Protein AF-0000000086660511 (afdb_homodimer)

Organism: Colletotrichum gloeosporioides (NCBI:txid474922)

Radius of gyration: 33.71 Å; Cα contacts (8 Å, |Δi|>4): 1383; chains: 2; bounding box: 86×140×127 Å

InterPro domains:
  IPR012901 Carnosine N-methyltransferase [PF07942] (179-416)
  IPR012901 Carnosine N-methyltransferase [PTHR12303] (90-417)
  IPR012901 Carnosine N-methyltransferase [SM01296] (161-418)
  IPR029063 S-adenosyl-L-methionine-dependent methyltransferase superfamily [G3DSA:3.40.50.150] (187-402)
  IPR029063 S-adenosyl-L-methionine-dependent methyltransferase superfamily [SSF53335] (183-389)

Nearest PDB structures (foldseek):
  5yf1-assembly1_B  TM=9.269E-01  e=8.554E-30  Homo sapiens
  5yf1-assembly1_A  TM=9.012E-01  e=2.560E-29  Homo sapiens
  5yf2-assembly1_B  TM=9.117E-01  e=3.225E-29  Homo sapiens
  5x62-assembly1_A  TM=8.740E-01  e=2.936E-25  Saccharomyces cerevisiae S288C
  5x62-assembly1_B  TM=9.075E-01  e=2.787E-24  Saccharomyces cerevisiae S288C

Foldseek 3Di:
DDDPDDPPPDDDPDDPDDDPDDPPDDDDDDPPDPPPPVPPPPPPVPPVPPDPPPPPDDPDDPDDDPDDDDDDDDDPPPPPPPPPPDDPPQLLQQLLQLQCLLVVLVVLLVVVVVVVVPDDPVVVVVCVVVVVVVLSVLLNVQSVQSNVVSNVLSVVSCVVVVVPDDRSDDSVSHDNVLLLVLLLCCCQQFWPNNVVQCVQFLVLLLVLLCVQQPPNQAAFEEEEEQCQLPRSVQVSVVVHYQYEYEHANNSRVSNSCCQQPPDDDAQPGKHQSQSSPCPQDPDRCLSRDITGGGNDRGDNSYHYDYDDLLPGDPAFAQGLEYEYEQHLQADLESLSVLLSRLRNHHAFHKYKYKHAQPHDPNHPDRDDPVVSVVSNVVSAKAKDPVSWDWTWGFGSDRPPGNDTDIGRMITTMITGHD/DCPPDPPPPDDPDPPPDDDPPDPPDDDDPPPPPVVVQQQAAAFFDAPQPVPPPPPDPDDPDPPPPVPPPPDDDDDPPVPPPVPPPPPPPQQLQQLLQLQCQLVVQVVLLVVVVVVVVPDDPVVVVVCVVVVVVVLSVLLNVQSVQSNVVSVVLSVVSCVVVVVPDDRSDDSVSHDNNLLLVLLLCCCQQFWPNNVVQCVQFLVLLLVLLCVQQPPNQAAFEEEEEQCQLPRSVQVSVVVHYQYEYEHANNSRVSNSCCQQPVDDDAQPGKHQSRSSGHPQRPHSNLSRNITGGGNDRGDNSHHYDYDDLLPGDPAFAQGLEYEYEQHLQADLESLSVLLSRLRNHHAFHKYKYKHAQPHDPNHPDRDDPVVVVVSNVVSAKAKDPVSWDWTWGFGSHRPPGNDTDIGRMITTMITGHD

Structure (mmCIF, N/CA/C/O backbone):
data_AF-0000000086660511-model_v1
#
loop_
_entity.id
_entity.type
_entity.pdbx_description
1 polymer 'Carnosine N-methyltransferase'
#
loop_
_atom_site.group_PDB
_atom_site.id
_atom_site.type_symbol
_atom_site.label_atom_id
_atom_site.label_alt_id
_atom_site.label_comp_id
_atom_site.label_asym_id
_atom_site.label_entity_id
_atom_site.label_seq_id
_atom_site.pdbx_PDB_ins_code
_atom_site.Cartn_x
_atom_site.Cartn_y
_atom_site.Cartn_z
_atom_site.occupancy
_atom_site.B_iso_or_equiv
_atom_site.auth_seq_id
_atom_site.auth_comp_id
_atom_site.auth_asym_id
_atom_site.auth_atom_id
_atom_site.pdbx_PDB_model_num
ATOM 1 N N . MET A 1 1 ? -31.422 -9.734 -69.812 1 23.94 1 MET A N 1
ATOM 2 C CA . MET A 1 1 ? -31.781 -10.898 -69 1 23.94 1 MET A CA 1
ATOM 3 C C . MET A 1 1 ? -31.484 -10.648 -67.5 1 23.94 1 MET A C 1
ATOM 5 O O . MET A 1 1 ? -30.312 -10.609 -67.125 1 23.94 1 MET A O 1
ATOM 9 N N . HIS A 1 2 ? -32.156 -9.625 -66.812 1 26.02 2 HIS A N 1
ATOM 10 C CA . HIS A 1 2 ? -32.406 -8.555 -65.812 1 26.02 2 HIS A CA 1
ATOM 11 C C . HIS A 1 2 ? -32.656 -9.109 -64.438 1 26.02 2 HIS A C 1
ATOM 13 O O . HIS A 1 2 ? -33.531 -9.977 -64.25 1 26.02 2 HIS A O 1
ATOM 19 N N . THR A 1 3 ? -31.578 -9.031 -63.5 1 24.97 3 THR A N 1
ATOM 20 C CA . THR A 1 3 ? -31 -9.445 -62.25 1 24.97 3 THR A CA 1
ATOM 21 C C . THR A 1 3 ? -31.906 -9.031 -61.094 1 24.97 3 THR A C 1
ATOM 23 O O . THR A 1 3 ? -32.094 -7.836 -60.844 1 24.97 3 THR A O 1
ATOM 26 N N . SER A 1 4 ? -32.969 -9.781 -60.625 1 23.45 4 SER A N 1
ATOM 27 C CA . SER A 1 4 ? -34.219 -9.781 -59.875 1 23.45 4 SER A CA 1
ATOM 28 C C . SER A 1 4 ? -33.938 -9.609 -58.375 1 23.45 4 SER A C 1
ATOM 30 O O . SER A 1 4 ? -33.562 -10.562 -57.688 1 23.45 4 SER A O 1
ATOM 32 N N . ILE A 1 5 ? -33.125 -8.445 -58 1 26.02 5 ILE A N 1
ATOM 33 C CA . ILE A 1 5 ? -32.594 -8.203 -56.688 1 26.02 5 ILE A CA 1
ATOM 34 C C . ILE A 1 5 ? -33.688 -8.258 -55.625 1 26.02 5 ILE A C 1
ATOM 36 O O . ILE A 1 5 ? -34.812 -7.82 -55.906 1 26.02 5 ILE A O 1
ATOM 40 N N . TYR A 1 6 ? -33.375 -8.766 -54.344 1 22.86 6 TYR A N 1
ATOM 41 C CA . TYR A 1 6 ? -33.812 -9.461 -53.125 1 22.86 6 TYR A CA 1
ATOM 42 C C . TYR A 1 6 ? -34.562 -8.523 -52.188 1 22.86 6 TYR A C 1
ATOM 44 O O . TYR A 1 6 ? -34.062 -7.453 -51.844 1 22.86 6 TYR A O 1
ATOM 52 N N . PRO A 1 7 ? -35.906 -8.562 -51.875 1 23 7 PRO A N 1
ATOM 53 C CA . PRO A 1 7 ? -37.031 -7.742 -51.375 1 23 7 PRO A CA 1
ATOM 54 C C . PRO A 1 7 ? -36.906 -7.426 -49.875 1 23 7 PRO A C 1
ATOM 56 O O . PRO A 1 7 ? -37.625 -6.559 -49.375 1 23 7 PRO A O 1
ATOM 59 N N . SER A 1 8 ? -36 -8.156 -49 1 21.72 8 SER A N 1
ATOM 60 C CA . SER A 1 8 ? -36.594 -8.672 -47.781 1 21.72 8 SER A CA 1
ATOM 61 C C . SER A 1 8 ? -36.75 -7.574 -46.719 1 21.72 8 SER A C 1
ATOM 63 O O . SER A 1 8 ? -35.844 -7.324 -45.938 1 21.72 8 SER A O 1
ATOM 65 N N . ARG A 1 9 ? -37.031 -6.289 -47 1 20.39 9 ARG A N 1
ATOM 66 C CA . ARG A 1 9 ? -36.906 -5.086 -46.156 1 20.39 9 ARG A CA 1
ATOM 67 C C . ARG A 1 9 ? -37.781 -5.191 -44.906 1 20.39 9 ARG A C 1
ATOM 69 O O . ARG A 1 9 ? -37.531 -4.496 -43.938 1 20.39 9 ARG A O 1
ATOM 76 N N . PHE A 1 10 ? -39.062 -5.703 -44.906 1 20.64 10 PHE A N 1
ATOM 77 C CA . PHE A 1 10 ? -40.156 -4.895 -44.375 1 20.64 10 PHE A CA 1
ATOM 78 C C . PHE A 1 10 ? -40.219 -4.965 -42.844 1 20.64 10 PHE A C 1
ATOM 80 O O . PHE A 1 10 ? -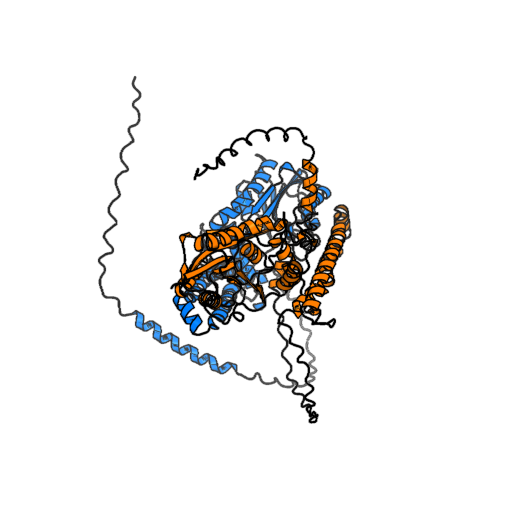40.5 -3.965 -42.188 1 20.64 10 PHE A O 1
ATOM 87 N N . LEU A 1 11 ? -40.281 -6.16 -42.094 1 20.69 11 LEU A N 1
ATOM 88 C CA . LEU A 1 11 ? -41.438 -6.426 -41.219 1 20.69 11 LEU A CA 1
ATOM 89 C C . LEU A 1 11 ? -41.219 -5.789 -39.844 1 20.69 11 LEU A C 1
ATOM 91 O O . LEU A 1 11 ? -42.156 -5.684 -39.062 1 20.69 11 LEU A O 1
ATOM 95 N N . ALA A 1 12 ? -40 -5.531 -39.281 1 20.41 12 ALA A N 1
ATOM 96 C CA . ALA A 1 12 ? -39.844 -5.84 -37.875 1 20.41 12 ALA A CA 1
ATOM 97 C C . ALA A 1 12 ? -40.438 -4.742 -37 1 20.41 12 ALA A C 1
ATOM 99 O O . ALA A 1 12 ? -39.688 -4.008 -36.344 1 20.41 12 ALA A O 1
ATOM 100 N N . LEU A 1 13 ? -41.25 -3.82 -37.344 1 20.89 13 LEU A N 1
ATOM 101 C CA . LEU A 1 13 ? -41.438 -2.564 -36.656 1 20.89 13 LEU A CA 1
ATOM 102 C C . LEU A 1 13 ? -42.156 -2.799 -35.312 1 20.89 13 LEU A C 1
ATOM 104 O O . LEU A 1 13 ? -42.281 -1.893 -34.5 1 20.89 13 LEU A O 1
ATOM 108 N N . SER A 1 14 ? -43.031 -3.836 -35.062 1 19.16 14 SER A N 1
ATOM 109 C CA . SER A 1 14 ? -44.312 -3.605 -34.406 1 19.16 14 SER A CA 1
ATOM 110 C C . SER A 1 14 ? -44.125 -3.35 -32.906 1 19.16 14 SER A C 1
ATOM 112 O O . SER A 1 14 ? -44.906 -2.623 -32.312 1 19.16 14 SER A O 1
ATOM 114 N N . LEU A 1 15 ? -43.562 -4.238 -31.984 1 21.89 15 LEU A N 1
ATOM 115 C CA . LEU A 1 15 ? -44.219 -4.609 -30.75 1 21.89 15 LEU A CA 1
ATOM 116 C C . LEU A 1 15 ? -43.969 -3.59 -29.656 1 21.89 15 LEU A C 1
ATOM 118 O O . LEU A 1 15 ? -42.906 -3.633 -29 1 21.89 15 LEU A O 1
ATOM 122 N N . PHE A 1 16 ? -44 -2.287 -29.797 1 21.55 16 PHE A N 1
ATOM 123 C CA . PHE A 1 16 ? -43.625 -1.198 -28.891 1 21.55 16 PHE A CA 1
ATOM 124 C C . PHE A 1 16 ? -44.469 -1.269 -27.609 1 21.55 16 PHE A C 1
ATOM 126 O O . PHE A 1 16 ? -43.938 -0.971 -26.531 1 21.55 16 PHE A O 1
ATOM 133 N N . ILE A 1 17 ? -45.844 -1.252 -27.531 1 22.42 17 ILE A N 1
ATOM 134 C CA . ILE A 1 17 ? -46.688 -0.296 -26.828 1 22.42 17 ILE A CA 1
ATOM 135 C C . ILE A 1 17 ? -46.906 -0.775 -25.391 1 22.42 17 ILE A C 1
ATOM 137 O O . ILE A 1 17 ? -47.094 0.036 -24.484 1 22.42 17 ILE A O 1
ATOM 141 N N . VAL A 1 18 ? -47.312 -2.012 -25.016 1 22.62 18 VAL A N 1
ATOM 142 C CA . VAL A 1 18 ? -48.469 -2.229 -24.156 1 22.62 18 VAL A CA 1
ATOM 143 C C . VAL A 1 18 ? -48.062 -2.105 -22.688 1 22.62 18 VAL A C 1
ATOM 145 O O . VAL A 1 18 ? -48.906 -2.217 -21.797 1 22.62 18 VAL A O 1
ATOM 148 N N . PHE A 1 19 ? -46.875 -2.064 -22.141 1 21.42 19 PHE A N 1
ATOM 149 C CA . PHE A 1 19 ? -46.75 -2.615 -20.797 1 21.42 19 PHE A CA 1
ATOM 150 C C . PHE A 1 19 ? -47.219 -1.613 -19.75 1 21.42 19 PHE A C 1
ATOM 152 O O . PHE A 1 19 ? -46.531 -1.375 -18.766 1 21.42 19 PHE A O 1
ATOM 159 N N . PRO A 1 20 ? -47.844 -0.458 -20.016 1 20.88 20 PRO A N 1
ATOM 160 C CA . PRO A 1 20 ? -47.969 0.508 -18.922 1 20.88 20 PRO A CA 1
ATOM 161 C C . PRO A 1 20 ? -48.719 -0.046 -17.719 1 20.88 20 PRO A C 1
ATOM 163 O O . PRO A 1 20 ? -48.375 0.289 -16.578 1 20.88 20 PRO A O 1
ATOM 166 N N . LEU A 1 21 ? -49.969 -0.53 -17.859 1 21.62 21 LEU A N 1
ATOM 167 C CA . LEU A 1 21 ? -51.188 -0.23 -17.125 1 21.62 21 LEU A CA 1
ATOM 168 C C . LEU A 1 21 ? -51.219 -0.988 -15.797 1 21.62 21 LEU A C 1
ATOM 170 O O . LEU A 1 21 ? -51.969 -0.605 -14.883 1 21.62 21 LEU A O 1
ATOM 174 N N . TYR A 1 22 ? -50.781 -2.207 -15.57 1 20.31 22 TYR A N 1
ATOM 175 C CA . TYR A 1 22 ? -51.562 -3.094 -14.695 1 20.31 22 TYR A CA 1
ATOM 176 C C . TYR A 1 22 ? -51.312 -2.764 -13.234 1 20.31 22 TYR A C 1
ATOM 178 O O . TYR A 1 22 ? -51.875 -3.381 -12.336 1 20.31 22 TYR A O 1
ATOM 186 N N . LEU A 1 23 ? -50.281 -2.068 -12.742 1 20.98 23 LEU A N 1
ATOM 187 C CA . LEU A 1 23 ? -50 -2.135 -11.312 1 20.98 23 LEU A CA 1
ATOM 188 C C . LEU A 1 23 ? -51 -1.285 -10.523 1 20.98 23 LEU A C 1
ATOM 190 O O . LEU A 1 23 ? -50.781 -1.023 -9.336 1 20.98 23 LEU A O 1
ATOM 194 N N . ALA A 1 24 ? -51.875 -0.557 -11.117 1 21.77 24 ALA A N 1
ATOM 195 C CA . ALA A 1 24 ? -52.688 0.335 -10.297 1 21.77 24 ALA A CA 1
ATOM 196 C C . ALA A 1 24 ? -53.438 -0.444 -9.227 1 21.77 24 ALA A C 1
ATOM 198 O O . ALA A 1 24 ? -53.781 0.104 -8.18 1 21.77 24 ALA A O 1
ATOM 199 N N . ILE A 1 25 ? -54.125 -1.532 -9.492 1 19.97 25 ILE A N 1
ATOM 200 C CA . ILE A 1 25 ? -55.406 -1.817 -8.859 1 19.97 25 ILE A CA 1
ATOM 201 C C . ILE A 1 25 ? -55.188 -2.383 -7.457 1 19.97 25 ILE A C 1
ATOM 203 O O . ILE A 1 25 ? -56.125 -2.512 -6.672 1 19.97 25 ILE A O 1
ATOM 207 N N . ARG A 1 26 ? -54.188 -3.193 -7.07 1 21.91 26 ARG A N 1
ATOM 208 C CA . ARG A 1 26 ? -54.656 -4.137 -6.055 1 21.91 26 ARG A CA 1
ATOM 209 C C . ARG A 1 26 ? -54.812 -3.453 -4.703 1 21.91 26 ARG A C 1
ATOM 211 O O . ARG A 1 26 ? -53.969 -2.625 -4.32 1 21.91 26 ARG A O 1
ATOM 218 N N . GLY A 1 27 ? -56 -3.553 -3.906 1 19.8 27 GLY A N 1
ATOM 219 C CA . GLY A 1 27 ? -56.75 -3.012 -2.795 1 19.8 27 GLY A CA 1
ATOM 220 C C . GLY A 1 27 ? -56 -3.051 -1.478 1 19.8 27 GLY A C 1
ATOM 221 O O . GLY A 1 27 ? -54.938 -3.666 -1.383 1 19.8 27 GLY A O 1
ATOM 222 N N . SER A 1 28 ? -56.625 -2.781 -0.212 1 21.5 28 SER A N 1
ATOM 223 C CA . SER A 1 28 ? -56.625 -2.229 1.14 1 21.5 28 SER A CA 1
ATOM 224 C C . SER A 1 28 ? -56 -3.195 2.131 1 21.5 28 SER A C 1
ATOM 226 O O . SER A 1 28 ? -55.5 -2.779 3.184 1 21.5 28 SER A O 1
ATOM 228 N N . SER A 1 29 ? -56.281 -4.551 2.238 1 20.62 29 SER A N 1
ATOM 229 C CA . SER A 1 29 ? -56.656 -5.203 3.486 1 20.62 29 SER A CA 1
ATOM 230 C C . SER A 1 29 ? -55.438 -5.586 4.309 1 20.62 29 SER A C 1
ATOM 232 O O . SER A 1 29 ? -55.531 -5.809 5.516 1 20.62 29 SER A O 1
ATOM 234 N N . SER A 1 30 ? -54.312 -6.18 3.826 1 22.69 30 SER A N 1
ATOM 235 C CA . SER A 1 30 ? -53.656 -7.199 4.66 1 22.69 30 SER A CA 1
ATOM 236 C C . SER A 1 30 ? -52.781 -6.57 5.727 1 22.69 30 SER A C 1
ATOM 238 O O . SER A 1 30 ? -51.656 -6.188 5.445 1 22.69 30 SER A O 1
ATOM 240 N N . LEU A 1 31 ? -53.219 -5.547 6.598 1 23.27 31 LEU A N 1
ATOM 241 C CA . LEU A 1 31 ? -52.656 -4.836 7.75 1 23.27 31 LEU A CA 1
ATOM 242 C C . LEU A 1 31 ? -52.188 -5.812 8.828 1 23.27 31 LEU A C 1
ATOM 244 O O . LEU A 1 31 ? -51.312 -5.484 9.633 1 23.27 31 LEU A O 1
ATOM 248 N N . SER A 1 32 ? -52.906 -6.93 9.188 1 22.66 32 SER A N 1
ATOM 249 C CA . SER A 1 32 ? -53.094 -7.457 10.531 1 22.66 32 SER A CA 1
ATOM 250 C C . SER A 1 32 ? -51.875 -8.234 11.008 1 22.66 32 SER A C 1
ATOM 252 O O . SER A 1 32 ? -51.531 -8.188 12.188 1 22.66 32 SER A O 1
ATOM 254 N N . ASP A 1 33 ? -51.344 -9.227 10.258 1 22.09 33 ASP A N 1
ATOM 255 C CA . ASP A 1 33 ? -50.75 -10.398 10.898 1 22.09 33 ASP A CA 1
ATOM 256 C C . ASP A 1 33 ? -49.312 -10.109 11.375 1 22.09 33 ASP A C 1
ATOM 258 O O . ASP A 1 33 ? -48.625 -11.008 11.852 1 22.09 33 ASP A O 1
ATOM 262 N N . VAL A 1 34 ? -48.656 -9.023 11.07 1 24.11 34 VAL A N 1
ATOM 263 C CA . VAL A 1 34 ? -47.25 -8.906 11.391 1 24.11 34 VAL A CA 1
ATOM 264 C C . VAL A 1 34 ? -47.062 -8.695 12.891 1 24.11 34 VAL A C 1
ATOM 266 O O . VAL A 1 34 ? -45.938 -8.648 13.391 1 24.11 34 VAL A O 1
ATOM 269 N N . ALA A 1 35 ? -48.094 -8.398 13.719 1 26.02 35 ALA A N 1
ATOM 270 C CA . ALA A 1 35 ? -47.938 -8.078 15.133 1 26.02 35 ALA A CA 1
ATOM 271 C C . ALA A 1 35 ? -47.438 -9.289 15.914 1 26.02 35 ALA A C 1
ATOM 273 O O . ALA A 1 35 ? -46.781 -9.133 16.938 1 26.02 35 ALA A O 1
ATOM 274 N N . VAL A 1 36 ? -47.844 -10.547 15.562 1 25.27 36 VAL A N 1
ATOM 275 C CA . VAL A 1 36 ? -47.75 -11.688 16.469 1 25.27 36 VAL A CA 1
ATOM 276 C C . VAL A 1 36 ? -46.312 -12.109 16.641 1 25.27 36 VAL A C 1
ATOM 278 O O . VAL A 1 36 ? -45.875 -12.5 17.734 1 25.27 36 VAL A O 1
ATOM 281 N N . VAL A 1 37 ? -45.438 -12.078 15.578 1 24.88 37 VAL A N 1
ATOM 282 C CA . VAL A 1 37 ? -44.219 -12.844 15.727 1 24.88 37 VAL A CA 1
ATOM 283 C C . VAL A 1 37 ? -43.25 -12.086 16.641 1 24.88 37 VAL A C 1
ATOM 285 O O . VAL A 1 37 ? -42.25 -12.656 17.125 1 24.88 37 VAL A O 1
ATOM 288 N N . LEU A 1 38 ? -43.375 -10.781 16.953 1 26.81 38 LEU A N 1
ATOM 289 C CA . LEU A 1 38 ? -42.438 -10.055 17.781 1 26.81 38 LEU A CA 1
ATOM 290 C C . LEU A 1 38 ? -42.469 -10.547 19.219 1 26.81 38 LEU A C 1
ATOM 292 O O . LEU A 1 38 ? -41.594 -10.211 20.016 1 26.81 38 LEU A O 1
ATOM 296 N N . SER A 1 39 ? -43.562 -11.125 19.75 1 25.8 39 SER A N 1
ATOM 297 C CA . SER A 1 39 ? -43.688 -11.336 21.188 1 25.8 39 SER A CA 1
ATOM 298 C C . SER A 1 39 ? -42.719 -12.383 21.688 1 25.8 39 SER A C 1
ATOM 300 O O . SER A 1 39 ? -42.219 -12.297 22.812 1 25.8 39 SER A O 1
ATOM 302 N N . SER A 1 40 ? -42.531 -13.578 21.016 1 25.11 40 SER A N 1
ATOM 303 C CA . SER A 1 40 ? -41.969 -14.734 21.719 1 25.11 40 SER A CA 1
ATOM 304 C C . SER A 1 40 ? -40.5 -14.586 21.984 1 25.11 40 SER A C 1
ATOM 306 O O . SER A 1 40 ? -39.906 -15.344 22.75 1 25.11 40 SER A O 1
ATOM 308 N N . LEU A 1 41 ? -39.688 -13.852 21.234 1 24.39 41 LEU A N 1
ATOM 309 C CA . LEU A 1 41 ? -38.25 -14 21.375 1 24.39 41 LEU A CA 1
ATOM 310 C C . LEU A 1 41 ? -37.75 -13.297 22.625 1 24.39 41 LEU A C 1
ATOM 312 O O . LEU A 1 41 ? -36.531 -13.242 22.875 1 24.39 41 LEU A O 1
ATOM 316 N N . SER A 1 42 ? -38.594 -12.625 23.438 1 24.19 42 SER A N 1
ATOM 317 C CA . SER A 1 42 ? -38.094 -11.914 24.609 1 24.19 42 SER A CA 1
ATOM 318 C C . SER A 1 42 ? -37.562 -12.875 25.672 1 24.19 42 SER A C 1
ATOM 320 O O . SER A 1 42 ? -36.719 -12.516 26.469 1 24.19 42 SER A O 1
ATOM 322 N N . SER A 1 43 ? -38.188 -14.039 25.891 1 23.66 43 SER A N 1
ATOM 323 C CA . SER A 1 43 ? -38.062 -14.742 27.172 1 23.66 43 SER A CA 1
ATOM 324 C C . SER A 1 43 ? -36.688 -15.336 27.328 1 23.66 43 SER A C 1
ATOM 326 O O . SER A 1 43 ? -36.219 -15.562 28.453 1 23.66 43 SER A O 1
ATOM 328 N N . ARG A 1 44 ? -36.094 -15.938 26.312 1 24.83 44 ARG A N 1
ATOM 329 C CA . ARG A 1 44 ? -35 -16.891 26.594 1 24.83 44 ARG A CA 1
ATOM 330 C C . ARG A 1 44 ? -33.75 -16.156 27.031 1 24.83 44 ARG A C 1
ATOM 332 O O . ARG A 1 44 ? -32.719 -16.797 27.281 1 24.83 44 ARG A O 1
ATOM 339 N N . ALA A 1 45 ? -33.625 -14.875 26.875 1 21.77 45 ALA A N 1
ATOM 340 C CA . ALA A 1 45 ? -32.344 -14.258 27.203 1 21.77 45 ALA A CA 1
ATOM 341 C C . ALA A 1 45 ? -32.094 -14.258 28.703 1 21.77 45 ALA A C 1
ATOM 343 O O . ALA A 1 45 ? -31.031 -13.852 29.172 1 21.77 45 ALA A O 1
ATOM 344 N N . GLU A 1 46 ? -33.156 -14.453 29.5 1 22.94 46 GLU A N 1
ATOM 345 C CA . GLU A 1 46 ? -32.938 -14.266 30.922 1 22.94 46 GLU A CA 1
ATOM 346 C C . GLU A 1 46 ? -31.969 -15.312 31.484 1 22.94 46 GLU A C 1
ATOM 348 O O . GLU A 1 46 ? -31.172 -15.016 32.375 1 22.94 46 GLU A O 1
ATOM 353 N N . ALA A 1 47 ? -32.219 -16.625 31.094 1 22.66 47 ALA A N 1
ATOM 354 C CA . ALA A 1 47 ? -31.781 -17.703 31.984 1 22.66 47 ALA A CA 1
ATOM 355 C C . ALA A 1 47 ? -30.25 -17.828 31.984 1 22.66 47 ALA A C 1
ATOM 357 O O . ALA A 1 47 ? -29.672 -18.406 32.906 1 22.66 47 ALA A O 1
ATOM 358 N N . LEU A 1 48 ? -29.625 -17.594 30.797 1 21.69 48 LEU A N 1
ATOM 359 C CA . LEU A 1 48 ? -28.266 -18.109 30.734 1 21.69 48 LEU A CA 1
ATOM 360 C C . LEU A 1 48 ? -27.328 -17.312 31.625 1 21.69 48 LEU A C 1
ATOM 362 O O . LEU A 1 48 ? -26.109 -17.484 31.578 1 21.69 48 LEU A O 1
ATOM 366 N N . HIS A 1 49 ? -27.922 -16.281 32.312 1 22.48 49 HIS A N 1
ATOM 367 C CA . HIS A 1 49 ? -27.031 -15.484 33.156 1 22.48 49 HIS A CA 1
ATOM 368 C C . HIS A 1 49 ? -26.359 -16.344 34.219 1 22.48 49 HIS A C 1
ATOM 370 O O . HIS A 1 49 ? -25.359 -15.945 34.812 1 22.48 49 HIS A O 1
ATOM 376 N N . ILE A 1 50 ? -27.219 -17.297 34.812 1 20.2 50 ILE A N 1
ATOM 377 C CA . ILE A 1 50 ? -26.969 -17.594 36.219 1 20.2 50 ILE A CA 1
ATOM 378 C C . ILE A 1 50 ? -25.656 -18.344 36.344 1 20.2 50 ILE A C 1
ATOM 380 O O . ILE A 1 50 ? -24.844 -18.062 37.219 1 20.2 50 ILE A O 1
ATOM 384 N N . SER A 1 51 ? -25.594 -19.484 35.594 1 20.83 51 SER A N 1
ATOM 385 C CA . SER A 1 51 ? -25.047 -20.641 36.281 1 20.83 51 SER A CA 1
ATOM 386 C C . SER A 1 51 ? -23.531 -20.578 36.344 1 20.83 51 SER A C 1
ATOM 388 O O . SER A 1 51 ? -22.875 -21.5 36.844 1 20.83 51 SER A O 1
ATOM 390 N N . LEU A 1 52 ? -22.969 -19.75 35.438 1 20.27 52 LEU A N 1
ATOM 391 C CA . LEU A 1 52 ? -21.625 -20.234 35.156 1 20.27 52 LEU A CA 1
ATOM 392 C C . LEU A 1 52 ? -20.688 -19.953 36.344 1 20.27 52 LEU A C 1
ATOM 394 O O . LEU A 1 52 ? -19.469 -19.953 36.156 1 20.27 52 LEU A O 1
ATOM 398 N N . THR A 1 53 ? -21.328 -19.438 37.406 1 20.44 53 THR A N 1
ATOM 399 C CA . THR A 1 53 ? -20.344 -18.922 38.375 1 20.44 53 THR A CA 1
ATOM 400 C C . THR A 1 53 ? -19.609 -20.078 39.062 1 20.44 53 THR A C 1
ATOM 402 O O . THR A 1 53 ? -18.906 -19.859 40.031 1 20.44 53 THR A O 1
ATOM 405 N N . SER A 1 54 ? -19.922 -21.375 38.625 1 19.14 54 SER A N 1
ATOM 406 C CA . SER A 1 54 ? -19.594 -22.297 39.688 1 19.14 54 SER A CA 1
ATOM 407 C C . SER A 1 54 ? -18.094 -22.312 39.969 1 19.14 54 SER A C 1
ATOM 409 O O . SER A 1 54 ? -17.281 -22.375 39.031 1 19.14 54 SER A O 1
ATOM 411 N N . PRO A 1 55 ? -17.688 -21.891 41.156 1 20.59 55 PRO A N 1
ATOM 412 C CA . PRO A 1 55 ? -16.344 -21.766 41.688 1 20.59 55 PRO A CA 1
ATOM 413 C C . PRO A 1 55 ? -15.562 -23.078 41.656 1 20.59 55 PRO A C 1
ATOM 415 O O . PRO A 1 55 ? -16.031 -24.094 42.188 1 20.59 55 PRO A O 1
ATOM 418 N N . ILE A 1 56 ? -15.047 -23.438 40.469 1 19.09 56 ILE A N 1
ATOM 419 C CA . ILE A 1 56 ? -14.359 -24.719 40.312 1 19.09 56 ILE A CA 1
ATOM 420 C C . ILE A 1 56 ? -13.422 -24.953 41.5 1 19.09 56 ILE A C 1
ATOM 422 O O . ILE A 1 56 ? -12.492 -24.172 41.719 1 19.09 56 ILE A O 1
ATOM 426 N N . ALA A 1 57 ? -14.047 -25.469 42.594 1 17.61 57 ALA A N 1
ATOM 427 C CA . ALA A 1 57 ? -13.422 -25.891 43.844 1 17.61 57 ALA A CA 1
ATOM 428 C C . ALA A 1 57 ? -12.18 -26.734 43.562 1 17.61 57 ALA A C 1
ATOM 430 O O . ALA A 1 57 ? -12.148 -27.5 42.594 1 17.61 57 ALA A O 1
ATOM 431 N N . ALA A 1 58 ? -11.172 -26.531 44.375 1 20.84 58 ALA A N 1
ATOM 432 C CA . ALA A 1 58 ? -9.797 -26.953 44.594 1 20.84 58 ALA A CA 1
ATOM 433 C C . ALA A 1 58 ? -9.695 -28.469 44.719 1 20.84 58 ALA A C 1
ATOM 435 O O . ALA A 1 58 ? -10.328 -29.094 45.562 1 20.84 58 ALA A O 1
ATOM 436 N N . THR A 1 59 ? -9.727 -29.172 43.5 1 18.72 59 THR A N 1
ATOM 437 C CA . THR A 1 59 ? -9.68 -30.641 43.469 1 18.72 59 THR A CA 1
ATOM 438 C C . THR A 1 59 ? -8.602 -31.172 44.406 1 18.72 59 THR A C 1
ATOM 440 O O . THR A 1 59 ? -7.457 -30.734 44.344 1 18.72 59 THR A O 1
ATOM 443 N N . PRO A 1 60 ? -9.102 -31.906 45.375 1 19.16 60 PRO A N 1
ATOM 444 C CA . PRO A 1 60 ? -8.375 -32.438 46.531 1 19.16 60 PRO A CA 1
ATOM 445 C C . PRO A 1 60 ? -7.148 -33.25 46.156 1 19.16 60 PRO A C 1
ATOM 447 O O . PRO A 1 60 ? -7.031 -33.688 45 1 19.16 60 PRO A O 1
ATOM 450 N N . ALA A 1 61 ? -6.309 -33.469 47.219 1 20.5 61 ALA A N 1
ATOM 451 C CA . ALA A 1 61 ? -4.965 -33.969 47.5 1 20.5 61 ALA A CA 1
ATOM 452 C C . ALA A 1 61 ? -4.816 -35.438 47.188 1 20.5 61 ALA A C 1
ATOM 454 O O . ALA A 1 61 ? -5.449 -36.281 47.812 1 20.5 61 ALA A O 1
ATOM 455 N N . PRO A 1 62 ? -4.855 -35.875 45.812 1 18.59 62 PRO A N 1
ATOM 456 C CA . PRO A 1 62 ? -4.996 -37.312 45.625 1 18.59 62 PRO A CA 1
ATOM 457 C C . PRO A 1 62 ? -3.932 -38.125 46.375 1 18.59 62 PRO A C 1
ATOM 459 O O . PRO A 1 62 ? -2.771 -37.719 46.438 1 18.59 62 PRO A O 1
ATOM 462 N N . THR A 1 63 ? -4.395 -38.875 47.406 1 19.59 63 THR A N 1
ATOM 463 C CA . THR A 1 63 ? -3.709 -39.781 48.312 1 19.59 63 THR A CA 1
ATOM 464 C C . THR A 1 63 ? -2.885 -40.812 47.531 1 19.59 63 THR A C 1
ATOM 466 O O . THR A 1 63 ? -3.229 -41.156 46.406 1 19.59 63 THR A O 1
ATOM 469 N N . ASN A 1 64 ? -1.812 -41.344 48.219 1 19.69 64 ASN A N 1
ATOM 470 C CA . ASN A 1 64 ? -0.519 -42 48.062 1 19.69 64 ASN A CA 1
ATOM 471 C C . ASN A 1 64 ? -0.681 -43.438 47.594 1 19.69 64 ASN A C 1
ATOM 473 O O . ASN A 1 64 ? 0.306 -44.156 47.438 1 19.69 64 ASN A O 1
ATOM 477 N N . GLN A 1 65 ? -2.004 -43.969 47.531 1 18.88 65 GLN A N 1
ATOM 478 C CA . GLN A 1 65 ? -1.819 -45.375 47.969 1 18.88 65 GLN A CA 1
ATOM 479 C C . GLN A 1 65 ? -1.034 -46.156 46.938 1 18.88 65 GLN A C 1
ATOM 481 O O . GLN A 1 65 ? -1.169 -45.938 45.719 1 18.88 65 GLN A O 1
ATOM 486 N N . THR A 1 66 ? -0.155 -47.062 47.406 1 20.86 66 THR A N 1
ATOM 487 C CA . THR A 1 66 ? 1 -47.875 47.062 1 20.86 66 THR A CA 1
ATOM 488 C C . THR A 1 66 ? 0.574 -49.094 46.219 1 20.86 66 THR A C 1
ATOM 490 O O . THR A 1 66 ? 1.41 -49.906 45.812 1 20.86 66 THR A O 1
ATOM 493 N N . VAL A 1 67 ? -0.692 -49.125 45.625 1 20.7 67 VAL A N 1
ATOM 494 C CA . VAL A 1 67 ? -1.008 -50.531 45.531 1 20.7 67 VAL A CA 1
ATOM 495 C C . VAL A 1 67 ? -0.058 -51.219 44.562 1 20.7 67 VAL A C 1
ATOM 497 O O . VAL A 1 67 ? 0.341 -50.625 43.531 1 20.7 67 VAL A O 1
ATOM 500 N N . GLU A 1 68 ? 0.279 -52.438 44.844 1 21.28 68 GLU A N 1
ATOM 501 C CA . GLU A 1 68 ? 1.267 -53.469 44.531 1 21.28 68 GLU A CA 1
ATOM 502 C C . GLU A 1 68 ? 0.904 -54.219 43.25 1 21.28 68 GLU A C 1
ATOM 504 O O . GLU A 1 68 ? 1.678 -55.062 42.781 1 21.28 68 GLU A O 1
ATOM 509 N N . SER A 1 69 ? -0.228 -53.781 42.438 1 19.25 69 SER A N 1
ATOM 510 C CA . SER A 1 69 ? -0.78 -55 41.875 1 19.25 69 SER A CA 1
ATOM 511 C C . SER A 1 69 ? 0.178 -55.625 40.875 1 19.25 69 SER A C 1
ATOM 513 O O . SER A 1 69 ? 0.969 -54.906 40.219 1 19.25 69 SER A O 1
ATOM 515 N N . SER A 1 70 ? 0.098 -57 40.719 1 22.17 70 SER A N 1
ATOM 516 C CA . SER A 1 70 ? 0.838 -58.156 40.219 1 22.17 70 SER A CA 1
ATOM 517 C C . SER A 1 70 ? 0.695 -58.312 38.719 1 22.17 70 SER A C 1
ATOM 519 O O . SER A 1 70 ? 1.561 -58.875 38.062 1 22.17 70 SER A O 1
ATOM 521 N N . GLY A 1 71 ? -0.528 -57.906 38.094 1 20.67 71 GLY A N 1
ATOM 522 C CA . GLY A 1 71 ? -1 -58.969 37.188 1 20.67 71 GLY A CA 1
ATOM 523 C C . GLY A 1 71 ? -0.165 -59.125 35.938 1 20.67 71 GLY A C 1
ATOM 524 O O . GLY A 1 71 ? 0.69 -58.281 35.656 1 20.67 71 GLY A O 1
ATOM 525 N N . GLU A 1 72 ? -0.972 -59.812 34.812 1 26.14 72 GLU A N 1
ATOM 526 C CA . GLU A 1 72 ? -0.861 -60.812 33.75 1 26.14 72 GLU A CA 1
ATOM 527 C C . GLU A 1 72 ? -0.362 -60.156 32.469 1 26.14 72 GLU A C 1
ATOM 529 O O . GLU A 1 72 ? -0.591 -58.969 32.219 1 26.14 72 GLU A O 1
ATOM 534 N N . PRO A 1 73 ? 0.276 -60.969 31.547 1 26.56 73 PRO A N 1
ATOM 535 C CA . PRO A 1 73 ? 1.146 -60.688 30.406 1 26.56 73 PRO A CA 1
ATOM 536 C C . PRO A 1 73 ? 0.392 -60.062 29.219 1 26.56 73 PRO A C 1
ATOM 538 O O . PRO A 1 73 ? -0.5 -60.719 28.656 1 26.56 73 PRO A O 1
ATOM 541 N N . ALA A 1 74 ? -0.208 -58.875 29.25 1 25.98 74 ALA A N 1
ATOM 542 C CA . ALA A 1 74 ? -1.102 -58.438 28.172 1 25.98 74 ALA A CA 1
ATOM 543 C C . ALA A 1 74 ? -0.44 -58.625 26.812 1 25.98 74 ALA A C 1
ATOM 545 O O . ALA A 1 74 ? 0.751 -58.344 26.656 1 25.98 74 ALA A O 1
ATOM 546 N N . GLY A 1 75 ? -1.159 -59.375 26 1 27.03 75 GLY A N 1
ATOM 547 C CA . GLY A 1 75 ? -0.951 -59.688 24.594 1 27.03 75 GLY A CA 1
ATOM 548 C C . GLY A 1 75 ? -0.702 -58.469 23.75 1 27.03 75 GLY A C 1
ATOM 549 O O . GLY A 1 75 ? -1.149 -57.375 24.094 1 27.03 75 GLY A O 1
ATOM 550 N N . SER A 1 76 ? 0.364 -58.562 22.969 1 27.11 76 SER A N 1
ATOM 551 C CA . SER A 1 76 ? 0.969 -57.562 22.094 1 27.11 76 SER A CA 1
ATOM 552 C C . SER A 1 76 ? -0.001 -57.125 21.016 1 27.11 76 SER A C 1
ATOM 554 O O . SER A 1 76 ? -0.204 -57.844 20.031 1 27.11 76 SER A O 1
ATOM 556 N N . LYS A 1 77 ? -1.341 -56.812 21.359 1 29.45 77 LYS A N 1
ATOM 557 C CA . LYS A 1 77 ? -2.092 -56.344 20.203 1 29.45 77 LYS A CA 1
ATOM 558 C C . LYS A 1 77 ? -1.307 -55.281 19.438 1 29.45 77 LYS A C 1
ATOM 560 O O . LYS A 1 77 ? -1.048 -54.188 19.969 1 29.45 77 LYS A O 1
ATOM 565 N N . SER A 1 78 ? -0.484 -55.812 18.625 1 30.3 78 SER A N 1
ATOM 566 C CA . SER A 1 78 ? 0.073 -54.938 17.594 1 30.3 78 SER A CA 1
ATOM 567 C C . SER A 1 78 ? -1.023 -54.156 16.891 1 30.3 78 SER A C 1
ATOM 569 O O . SER A 1 78 ? -1.682 -54.688 15.977 1 30.3 78 SER A O 1
ATOM 571 N N . GLY A 1 79 ? -1.95 -53.75 17.594 1 31.05 79 GLY A N 1
ATOM 572 C CA . GLY A 1 79 ? -2.879 -52.938 16.828 1 31.05 79 GLY A CA 1
ATOM 573 C C . GLY A 1 79 ? -2.188 -51.938 15.922 1 31.05 79 GLY A C 1
ATOM 574 O O . GLY A 1 79 ? -1.301 -51.219 16.359 1 31.05 79 GLY A O 1
ATOM 575 N N . LYS A 1 80 ? -2.146 -52.312 14.734 1 33.66 80 LYS A N 1
ATOM 576 C CA . LYS A 1 80 ? -1.847 -51.312 13.688 1 33.66 80 LYS A CA 1
ATOM 577 C C . LYS A 1 80 ? -2.529 -50 13.969 1 33.66 80 LYS A C 1
ATOM 579 O O . LYS A 1 80 ? -3.746 -49.875 13.812 1 33.66 80 LYS A O 1
ATOM 584 N N . GLN A 1 81 ? -2.123 -49.312 15.023 1 34.31 81 GLN A N 1
ATOM 585 C CA . GLN A 1 81 ? -2.572 -47.938 14.984 1 34.31 81 GLN A CA 1
ATOM 586 C C . GLN A 1 81 ? -2.562 -47.375 13.562 1 34.31 81 GLN A C 1
ATOM 588 O O . GLN A 1 81 ? -1.523 -47.375 12.898 1 34.31 81 GLN A O 1
ATOM 593 N N . HIS A 1 82 ? -3.555 -47.531 12.766 1 36.19 82 HIS A N 1
ATOM 594 C CA . HIS A 1 82 ? -3.752 -46.75 11.562 1 36.19 82 HIS A CA 1
ATOM 595 C C . HIS A 1 82 ? -3.049 -45.375 11.68 1 36.19 82 HIS A C 1
ATOM 597 O O . HIS A 1 82 ? -3.336 -44.594 12.594 1 36.19 82 HIS A O 1
ATOM 603 N N . ARG A 1 83 ? -1.838 -45.312 11.312 1 38.66 83 ARG A N 1
ATOM 604 C CA . ARG A 1 83 ? -1.158 -44.031 11.125 1 38.66 83 ARG A CA 1
ATOM 605 C C . ARG A 1 83 ? -2.115 -42.969 10.57 1 38.66 83 ARG A C 1
ATOM 607 O O . ARG A 1 83 ? -2.604 -43.094 9.445 1 38.66 83 ARG A O 1
ATOM 614 N N . GLN A 1 84 ? -3.041 -42.344 11.242 1 41.94 84 GLN A N 1
ATOM 615 C CA . GLN A 1 84 ? -3.721 -41.125 10.844 1 41.94 84 GLN A CA 1
ATOM 616 C C . GLN A 1 84 ? -2.861 -40.312 9.883 1 41.94 84 GLN A C 1
ATOM 618 O O . GLN A 1 84 ? -1.754 -39.875 10.227 1 41.94 84 GLN A O 1
ATOM 623 N N . SER A 1 85 ? -2.783 -40.562 8.625 1 51.78 85 SER A N 1
ATOM 624 C CA . SER A 1 85 ? -2.131 -39.844 7.539 1 51.78 85 SER A CA 1
ATOM 625 C C . SER A 1 85 ? -2.053 -38.344 7.836 1 51.78 85 SER A C 1
ATOM 627 O O . SER A 1 85 ? -3.066 -37.719 8.141 1 51.78 85 SER A O 1
ATOM 629 N N . SER A 1 86 ? -1 -37.781 8.344 1 74.31 86 SER A N 1
ATOM 630 C CA . SER A 1 86 ? -0.704 -36.406 8.727 1 74.31 86 SER A CA 1
ATOM 631 C C . SER A 1 86 ? -1.14 -35.406 7.648 1 74.31 86 SER A C 1
ATOM 633 O O . SER A 1 86 ? -0.87 -35.625 6.465 1 74.31 86 SER A O 1
ATOM 635 N N . LEU A 1 87 ? -2.162 -34.719 7.742 1 84.12 87 LEU A N 1
ATOM 636 C CA . LEU A 1 87 ? -2.66 -33.656 6.863 1 84.12 87 LEU A CA 1
ATOM 637 C C . LEU A 1 87 ? -1.519 -32.781 6.383 1 84.12 87 LEU A C 1
ATOM 639 O O . LEU A 1 87 ? -0.573 -32.5 7.129 1 84.12 87 LEU A O 1
ATOM 643 N N . PRO A 1 88 ? -1.59 -32.5 5.074 1 87.75 88 PRO A N 1
ATOM 644 C CA . PRO A 1 88 ? -0.585 -31.562 4.578 1 87.75 88 PRO A CA 1
ATOM 645 C C . PRO A 1 88 ? -0.503 -30.297 5.422 1 87.75 88 PRO A C 1
ATOM 647 O O . PRO A 1 88 ? -1.511 -29.844 5.98 1 87.75 88 PRO A O 1
ATOM 650 N N . ASN A 1 89 ? 0.703 -29.828 5.477 1 87.44 89 ASN A N 1
ATOM 651 C CA . ASN A 1 89 ? 0.926 -28.594 6.223 1 87.44 89 ASN A CA 1
ATOM 652 C C . ASN A 1 89 ? 0.089 -27.438 5.672 1 87.44 89 ASN A C 1
ATOM 654 O O . ASN A 1 89 ? 0.087 -27.188 4.465 1 87.44 89 ASN A O 1
ATOM 658 N N . GLY A 1 90 ? -0.667 -26.766 6.457 1 94 90 GLY A N 1
ATOM 659 C CA . GLY A 1 90 ? -1.452 -25.594 6.082 1 94 90 GLY A CA 1
ATOM 660 C C . GLY A 1 90 ? -2.904 -25.922 5.793 1 94 90 GLY A C 1
ATOM 661 O O . GLY A 1 90 ? -3.752 -25.031 5.754 1 94 90 GLY A O 1
ATOM 662 N N . LEU A 1 91 ? -3.182 -27.203 5.516 1 96 91 LEU A N 1
ATOM 663 C CA . LEU A 1 91 ? -4.539 -27.609 5.16 1 96 91 LEU A CA 1
ATOM 664 C C . LEU A 1 91 ? -5.5 -27.359 6.316 1 96 91 LEU A C 1
ATOM 666 O O . LEU A 1 91 ? -6.551 -26.75 6.137 1 96 91 LEU A O 1
ATOM 670 N N . ALA A 1 92 ? -5.117 -27.859 7.484 1 95.56 92 ALA A N 1
ATOM 671 C CA . ALA A 1 92 ? -5.957 -27.688 8.664 1 95.56 92 ALA A CA 1
ATOM 672 C C . ALA A 1 92 ? -6.219 -26.219 8.953 1 95.56 92 ALA A C 1
ATOM 674 O O . ALA A 1 92 ? -7.348 -25.828 9.266 1 95.56 92 ALA A O 1
ATOM 675 N N . HIS A 1 93 ? -5.16 -25.469 8.852 1 96.25 93 HIS A N 1
ATOM 676 C CA . HIS A 1 93 ? -5.254 -24.031 9.078 1 96.25 93 HIS A CA 1
ATOM 677 C C . HIS A 1 93 ? -6.246 -23.391 8.109 1 96.25 93 HIS A C 1
ATOM 679 O O . HIS A 1 93 ? -7.082 -22.594 8.523 1 96.25 93 HIS A O 1
ATOM 685 N N . ALA A 1 94 ? -6.207 -23.781 6.875 1 97.44 94 ALA A N 1
ATOM 686 C CA . ALA A 1 94 ? -7.078 -23.203 5.852 1 97.44 94 ALA A CA 1
ATOM 687 C C . ALA A 1 94 ? -8.531 -23.594 6.09 1 97.44 94 ALA A C 1
ATOM 689 O O . ALA A 1 94 ? -9.422 -22.734 6.098 1 97.44 94 ALA A O 1
ATOM 690 N N . ILE A 1 95 ? -8.789 -24.859 6.297 1 97.56 95 ILE A N 1
ATOM 691 C CA . ILE A 1 95 ? -10.156 -25.328 6.516 1 97.56 95 ILE A CA 1
ATOM 692 C C . ILE A 1 95 ? -10.758 -24.625 7.73 1 97.56 95 ILE A C 1
ATOM 694 O O . ILE A 1 95 ? -11.875 -24.125 7.672 1 97.56 95 ILE A O 1
ATOM 698 N N . THR A 1 96 ? -9.938 -24.578 8.789 1 97.06 96 THR A N 1
ATOM 699 C CA . THR A 1 96 ? -10.406 -23.953 10.016 1 97.06 96 THR A CA 1
ATOM 700 C C . THR A 1 96 ? -10.703 -22.469 9.789 1 97.06 96 THR A C 1
ATOM 702 O O . THR A 1 96 ? -11.688 -21.938 10.312 1 97.06 96 THR A O 1
ATOM 705 N N . SER A 1 97 ? -9.898 -21.797 9.031 1 98.25 97 SER A N 1
ATOM 706 C CA . SER A 1 97 ? -10.109 -20.391 8.75 1 98.25 97 SER A CA 1
ATOM 707 C C . SER A 1 97 ? -11.391 -20.156 7.965 1 98.25 97 SER A C 1
ATOM 709 O O . SER A 1 97 ? -12.141 -19.219 8.25 1 98.25 97 SER A O 1
ATOM 711 N N . PHE A 1 98 ? -11.672 -21 7.016 1 98.19 98 PHE A N 1
ATOM 712 C CA . PHE A 1 98 ? -12.914 -20.891 6.266 1 98.19 98 PHE A CA 1
ATOM 713 C C . PHE A 1 98 ? -14.117 -21.172 7.164 1 98.19 98 PHE A C 1
ATOM 715 O O . PHE A 1 98 ? -15.141 -20.484 7.066 1 98.19 98 PHE A O 1
ATOM 722 N N . GLU A 1 99 ? -14.016 -22.094 8.031 1 97.44 99 GLU A N 1
ATOM 723 C CA . GLU A 1 99 ? -15.102 -22.453 8.93 1 97.44 99 GLU A CA 1
ATOM 724 C C . GLU A 1 99 ? -15.383 -21.344 9.938 1 97.44 99 GLU A C 1
ATOM 726 O O . GLU A 1 99 ? -16.531 -21.094 10.297 1 97.44 99 GLU A O 1
ATOM 731 N N . GLN A 1 100 ? -14.352 -20.688 10.352 1 97.56 100 GLN A N 1
ATOM 732 C CA . GLN A 1 100 ? -14.477 -19.703 11.414 1 97.56 100 GLN A CA 1
ATOM 733 C C . GLN A 1 100 ? -14.703 -18.297 10.844 1 97.56 100 GLN A C 1
ATOM 735 O O . GLN A 1 100 ? -14.789 -17.328 11.594 1 97.56 100 GLN A O 1
ATOM 740 N N . TYR A 1 101 ? -14.867 -18.141 9.578 1 98 101 TYR A N 1
ATOM 741 C CA . TYR A 1 101 ? -15.016 -16.844 8.922 1 98 101 TYR A CA 1
ATOM 742 C C . TYR A 1 101 ? -16.141 -16.031 9.562 1 98 101 TYR A C 1
ATOM 744 O O . TYR A 1 101 ? -15.969 -14.836 9.836 1 98 101 TYR A O 1
ATOM 752 N N . PRO A 1 102 ? -17.359 -16.641 9.828 1 97.56 102 PRO A N 1
ATOM 753 C CA . PRO A 1 102 ? -18.422 -15.812 10.383 1 97.56 102 PRO A CA 1
ATOM 754 C C . PRO A 1 102 ? -18.031 -15.125 11.688 1 97.56 102 PRO A C 1
ATOM 756 O O . PRO A 1 102 ? -18.312 -13.938 11.883 1 97.56 102 PRO A O 1
ATOM 759 N N . LEU A 1 103 ? -17.359 -15.859 12.508 1 97.19 103 LEU A N 1
ATOM 760 C CA . LEU A 1 103 ? -16.938 -15.305 13.797 1 97.19 103 LEU A CA 1
ATOM 761 C C . LEU A 1 103 ? -15.852 -14.242 13.602 1 97.19 103 LEU A C 1
ATOM 763 O O . LEU A 1 103 ? -15.914 -13.172 14.211 1 97.19 103 LEU A O 1
ATOM 767 N N . LEU A 1 104 ? -14.914 -14.539 12.789 1 97.75 104 LEU A N 1
ATOM 768 C CA . LEU A 1 104 ? -13.805 -13.625 12.547 1 97.75 104 LEU A CA 1
ATOM 769 C C . LEU A 1 104 ? -14.297 -12.336 11.898 1 97.75 104 LEU A C 1
ATOM 771 O O . LEU A 1 104 ? -13.867 -11.242 12.281 1 97.75 104 LEU A O 1
ATOM 775 N N . ALA A 1 105 ? -15.188 -12.461 10.922 1 98.06 105 ALA A N 1
ATOM 776 C CA . ALA A 1 105 ? -15.742 -11.289 10.242 1 98.06 105 ALA A CA 1
ATOM 777 C C . ALA A 1 105 ? -16.578 -10.445 11.203 1 98.06 105 ALA A C 1
ATOM 779 O O . ALA A 1 105 ? -16.516 -9.211 11.172 1 98.06 105 ALA A O 1
ATOM 780 N N . GLU A 1 106 ? -17.312 -11.062 12.008 1 97.38 106 GLU A N 1
ATOM 781 C CA . GLU A 1 106 ? -18.109 -10.344 12.992 1 97.38 106 GLU A CA 1
ATOM 782 C C . GLU A 1 106 ? -17.234 -9.602 13.984 1 97.38 106 GLU A C 1
ATOM 784 O O . GLU A 1 106 ? -17.594 -8.516 14.453 1 97.38 106 GLU A O 1
ATOM 789 N N . ARG A 1 107 ? -16.172 -10.203 14.383 1 96.75 107 ARG A N 1
ATOM 790 C CA . ARG A 1 107 ? -15.234 -9.523 15.266 1 96.75 107 ARG A CA 1
ATOM 791 C C . ARG A 1 107 ? -14.695 -8.25 14.625 1 96.75 107 ARG A C 1
ATOM 793 O O . ARG A 1 107 ? -14.555 -7.227 15.289 1 96.75 107 ARG A O 1
ATOM 800 N N . ALA A 1 108 ? -14.367 -8.352 13.367 1 95.5 108 ALA A N 1
ATOM 801 C CA . ALA A 1 108 ? -13.922 -7.164 12.641 1 95.5 108 ALA A CA 1
ATOM 802 C C . ALA A 1 108 ? -14.992 -6.078 12.648 1 95.5 108 ALA A C 1
ATOM 804 O O . ALA A 1 108 ? -14.688 -4.902 12.859 1 95.5 108 ALA A O 1
ATOM 805 N N . LEU A 1 109 ? -16.219 -6.441 12.422 1 96.56 109 LEU A N 1
ATOM 806 C CA . LEU A 1 109 ? -17.328 -5.5 12.438 1 96.56 109 LEU A CA 1
ATOM 807 C C . LEU A 1 109 ? -17.547 -4.941 13.844 1 96.56 109 LEU A C 1
ATOM 809 O O . LEU A 1 109 ? -17.828 -3.752 14.008 1 96.56 109 LEU A O 1
ATOM 813 N N . HIS A 1 110 ? -17.391 -5.77 14.836 1 96.69 110 HIS A N 1
ATOM 814 C CA . HIS A 1 110 ? -17.594 -5.379 16.234 1 96.69 110 HIS A CA 1
ATOM 815 C C . HIS A 1 110 ? -16.578 -4.32 16.656 1 96.69 110 HIS A C 1
ATOM 817 O O . HIS A 1 110 ? -16.906 -3.42 17.438 1 96.69 110 HIS A O 1
ATOM 823 N N . ARG A 1 111 ? -15.383 -4.434 16.219 1 95.81 111 ARG A N 1
ATOM 824 C CA . ARG A 1 111 ? -14.375 -3.42 16.516 1 95.81 111 ARG A CA 1
ATOM 825 C C . ARG A 1 111 ? -14.82 -2.047 16.016 1 95.81 111 ARG A C 1
ATOM 827 O O . ARG A 1 111 ? -14.664 -1.049 16.719 1 95.81 111 ARG A O 1
ATOM 834 N N . LYS A 1 112 ? -15.367 -1.978 14.836 1 95.69 112 LYS A N 1
ATOM 835 C CA . LYS A 1 112 ? -15.875 -0.723 14.289 1 95.69 112 LYS A CA 1
ATOM 836 C C . LYS A 1 112 ? -17.062 -0.209 15.102 1 95.69 112 LYS A C 1
ATOM 838 O O . LYS A 1 112 ? -17.156 0.988 15.391 1 95.69 112 LYS A O 1
ATOM 843 N N . HIS A 1 113 ? -17.891 -1.114 15.461 1 96.69 113 HIS A N 1
ATOM 844 C CA . HIS A 1 113 ? -19.062 -0.749 16.25 1 96.69 113 HIS A CA 1
ATOM 845 C C . HIS A 1 113 ? -18.656 -0.205 17.625 1 96.69 113 HIS A C 1
ATOM 847 O O . HIS A 1 113 ? -19.281 0.731 18.125 1 96.69 113 HIS A O 1
ATOM 853 N N . THR A 1 114 ? -17.641 -0.781 18.188 1 96.88 114 THR A N 1
ATOM 854 C CA . THR A 1 114 ? -17.156 -0.329 19.484 1 96.88 114 THR A CA 1
ATOM 855 C C . THR A 1 114 ? -16.656 1.113 19.406 1 96.88 114 THR A C 1
ATOM 857 O O . THR A 1 114 ? -16.953 1.926 20.281 1 96.88 114 THR A O 1
ATOM 860 N N . ARG A 1 115 ? -15.953 1.427 18.391 1 95.25 115 ARG A N 1
ATOM 861 C CA . ARG A 1 115 ? -15.469 2.789 18.188 1 95.25 115 ARG A CA 1
ATOM 862 C C . ARG A 1 115 ? -16.625 3.752 17.969 1 95.25 115 ARG A C 1
ATOM 864 O O . ARG A 1 115 ? -16.656 4.852 18.531 1 95.25 115 ARG A O 1
ATOM 871 N N . TYR A 1 116 ? -17.562 3.34 17.172 1 96.69 116 TYR A N 1
ATOM 872 C CA . TYR A 1 116 ? -18.766 4.125 16.938 1 96.69 116 TYR A CA 1
ATOM 873 C C . TYR A 1 116 ? -19.516 4.387 18.234 1 96.69 116 TYR A C 1
ATOM 875 O O . TYR A 1 116 ? -19.984 5.504 18.484 1 96.69 116 TYR A O 1
ATOM 883 N N . SER A 1 117 ? -19.578 3.41 19.094 1 96.5 117 SER A N 1
ATOM 884 C CA . SER A 1 117 ? -20.375 3.469 20.312 1 96.5 117 SER A CA 1
ATOM 885 C C . SER A 1 117 ? -19.75 4.402 21.344 1 96.5 117 SER A C 1
ATOM 887 O O . SER A 1 117 ? -20.422 4.848 22.281 1 96.5 117 SER A O 1
ATOM 889 N N . LYS A 1 118 ? -18.531 4.715 21.203 1 95.75 118 LYS A N 1
ATOM 890 C CA . LYS A 1 118 ? -17.812 5.551 22.172 1 95.75 118 LYS A CA 1
ATOM 891 C C . LYS A 1 118 ? -18.047 7.035 21.891 1 95.75 118 LYS A C 1
ATOM 893 O O . LYS A 1 118 ? -17.594 7.895 22.641 1 95.75 118 LYS A O 1
ATOM 898 N N . GLN A 1 119 ? -18.828 7.293 20.891 1 97.25 119 GLN A N 1
ATOM 899 C CA . GLN A 1 119 ? -19.125 8.68 20.547 1 97.25 119 GLN A CA 1
ATOM 900 C C . GLN A 1 119 ? -19.938 9.352 21.656 1 97.25 119 GLN A C 1
ATOM 902 O O . GLN A 1 119 ? -20.703 8.695 22.359 1 97.25 119 GLN A O 1
ATOM 907 N N . THR A 1 120 ? -19.734 10.688 21.781 1 97.25 120 THR A N 1
ATOM 908 C CA . THR A 1 120 ? -20.594 11.477 22.656 1 97.25 120 THR A CA 1
ATOM 909 C C . THR A 1 120 ? -22.016 11.539 22.094 1 97.25 120 THR A C 1
ATOM 911 O O . THR A 1 120 ? -22.25 11.203 20.922 1 97.25 120 THR A O 1
ATOM 914 N N . SER A 1 121 ? -22.969 11.977 22.906 1 97.56 121 SER A N 1
ATOM 915 C CA . SER A 1 121 ? -24.359 12.094 22.484 1 97.56 121 SER A CA 1
ATOM 916 C C . SER A 1 121 ? -24.5 13.062 21.312 1 97.56 121 SER A C 1
ATOM 918 O O . SER A 1 121 ? -25.266 12.812 20.375 1 97.56 121 SER A O 1
ATOM 920 N N . ALA A 1 122 ? -23.781 14.078 21.375 1 97.25 122 ALA A N 1
ATOM 921 C CA . ALA A 1 122 ? -23.844 15.078 20.312 1 97.25 122 ALA A CA 1
ATOM 922 C C . ALA A 1 122 ? -23.312 14.516 19 1 97.25 122 ALA A C 1
ATOM 924 O O . ALA A 1 122 ? -23.922 14.703 17.938 1 97.25 122 ALA A O 1
ATOM 925 N N . GLN A 1 123 ? -22.219 13.82 19.062 1 97.44 123 GLN A N 1
ATOM 926 C CA . GLN A 1 123 ? -21.641 13.188 17.891 1 97.44 123 GLN A CA 1
ATOM 927 C C . GLN A 1 123 ? -22.578 12.141 17.297 1 97.44 123 GLN A C 1
ATOM 929 O O . GLN A 1 123 ? -22.766 12.086 16.078 1 97.44 123 GLN A O 1
ATOM 934 N N . LYS A 1 124 ? -23.172 11.414 18.141 1 97 124 LYS A N 1
ATOM 935 C CA . LYS A 1 124 ? -24.094 10.359 17.719 1 97 124 LYS A CA 1
ATOM 936 C C . LYS A 1 124 ? -25.312 10.938 17 1 97 124 LYS A C 1
ATOM 938 O O . LYS A 1 124 ? -25.797 10.359 16.047 1 97 124 LYS A O 1
ATOM 943 N N . ALA A 1 125 ? -25.766 12.008 17.547 1 97.75 125 ALA A N 1
ATOM 944 C CA . ALA A 1 125 ? -26.891 12.664 16.906 1 97.75 125 ALA A CA 1
ATOM 945 C C . ALA A 1 125 ? -26.578 13.023 15.453 1 97.75 125 ALA A C 1
ATOM 947 O O . ALA A 1 125 ? -27.406 12.82 14.562 1 97.75 125 ALA A O 1
ATOM 948 N N . ILE A 1 126 ? -25.391 13.453 15.227 1 97.88 126 ILE A N 1
ATOM 949 C CA . ILE A 1 126 ? -24.953 13.852 13.891 1 97.88 126 ILE A CA 1
ATOM 950 C C . ILE A 1 126 ? -24.766 12.609 13.023 1 97.88 126 ILE A C 1
ATOM 952 O O . ILE A 1 126 ? -25.25 12.555 11.891 1 97.88 126 ILE A O 1
ATOM 956 N N . SER A 1 127 ? -24.047 11.602 13.539 1 97.12 127 SER A N 1
ATOM 957 C CA . SER A 1 127 ? -23.797 10.398 12.758 1 97.12 127 SER A CA 1
ATOM 958 C C . SER A 1 127 ? -25.094 9.664 12.445 1 97.12 127 SER A C 1
ATOM 960 O O . SER A 1 127 ? -25.234 9.047 11.383 1 97.12 127 SER A O 1
ATOM 962 N N . ASN A 1 128 ? -26.078 9.758 13.359 1 97.06 128 ASN A N 1
ATOM 963 C CA . ASN A 1 128 ? -27.391 9.18 13.094 1 97.06 128 ASN A CA 1
ATOM 964 C C . ASN A 1 128 ? -28.094 9.898 11.945 1 97.06 128 ASN A C 1
ATOM 966 O O . ASN A 1 128 ? -28.75 9.258 11.117 1 97.06 128 ASN A O 1
ATOM 970 N N . LYS A 1 129 ? -28 11.148 11.898 1 97.5 129 LYS A N 1
ATOM 971 C CA . LYS A 1 129 ? -28.594 11.922 10.812 1 97.5 129 LYS A CA 1
ATOM 972 C C . LYS A 1 129 ? -27.984 11.547 9.461 1 97.5 129 LYS A C 1
ATOM 974 O O . LYS A 1 129 ? -28.656 11.602 8.43 1 97.5 129 LYS A O 1
ATOM 979 N N . LEU A 1 130 ? -26.75 11.117 9.469 1 96.81 130 LEU A N 1
ATOM 980 C CA . LEU A 1 130 ? -26.047 10.688 8.266 1 96.81 130 LEU A CA 1
ATOM 981 C C . LEU A 1 130 ? -26.5 9.281 7.855 1 96.81 130 LEU A C 1
ATOM 983 O O . LEU A 1 130 ? -26.203 8.836 6.742 1 96.81 130 LEU A O 1
ATOM 987 N N . GLY A 1 131 ? -27.125 8.531 8.719 1 96.56 131 GLY A N 1
ATOM 988 C CA . GLY A 1 131 ? -27.516 7.156 8.453 1 96.56 131 GLY A CA 1
ATOM 989 C C . GLY A 1 131 ? -26.391 6.164 8.641 1 96.56 131 GLY A C 1
ATOM 990 O O . GLY A 1 131 ? -26.406 5.066 8.078 1 96.56 131 GLY A O 1
ATOM 991 N N . TYR A 1 132 ? -25.375 6.539 9.484 1 97.38 132 TYR A N 1
ATOM 992 C CA . TYR A 1 132 ? -24.141 5.754 9.594 1 97.38 132 TYR A CA 1
ATOM 993 C C . TYR A 1 132 ? -24.438 4.367 10.156 1 97.38 132 TYR A C 1
ATOM 995 O O . TYR A 1 132 ? -23.844 3.375 9.727 1 97.38 132 TYR A O 1
ATOM 1003 N N . PRO A 1 133 ? -25.453 4.176 11.07 1 97 133 PRO A N 1
ATOM 1004 C CA . PRO A 1 133 ? -25.703 2.857 11.656 1 97 133 PRO A CA 1
ATOM 1005 C C . PRO A 1 133 ? -26.141 1.822 10.625 1 97 133 PRO A C 1
ATOM 1007 O O . PRO A 1 133 ? -25.984 0.619 10.844 1 97 133 PRO A O 1
ATOM 1010 N N . THR A 1 134 ? -26.688 2.252 9.5 1 97.25 134 THR A N 1
ATOM 1011 C CA . THR A 1 134 ? -27.141 1.332 8.461 1 97.25 134 THR A CA 1
ATOM 1012 C C . THR A 1 134 ? -25.969 0.533 7.898 1 97.25 134 THR A C 1
ATOM 1014 O O . THR A 1 134 ? -26.156 -0.561 7.359 1 97.25 134 THR A O 1
ATOM 1017 N N . HIS A 1 135 ? -24.75 1.072 7.996 1 97.5 135 HIS A N 1
ATOM 1018 C CA . HIS A 1 135 ? -23.562 0.368 7.516 1 97.5 135 HIS A CA 1
ATOM 1019 C C . HIS A 1 135 ? -23.391 -0.967 8.227 1 97.5 135 HIS A C 1
ATOM 1021 O O . HIS A 1 135 ? -23 -1.96 7.609 1 97.5 135 HIS A O 1
ATOM 1027 N N . PHE A 1 136 ? -23.672 -1.013 9.531 1 97.62 136 PHE A N 1
ATOM 1028 C CA . PHE A 1 136 ? -23.484 -2.232 10.312 1 97.62 136 PHE A CA 1
ATOM 1029 C C . PHE A 1 136 ? -24.453 -3.316 9.867 1 97.62 136 PHE A C 1
ATOM 1031 O O . PHE A 1 136 ? -24.094 -4.488 9.766 1 97.62 136 PHE A O 1
ATOM 1038 N N . GLU A 1 137 ? -25.625 -2.912 9.523 1 97.12 137 GLU A N 1
ATOM 1039 C CA . GLU A 1 137 ? -26.641 -3.863 9.055 1 97.12 137 GLU A CA 1
ATOM 1040 C C . GLU A 1 137 ? -26.281 -4.41 7.68 1 97.12 137 GLU A C 1
ATOM 1042 O O . GLU A 1 137 ? -26.328 -5.621 7.457 1 97.12 137 GLU A O 1
ATOM 1047 N N . LYS A 1 138 ? -25.969 -3.537 6.82 1 97.31 138 LYS A N 1
ATOM 1048 C CA . LYS A 1 138 ? -25.609 -3.943 5.461 1 97.31 138 LYS A CA 1
ATOM 1049 C C . LYS A 1 138 ? -24.375 -4.832 5.457 1 97.31 138 LYS A C 1
ATOM 1051 O O . LYS A 1 138 ? -24.312 -5.82 4.723 1 97.31 138 LYS A O 1
ATOM 1056 N N . ALA A 1 139 ? -23.375 -4.477 6.258 1 97.56 139 ALA A N 1
ATOM 1057 C CA . ALA A 1 139 ? -22.156 -5.285 6.367 1 97.56 139 ALA A CA 1
ATOM 1058 C C . ALA A 1 139 ? -22.484 -6.688 6.871 1 97.56 139 ALA A C 1
ATOM 1060 O O . ALA A 1 139 ? -21.938 -7.676 6.371 1 97.56 139 ALA A O 1
ATOM 1061 N N . ARG A 1 140 ? -23.375 -6.77 7.848 1 97.62 140 ARG A N 1
ATOM 1062 C CA . ARG A 1 140 ? -23.734 -8.07 8.406 1 97.62 140 ARG A CA 1
ATOM 1063 C C . ARG A 1 140 ? -24.406 -8.945 7.352 1 97.62 140 ARG A C 1
ATOM 1065 O O . ARG A 1 140 ? -24.188 -10.148 7.301 1 97.62 140 ARG A O 1
ATOM 1072 N N . GLN A 1 141 ? -25.219 -8.359 6.504 1 97.5 141 GLN A N 1
ATOM 1073 C CA . GLN A 1 141 ? -25.844 -9.102 5.414 1 97.5 141 GLN A CA 1
ATOM 1074 C C . GLN A 1 141 ? -24.797 -9.68 4.469 1 97.5 141 GLN A C 1
ATOM 1076 O O . GLN A 1 141 ? -24.906 -10.836 4.047 1 97.5 141 GLN A O 1
ATOM 1081 N N . GLY A 1 142 ? -23.766 -8.852 4.145 1 97.44 142 GLY A N 1
ATOM 1082 C CA . GLY A 1 142 ? -22.688 -9.336 3.307 1 97.44 142 GLY A CA 1
ATOM 1083 C C . GLY A 1 142 ? -21.875 -10.438 3.959 1 97.44 142 GLY A C 1
ATOM 1084 O O . GLY A 1 142 ? -21.484 -11.406 3.303 1 97.44 142 GLY A O 1
ATOM 1085 N N . ILE A 1 143 ? -21.641 -10.281 5.254 1 98.25 143 ILE A N 1
ATOM 1086 C CA . ILE A 1 143 ? -20.906 -11.273 6.016 1 98.25 143 ILE A CA 1
ATOM 1087 C C . ILE A 1 143 ? -21.656 -12.602 6.012 1 98.25 143 ILE A C 1
ATOM 1089 O O . ILE A 1 143 ? -21.062 -13.664 5.848 1 98.25 143 ILE A O 1
ATOM 1093 N N . ASP A 1 144 ? -22.969 -12.539 6.133 1 97.81 144 ASP A N 1
ATOM 1094 C CA . ASP A 1 144 ? -23.797 -13.742 6.129 1 97.81 144 ASP A CA 1
ATOM 1095 C C . ASP A 1 144 ? -23.719 -14.461 4.785 1 97.81 144 ASP A C 1
ATOM 1097 O O . ASP A 1 144 ? -23.609 -15.688 4.738 1 97.81 144 ASP A O 1
ATOM 1101 N N . ALA A 1 145 ? -23.797 -13.719 3.771 1 96.94 145 ALA A N 1
ATOM 1102 C CA . ALA A 1 145 ? -23.656 -14.305 2.439 1 96.94 145 ALA A CA 1
ATOM 1103 C C . ALA A 1 145 ? -22.281 -14.953 2.262 1 96.94 145 ALA A C 1
ATOM 1105 O O . ALA A 1 145 ? -22.188 -16.078 1.768 1 96.94 145 ALA A O 1
ATOM 1106 N N . ASN A 1 146 ? -21.25 -14.258 2.643 1 98.5 146 ASN A N 1
ATOM 1107 C CA . ASN A 1 146 ? -19.891 -14.797 2.564 1 98.5 146 ASN A CA 1
ATOM 1108 C C . ASN A 1 146 ? -19.734 -16.062 3.395 1 98.5 146 ASN A C 1
ATOM 1110 O O . ASN A 1 146 ? -19.031 -17 2.994 1 98.5 146 ASN A O 1
ATOM 1114 N N . ALA A 1 147 ? -20.406 -16.047 4.539 1 98.25 147 ALA A N 1
ATOM 1115 C CA . ALA A 1 147 ? -20.312 -17.172 5.449 1 98.25 147 ALA A CA 1
ATOM 1116 C C . ALA A 1 147 ? -20.859 -18.453 4.801 1 98.25 147 ALA A C 1
ATOM 1118 O O . ALA A 1 147 ? -20.297 -19.531 4.969 1 98.25 147 ALA A O 1
ATOM 1119 N N . ARG A 1 148 ? -21.875 -18.344 4.023 1 96.88 148 ARG A N 1
ATOM 1120 C CA . ARG A 1 148 ? -22.438 -19.5 3.311 1 96.88 148 ARG A CA 1
ATOM 1121 C C . ARG A 1 148 ? -21.438 -20.031 2.283 1 96.88 148 ARG A C 1
ATOM 1123 O O . ARG A 1 148 ? -21.281 -21.25 2.152 1 96.88 148 ARG A O 1
ATOM 1130 N N . PHE A 1 149 ? -20.844 -19.188 1.661 1 97.56 149 PHE A N 1
ATOM 1131 C CA . PHE A 1 149 ? -19.875 -19.562 0.639 1 97.56 149 PHE A CA 1
ATOM 1132 C C . PHE A 1 149 ? -18.672 -20.25 1.267 1 97.56 149 PHE A C 1
ATOM 1134 O O . PHE A 1 149 ? -18.219 -21.281 0.786 1 97.56 149 PHE A O 1
ATOM 1141 N N . THR A 1 150 ? -18.109 -19.609 2.367 1 98.31 150 THR A N 1
ATOM 1142 C CA . THR A 1 150 ? -16.922 -20.172 3.01 1 98.31 150 THR A CA 1
ATOM 1143 C C . THR A 1 150 ? -17.234 -21.531 3.619 1 98.31 150 THR A C 1
ATOM 1145 O O . THR A 1 150 ? -16.375 -22.422 3.648 1 98.31 150 THR A O 1
ATOM 1148 N N . GLU A 1 151 ? -18.438 -21.688 4.094 1 97.19 151 GLU A N 1
ATOM 1149 C CA . GLU A 1 151 ? -18.859 -22.984 4.609 1 97.19 151 GLU A CA 1
ATOM 1150 C C . GLU A 1 151 ? -18.844 -24.047 3.514 1 97.19 151 GLU A C 1
ATOM 1152 O O . GLU A 1 151 ? -18.438 -25.188 3.754 1 97.19 151 GLU A O 1
ATOM 1157 N N . GLN A 1 152 ? -19.25 -23.734 2.375 1 97 152 GLN A N 1
ATOM 1158 C CA . GLN A 1 152 ? -19.219 -24.656 1.251 1 97 152 GLN A CA 1
ATOM 1159 C C . GLN A 1 152 ? -17.797 -25.078 0.926 1 97 152 GLN A C 1
ATOM 1161 O O . GLN A 1 152 ? -17.516 -26.266 0.716 1 97 152 GLN A O 1
ATOM 1166 N N . ILE A 1 153 ? -16.922 -24.141 0.907 1 98 153 ILE A N 1
ATOM 1167 C CA . ILE A 1 153 ? -15.523 -24.438 0.628 1 98 153 ILE A CA 1
ATOM 1168 C C . ILE A 1 153 ? -14.992 -25.438 1.667 1 98 153 ILE A C 1
ATOM 1170 O O . ILE A 1 153 ? -14.352 -26.422 1.317 1 98 153 ILE A O 1
ATOM 1174 N N . ALA A 1 154 ? -15.289 -25.125 2.918 1 97.25 154 ALA A N 1
ATOM 1175 C CA . ALA A 1 154 ? -14.812 -25.969 4.012 1 97.25 154 ALA A CA 1
ATOM 1176 C C . ALA A 1 154 ? -15.383 -27.375 3.906 1 97.25 154 ALA A C 1
ATOM 1178 O O . ALA A 1 154 ? -14.664 -28.359 4.078 1 97.25 154 ALA A O 1
ATOM 1179 N N . GLN A 1 155 ? -16.656 -27.484 3.596 1 96.44 155 GLN A N 1
ATOM 1180 C CA . GLN A 1 155 ? -17.312 -28.781 3.49 1 96.44 155 GLN A CA 1
ATOM 1181 C C . GLN A 1 155 ? -16.719 -29.594 2.346 1 96.44 155 GLN A C 1
ATOM 1183 O O . GLN A 1 155 ? -16.438 -30.797 2.508 1 96.44 155 GLN A O 1
ATOM 1188 N N . ILE A 1 156 ? -16.547 -28.984 1.298 1 95.69 156 ILE A N 1
ATOM 1189 C CA . ILE A 1 156 ? -15.984 -29.656 0.133 1 95.69 156 ILE A CA 1
ATOM 1190 C C . ILE A 1 156 ? -14.562 -30.109 0.442 1 95.69 156 ILE A C 1
ATOM 1192 O O . ILE A 1 156 ? -14.156 -31.219 0.068 1 95.69 156 ILE A O 1
ATOM 1196 N N . ALA A 1 157 ? -13.836 -29.25 1.081 1 96.44 157 ALA A N 1
ATOM 1197 C CA . ALA A 1 157 ? -12.461 -29.578 1.45 1 96.44 157 ALA A CA 1
ATOM 1198 C C . ALA A 1 157 ? -12.422 -30.797 2.379 1 96.44 157 ALA A C 1
ATOM 1200 O O . ALA A 1 157 ? -11.617 -31.703 2.184 1 96.44 157 ALA A O 1
ATOM 1201 N N . ARG A 1 158 ? -13.258 -30.797 3.357 1 96 158 ARG A N 1
ATOM 1202 C CA . ARG A 1 158 ? -13.297 -31.922 4.293 1 96 158 ARG A CA 1
ATOM 1203 C C . ARG A 1 158 ? -13.602 -33.219 3.572 1 96 158 ARG A C 1
ATOM 1205 O O . ARG A 1 158 ? -13 -34.25 3.871 1 96 158 ARG A O 1
ATOM 1212 N N . ALA A 1 159 ? -14.516 -33.188 2.678 1 95.62 159 ALA A N 1
ATOM 1213 C CA . ALA A 1 159 ? -14.867 -34.375 1.898 1 95.62 159 ALA A CA 1
ATOM 1214 C C . ALA A 1 159 ? -13.703 -34.812 1.008 1 95.62 159 ALA A C 1
ATOM 1216 O O . ALA A 1 159 ? -13.375 -36 0.942 1 95.62 159 ALA A O 1
ATOM 1217 N N . HIS A 1 160 ? -13.109 -33.844 0.379 1 94.44 160 HIS A N 1
ATOM 1218 C CA . HIS A 1 160 ? -12.047 -34.125 -0.578 1 94.44 160 HIS A CA 1
ATOM 1219 C C . HIS A 1 160 ? -10.836 -34.75 0.111 1 94.44 160 HIS A C 1
ATOM 1221 O O . HIS A 1 160 ? -10.234 -35.688 -0.405 1 94.44 160 HIS A O 1
ATOM 1227 N N . TYR A 1 161 ? -10.562 -34.219 1.245 1 95.69 161 TYR A N 1
ATOM 1228 C CA . TYR A 1 161 ? -9.352 -34.656 1.93 1 95.69 161 TYR A CA 1
ATOM 1229 C C . TYR A 1 161 ? -9.68 -35.688 3.018 1 95.69 161 TYR A C 1
ATOM 1231 O O . TYR A 1 161 ? -8.805 -36.094 3.791 1 95.69 161 TYR A O 1
ATOM 1239 N N . HIS A 1 162 ? -10.875 -36.031 3.182 1 94.69 162 HIS A N 1
ATOM 1240 C CA . HIS A 1 162 ? -11.352 -37.062 4.109 1 94.69 162 HIS A CA 1
ATOM 1241 C C . HIS A 1 162 ? -10.875 -36.781 5.531 1 94.69 162 HIS A C 1
ATOM 1243 O O . HIS A 1 162 ? -10.336 -37.656 6.199 1 94.69 162 HIS A O 1
ATOM 1249 N N . THR A 1 163 ? -11.102 -35.531 5.965 1 94.38 163 THR A N 1
ATOM 1250 C CA . THR A 1 163 ? -10.586 -35.125 7.27 1 94.38 163 THR A CA 1
ATOM 1251 C C . THR A 1 163 ? -11.531 -35.562 8.383 1 94.38 163 THR A C 1
ATOM 1253 O O . THR A 1 163 ? -11.156 -35.562 9.562 1 94.38 163 THR A O 1
ATOM 1256 N N . GLY A 1 164 ? -12.758 -35.969 8.07 1 91.5 164 GLY A N 1
ATOM 1257 C CA . GLY A 1 164 ? -13.766 -36.281 9.086 1 91.5 164 GLY A CA 1
ATOM 1258 C C . GLY A 1 164 ? -14.336 -35.031 9.727 1 91.5 164 GLY A C 1
ATOM 1259 O O . GLY A 1 164 ? -13.977 -33.906 9.352 1 91.5 164 GLY A O 1
ATOM 1260 N N . PRO A 1 165 ? -15.25 -35.125 10.625 1 89.56 165 PRO A N 1
ATOM 1261 C CA . PRO A 1 165 ? -15.961 -33.969 11.188 1 89.56 165 PRO A CA 1
ATOM 1262 C C . PRO A 1 165 ? -15.25 -33.375 12.398 1 89.56 165 PRO A C 1
ATOM 1264 O O . PRO A 1 165 ? -15.609 -32.281 12.852 1 89.56 165 PRO A O 1
ATOM 1267 N N . GLN A 1 166 ? -14.195 -33.969 12.875 1 89.62 166 GLN A N 1
ATOM 1268 C CA . GLN A 1 166 ? -13.516 -33.5 14.078 1 89.62 166 GLN A CA 1
ATOM 1269 C C . GLN A 1 166 ? -12.766 -32.188 13.828 1 89.62 166 GLN A C 1
ATOM 1271 O O . GLN A 1 166 ? -12.406 -31.891 12.688 1 89.62 166 GLN A O 1
ATOM 1276 N N . ALA A 1 167 ? -12.539 -31.516 14.969 1 88 167 ALA A N 1
ATOM 1277 C CA . ALA A 1 167 ? -11.781 -30.266 14.875 1 88 167 ALA A CA 1
ATOM 1278 C C . ALA A 1 167 ? -10.367 -30.531 14.359 1 88 167 ALA A C 1
ATOM 1280 O O . ALA A 1 167 ? -9.703 -31.469 14.805 1 88 167 ALA A O 1
ATOM 1281 N N . LEU A 1 168 ? -9.945 -29.781 13.43 1 88.44 168 LEU A N 1
ATOM 1282 C CA . LEU A 1 168 ? -8.641 -29.969 12.812 1 88.44 168 LEU A CA 1
ATOM 1283 C C . LEU A 1 168 ? -7.574 -29.141 13.523 1 88.44 168 LEU A C 1
ATOM 1285 O O . LEU A 1 168 ? -6.383 -29.453 13.445 1 88.44 168 LEU A O 1
ATOM 1289 N N . GLY A 1 169 ? -7.891 -28.125 14.234 1 80 169 GLY A N 1
ATOM 1290 C CA . GLY A 1 169 ? -6.977 -27.25 14.953 1 80 169 GLY A CA 1
ATOM 1291 C C . GLY A 1 169 ? -7.676 -26.344 15.953 1 80 169 GLY A C 1
ATOM 1292 O O . GLY A 1 169 ? -8.867 -26.516 16.234 1 80 169 GLY A O 1
ATOM 1293 N N . ASP A 1 170 ? -6.77 -25.578 16.5 1 84.88 170 ASP A N 1
ATOM 1294 C CA . ASP A 1 170 ? -7.297 -24.578 17.438 1 84.88 170 ASP A CA 1
ATOM 1295 C C . ASP A 1 170 ? -7.977 -23.438 16.703 1 84.88 170 ASP A C 1
ATOM 1297 O O . ASP A 1 170 ? -7.406 -22.859 15.766 1 84.88 170 ASP A O 1
ATOM 1301 N N . ASP A 1 171 ? -9.125 -23.156 17.125 1 84.88 171 ASP A N 1
ATOM 1302 C CA . ASP A 1 171 ? -9.883 -22.062 16.531 1 84.88 171 ASP A CA 1
ATOM 1303 C C . ASP A 1 171 ? -9.102 -20.75 16.609 1 84.88 171 ASP A C 1
ATOM 1305 O O . ASP A 1 171 ? -9.273 -19.875 15.758 1 84.88 171 ASP A O 1
ATOM 1309 N N . GLU A 1 172 ? -8.258 -20.672 17.562 1 85.44 172 GLU A N 1
ATOM 1310 C CA . GLU A 1 172 ? -7.473 -19.453 17.766 1 85.44 172 GLU A CA 1
ATOM 1311 C C . GLU A 1 172 ? -6.453 -19.266 16.641 1 85.44 172 GLU A C 1
ATOM 1313 O O . GLU A 1 172 ? -5.961 -18.156 16.422 1 85.44 172 GLU A O 1
ATOM 1318 N N . ASP A 1 173 ? -6.234 -20.328 15.938 1 89.62 173 ASP A N 1
ATOM 1319 C CA . ASP A 1 173 ? -5.25 -20.266 14.859 1 89.62 173 ASP A CA 1
ATOM 1320 C C . ASP A 1 173 ? -5.891 -19.797 13.555 1 89.62 173 ASP A C 1
ATOM 1322 O O . ASP A 1 173 ? -5.191 -19.516 12.586 1 89.62 173 ASP A O 1
ATOM 1326 N N . ALA A 1 174 ? -7.238 -19.797 13.547 1 94.25 174 ALA A N 1
ATOM 1327 C CA . ALA A 1 174 ? -7.949 -19.344 12.352 1 94.25 174 ALA A CA 1
ATOM 1328 C C . ALA A 1 174 ? -7.586 -17.906 12.016 1 94.25 174 ALA A C 1
ATOM 1330 O O . ALA A 1 174 ? -7.348 -17.094 12.914 1 94.25 174 ALA A O 1
ATOM 1331 N N . GLU A 1 175 ? -7.496 -17.625 10.75 1 96.56 175 GLU A N 1
ATOM 1332 C CA . GLU A 1 175 ? -7.055 -16.297 10.305 1 96.56 175 GLU A CA 1
ATOM 1333 C C . GLU A 1 175 ? -8.055 -15.68 9.336 1 96.56 175 GLU A C 1
ATOM 1335 O O . GLU A 1 175 ? -8.297 -16.219 8.25 1 96.56 175 GLU A O 1
ATOM 1340 N N . PHE A 1 176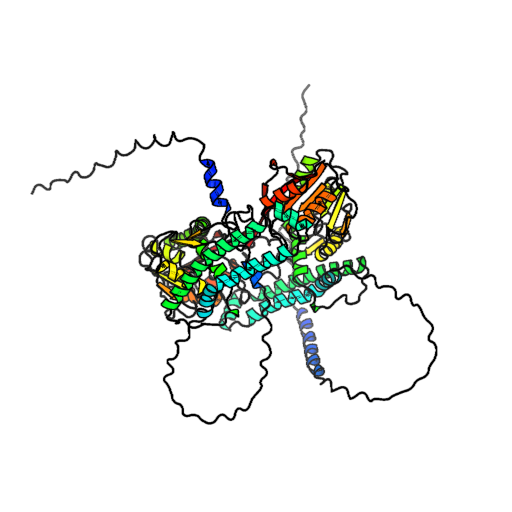 ? -8.578 -14.5 9.742 1 97.25 176 PHE A N 1
ATOM 1341 C CA . PHE A 1 176 ? -9.453 -13.734 8.859 1 97.25 176 PHE A CA 1
ATOM 1342 C C . PHE A 1 176 ? -8.742 -13.398 7.555 1 97.25 176 PHE A C 1
ATOM 1344 O O . PHE A 1 176 ? -9.352 -13.43 6.48 1 97.25 176 PHE A O 1
ATOM 1351 N N . GLY A 1 177 ? -7.453 -13.125 7.672 1 96.69 177 GLY A N 1
ATOM 1352 C CA . GLY A 1 177 ? -6.645 -12.695 6.547 1 96.69 177 GLY A CA 1
ATOM 1353 C C . GLY A 1 177 ? -6.562 -13.727 5.438 1 96.69 177 GLY A C 1
ATOM 1354 O O . GLY A 1 177 ? -6.539 -13.375 4.254 1 96.69 177 GLY A O 1
ATOM 1355 N N . LEU A 1 178 ? -6.535 -14.938 5.797 1 97.31 178 LEU A N 1
ATOM 1356 C CA . LEU A 1 178 ? -6.484 -16 4.801 1 97.31 178 LEU A CA 1
ATOM 1357 C C . LEU A 1 178 ? -7.738 -16 3.936 1 97.31 178 LEU A C 1
ATOM 1359 O O . LEU A 1 178 ? -7.652 -16.094 2.709 1 97.31 178 LEU A O 1
ATOM 1363 N N . VAL A 1 179 ? -8.891 -15.883 4.523 1 97.88 179 VAL A N 1
ATOM 1364 C CA . VAL A 1 179 ? -10.164 -15.891 3.812 1 97.88 179 VAL A CA 1
ATOM 1365 C C . VAL A 1 179 ? -10.305 -14.617 2.982 1 97.88 179 VAL A C 1
ATOM 1367 O O . VAL A 1 179 ? -10.734 -14.664 1.831 1 97.88 179 VAL A O 1
ATOM 1370 N N . ASP A 1 180 ? -9.867 -13.547 3.625 1 96.56 180 ASP A N 1
ATOM 1371 C CA . ASP A 1 180 ? -9.906 -12.258 2.932 1 96.56 180 ASP A CA 1
ATOM 1372 C C . ASP A 1 180 ? -9.07 -12.305 1.653 1 96.56 180 ASP A C 1
ATOM 1374 O O . ASP A 1 180 ? -9.508 -11.82 0.606 1 96.56 180 ASP A O 1
ATOM 1378 N N . LEU A 1 181 ? -7.918 -12.859 1.744 1 96.25 181 LEU A N 1
ATOM 1379 C CA . LEU A 1 181 ? -7.047 -12.992 0.581 1 96.25 181 LEU A CA 1
ATOM 1380 C C . LEU A 1 181 ? -7.684 -13.898 -0.47 1 96.25 181 LEU A C 1
ATOM 1382 O O . LEU A 1 181 ? -7.613 -13.609 -1.667 1 96.25 181 LEU A O 1
ATOM 1386 N N . ALA A 1 182 ? -8.305 -14.961 -0.087 1 97.44 182 ALA A N 1
ATOM 1387 C CA . ALA A 1 182 ? -8.984 -15.859 -1.014 1 97.44 182 ALA A CA 1
ATOM 1388 C C . ALA A 1 182 ? -10.094 -15.125 -1.769 1 97.44 182 ALA A C 1
ATOM 1390 O O . ALA A 1 182 ? -10.242 -15.289 -2.982 1 97.44 182 ALA A O 1
ATOM 1391 N N . PHE A 1 183 ? -10.844 -14.312 -1.078 1 97.19 183 PHE A N 1
ATOM 1392 C CA . PHE A 1 183 ? -11.898 -13.531 -1.717 1 97.19 183 PHE A CA 1
ATOM 1393 C C . PHE A 1 183 ? -11.312 -12.562 -2.74 1 97.19 183 PHE A C 1
ATOM 1395 O O . PHE A 1 183 ? -11.867 -12.398 -3.83 1 97.19 183 PHE A O 1
ATOM 1402 N N . GLY A 1 184 ? -10.203 -11.961 -2.322 1 95.81 184 GLY A N 1
ATOM 1403 C CA . GLY A 1 184 ? -9.523 -11.078 -3.262 1 95.81 184 GLY A CA 1
ATOM 1404 C C . GLY A 1 184 ? -9.094 -11.781 -4.535 1 95.81 184 GLY A C 1
ATOM 1405 O O . GLY A 1 184 ? -9.281 -11.266 -5.637 1 95.81 184 GLY A O 1
ATOM 1406 N N . HIS A 1 185 ? -8.578 -12.953 -4.406 1 97.12 185 HIS A N 1
ATOM 1407 C CA . HIS A 1 185 ? -8.102 -13.719 -5.555 1 97.12 185 HIS A CA 1
ATOM 1408 C C . HIS A 1 185 ? -9.258 -14.211 -6.41 1 97.12 185 HIS A C 1
ATOM 1410 O O . HIS A 1 185 ? -9.156 -14.258 -7.637 1 97.12 185 HIS A O 1
ATOM 1416 N N . LEU A 1 186 ? -10.352 -14.602 -5.801 1 97.69 186 LEU A N 1
ATOM 1417 C CA . LEU A 1 186 ? -11.539 -14.984 -6.555 1 97.69 186 LEU A CA 1
ATOM 1418 C C . LEU A 1 186 ? -12.062 -13.805 -7.371 1 97.69 186 LEU A C 1
ATOM 1420 O O . LEU A 1 186 ? -12.414 -13.961 -8.539 1 97.69 186 LEU A O 1
ATOM 1424 N N . SER A 1 187 ? -12.07 -12.656 -6.695 1 96.06 187 SER A N 1
ATOM 1425 C CA . SER A 1 187 ? -12.523 -11.445 -7.379 1 96.06 187 SER A CA 1
ATOM 1426 C C . SER A 1 187 ? -11.625 -11.109 -8.562 1 96.06 187 SER A C 1
ATOM 1428 O O . SER A 1 187 ? -12.109 -10.82 -9.656 1 96.06 187 SER A O 1
ATOM 1430 N N . ARG A 1 188 ? -10.344 -11.227 -8.414 1 96.25 188 ARG A N 1
ATOM 1431 C CA . ARG A 1 188 ? -9.359 -10.867 -9.43 1 96.25 188 ARG A CA 1
ATOM 1432 C C . ARG A 1 188 ? -9.367 -11.867 -10.578 1 96.25 188 ARG A C 1
ATOM 1434 O O . ARG A 1 188 ? -9.367 -11.477 -11.75 1 96.25 188 ARG A O 1
ATOM 1441 N N . ASP A 1 189 ? -9.477 -13.109 -10.289 1 97.75 189 ASP A N 1
ATOM 1442 C CA . ASP A 1 189 ? -9.148 -14.133 -11.281 1 97.75 189 ASP A CA 1
ATOM 1443 C C . ASP A 1 189 ? -10.406 -14.75 -11.867 1 97.75 189 ASP A C 1
ATOM 1445 O O . ASP A 1 189 ? -10.398 -15.234 -13.008 1 97.75 189 ASP A O 1
ATOM 1449 N N . TRP A 1 190 ? -11.508 -14.727 -11.141 1 98.38 190 TRP A N 1
ATOM 1450 C CA . TRP A 1 190 ? -12.617 -15.562 -11.586 1 98.38 190 TRP A CA 1
ATOM 1451 C C . TRP A 1 190 ? -13.922 -14.773 -11.602 1 98.38 190 TRP A C 1
ATOM 1453 O O . TRP A 1 190 ? -15.008 -15.352 -11.547 1 98.38 190 TRP A O 1
ATOM 1463 N N . SER A 1 191 ? -13.82 -13.453 -11.586 1 97.5 191 SER A N 1
ATOM 1464 C CA . SER A 1 191 ? -15.016 -12.617 -11.664 1 97.5 191 SER A CA 1
ATOM 1465 C C . SER A 1 191 ? -14.891 -11.578 -12.773 1 97.5 191 SER A C 1
ATOM 1467 O O . SER A 1 191 ? -13.789 -11.234 -13.188 1 97.5 191 SER A O 1
ATOM 1469 N N . PRO A 1 192 ? -16.047 -11.047 -13.242 1 96.5 192 PRO A N 1
ATOM 1470 C CA . PRO A 1 192 ? -16 -9.961 -14.219 1 96.5 192 PRO A CA 1
ATOM 1471 C C . PRO A 1 192 ? -15.289 -8.719 -13.695 1 96.5 192 PRO A C 1
ATOM 1473 O O . PRO A 1 192 ? -14.68 -7.98 -14.469 1 96.5 192 PRO A O 1
ATOM 1476 N N . GLN A 1 193 ? -15.297 -8.57 -12.438 1 93.5 193 GLN A N 1
ATOM 1477 C CA . GLN A 1 193 ? -14.672 -7.398 -11.828 1 93.5 193 GLN A CA 1
ATOM 1478 C C . GLN A 1 193 ? -13.164 -7.418 -12.008 1 93.5 193 GLN A C 1
ATOM 1480 O O . GLN A 1 193 ? -12.523 -6.367 -12.047 1 93.5 193 GLN A O 1
ATOM 1485 N N . GLY A 1 194 ? -12.625 -8.57 -12.141 1 95.12 194 GLY A N 1
ATOM 1486 C CA . GLY A 1 194 ? -11.18 -8.711 -12.219 1 95.12 194 GLY A CA 1
ATOM 1487 C C . GLY A 1 194 ? -10.648 -8.68 -13.641 1 95.12 194 GLY A C 1
ATOM 1488 O O . GLY A 1 194 ? -9.445 -8.805 -13.859 1 95.12 194 GLY A O 1
ATOM 1489 N N . VAL A 1 195 ? -11.5 -8.422 -14.617 1 96.06 195 VAL A N 1
ATOM 1490 C CA . VAL A 1 195 ? -11.133 -8.539 -16.031 1 96.06 195 VAL A CA 1
ATOM 1491 C C . VAL A 1 195 ? -10.031 -7.531 -16.359 1 96.06 195 VAL A C 1
ATOM 1493 O O . VAL A 1 195 ? -9.078 -7.855 -17.062 1 96.06 195 VAL A O 1
ATOM 1496 N N . LYS A 1 196 ? -10.164 -6.328 -15.844 1 93.75 196 LYS A N 1
ATOM 1497 C CA . LYS A 1 196 ? -9.18 -5.297 -16.141 1 93.75 196 LYS A CA 1
ATOM 1498 C C . LYS A 1 196 ? -7.793 -5.703 -15.641 1 93.75 196 LYS A C 1
ATOM 1500 O O . LYS A 1 196 ? -6.797 -5.508 -16.328 1 93.75 196 LYS A O 1
ATOM 1505 N N . GLU A 1 197 ? -7.707 -6.266 -14.492 1 94.88 197 GLU A N 1
ATOM 1506 C CA . GLU A 1 197 ? -6.434 -6.711 -13.93 1 94.88 197 GLU A CA 1
ATOM 1507 C C . GLU A 1 197 ? -5.863 -7.887 -14.727 1 94.88 197 GLU A C 1
ATOM 1509 O O . GLU A 1 197 ? -4.66 -7.938 -14.984 1 94.88 197 GLU A O 1
ATOM 1514 N N . ARG A 1 198 ? -6.68 -8.797 -15.133 1 97.44 198 ARG A N 1
ATOM 1515 C CA . ARG A 1 198 ? -6.227 -9.945 -15.914 1 97.44 198 ARG A CA 1
ATOM 1516 C C . ARG A 1 198 ? -5.723 -9.516 -17.281 1 97.44 198 ARG A C 1
ATOM 1518 O O . ARG A 1 198 ? -4.703 -10.016 -17.766 1 97.44 198 ARG A O 1
ATOM 1525 N N . LEU A 1 199 ? -6.391 -8.57 -17.859 1 97.31 199 LEU A N 1
ATOM 1526 C CA . LEU A 1 199 ? -6.023 -8.102 -19.188 1 97.31 199 LEU A CA 1
ATOM 1527 C C . LEU A 1 199 ? -4.684 -7.375 -19.172 1 97.31 199 LEU A C 1
ATOM 1529 O O . LEU A 1 199 ? -4.023 -7.25 -20.203 1 97.31 199 LEU A O 1
ATOM 1533 N N . ALA A 1 200 ? -4.336 -6.949 -18.016 1 97 200 ALA A N 1
ATOM 1534 C CA . ALA A 1 200 ? -3.043 -6.281 -17.891 1 97 200 ALA A CA 1
ATOM 1535 C C . ALA A 1 200 ? -1.899 -7.289 -17.922 1 97 200 ALA A C 1
ATOM 1537 O O . ALA A 1 200 ? -0.827 -7.012 -18.469 1 97 200 ALA A O 1
ATOM 1538 N N . VAL A 1 201 ? -2.133 -8.469 -17.406 1 97.94 201 VAL A N 1
ATOM 1539 C CA . VAL A 1 201 ? -0.96 -9.289 -17.125 1 97.94 201 VAL A CA 1
ATOM 1540 C C . VAL A 1 201 ? -1.047 -10.602 -17.891 1 97.94 201 VAL A C 1
ATOM 1542 O O . VAL A 1 201 ? -0.023 -11.211 -18.219 1 97.94 201 VAL A O 1
ATOM 1545 N N . PHE A 1 202 ? -2.188 -11.117 -18.297 1 98.5 202 PHE A N 1
ATOM 1546 C CA . PHE A 1 202 ? -2.301 -12.406 -18.969 1 98.5 202 PHE A CA 1
ATOM 1547 C C . PHE A 1 202 ? -1.817 -12.305 -20.406 1 98.5 202 PHE A C 1
ATOM 1549 O O . PHE A 1 202 ? -1.021 -13.133 -20.859 1 98.5 202 PHE A O 1
ATOM 1556 N N . PRO A 1 203 ? -2.205 -11.266 -21.141 1 98.31 203 PRO A N 1
ATOM 1557 C CA . PRO A 1 203 ? -1.856 -11.227 -22.562 1 98.31 203 PRO A CA 1
ATOM 1558 C C . PRO A 1 203 ? -0.348 -11.25 -22.797 1 98.31 203 PRO A C 1
ATOM 1560 O O . PRO A 1 203 ? 0.136 -11.992 -23.656 1 98.31 203 PRO A O 1
ATOM 1563 N N . PRO A 1 204 ? 0.435 -10.492 -22.016 1 98.31 204 PRO A N 1
ATOM 1564 C CA . PRO A 1 204 ? 1.878 -10.594 -22.25 1 98.31 204 PRO A CA 1
ATOM 1565 C C . PRO A 1 204 ? 2.412 -12.008 -22.047 1 98.31 204 PRO A C 1
ATOM 1567 O O . PRO A 1 204 ? 3.281 -12.461 -22.797 1 98.31 204 PRO A O 1
ATOM 1570 N N . VAL A 1 205 ? 1.935 -12.664 -21.094 1 98.69 205 VAL A N 1
ATOM 1571 C CA . VAL A 1 205 ? 2.381 -14.016 -20.781 1 98.69 205 VAL A CA 1
ATOM 1572 C C . VAL A 1 205 ? 2.012 -14.961 -21.922 1 98.69 205 VAL A C 1
ATOM 1574 O O . VAL A 1 205 ? 2.857 -15.711 -22.422 1 98.69 205 VAL A O 1
ATOM 1577 N N . LEU A 1 206 ? 0.776 -14.891 -22.359 1 98.25 206 LEU A N 1
ATOM 1578 C CA . LEU A 1 206 ? 0.3 -15.742 -23.438 1 98.25 206 LEU A CA 1
ATOM 1579 C C . LEU A 1 206 ? 1.044 -15.438 -24.734 1 98.25 206 LEU A C 1
ATOM 1581 O O . LEU A 1 206 ? 1.379 -16.359 -25.484 1 98.25 206 LEU A O 1
ATOM 1585 N N . ALA A 1 207 ? 1.308 -14.172 -24.953 1 97.88 207 ALA A N 1
ATOM 1586 C CA . ALA A 1 207 ? 2.068 -13.773 -26.141 1 97.88 207 ALA A CA 1
ATOM 1587 C C . ALA A 1 207 ? 3.488 -14.328 -26.094 1 97.88 207 ALA A C 1
ATOM 1589 O O . ALA A 1 207 ? 4.043 -14.719 -27.125 1 97.88 207 ALA A O 1
ATOM 1590 N N . GLY A 1 208 ? 4.062 -14.336 -24.875 1 98.06 208 GLY A N 1
ATOM 1591 C CA . GLY A 1 208 ? 5.387 -14.914 -24.734 1 98.06 208 GLY A CA 1
ATOM 1592 C C . GLY A 1 208 ? 5.441 -16.375 -25.125 1 98.06 208 GLY A C 1
ATOM 1593 O O . GLY A 1 208 ? 6.375 -16.812 -25.812 1 98.06 208 GLY A O 1
ATOM 1594 N N . LEU A 1 209 ? 4.43 -17.172 -24.75 1 98.38 209 LEU A N 1
ATOM 1595 C CA . LEU A 1 209 ? 4.344 -18.578 -25.141 1 98.38 209 LEU A CA 1
ATOM 1596 C C . LEU A 1 209 ? 4.156 -18.703 -26.641 1 98.38 209 LEU A C 1
ATOM 1598 O O . LEU A 1 209 ? 4.832 -19.516 -27.281 1 98.38 209 LEU A O 1
ATOM 1602 N N . GLN A 1 210 ? 3.32 -17.891 -27.156 1 97.31 210 GLN A N 1
ATOM 1603 C CA . GLN A 1 210 ? 3.023 -17.938 -28.578 1 97.31 210 GLN A CA 1
ATOM 1604 C C . GLN A 1 210 ? 4.254 -17.594 -29.422 1 97.31 210 GLN A C 1
ATOM 1606 O O . GLN A 1 210 ? 4.492 -18.188 -30.469 1 97.31 210 GLN A O 1
ATOM 1611 N N . GLU A 1 211 ? 4.926 -16.609 -28.984 1 96.81 211 GLU A N 1
ATOM 1612 C CA . GLU A 1 211 ? 6.125 -16.188 -29.703 1 96.81 211 GLU A CA 1
ATOM 1613 C C . GLU A 1 211 ? 7.172 -17.297 -29.75 1 96.81 211 GLU A C 1
ATOM 1615 O O . GLU A 1 211 ? 7.871 -17.469 -30.75 1 96.81 211 GLU A O 1
ATOM 1620 N N . HIS A 1 212 ? 7.23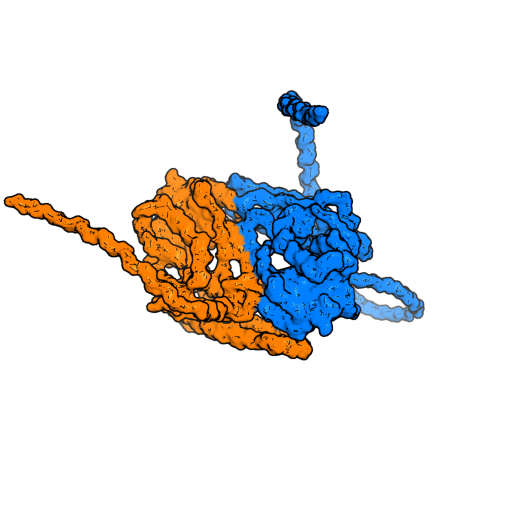4 -18.016 -28.703 1 96.94 212 HIS A N 1
ATOM 1621 C CA . HIS A 1 212 ? 8.25 -19.062 -28.609 1 96.94 212 HIS A CA 1
ATOM 1622 C C . HIS A 1 212 ? 7.836 -20.312 -29.391 1 96.94 212 HIS A C 1
ATOM 1624 O O . HIS A 1 212 ? 8.648 -20.891 -30.125 1 96.94 212 HIS A O 1
ATOM 1630 N N . PHE A 1 213 ? 6.52 -20.672 -29.312 1 97.25 213 PHE A N 1
ATOM 1631 C CA . PHE A 1 213 ? 6.102 -21.969 -29.875 1 97.25 213 PHE A CA 1
ATOM 1632 C C . PHE A 1 213 ? 5.457 -21.781 -31.234 1 97.25 213 PHE A C 1
ATOM 1634 O O . PHE A 1 213 ? 5.352 -22.734 -32 1 97.25 213 PHE A O 1
ATOM 1641 N N . GLY A 1 214 ? 4.961 -20.594 -31.484 1 92.94 214 GLY A N 1
ATOM 1642 C CA . GLY A 1 214 ? 4.211 -20.391 -32.719 1 92.94 214 GLY A CA 1
ATOM 1643 C C . GLY A 1 214 ? 3.01 -21.297 -32.844 1 92.94 214 GLY A C 1
ATOM 1644 O O . GLY A 1 214 ? 2.191 -21.391 -31.922 1 92.94 214 GLY A O 1
ATOM 1645 N N . GLU A 1 215 ? 2.949 -22 -34 1 89.12 215 GLU A N 1
ATOM 1646 C CA . GLU A 1 215 ? 1.838 -22.906 -34.25 1 89.12 215 GLU A CA 1
ATOM 1647 C C . GLU A 1 215 ? 2.051 -24.266 -33.594 1 89.12 215 GLU A C 1
ATOM 1649 O O . GLU A 1 215 ? 1.185 -25.141 -33.656 1 89.12 215 GLU A O 1
ATOM 1654 N N . HIS A 1 216 ? 3.088 -24.422 -32.875 1 88.25 216 HIS A N 1
ATOM 1655 C CA . HIS A 1 216 ? 3.455 -25.719 -32.312 1 88.25 216 HIS A CA 1
ATOM 1656 C C . HIS A 1 216 ? 3.197 -25.75 -30.797 1 88.25 216 HIS A C 1
ATOM 1658 O O . HIS A 1 216 ? 3.814 -26.547 -30.078 1 88.25 216 HIS A O 1
ATOM 1664 N N . GLY A 1 217 ? 2.383 -24.953 -30.391 1 91.12 217 GLY A N 1
ATOM 1665 C CA . GLY A 1 217 ? 2.141 -24.875 -28.969 1 91.12 217 GLY A CA 1
ATOM 1666 C C . GLY A 1 217 ? 1.279 -26 -28.438 1 91.12 217 GLY A C 1
ATOM 1667 O O . GLY A 1 217 ? 1.379 -26.375 -27.266 1 91.12 217 GLY A O 1
ATOM 1668 N N . ASN A 1 218 ? 0.56 -26.625 -29.328 1 94 218 ASN A N 1
ATOM 1669 C CA . ASN A 1 218 ? -0.368 -27.672 -28.922 1 94 218 ASN A CA 1
ATOM 1670 C C . ASN A 1 218 ? 0.368 -28.875 -28.344 1 94 218 ASN A C 1
ATOM 1672 O O . ASN A 1 218 ? 1.318 -29.375 -28.953 1 94 218 ASN A O 1
ATOM 1676 N N . GLY A 1 219 ? -0.016 -29.234 -27.172 1 96.5 219 GLY A N 1
ATOM 1677 C CA . GLY A 1 219 ? 0.534 -30.438 -26.562 1 96.5 219 GLY A CA 1
ATOM 1678 C C . GLY A 1 219 ? 1.827 -30.172 -25.812 1 96.5 219 GLY A C 1
ATOM 1679 O O . GLY A 1 219 ? 2.35 -31.078 -25.141 1 96.5 219 GLY A O 1
ATOM 1680 N N . LYS A 1 220 ? 2.359 -29.016 -25.922 1 98.38 220 LYS A N 1
ATOM 1681 C CA . LYS A 1 220 ? 3.562 -28.688 -25.172 1 98.38 220 LYS A CA 1
ATOM 1682 C C . LYS A 1 220 ? 3.27 -28.672 -23.672 1 98.38 220 LYS A C 1
ATOM 1684 O O . LYS A 1 220 ? 2.193 -28.234 -23.25 1 98.38 220 LYS A O 1
ATOM 1689 N N . ASN A 1 221 ? 4.234 -29.141 -22.891 1 98.81 221 ASN A N 1
ATOM 1690 C CA . ASN A 1 221 ? 4.094 -29.203 -21.438 1 98.81 221 ASN A CA 1
ATOM 1691 C C . ASN A 1 221 ? 4.492 -27.875 -20.781 1 98.81 221 ASN A C 1
ATOM 1693 O O . ASN A 1 221 ? 5.648 -27.453 -20.875 1 98.81 221 ASN A O 1
ATOM 1697 N N . VAL A 1 222 ? 3.537 -27.25 -20.094 1 98.94 222 VAL A N 1
ATOM 1698 C CA . VAL A 1 222 ? 3.764 -25.953 -19.453 1 98.94 222 VAL A CA 1
ATOM 1699 C C . VAL A 1 222 ? 3.543 -26.078 -17.953 1 98.94 222 VAL A C 1
ATOM 1701 O O . VAL A 1 222 ? 2.531 -26.625 -17.5 1 98.94 222 VAL A O 1
ATOM 1704 N N . LEU A 1 223 ? 4.504 -25.625 -17.188 1 98.94 223 LEU A N 1
ATOM 1705 C CA . LEU A 1 223 ? 4.379 -25.562 -15.734 1 98.94 223 LEU A CA 1
ATOM 1706 C C . LEU A 1 223 ? 4.062 -24.141 -15.281 1 98.94 223 LEU A C 1
ATOM 1708 O O . LEU A 1 223 ? 4.691 -23.188 -15.727 1 98.94 223 LEU A O 1
ATOM 1712 N N . VAL A 1 224 ? 3.07 -24 -14.406 1 98.94 224 VAL A N 1
ATOM 1713 C CA . VAL A 1 224 ? 2.719 -22.734 -13.789 1 98.94 224 VAL A CA 1
ATOM 1714 C C . VAL A 1 224 ? 2.84 -22.844 -12.266 1 98.94 224 VAL A C 1
ATOM 1716 O O . VAL A 1 224 ? 1.854 -23.125 -11.578 1 98.94 224 VAL A O 1
ATOM 1719 N N . PRO A 1 225 ? 4.012 -22.609 -11.719 1 98.88 225 PRO A N 1
ATOM 1720 C CA . PRO A 1 225 ? 4.152 -22.594 -10.258 1 98.88 225 PRO A CA 1
ATOM 1721 C C . PRO A 1 225 ? 3.529 -21.359 -9.617 1 98.88 225 PRO A C 1
ATOM 1723 O O . PRO A 1 225 ? 3.504 -20.297 -10.219 1 98.88 225 PRO A O 1
ATOM 1726 N N . GLY A 1 226 ? 3.082 -21.5 -8.359 1 98.38 226 GLY A N 1
ATOM 1727 C CA . GLY A 1 226 ? 2.336 -20.406 -7.746 1 98.38 226 GLY A CA 1
ATOM 1728 C C . GLY A 1 226 ? 1.078 -20.047 -8.508 1 98.38 226 GLY A C 1
ATOM 1729 O O . GLY A 1 226 ? 0.837 -18.875 -8.789 1 98.38 226 GLY A O 1
ATOM 1730 N N . SER A 1 227 ? 0.299 -21.047 -8.82 1 98.56 227 SER A N 1
ATOM 1731 C CA . SER A 1 227 ? -0.783 -20.875 -9.789 1 98.56 227 SER A CA 1
ATOM 1732 C C . SER A 1 227 ? -2.004 -20.234 -9.148 1 98.56 227 SER A C 1
ATOM 1734 O O . SER A 1 227 ? -2.943 -19.844 -9.844 1 98.56 227 SER A O 1
ATOM 1736 N N . GLY A 1 228 ? -2 -20.062 -7.816 1 97.44 228 GLY A N 1
ATOM 1737 C CA . GLY A 1 228 ? -3.168 -19.516 -7.152 1 97.44 228 GLY A CA 1
ATOM 1738 C C . GLY A 1 228 ? -4.43 -20.328 -7.387 1 97.44 228 GLY A C 1
ATOM 1739 O O . GLY A 1 228 ? -4.438 -21.531 -7.188 1 97.44 228 GLY A O 1
ATOM 1740 N N . MET A 1 229 ? -5.434 -19.688 -7.887 1 96.94 229 MET A N 1
ATOM 1741 C CA . MET A 1 229 ? -6.715 -20.359 -8.086 1 96.94 229 MET A CA 1
ATOM 1742 C C . MET A 1 229 ? -6.848 -20.859 -9.516 1 96.94 229 MET A C 1
ATOM 1744 O O . MET A 1 229 ? -7.957 -21.062 -10.008 1 96.94 229 MET A O 1
ATOM 1748 N N . GLY A 1 230 ? -5.777 -20.875 -10.211 1 98.31 230 GLY A N 1
ATOM 1749 C CA . GLY A 1 230 ? -5.664 -21.672 -11.43 1 98.31 230 GLY A CA 1
ATOM 1750 C C . GLY A 1 230 ? -6.184 -20.953 -12.656 1 98.31 230 GLY A C 1
ATOM 1751 O O . GLY A 1 230 ? -6.34 -21.562 -13.719 1 98.31 230 GLY A O 1
ATOM 1752 N N . ARG A 1 231 ? -6.469 -19.656 -12.57 1 98.69 231 ARG A N 1
ATOM 1753 C CA . ARG A 1 231 ? -7.094 -18.984 -13.703 1 98.69 231 ARG A CA 1
ATOM 1754 C C . ARG A 1 231 ? -6.152 -18.938 -14.906 1 98.69 231 ARG A C 1
ATOM 1756 O O . ARG A 1 231 ? -6.527 -19.344 -16 1 98.69 231 ARG A O 1
ATOM 1763 N N . LEU A 1 232 ? -4.926 -18.5 -14.719 1 98.81 232 LEU A N 1
ATOM 1764 C CA . LEU A 1 232 ? -3.979 -18.438 -15.828 1 98.81 232 LEU A CA 1
ATOM 1765 C C . LEU A 1 232 ? -3.693 -19.828 -16.375 1 98.81 232 LEU A C 1
ATOM 1767 O O . LEU A 1 232 ? -3.621 -20.016 -17.594 1 98.81 232 LEU A O 1
ATOM 1771 N N . ALA A 1 233 ? -3.512 -20.766 -15.508 1 98.88 233 ALA A N 1
ATOM 1772 C CA . ALA A 1 233 ? -3.301 -22.141 -15.938 1 98.88 233 ALA A CA 1
ATOM 1773 C C . ALA A 1 233 ? -4.434 -22.625 -16.844 1 98.88 233 ALA A C 1
ATOM 1775 O O . ALA A 1 233 ? -4.191 -23.25 -17.875 1 98.88 233 ALA A O 1
ATOM 1776 N N . SER A 1 234 ? -5.648 -22.312 -16.453 1 98.69 234 SER A N 1
ATOM 1777 C CA . SER A 1 234 ? -6.816 -22.656 -17.266 1 98.69 234 SER A CA 1
ATOM 1778 C C . SER A 1 234 ? -6.773 -21.984 -18.625 1 98.69 234 SER A C 1
ATOM 1780 O O . SER A 1 234 ? -7.012 -22.641 -19.656 1 98.69 234 SER A O 1
ATOM 1782 N N . ASP A 1 235 ? -6.441 -20.688 -18.625 1 98.56 235 ASP A N 1
ATOM 1783 C CA . ASP A 1 235 ? -6.387 -19.938 -19.875 1 98.56 235 ASP A CA 1
ATOM 1784 C C . ASP A 1 235 ? -5.309 -20.484 -20.812 1 98.56 235 ASP A C 1
ATOM 1786 O O . ASP A 1 235 ? -5.496 -20.547 -22.016 1 98.56 235 ASP A O 1
ATOM 1790 N N . ILE A 1 236 ? -4.176 -20.906 -20.266 1 98.75 236 ILE A N 1
ATOM 1791 C CA . ILE A 1 236 ? -3.105 -21.516 -21.047 1 98.75 236 ILE A CA 1
ATOM 1792 C C . ILE A 1 236 ? -3.564 -22.859 -21.594 1 98.75 236 ILE A C 1
ATOM 1794 O O . ILE A 1 236 ? -3.334 -23.172 -22.766 1 98.75 236 ILE A O 1
ATOM 1798 N N . ALA A 1 237 ? -4.234 -23.641 -20.781 1 98.56 237 ALA A N 1
ATOM 1799 C CA . ALA A 1 237 ? -4.746 -24.938 -21.219 1 98.56 237 ALA A CA 1
ATOM 1800 C C . ALA A 1 237 ? -5.773 -24.781 -22.328 1 98.56 237 ALA A C 1
ATOM 1802 O O . ALA A 1 237 ? -5.832 -25.594 -23.25 1 98.56 237 ALA A O 1
ATOM 1803 N N . ASP A 1 238 ? -6.559 -23.75 -22.25 1 97.94 238 ASP A N 1
ATOM 1804 C CA . ASP A 1 238 ? -7.566 -23.469 -23.266 1 97.94 238 ASP A CA 1
ATOM 1805 C C . ASP A 1 238 ? -6.918 -23.266 -24.641 1 97.94 238 ASP A C 1
ATOM 1807 O O . ASP A 1 238 ? -7.574 -23.422 -25.672 1 97.94 238 ASP A O 1
ATOM 1811 N N . LEU A 1 239 ? -5.66 -22.969 -24.641 1 97.44 239 LEU A N 1
ATOM 1812 C CA . LEU A 1 239 ? -4.945 -22.719 -25.891 1 97.44 239 LEU A CA 1
ATOM 1813 C C . LEU A 1 239 ? -4.34 -24.016 -26.422 1 97.44 239 LEU A C 1
ATOM 1815 O O . LEU A 1 239 ? -3.672 -24.016 -27.469 1 97.44 239 LEU A O 1
ATOM 1819 N N . GLY A 1 240 ? -4.461 -25.094 -25.703 1 97.62 240 GLY A N 1
ATOM 1820 C CA . GLY A 1 240 ? -4.059 -26.391 -26.234 1 97.62 240 GLY A CA 1
ATOM 1821 C C . GLY A 1 240 ? -2.82 -26.953 -25.562 1 97.62 240 GLY A C 1
ATOM 1822 O O . GLY A 1 240 ? -2.373 -28.047 -25.875 1 97.62 240 GLY A O 1
ATOM 1823 N N . TYR A 1 241 ? -2.291 -26.25 -24.609 1 98.5 241 TYR A N 1
ATOM 1824 C CA . TYR A 1 241 ? -1.112 -26.719 -23.891 1 98.5 241 TYR A CA 1
ATOM 1825 C C . TYR A 1 241 ? -1.492 -27.781 -22.859 1 98.5 241 TYR A C 1
ATOM 1827 O O . TYR A 1 241 ? -2.627 -27.797 -22.375 1 98.5 241 TYR A O 1
ATOM 1835 N N . ASN A 1 242 ? -0.561 -28.672 -22.562 1 98.69 242 ASN A N 1
ATOM 1836 C CA . ASN A 1 242 ? -0.639 -29.531 -21.391 1 98.69 242 ASN A CA 1
ATOM 1837 C C . ASN A 1 242 ? -0.103 -28.812 -20.141 1 98.69 242 ASN A C 1
ATOM 1839 O O . ASN A 1 242 ? 1.106 -28.625 -20.016 1 98.69 242 ASN A O 1
ATOM 1843 N N . VAL A 1 243 ? -1.017 -28.469 -19.234 1 98.88 243 VAL A N 1
ATOM 1844 C CA . VAL A 1 243 ? -0.618 -27.547 -18.188 1 98.88 243 VAL A CA 1
ATOM 1845 C C . VAL A 1 243 ? -0.582 -28.266 -16.844 1 98.88 243 VAL A C 1
ATOM 1847 O O . VAL A 1 243 ? -1.526 -28.969 -16.484 1 98.88 243 VAL A O 1
ATOM 1850 N N . THR A 1 244 ? 0.521 -28.172 -16.156 1 98.94 244 THR A N 1
ATOM 1851 C CA . THR A 1 244 ? 0.645 -28.5 -14.742 1 98.94 244 THR A CA 1
ATOM 1852 C C . THR A 1 244 ? 0.675 -27.25 -13.883 1 98.94 244 THR A C 1
ATOM 1854 O O . THR A 1 244 ? 1.532 -26.375 -14.07 1 98.94 244 THR A O 1
ATOM 1857 N N . ALA A 1 245 ? -0.277 -27.125 -13 1 98.88 245 ALA A N 1
ATOM 1858 C CA . ALA A 1 245 ? -0.317 -26.047 -12.016 1 98.88 245 ALA A CA 1
ATOM 1859 C C . ALA A 1 245 ? 0.23 -26.5 -10.672 1 98.88 245 ALA A C 1
ATOM 1861 O O . ALA A 1 245 ? -0.05 -27.625 -10.227 1 98.88 245 ALA A O 1
ATOM 1862 N N . ASN A 1 246 ? 1.064 -25.672 -10.047 1 98.88 246 ASN A N 1
ATOM 1863 C CA . ASN A 1 246 ? 1.618 -25.953 -8.727 1 98.88 246 ASN A CA 1
ATOM 1864 C C . ASN A 1 246 ? 1.257 -24.875 -7.719 1 98.88 246 ASN A C 1
ATOM 1866 O O . ASN A 1 246 ? 1.367 -23.688 -8.016 1 98.88 246 ASN A O 1
ATOM 1870 N N . GLU A 1 247 ? 0.757 -25.266 -6.602 1 98.44 247 GLU A N 1
ATOM 1871 C CA . GLU A 1 247 ? 0.336 -24.312 -5.582 1 98.44 247 GLU A CA 1
ATOM 1872 C C . GLU A 1 247 ? 0.562 -24.859 -4.18 1 98.44 247 GLU A C 1
ATOM 1874 O O . GLU A 1 247 ? 0.322 -26.047 -3.926 1 98.44 247 GLU A O 1
ATOM 1879 N N . LEU A 1 248 ? 1.059 -23.953 -3.299 1 97.5 248 LEU A N 1
ATOM 1880 C CA . LEU A 1 248 ? 1.354 -24.328 -1.921 1 97.5 248 LEU A CA 1
ATOM 1881 C C . LEU A 1 248 ? 0.274 -23.812 -0.973 1 97.5 248 LEU A C 1
ATOM 1883 O O . LEU A 1 248 ? 0.014 -24.422 0.066 1 97.5 248 LEU A O 1
ATOM 1887 N N . ASP A 1 249 ? -0.402 -22.734 -1.232 1 96.94 249 ASP A N 1
ATOM 1888 C CA . ASP A 1 249 ? -1.359 -22.078 -0.355 1 96.94 249 ASP A CA 1
ATOM 1889 C C . ASP A 1 249 ? -2.713 -22.781 -0.383 1 96.94 249 ASP A C 1
ATOM 1891 O O . ASP A 1 249 ? -3.428 -22.719 -1.386 1 96.94 249 ASP A O 1
ATOM 1895 N N . TYR A 1 250 ? -3.115 -23.344 0.69 1 97.5 250 TYR A N 1
ATOM 1896 C CA . TYR A 1 250 ? -4.336 -24.141 0.723 1 97.5 250 TYR A CA 1
ATOM 1897 C C . TYR A 1 250 ? -5.57 -23.25 0.726 1 97.5 250 TYR A C 1
ATOM 1899 O O . TYR A 1 250 ? -6.676 -23.703 0.436 1 97.5 250 TYR A O 1
ATOM 1907 N N . GLY A 1 251 ? -5.457 -21.984 1.092 1 97.44 251 GLY A N 1
ATOM 1908 C CA . GLY A 1 251 ? -6.578 -21.094 0.835 1 97.44 251 GLY A CA 1
ATOM 1909 C C . GLY A 1 251 ? -6.973 -21.031 -0.628 1 97.44 251 GLY A C 1
ATOM 1910 O O . GLY A 1 251 ? -8.156 -21.141 -0.959 1 97.44 251 GLY A O 1
ATOM 1911 N N . SER A 1 252 ? -6.012 -20.953 -1.487 1 98.06 252 SER A N 1
ATOM 1912 C CA . SER A 1 252 ? -6.227 -20.922 -2.93 1 98.06 252 SER A CA 1
ATOM 1913 C C . SER A 1 252 ? -6.621 -22.297 -3.455 1 98.06 252 SER A C 1
ATOM 1915 O O . SER A 1 252 ? -7.527 -22.422 -4.277 1 98.06 252 SER A O 1
ATOM 1917 N N . ILE A 1 253 ? -5.969 -23.312 -2.965 1 98.44 253 ILE A N 1
ATOM 1918 C CA . ILE A 1 253 ? -6.188 -24.672 -3.434 1 98.44 253 ILE A CA 1
ATOM 1919 C C . ILE A 1 253 ? -7.641 -25.078 -3.184 1 98.44 253 ILE A C 1
ATOM 1921 O O . ILE A 1 253 ? -8.305 -25.609 -4.074 1 98.44 253 ILE A O 1
ATOM 1925 N N . LEU A 1 254 ? -8.141 -24.812 -2.018 1 98.25 254 LEU A N 1
ATOM 1926 C CA . LEU A 1 254 ? -9.5 -25.203 -1.644 1 98.25 254 LEU A CA 1
ATOM 1927 C C . LEU A 1 254 ? -10.531 -24.469 -2.488 1 98.25 254 LEU A C 1
ATOM 1929 O O . LEU A 1 254 ? -11.516 -25.078 -2.934 1 98.25 254 LEU A O 1
ATOM 1933 N N . ALA A 1 255 ? -10.32 -23.188 -2.672 1 97.75 255 ALA A N 1
ATOM 1934 C CA . ALA A 1 255 ? -11.219 -22.438 -3.535 1 97.75 255 ALA A CA 1
ATOM 1935 C C . ALA A 1 255 ? -11.18 -22.953 -4.969 1 97.75 255 ALA A C 1
ATOM 1937 O O . ALA A 1 255 ? -12.219 -23.062 -5.629 1 97.75 255 ALA A O 1
ATOM 1938 N N . TYR A 1 256 ? -10.031 -23.297 -5.43 1 97.5 256 TYR A N 1
ATOM 1939 C CA . TYR A 1 256 ? -9.875 -23.828 -6.777 1 97.5 256 TYR A CA 1
ATOM 1940 C C . TYR A 1 256 ? -10.602 -25.156 -6.918 1 97.5 256 TYR A C 1
ATOM 1942 O O . TYR A 1 256 ? -11.227 -25.438 -7.941 1 97.5 256 TYR A O 1
ATOM 1950 N N . HIS A 1 257 ? -10.523 -25.984 -5.934 1 96.56 257 HIS A N 1
ATOM 1951 C CA . HIS A 1 257 ? -11.242 -27.25 -5.934 1 96.56 257 HIS A CA 1
ATOM 1952 C C . HIS A 1 257 ? -12.742 -27.031 -6.07 1 96.56 257 HIS A C 1
ATOM 1954 O O . HIS A 1 257 ? -13.414 -27.75 -6.82 1 96.56 257 HIS A O 1
ATOM 1960 N N . LEU A 1 258 ? -13.203 -26.094 -5.332 1 96.38 258 LEU A N 1
ATOM 1961 C CA . LEU A 1 258 ? -14.625 -25.766 -5.457 1 96.38 258 LEU A CA 1
ATOM 1962 C C . LEU A 1 258 ? -14.969 -25.375 -6.887 1 96.38 258 LEU A C 1
ATOM 1964 O O . LEU A 1 258 ? -15.93 -25.891 -7.461 1 96.38 258 LEU A O 1
ATOM 1968 N N . LEU A 1 259 ? -14.219 -24.484 -7.512 1 96.44 259 LEU A N 1
ATOM 1969 C CA . LEU A 1 259 ? -14.492 -23.984 -8.852 1 96.44 259 LEU A CA 1
ATOM 1970 C C . LEU A 1 259 ? -14.414 -25.094 -9.883 1 96.44 259 LEU A C 1
ATOM 1972 O O . LEU A 1 259 ? -15.258 -25.188 -10.781 1 96.44 259 LEU A O 1
ATOM 1976 N N . THR A 1 260 ? -13.484 -25.969 -9.734 1 96.06 260 THR A N 1
ATOM 1977 C CA . THR A 1 260 ? -13.211 -26.984 -10.742 1 96.06 260 THR A CA 1
ATOM 1978 C C . THR A 1 260 ? -14.203 -28.141 -10.625 1 96.06 260 THR A C 1
ATOM 1980 O O . THR A 1 260 ? -14.648 -28.688 -11.633 1 96.06 260 THR A O 1
ATOM 1983 N N . ASN A 1 261 ? -14.57 -28.438 -9.43 1 94.44 261 ASN A N 1
ATOM 1984 C CA . ASN A 1 261 ? -15.266 -29.703 -9.242 1 94.44 261 ASN A CA 1
ATOM 1985 C C . ASN A 1 261 ? -16.719 -29.5 -8.836 1 94.44 261 ASN A C 1
ATOM 1987 O O . ASN A 1 261 ? -17.531 -30.422 -8.891 1 94.44 261 ASN A O 1
ATOM 1991 N N . HIS A 1 262 ? -17.094 -28.312 -8.445 1 94.5 262 HIS A N 1
ATOM 1992 C CA . HIS A 1 262 ? -18.438 -28.141 -7.887 1 94.5 262 HIS A CA 1
ATOM 1993 C C . HIS A 1 262 ? -19.141 -26.938 -8.508 1 94.5 262 HIS A C 1
ATOM 1995 O O . HIS A 1 262 ? -20.016 -26.328 -7.883 1 94.5 262 HIS A O 1
ATOM 2001 N N . THR A 1 263 ? -18.625 -26.484 -9.555 1 93.81 263 THR A N 1
ATOM 2002 C CA . THR A 1 263 ? -19.297 -25.438 -10.328 1 93.81 263 THR A CA 1
ATOM 2003 C C . THR A 1 263 ? -20.125 -26.047 -11.461 1 93.81 263 THR A C 1
ATOM 2005 O O . THR A 1 263 ? -19.625 -26.875 -12.227 1 93.81 263 THR A O 1
ATOM 2008 N N . THR A 1 264 ? -21.406 -25.688 -11.531 1 96.5 264 THR A N 1
ATOM 2009 C CA . THR A 1 264 ? -22.297 -26.25 -12.539 1 96.5 264 THR A CA 1
ATOM 2010 C C . THR A 1 264 ? -22.812 -25.156 -13.469 1 96.5 264 THR A C 1
ATOM 2012 O O . THR A 1 264 ? -23.406 -25.453 -14.508 1 96.5 264 THR A O 1
ATOM 2015 N N . SER A 1 265 ? -22.609 -23.969 -13.125 1 97.75 265 SER A N 1
ATOM 2016 C CA . SER A 1 265 ? -22.984 -22.828 -13.969 1 97.75 265 SER A CA 1
ATOM 2017 C C . SER A 1 265 ? -22.047 -21.641 -13.75 1 97.75 265 SER A C 1
ATOM 2019 O O . SER A 1 265 ? -21.453 -21.5 -12.672 1 97.75 265 SER A O 1
ATOM 2021 N N . LEU A 1 266 ? -21.859 -20.875 -14.773 1 97.81 266 LEU A N 1
ATOM 2022 C CA . LEU A 1 266 ? -21.156 -19.625 -14.594 1 97.81 266 LEU A CA 1
ATOM 2023 C C . LEU A 1 266 ? -21.922 -18.688 -13.648 1 97.81 266 LEU A C 1
ATOM 2025 O O . LEU A 1 266 ? -23.141 -18.719 -13.609 1 97.81 266 LEU A O 1
ATOM 2029 N N . HIS A 1 267 ? -21.172 -17.875 -12.828 1 97.81 267 HIS A N 1
ATOM 2030 C CA . HIS A 1 267 ? -21.734 -16.922 -11.883 1 97.81 267 HIS A CA 1
ATOM 2031 C C . HIS A 1 267 ? -22.578 -17.641 -10.828 1 97.81 267 HIS A C 1
ATOM 2033 O O . HIS A 1 267 ? -23.562 -17.078 -10.344 1 97.81 267 HIS A O 1
ATOM 2039 N N . GLN A 1 268 ? -22.219 -18.812 -10.477 1 97.31 268 GLN A N 1
ATOM 2040 C CA . GLN A 1 268 ? -22.953 -19.672 -9.547 1 97.31 268 GLN A CA 1
ATOM 2041 C C . GLN A 1 268 ? -22.906 -19.109 -8.125 1 97.31 268 GLN A C 1
ATOM 2043 O O . GLN A 1 268 ? -23.875 -19.188 -7.379 1 97.31 268 GLN A O 1
ATOM 2048 N N . TYR A 1 269 ? -21.781 -18.516 -7.758 1 97.12 269 TYR A N 1
ATOM 2049 C CA . TYR A 1 269 ? -21.562 -18.062 -6.387 1 97.12 269 TYR A CA 1
ATOM 2050 C C . TYR A 1 269 ? -21.484 -16.547 -6.316 1 97.12 269 TYR A C 1
ATOM 2052 O O . TYR A 1 269 ? -20.906 -15.898 -7.195 1 97.12 269 TYR A O 1
ATOM 2060 N N . THR A 1 270 ? -22.062 -15.977 -5.277 1 96.62 270 THR A N 1
ATOM 2061 C CA . THR A 1 270 ? -22.031 -14.547 -5.016 1 96.62 270 THR A CA 1
ATOM 2062 C C . THR A 1 270 ? -21.25 -14.25 -3.74 1 96.62 270 THR A C 1
ATOM 2064 O O . THR A 1 270 ? -21.484 -14.875 -2.703 1 96.62 270 THR A O 1
ATOM 2067 N N . LEU A 1 271 ? -20.312 -13.312 -3.84 1 96.31 271 LEU A N 1
ATOM 2068 C CA . LEU A 1 271 ? -19.484 -12.914 -2.713 1 96.31 271 LEU A CA 1
ATOM 2069 C C . LEU A 1 271 ? -19.516 -11.398 -2.527 1 96.31 271 LEU A C 1
ATOM 2071 O O . LEU A 1 271 ? -19.812 -10.656 -3.471 1 96.31 271 LEU A O 1
ATOM 2075 N N . HIS A 1 272 ? -19.219 -11.023 -1.31 1 96.62 272 HIS A N 1
ATOM 2076 C CA . HIS A 1 272 ? -19.031 -9.625 -0.938 1 96.62 272 HIS A CA 1
ATOM 2077 C C . HIS A 1 272 ? -17.656 -9.391 -0.335 1 96.62 272 HIS A C 1
ATOM 2079 O O . HIS A 1 272 ? -17.531 -9.18 0.875 1 96.62 272 HIS A O 1
ATOM 2085 N N . PRO A 1 273 ? -16.656 -9.297 -1.181 1 95.94 273 PRO A N 1
ATOM 2086 C CA . PRO A 1 273 ? -15.281 -9.344 -0.701 1 95.94 273 PRO A CA 1
ATOM 2087 C C . PRO A 1 273 ? -14.898 -8.109 0.113 1 95.94 273 PRO A C 1
ATOM 2089 O O . PRO A 1 273 ? -13.953 -8.148 0.902 1 95.94 273 PRO A O 1
ATOM 2092 N N . PHE A 1 274 ? -15.656 -7.023 0.06 1 94.31 274 PHE A N 1
ATOM 2093 C CA . PHE A 1 274 ? -15.18 -5.758 0.61 1 94.31 274 PHE A CA 1
ATOM 2094 C C . PHE A 1 274 ? -16.062 -5.305 1.767 1 94.31 274 PHE A C 1
ATOM 2096 O O . PHE A 1 274 ? -15.938 -4.172 2.238 1 94.31 274 PHE A O 1
ATOM 2103 N N . VAL A 1 275 ? -16.844 -6.148 2.268 1 95.69 275 VAL A N 1
ATOM 2104 C CA . VAL A 1 275 ? -17.906 -5.781 3.191 1 95.69 275 VAL A CA 1
ATOM 2105 C C . VAL A 1 275 ? -17.312 -5.293 4.508 1 95.69 275 VAL A C 1
ATOM 2107 O O . VAL A 1 275 ? -17.938 -4.523 5.238 1 95.69 275 VAL A O 1
ATOM 2110 N N . THR A 1 276 ? -16.109 -5.734 4.828 1 94.44 276 THR A N 1
ATOM 2111 C CA . THR A 1 276 ? -15.477 -5.305 6.074 1 94.44 276 THR A CA 1
ATOM 2112 C C . THR A 1 276 ? -14.461 -4.199 5.812 1 94.44 276 THR A C 1
ATOM 2114 O O . THR A 1 276 ? -13.805 -3.719 6.742 1 94.44 276 THR A O 1
ATOM 2117 N N . LYS A 1 277 ? -14.25 -3.789 4.629 1 93.56 277 LYS A N 1
ATOM 2118 C CA . LYS A 1 277 ? -13.289 -2.754 4.242 1 93.56 277 LYS A CA 1
ATOM 2119 C C . LYS A 1 277 ? -13.977 -1.402 4.078 1 93.56 277 LYS A C 1
ATOM 2121 O O . LYS A 1 277 ? -14.531 -1.108 3.016 1 93.56 277 LYS A O 1
ATOM 2126 N N . TRP A 1 278 ? -13.82 -0.541 5.039 1 94.75 278 TRP A N 1
ATOM 2127 C CA . TRP A 1 278 ? -14.648 0.665 5.062 1 94.75 278 TRP A CA 1
ATOM 2128 C C . TRP A 1 278 ? -13.812 1.898 4.734 1 94.75 278 TRP A C 1
ATOM 2130 O O . TRP A 1 278 ? -14.352 3 4.594 1 94.75 278 TRP A O 1
ATOM 2140 N N . THR A 1 279 ? -12.508 1.78 4.559 1 94.31 279 THR A N 1
ATOM 2141 C CA . THR A 1 279 ? -11.625 2.895 4.234 1 94.31 279 THR A CA 1
ATOM 2142 C C . THR A 1 279 ? -11.578 3.123 2.725 1 94.31 279 THR A C 1
ATOM 2144 O O . THR A 1 279 ? -11.922 2.234 1.945 1 94.31 279 THR A O 1
ATOM 2147 N N . HIS A 1 280 ? -11.242 4.395 2.344 1 95.44 280 HIS A N 1
ATOM 2148 C CA . HIS A 1 280 ? -10.992 4.738 0.949 1 95.44 280 HIS A CA 1
ATOM 2149 C C . HIS A 1 280 ? -12.227 4.488 0.088 1 95.44 280 HIS A C 1
ATOM 2151 O O . HIS A 1 280 ? -12.125 3.9 -0.992 1 95.44 280 HIS A O 1
ATOM 2157 N N . GLN A 1 281 ? -13.398 4.895 0.575 1 95.31 281 GLN A N 1
ATOM 2158 C CA . GLN A 1 281 ? -14.648 4.719 -0.159 1 95.31 281 GLN A CA 1
ATOM 2159 C C . GLN A 1 281 ? -15.078 6.02 -0.838 1 95.31 281 GLN A C 1
ATOM 2161 O O . GLN A 1 281 ? -15.117 7.074 -0.203 1 95.31 281 GLN A O 1
ATOM 2166 N N . ALA A 1 282 ? -15.43 5.914 -2.111 1 93.56 282 ALA A N 1
ATOM 2167 C CA . ALA A 1 282 ? -15.977 7.07 -2.824 1 93.56 282 ALA A CA 1
ATOM 2168 C C . ALA A 1 282 ? -17.453 7.254 -2.521 1 93.56 282 ALA A C 1
ATOM 2170 O O . ALA A 1 282 ? -17.922 8.375 -2.297 1 93.56 282 ALA A O 1
ATOM 2171 N N . ASN A 1 283 ? -18.078 6.09 -2.561 1 94.62 283 ASN A N 1
ATOM 2172 C CA . ASN A 1 283 ? -19.516 6.062 -2.309 1 94.62 283 ASN A CA 1
ATOM 2173 C C . ASN A 1 283 ? -19.875 5.117 -1.164 1 94.62 283 ASN A C 1
ATOM 2175 O O . ASN A 1 283 ? -19.219 4.094 -0.972 1 94.62 283 ASN A O 1
ATOM 2179 N N . PRO A 1 284 ? -20.953 5.426 -0.469 1 93.88 284 PRO A N 1
ATOM 2180 C CA . PRO A 1 284 ? -21.312 4.605 0.69 1 93.88 284 PRO A CA 1
ATOM 2181 C C . PRO A 1 284 ? -21.641 3.16 0.312 1 93.88 284 PRO A C 1
ATOM 2183 O O . PRO A 1 284 ? -21.438 2.248 1.115 1 93.88 284 PRO A O 1
ATOM 2186 N N . SER A 1 285 ? -22.062 2.93 -0.855 1 93.69 285 SER A N 1
ATOM 2187 C CA . SER A 1 285 ? -22.547 1.605 -1.229 1 93.69 285 SER A CA 1
ATOM 2188 C C . SER A 1 285 ? -21.422 0.75 -1.814 1 93.69 285 SER A C 1
ATOM 2190 O O . SER A 1 285 ? -21.578 -0.462 -1.977 1 93.69 285 SER A O 1
ATOM 2192 N N . SER A 1 286 ? -20.281 1.359 -2.096 1 90.5 286 SER A N 1
ATOM 2193 C CA . SER A 1 286 ? -19.203 0.639 -2.764 1 90.5 286 SER A CA 1
ATOM 2194 C C . SER A 1 286 ? -18.734 -0.548 -1.931 1 90.5 286 SER A C 1
ATOM 2196 O O . SER A 1 286 ? -18.359 -1.59 -2.477 1 90.5 286 SER A O 1
ATOM 2198 N N . ARG A 1 287 ? -18.797 -0.43 -0.695 1 90.94 287 ARG A N 1
ATOM 2199 C CA . ARG A 1 287 ? -18.266 -1.443 0.209 1 90.94 287 ARG A CA 1
ATOM 2200 C C . ARG A 1 287 ? -19.156 -2.676 0.24 1 90.94 287 ARG A C 1
ATOM 2202 O O . ARG A 1 287 ? -18.766 -3.727 0.75 1 90.94 287 ARG A O 1
ATOM 2209 N N . TYR A 1 288 ? -20.344 -2.576 -0.399 1 93.5 288 TYR A N 1
ATOM 2210 C CA . TYR A 1 288 ? -21.281 -3.697 -0.36 1 93.5 288 TYR A CA 1
ATOM 2211 C C . TYR A 1 288 ? -21.391 -4.359 -1.728 1 93.5 288 TYR A C 1
ATOM 2213 O O . TYR A 1 288 ? -22.266 -5.211 -1.943 1 93.5 288 TYR A O 1
ATOM 2221 N N . SER A 1 289 ? -20.531 -3.959 -2.592 1 91 289 SER A N 1
ATOM 2222 C CA . SER A 1 289 ? -20.594 -4.512 -3.941 1 91 289 SER A CA 1
ATOM 2223 C C . SER A 1 289 ? -20.422 -6.027 -3.928 1 91 289 SER A C 1
ATOM 2225 O O . SER A 1 289 ? -19.562 -6.551 -3.223 1 91 289 SER A O 1
ATOM 2227 N N . ALA A 1 290 ? -21.266 -6.645 -4.711 1 94.5 290 ALA A N 1
ATOM 2228 C CA . ALA A 1 290 ? -21.203 -8.102 -4.852 1 94.5 290 ALA A CA 1
ATOM 2229 C C . ALA A 1 290 ? -20.406 -8.5 -6.09 1 94.5 290 ALA A C 1
ATOM 2231 O O . ALA A 1 290 ? -20.375 -7.77 -7.082 1 94.5 290 ALA A O 1
ATOM 2232 N N . VAL A 1 291 ? -19.812 -9.648 -5.984 1 95.38 291 VAL A N 1
ATOM 2233 C CA . VAL A 1 291 ? -19.109 -10.266 -7.109 1 95.38 291 VAL A CA 1
ATOM 2234 C C . VAL A 1 291 ? -19.594 -11.695 -7.297 1 95.38 291 VAL A C 1
ATOM 2236 O O . VAL A 1 291 ? -19.953 -12.367 -6.328 1 95.38 291 VAL A O 1
ATOM 2239 N N . THR A 1 292 ? -19.656 -12.094 -8.594 1 97.5 292 THR A N 1
ATOM 2240 C CA . THR A 1 292 ? -20.047 -13.469 -8.867 1 97.5 292 THR A CA 1
ATOM 2241 C C . THR A 1 292 ? -18.891 -14.25 -9.484 1 97.5 292 THR A C 1
ATOM 2243 O O . THR A 1 292 ? -18.094 -13.688 -10.242 1 97.5 292 THR A O 1
ATOM 2246 N N . VAL A 1 293 ? -18.828 -15.477 -9.117 1 98.12 293 VAL A N 1
ATOM 2247 C CA . VAL A 1 293 ? -17.797 -16.359 -9.641 1 98.12 293 VAL A CA 1
ATOM 2248 C C . VAL A 1 293 ? -18.406 -17.719 -9.961 1 98.12 293 VAL A C 1
ATOM 2250 O O . VAL A 1 293 ? -19.422 -18.109 -9.383 1 98.12 293 VAL A O 1
ATOM 2253 N N . PRO A 1 294 ? -17.859 -18.484 -10.883 1 98.44 294 PRO A N 1
ATOM 2254 C CA . PRO A 1 294 ? -16.797 -18.031 -11.797 1 98.44 294 PRO A CA 1
ATOM 2255 C C . PRO A 1 294 ? -17.344 -17.375 -13.055 1 98.44 294 PRO A C 1
ATOM 2257 O O . PRO A 1 294 ? -18.516 -17.578 -13.414 1 98.44 294 PRO A O 1
ATOM 2260 N N . ASP A 1 295 ? -16.531 -16.531 -13.719 1 98.5 295 ASP A N 1
ATOM 2261 C CA . ASP A 1 295 ? -16.922 -15.891 -14.969 1 98.5 295 ASP A CA 1
ATOM 2262 C C . ASP A 1 295 ? -16.375 -16.656 -16.172 1 98.5 295 ASP A C 1
ATOM 2264 O O . ASP A 1 295 ? -16.516 -16.203 -17.312 1 98.5 295 ASP A O 1
ATOM 2268 N N . HIS A 1 296 ? -15.695 -17.75 -15.891 1 98.12 296 HIS A N 1
ATOM 2269 C CA . HIS A 1 296 ? -15.078 -18.625 -16.875 1 98.12 296 HIS A CA 1
ATOM 2270 C C . HIS A 1 296 ? -15.008 -20.062 -16.359 1 98.12 296 HIS A C 1
ATOM 2272 O O . HIS A 1 296 ? -14.812 -20.281 -15.156 1 98.12 296 HIS A O 1
ATOM 2278 N N . TRP A 1 297 ? -15.164 -21.047 -17.25 1 97.81 297 TRP A N 1
ATOM 2279 C CA . TRP A 1 297 ? -15.07 -22.438 -16.844 1 97.81 297 TRP A CA 1
ATOM 2280 C C . TRP A 1 297 ? -13.625 -22.828 -16.578 1 97.81 297 TRP A C 1
ATOM 2282 O O . TRP A 1 297 ? -12.75 -22.609 -17.422 1 97.81 297 TRP A O 1
ATOM 2292 N N . PRO A 1 298 ? -13.375 -23.375 -15.414 1 97.69 298 PRO A N 1
ATOM 2293 C CA . PRO A 1 298 ? -12.031 -23.938 -15.227 1 97.69 298 PRO A CA 1
ATOM 2294 C C . PRO A 1 298 ? -11.727 -25.078 -16.188 1 97.69 298 PRO A C 1
ATOM 2296 O O . PRO A 1 298 ? -12.594 -25.922 -16.453 1 97.69 298 PRO A O 1
ATOM 2299 N N . ASN A 1 299 ? -10.531 -25.078 -16.781 1 98.12 299 ASN A N 1
ATOM 2300 C CA . ASN A 1 299 ? -10.133 -26.188 -17.641 1 98.12 299 ASN A CA 1
ATOM 2301 C C . ASN A 1 299 ? -9.719 -27.422 -16.828 1 98.12 299 ASN A C 1
ATOM 2303 O O . ASN A 1 299 ? -8.695 -27.391 -16.156 1 98.12 299 ASN A O 1
ATOM 2307 N N . LYS A 1 300 ? -10.406 -28.469 -16.953 1 96.31 300 LYS A N 1
ATOM 2308 C CA . LYS A 1 300 ? -10.258 -29.641 -16.094 1 96.31 300 LYS A CA 1
ATOM 2309 C C . LYS A 1 300 ? -9.031 -30.453 -16.484 1 96.31 300 LYS A C 1
ATOM 2311 O O . LYS A 1 300 ? -8.617 -31.344 -15.75 1 96.31 300 LYS A O 1
ATOM 2316 N N . THR A 1 301 ? -8.484 -30.109 -17.625 1 97.81 301 THR A N 1
ATOM 2317 C CA . THR A 1 301 ? -7.301 -30.859 -18.047 1 97.81 301 THR A CA 1
ATOM 2318 C C . THR A 1 301 ? -6.062 -30.391 -17.281 1 97.81 301 THR A C 1
ATOM 2320 O O . THR A 1 301 ? -5.023 -31.047 -17.312 1 97.81 301 THR A O 1
ATOM 2323 N N . VAL A 1 302 ? -6.188 -29.219 -16.578 1 98.62 302 VAL A N 1
ATOM 2324 C CA . VAL A 1 302 ? -5.062 -28.734 -15.797 1 98.62 302 VAL A CA 1
ATOM 2325 C C . VAL A 1 302 ? -4.758 -29.703 -14.664 1 98.62 302 VAL A C 1
ATOM 2327 O O . VAL A 1 302 ? -5.656 -30.094 -13.906 1 98.62 302 VAL A O 1
ATOM 2330 N N . LYS A 1 303 ? -3.549 -30.141 -14.578 1 98.5 303 LYS A N 1
ATOM 2331 C CA . LYS A 1 303 ? -3.107 -30.984 -13.477 1 98.5 303 LYS A CA 1
ATOM 2332 C C . LYS A 1 303 ? -2.613 -30.141 -12.305 1 98.5 303 LYS A C 1
ATOM 2334 O O . LYS A 1 303 ? -1.587 -29.469 -12.406 1 98.5 303 LYS A O 1
ATOM 2339 N N . LEU A 1 304 ? -3.307 -30.234 -11.219 1 98.25 304 LEU A N 1
ATOM 2340 C CA . LEU A 1 304 ? -2.898 -29.484 -10.031 1 98.25 304 LEU A CA 1
ATOM 2341 C C . LEU A 1 304 ? -1.963 -30.328 -9.164 1 98.25 304 LEU A C 1
ATOM 2343 O O . LEU A 1 304 ? -2.307 -31.438 -8.766 1 98.25 304 LEU A O 1
ATOM 2347 N N . VAL A 1 305 ? -0.792 -29.828 -8.914 1 98.5 305 VAL A N 1
ATOM 2348 C CA . VAL A 1 305 ? 0.158 -30.406 -7.977 1 98.5 305 VAL A CA 1
ATOM 2349 C C . VAL A 1 305 ? 0.243 -29.547 -6.719 1 98.5 305 VAL A C 1
ATOM 2351 O O . VAL A 1 305 ? 0.669 -28.391 -6.781 1 98.5 305 VAL A O 1
ATOM 2354 N N . GLU A 1 306 ? -0.162 -30.094 -5.609 1 97.94 306 GLU A N 1
ATOM 2355 C CA . GLU A 1 306 ? -0.139 -29.391 -4.328 1 97.94 306 GLU A CA 1
ATOM 2356 C C . GLU A 1 306 ? 1.203 -29.578 -3.625 1 97.94 306 GLU A C 1
ATOM 2358 O O . GLU A 1 306 ? 1.721 -30.688 -3.541 1 97.94 306 GLU A O 1
ATOM 2363 N N . GLY A 1 307 ? 1.802 -28.453 -3.182 1 97.5 307 GLY A N 1
ATOM 2364 C CA . GLY A 1 307 ? 3.029 -28.562 -2.41 1 97.5 307 GLY A CA 1
ATOM 2365 C C . GLY A 1 307 ? 4.074 -27.531 -2.809 1 97.5 307 GLY A C 1
ATOM 2366 O O . GLY A 1 307 ? 3.822 -26.672 -3.666 1 97.5 307 GLY A O 1
ATOM 2367 N N . ASP A 1 308 ? 5.16 -27.609 -2.178 1 97.5 308 ASP A N 1
ATOM 2368 C CA . ASP A 1 308 ? 6.246 -26.656 -2.369 1 97.5 308 ASP A CA 1
ATOM 2369 C C . ASP A 1 308 ? 6.902 -26.844 -3.734 1 97.5 308 ASP A C 1
ATOM 2371 O O . ASP A 1 308 ? 7.281 -27.953 -4.105 1 97.5 308 ASP A O 1
ATOM 2375 N N . PHE A 1 309 ? 7.047 -25.797 -4.488 1 98.44 309 PHE A N 1
ATOM 2376 C CA . PHE A 1 309 ? 7.621 -25.797 -5.828 1 98.44 309 PHE A CA 1
ATOM 2377 C C . PHE A 1 309 ? 8.984 -26.484 -5.84 1 98.44 309 PHE A C 1
ATOM 2379 O O . PHE A 1 309 ? 9.32 -27.172 -6.797 1 98.44 309 PHE A O 1
ATOM 2386 N N . LEU A 1 310 ? 9.742 -26.328 -4.809 1 98.06 310 LEU A N 1
ATOM 2387 C CA . LEU A 1 310 ? 11.109 -26.844 -4.781 1 98.06 310 LEU A CA 1
ATOM 2388 C C . LEU A 1 310 ? 11.125 -28.344 -4.496 1 98.06 310 LEU A C 1
ATOM 2390 O O . LEU A 1 310 ? 12.133 -29.016 -4.73 1 98.06 310 LEU A O 1
ATOM 2394 N N . ASP A 1 311 ? 9.984 -28.906 -4.066 1 97.56 311 ASP A N 1
ATOM 2395 C CA . ASP A 1 311 ? 10.016 -30.281 -3.576 1 97.56 311 ASP A CA 1
ATOM 2396 C C . ASP A 1 311 ? 9.219 -31.203 -4.484 1 97.56 311 ASP A C 1
ATOM 2398 O O . ASP A 1 311 ? 9.414 -32.406 -4.469 1 97.56 311 ASP A O 1
ATOM 2402 N N . MET A 1 312 ? 8.398 -30.719 -5.383 1 97.75 312 MET A N 1
ATOM 2403 C CA . MET A 1 312 ? 7.328 -31.547 -5.938 1 97.75 312 MET A CA 1
ATOM 2404 C C . MET A 1 312 ? 7.727 -32.125 -7.297 1 97.75 312 MET A C 1
ATOM 2406 O O . MET A 1 312 ? 7.059 -33 -7.824 1 97.75 312 MET A O 1
ATOM 2410 N N . PHE A 1 313 ? 8.797 -31.656 -7.848 1 98.25 313 PHE A N 1
ATOM 2411 C CA . PHE A 1 313 ? 9.164 -32.094 -9.188 1 98.25 313 PHE A CA 1
ATOM 2412 C C . PHE A 1 313 ? 10.562 -32.688 -9.195 1 98.25 313 PHE A C 1
ATOM 2414 O O . PHE A 1 313 ? 11.547 -32.031 -9.5 1 98.25 313 PHE A O 1
ATOM 2421 N N . PRO A 1 314 ? 10.727 -34 -9.094 1 95.94 314 PRO A N 1
ATOM 2422 C CA . PRO A 1 314 ? 12.039 -34.625 -8.953 1 95.94 314 PRO A CA 1
ATOM 2423 C C . PRO A 1 314 ? 12.742 -34.844 -10.289 1 95.94 314 PRO A C 1
ATOM 2425 O O . PRO A 1 314 ? 13.969 -34.969 -10.336 1 95.94 314 PRO A O 1
ATOM 2428 N N . GLU A 1 315 ? 12.016 -34.906 -11.445 1 97.62 315 GLU A N 1
ATOM 2429 C CA . GLU A 1 315 ? 12.617 -35.188 -12.734 1 97.62 315 GLU A CA 1
ATOM 2430 C C . GLU A 1 315 ? 13.062 -33.906 -13.453 1 97.62 315 GLU A C 1
ATOM 2432 O O . GLU A 1 315 ? 12.359 -32.906 -13.414 1 97.62 315 GLU A O 1
ATOM 2437 N N . ASP A 1 316 ? 14.172 -33.969 -14.086 1 98.06 316 ASP A N 1
ATOM 2438 C CA . ASP A 1 316 ? 14.711 -32.844 -14.836 1 98.06 316 ASP A CA 1
ATOM 2439 C C . ASP A 1 316 ? 14.125 -32.781 -16.25 1 98.06 316 ASP A C 1
ATOM 2441 O O . ASP A 1 316 ? 13.719 -33.812 -16.797 1 98.06 316 ASP A O 1
ATOM 2445 N N . GLY A 1 317 ? 14.086 -31.625 -16.766 1 98.25 317 GLY A N 1
ATOM 2446 C CA . GLY A 1 317 ? 13.797 -31.438 -18.188 1 98.25 317 GLY A CA 1
ATOM 2447 C C . GLY A 1 317 ? 12.422 -31.953 -18.578 1 98.25 317 GLY A C 1
ATOM 2448 O O . GLY A 1 317 ? 12.281 -32.594 -19.609 1 98.25 317 GLY A O 1
ATOM 2449 N N . GLN A 1 318 ? 11.469 -31.672 -17.781 1 97.94 318 GLN A N 1
ATOM 2450 C CA . GLN A 1 318 ? 10.133 -32.219 -18 1 97.94 318 GLN A CA 1
ATOM 2451 C C . GLN A 1 318 ? 9.266 -31.266 -18.797 1 97.94 318 GLN A C 1
ATOM 2453 O O . GLN A 1 318 ? 8.305 -31.688 -19.453 1 97.94 318 GLN A O 1
ATOM 2458 N N . PHE A 1 319 ? 9.625 -30 -18.797 1 98.88 319 PHE A N 1
ATOM 2459 C CA . PHE A 1 319 ? 8.688 -29 -19.297 1 98.88 319 PHE A CA 1
ATOM 2460 C C . PHE A 1 319 ? 9.281 -28.234 -20.469 1 98.88 319 PHE A C 1
ATOM 2462 O O . PHE A 1 319 ? 10.484 -27.984 -20.516 1 98.88 319 PHE A O 1
ATOM 2469 N N . ASP A 1 320 ? 8.406 -27.906 -21.438 1 98.81 320 ASP A N 1
ATOM 2470 C CA . ASP A 1 320 ? 8.781 -27.078 -22.562 1 98.81 320 ASP A CA 1
ATOM 2471 C C . ASP A 1 320 ? 8.805 -25.594 -22.172 1 98.81 320 ASP A C 1
ATOM 2473 O O . ASP A 1 320 ? 9.539 -24.797 -22.766 1 98.81 320 ASP A O 1
ATOM 2477 N N . ALA A 1 321 ? 8 -25.266 -21.203 1 98.94 321 ALA A N 1
ATOM 2478 C CA . ALA A 1 321 ? 7.93 -23.891 -20.703 1 98.94 321 ALA A CA 1
ATOM 2479 C C . ALA A 1 321 ? 7.57 -23.844 -19.234 1 98.94 321 ALA A C 1
ATOM 2481 O O . ALA A 1 321 ? 6.859 -24.719 -18.734 1 98.94 321 ALA A O 1
ATOM 2482 N N . VAL A 1 322 ? 8.078 -22.875 -18.531 1 98.94 322 VAL A N 1
ATOM 2483 C CA . VAL A 1 322 ? 7.668 -22.484 -17.188 1 98.94 322 VAL A CA 1
ATOM 2484 C C . VAL A 1 322 ? 7.184 -21.047 -17.172 1 98.94 322 VAL A C 1
ATOM 2486 O O . VAL A 1 322 ? 7.883 -20.141 -17.656 1 98.94 322 VAL A O 1
ATOM 2489 N N . VAL A 1 323 ? 5.98 -20.844 -16.688 1 98.94 323 VAL A N 1
ATOM 2490 C CA . VAL A 1 323 ? 5.383 -19.516 -16.609 1 98.94 323 VAL A CA 1
ATOM 2491 C C . VAL A 1 323 ? 5.273 -19.078 -15.156 1 98.94 323 VAL A C 1
ATOM 2493 O O . VAL A 1 323 ? 4.621 -19.75 -14.352 1 98.94 323 VAL A O 1
ATOM 2496 N N . THR A 1 324 ? 5.961 -18.031 -14.828 1 98.88 324 THR A N 1
ATOM 2497 C CA . THR A 1 324 ? 5.855 -17.469 -13.484 1 98.88 324 THR A CA 1
ATOM 2498 C C . THR A 1 324 ? 5.117 -16.125 -13.516 1 98.88 324 THR A C 1
ATOM 2500 O O . THR A 1 324 ? 5.57 -15.18 -14.156 1 98.88 324 THR A O 1
ATOM 2503 N N . LEU A 1 325 ? 4.008 -16.078 -12.938 1 98.69 325 LEU A N 1
ATOM 2504 C CA . LEU A 1 325 ? 3.211 -14.859 -12.758 1 98.69 325 LEU A CA 1
ATOM 2505 C C . LEU A 1 325 ? 3.031 -14.547 -11.273 1 98.69 325 LEU A C 1
ATOM 2507 O O . LEU A 1 325 ? 2.404 -15.32 -10.547 1 98.69 325 LEU A O 1
ATOM 2511 N N . PHE A 1 326 ? 3.596 -13.391 -10.789 1 97.38 326 PHE A N 1
ATOM 2512 C CA . PHE A 1 326 ? 3.547 -13.039 -9.375 1 97.38 326 PHE A CA 1
ATOM 2513 C C . PHE A 1 326 ? 4.066 -14.188 -8.523 1 97.38 326 PHE A C 1
ATOM 2515 O O . PHE A 1 326 ? 3.404 -14.617 -7.574 1 97.38 326 PHE A O 1
ATOM 2522 N N . PHE A 1 327 ? 5.359 -14.609 -8.789 1 98.31 327 PHE A N 1
ATOM 2523 C CA . PHE A 1 327 ? 5.762 -15.859 -8.156 1 98.31 327 PHE A CA 1
ATOM 2524 C C . PHE A 1 327 ? 7.184 -15.758 -7.625 1 98.31 327 PHE A C 1
ATOM 2526 O O . PHE A 1 327 ? 7.434 -16.031 -6.449 1 98.31 327 PHE A O 1
ATOM 2533 N N . ILE A 1 328 ? 8.141 -15.328 -8.344 1 98.19 328 ILE A N 1
ATOM 2534 C CA . ILE A 1 328 ? 9.539 -15.516 -7.984 1 98.19 328 ILE A CA 1
ATOM 2535 C C . ILE A 1 328 ? 9.867 -14.688 -6.742 1 98.19 328 ILE A C 1
ATOM 2537 O O . ILE A 1 328 ? 10.781 -15.023 -5.984 1 98.19 328 ILE A O 1
ATOM 2541 N N . ASP A 1 329 ? 9.086 -13.672 -6.465 1 96.69 329 ASP A N 1
ATOM 2542 C CA . ASP A 1 329 ? 9.422 -12.773 -5.363 1 96.69 329 ASP A CA 1
ATOM 2543 C C . ASP A 1 329 ? 9.031 -13.383 -4.02 1 96.69 329 ASP A C 1
ATOM 2545 O O . ASP A 1 329 ? 9.406 -12.875 -2.963 1 96.69 329 ASP A O 1
ATOM 2549 N N . ILE A 1 330 ? 8.336 -14.469 -4 1 95.19 330 ILE A N 1
ATOM 2550 C CA . ILE A 1 330 ? 7.949 -15.078 -2.732 1 95.19 330 ILE A CA 1
ATOM 2551 C C . ILE A 1 330 ? 9.016 -16.078 -2.297 1 95.19 330 ILE A C 1
ATOM 2553 O O . ILE A 1 330 ? 8.891 -16.719 -1.243 1 95.19 330 ILE A O 1
ATOM 2557 N N . SER A 1 331 ? 10.078 -16.234 -3.004 1 94.94 331 SER A N 1
ATOM 2558 C CA . SER A 1 331 ? 11.148 -17.172 -2.699 1 94.94 331 SER A CA 1
ATOM 2559 C C . SER A 1 331 ? 11.906 -16.766 -1.438 1 94.94 331 SER A C 1
ATOM 2561 O O . SER A 1 331 ? 12.109 -15.57 -1.191 1 94.94 331 SER A O 1
ATOM 2563 N N . ASN A 1 332 ? 12.328 -17.781 -0.715 1 95.25 332 ASN A N 1
ATOM 2564 C CA . ASN A 1 332 ? 13.258 -17.5 0.373 1 95.25 332 ASN A CA 1
ATOM 2565 C C . ASN A 1 332 ? 14.648 -17.156 -0.155 1 95.25 332 ASN A C 1
ATOM 2567 O O . ASN A 1 332 ? 15.391 -16.406 0.49 1 95.25 332 ASN A O 1
ATOM 2571 N N . ASN A 1 333 ? 14.969 -17.781 -1.161 1 97.38 333 ASN A N 1
ATOM 2572 C CA . ASN A 1 333 ? 16.172 -17.484 -1.941 1 97.38 333 ASN A CA 1
ATOM 2573 C C . ASN A 1 333 ? 15.906 -17.625 -3.439 1 97.38 333 ASN A C 1
ATOM 2575 O O . ASN A 1 333 ? 15.695 -18.734 -3.934 1 97.38 333 ASN A O 1
ATOM 2579 N N . VAL A 1 334 ? 15.945 -16.547 -4.152 1 98.06 334 VAL A N 1
ATOM 2580 C CA . VAL A 1 334 ? 15.57 -16.5 -5.559 1 98.06 334 VAL A CA 1
ATOM 2581 C C . VAL A 1 334 ? 16.516 -17.391 -6.371 1 98.06 334 VAL A C 1
ATOM 2583 O O . VAL A 1 334 ? 16.141 -17.922 -7.418 1 98.06 334 VAL A O 1
ATOM 2586 N N . ILE A 1 335 ? 17.688 -17.656 -5.941 1 98.5 335 ILE A N 1
ATOM 2587 C CA . ILE A 1 335 ? 18.641 -18.547 -6.609 1 98.5 335 ILE A CA 1
ATOM 2588 C C . ILE A 1 335 ? 18.031 -19.953 -6.727 1 98.5 335 ILE A C 1
ATOM 2590 O O . ILE A 1 335 ? 18.125 -20.578 -7.777 1 98.5 335 ILE A O 1
ATOM 2594 N N . ASP A 1 336 ? 17.359 -20.375 -5.688 1 98.19 336 ASP A N 1
ATOM 2595 C CA . ASP A 1 336 ? 16.766 -21.719 -5.684 1 98.19 336 ASP A CA 1
ATOM 2596 C C . ASP A 1 336 ? 15.602 -21.797 -6.68 1 98.19 336 ASP A C 1
ATOM 2598 O O . ASP A 1 336 ? 15.469 -22.797 -7.395 1 98.19 336 ASP A O 1
ATOM 2602 N N . PHE A 1 337 ? 14.781 -20.797 -6.742 1 98.38 337 PHE A N 1
ATOM 2603 C CA . PHE A 1 337 ? 13.648 -20.797 -7.66 1 98.38 337 PHE A CA 1
ATOM 2604 C C . PHE A 1 337 ? 14.125 -20.812 -9.109 1 98.38 337 PHE A C 1
ATOM 2606 O O . PHE A 1 337 ? 13.68 -21.641 -9.906 1 98.38 337 PHE A O 1
ATOM 2613 N N . LEU A 1 338 ? 15.062 -19.953 -9.406 1 98.81 338 LEU A N 1
ATOM 2614 C CA . LEU A 1 338 ? 15.523 -19.859 -10.789 1 98.81 338 LEU A CA 1
ATOM 2615 C C . LEU A 1 338 ? 16.297 -21.125 -11.18 1 98.81 338 LEU A C 1
ATOM 2617 O O . LEU A 1 338 ? 16.188 -21.594 -12.312 1 98.81 338 LEU A O 1
ATOM 2621 N N . SER A 1 339 ? 17.078 -21.656 -10.25 1 98.56 339 SER A N 1
ATOM 2622 C CA . SER A 1 339 ? 17.781 -22.906 -10.516 1 98.56 339 SER A CA 1
ATOM 2623 C C . SER A 1 339 ? 16.812 -24.047 -10.781 1 98.56 339 SER A C 1
ATOM 2625 O O . SER A 1 339 ? 17.031 -24.859 -11.68 1 98.56 339 SER A O 1
ATOM 2627 N N . ASN A 1 340 ? 15.75 -24.062 -9.984 1 98.81 340 ASN A N 1
ATOM 2628 C CA . ASN A 1 340 ? 14.742 -25.109 -10.164 1 98.81 340 ASN A CA 1
ATOM 2629 C C . ASN A 1 340 ? 14.008 -24.953 -11.492 1 98.81 340 ASN A C 1
ATOM 2631 O O . ASN A 1 340 ? 13.727 -25.938 -12.172 1 98.81 340 ASN A O 1
ATOM 2635 N N . ILE A 1 341 ? 13.703 -23.719 -11.891 1 98.94 341 ILE A N 1
ATOM 2636 C CA . ILE A 1 341 ? 13.094 -23.453 -13.188 1 98.94 341 ILE A CA 1
ATOM 2637 C C . ILE A 1 341 ? 14.008 -23.953 -14.297 1 98.94 341 ILE A C 1
ATOM 2639 O O . ILE A 1 341 ? 13.555 -24.656 -15.211 1 98.94 341 ILE A O 1
ATOM 2643 N N . HIS A 1 342 ? 15.289 -23.625 -14.188 1 98.81 342 HIS A N 1
ATOM 2644 C CA . HIS A 1 342 ? 16.266 -24.062 -15.164 1 98.81 342 HIS A CA 1
ATOM 2645 C C . HIS A 1 342 ? 16.312 -25.594 -15.25 1 98.81 342 HIS A C 1
ATOM 2647 O O . HIS A 1 342 ? 16.297 -26.156 -16.344 1 98.81 342 HIS A O 1
ATOM 2653 N N . ARG A 1 343 ? 16.344 -26.219 -14.102 1 98.69 343 ARG A N 1
ATOM 2654 C CA . ARG A 1 343 ? 16.422 -27.672 -14.016 1 98.69 343 ARG A CA 1
ATOM 2655 C C . ARG A 1 343 ? 15.211 -28.328 -14.672 1 98.69 343 ARG A C 1
ATOM 2657 O O . ARG A 1 343 ? 15.352 -29.312 -15.383 1 98.69 343 ARG A O 1
ATOM 2664 N N . LEU A 1 344 ? 14.07 -27.812 -14.484 1 98.88 344 LEU A N 1
ATOM 2665 C CA . LEU A 1 344 ? 12.812 -28.406 -14.898 1 98.88 344 LEU A CA 1
ATOM 2666 C C . LEU A 1 344 ? 12.586 -28.219 -16.391 1 98.88 344 LEU A C 1
ATOM 2668 O O . LEU A 1 344 ? 11.844 -28.984 -17.016 1 98.88 344 LEU A O 1
ATOM 2672 N N . LEU A 1 345 ? 13.203 -27.234 -16.969 1 98.88 345 LEU A N 1
ATOM 2673 C CA . LEU A 1 345 ? 13.023 -26.938 -18.391 1 98.88 345 LEU A CA 1
ATOM 2674 C C . LEU A 1 345 ? 13.836 -27.891 -19.25 1 98.88 345 LEU A C 1
ATOM 2676 O O . LEU A 1 345 ? 14.969 -28.234 -18.906 1 98.88 345 LEU A O 1
ATOM 2680 N N . LYS A 1 346 ? 13.281 -28.328 -20.391 1 98.44 346 LYS A N 1
ATOM 2681 C CA . LYS A 1 346 ? 14.047 -28.969 -21.453 1 98.44 346 LYS A CA 1
ATOM 2682 C C . LYS A 1 346 ? 15.07 -28.016 -22.047 1 98.44 346 LYS A C 1
ATOM 2684 O O . LYS A 1 346 ? 14.898 -26.797 -22 1 98.44 346 LYS A O 1
ATOM 2689 N N . PRO A 1 347 ? 16.141 -28.641 -22.594 1 97.81 347 PRO A N 1
ATOM 2690 C CA . PRO A 1 347 ? 17.016 -27.75 -23.375 1 97.81 347 PRO A CA 1
ATOM 2691 C C . PRO A 1 347 ? 16.25 -26.969 -24.438 1 97.81 347 PRO A C 1
ATOM 2693 O O . PRO A 1 347 ? 15.438 -27.531 -25.172 1 97.81 347 PRO A O 1
ATOM 2696 N N . GLY A 1 348 ? 16.422 -25.734 -24.453 1 97.75 348 GLY A N 1
ATOM 2697 C CA . GLY A 1 348 ? 15.711 -24.891 -25.406 1 97.75 348 GLY A CA 1
ATOM 2698 C C . GLY A 1 348 ? 14.344 -24.453 -24.906 1 97.75 348 GLY A C 1
ATOM 2699 O O . GLY A 1 348 ? 13.656 -23.688 -25.578 1 97.75 348 GLY A O 1
ATOM 2700 N N . GLY A 1 349 ? 13.992 -24.953 -23.688 1 98.62 349 GLY A N 1
ATOM 2701 C CA . GLY A 1 349 ? 12.719 -24.547 -23.109 1 98.62 349 GLY A CA 1
ATOM 2702 C C . GLY A 1 349 ? 12.688 -23.094 -22.703 1 98.62 349 GLY A C 1
ATOM 2703 O O . GLY A 1 349 ? 13.734 -22.469 -22.531 1 98.62 349 GLY A O 1
ATOM 2704 N N . VAL A 1 350 ? 11.461 -22.531 -22.5 1 98.81 350 VAL A N 1
ATOM 2705 C CA . VAL A 1 350 ? 11.344 -21.094 -22.281 1 98.81 350 VAL A CA 1
ATOM 2706 C C . VAL A 1 350 ? 10.789 -20.844 -20.875 1 98.81 350 VAL A C 1
ATOM 2708 O O . VAL A 1 350 ? 9.898 -21.562 -20.422 1 98.81 350 VAL A O 1
ATOM 2711 N N . TRP A 1 351 ? 11.359 -19.859 -20.219 1 98.94 351 TRP A N 1
ATOM 2712 C CA . TRP A 1 351 ? 10.844 -19.266 -18.984 1 98.94 351 TRP A CA 1
ATOM 2713 C C . TRP A 1 351 ? 10.188 -17.922 -19.266 1 98.94 351 TRP A C 1
ATOM 2715 O O . TRP A 1 351 ? 10.852 -16.969 -19.688 1 98.94 351 TRP A O 1
ATOM 2725 N N . VAL A 1 352 ? 8.883 -17.844 -19.094 1 98.94 352 VAL A N 1
ATOM 2726 C CA . VAL A 1 352 ? 8.125 -16.609 -19.234 1 98.94 352 VAL A CA 1
ATOM 2727 C C . VAL A 1 352 ? 7.789 -16.047 -17.844 1 98.94 352 VAL A C 1
ATOM 2729 O O . VAL A 1 352 ? 7.09 -16.703 -17.062 1 98.94 352 VAL A O 1
ATOM 2732 N N . ASN A 1 353 ? 8.266 -14.844 -17.594 1 98.88 353 ASN A N 1
ATOM 2733 C CA . ASN A 1 353 ? 8.07 -14.258 -16.266 1 98.88 353 ASN A CA 1
ATOM 2734 C C . ASN A 1 353 ? 7.285 -12.953 -16.344 1 98.88 353 ASN A C 1
ATOM 2736 O O . ASN A 1 353 ? 7.508 -12.133 -17.234 1 98.88 353 ASN A O 1
ATOM 2740 N N . LEU A 1 354 ? 6.395 -12.789 -15.414 1 98.75 354 LEU A N 1
ATOM 2741 C CA . LEU A 1 354 ? 5.773 -11.492 -15.164 1 98.75 354 LEU A CA 1
ATOM 2742 C C . LEU A 1 354 ? 5.402 -11.352 -13.688 1 98.75 354 LEU A C 1
ATOM 2744 O O . LEU A 1 354 ? 4.676 -12.18 -13.141 1 98.75 354 LEU A O 1
ATOM 2748 N N . GLY A 1 355 ? 5.918 -10.305 -13.062 1 97.81 355 GLY A N 1
ATOM 2749 C CA . GLY A 1 355 ? 5.535 -10.117 -11.672 1 97.81 355 GLY A CA 1
ATOM 2750 C C . GLY A 1 355 ? 6.348 -9.047 -10.969 1 97.81 355 GLY A C 1
ATOM 2751 O O . GLY A 1 355 ? 7.262 -8.469 -11.555 1 97.81 355 GLY A O 1
ATOM 2752 N N . PRO A 1 356 ? 5.961 -8.805 -9.781 1 96 356 PRO A N 1
ATOM 2753 C CA . PRO A 1 356 ? 6.688 -7.832 -8.969 1 96 356 PRO A CA 1
ATOM 2754 C C . PRO A 1 356 ? 8 -8.391 -8.414 1 96 356 PRO A C 1
ATOM 2756 O O . PRO A 1 356 ? 8.266 -9.586 -8.539 1 96 356 PRO A O 1
ATOM 2759 N N . LEU A 1 357 ? 8.781 -7.496 -7.914 1 95.5 357 LEU A N 1
ATOM 2760 C CA . LEU A 1 357 ? 9.992 -7.828 -7.164 1 95.5 357 LEU A CA 1
ATOM 2761 C C . LEU A 1 357 ? 9.906 -7.297 -5.738 1 95.5 357 LEU A C 1
ATOM 2763 O O . LEU A 1 357 ? 10.75 -6.504 -5.316 1 95.5 357 LEU A O 1
ATOM 2767 N N . LYS A 1 358 ? 8.898 -7.777 -5.051 1 93.25 358 LYS A N 1
ATOM 2768 C CA . LYS A 1 358 ? 8.562 -7.367 -3.688 1 93.25 358 LYS A CA 1
ATOM 2769 C C . LYS A 1 358 ? 9.523 -8 -2.678 1 93.25 358 LYS A C 1
ATOM 2771 O O . LYS A 1 358 ? 9.961 -7.34 -1.733 1 93.25 358 LYS A O 1
ATOM 2776 N N . TRP A 1 359 ? 9.93 -9.133 -2.855 1 92.44 359 TRP A N 1
ATOM 2777 C CA . TRP A 1 359 ? 10.742 -9.984 -1.991 1 92.44 359 TRP A CA 1
ATOM 2778 C C . TRP A 1 359 ? 10.125 -10.094 -0.602 1 92.44 359 TRP A C 1
ATOM 2780 O O . TRP A 1 359 ? 9.75 -9.086 0.001 1 92.44 359 TRP A O 1
ATOM 2790 N N . GLY A 1 360 ? 10.008 -11.164 -0.089 1 83.94 360 GLY A N 1
ATOM 2791 C CA . GLY A 1 360 ? 9.453 -11.391 1.237 1 83.94 360 GLY A CA 1
ATOM 2792 C C . GLY A 1 360 ? 10.367 -10.922 2.354 1 83.94 360 GLY A C 1
ATOM 2793 O O . GLY A 1 360 ? 11.539 -10.625 2.117 1 83.94 360 GLY A O 1
ATOM 2794 N N . THR A 1 361 ? 9.812 -10.914 3.549 1 78.56 361 THR A N 1
ATOM 2795 C CA . THR A 1 361 ? 10.492 -10.398 4.73 1 78.56 361 THR A CA 1
ATOM 2796 C C . THR A 1 361 ? 11.711 -11.258 5.074 1 78.56 361 THR A C 1
ATOM 2798 O O . THR A 1 361 ? 12.695 -10.758 5.625 1 78.56 361 THR A O 1
ATOM 2801 N N . HIS A 1 362 ? 11.734 -12.477 4.648 1 84.62 362 HIS A N 1
ATOM 2802 C CA . HIS A 1 362 ? 12.789 -13.375 5.117 1 84.62 362 HIS A CA 1
ATOM 2803 C C . HIS A 1 362 ? 13.688 -13.82 3.967 1 84.62 362 HIS A C 1
ATOM 2805 O O . HIS A 1 362 ? 14.523 -14.703 4.133 1 84.62 362 HIS A O 1
ATOM 2811 N N . THR A 1 363 ? 13.57 -13.164 2.928 1 93.38 363 THR A N 1
ATOM 2812 C CA . THR A 1 363 ? 14.344 -13.578 1.764 1 93.38 363 THR A CA 1
ATOM 2813 C C . THR A 1 363 ? 15.828 -13.289 1.97 1 93.38 363 THR A C 1
ATOM 2815 O O . THR A 1 363 ? 16.188 -12.305 2.615 1 93.38 363 THR A O 1
ATOM 2818 N N . ALA A 1 364 ? 16.609 -14.102 1.377 1 95.75 364 ALA A N 1
ATOM 2819 C CA . ALA A 1 364 ? 18.062 -13.961 1.491 1 95.75 364 ALA A CA 1
ATOM 2820 C C . ALA A 1 364 ? 18.578 -12.828 0.613 1 95.75 364 ALA A C 1
ATOM 2822 O O . ALA A 1 364 ? 19.562 -12.172 0.952 1 95.75 364 ALA A O 1
ATOM 2823 N N . LEU A 1 365 ? 17.922 -12.656 -0.485 1 97.06 365 LEU A N 1
ATOM 2824 C CA . LEU A 1 365 ? 18.375 -11.68 -1.473 1 97.06 365 LEU A CA 1
ATOM 2825 C C . LEU A 1 365 ? 17.203 -10.805 -1.935 1 97.06 365 LEU A C 1
ATOM 2827 O O . LEU A 1 365 ? 16.125 -11.312 -2.217 1 97.06 365 LEU A O 1
ATOM 2831 N N . GLN A 1 366 ? 17.406 -9.523 -1.952 1 97 366 GLN A N 1
ATOM 2832 C CA . GLN A 1 366 ? 16.484 -8.562 -2.541 1 97 366 GLN A CA 1
ATOM 2833 C C . GLN A 1 366 ? 17.078 -7.914 -3.787 1 97 366 GLN A C 1
ATOM 2835 O O . GLN A 1 366 ? 17.625 -6.816 -3.719 1 97 366 GLN A O 1
ATOM 2840 N N . LEU A 1 367 ? 16.891 -8.586 -4.906 1 97.81 367 LEU A N 1
ATOM 2841 C CA . LEU A 1 367 ? 17.516 -8.203 -6.164 1 97.81 367 LEU A CA 1
ATOM 2842 C C . LEU A 1 367 ? 16.656 -7.191 -6.918 1 97.81 367 LEU A C 1
ATOM 2844 O O . LEU A 1 367 ? 15.422 -7.27 -6.879 1 97.81 367 LEU A O 1
ATOM 2848 N N . SER A 1 368 ? 17.328 -6.254 -7.578 1 96.75 368 SER A N 1
ATOM 2849 C CA . SER A 1 368 ? 16.641 -5.422 -8.562 1 96.75 368 SER A CA 1
ATOM 2850 C C . SER A 1 368 ? 16.281 -6.227 -9.812 1 96.75 368 SER A C 1
ATOM 2852 O O . SER A 1 368 ? 16.734 -7.363 -9.977 1 96.75 368 SER A O 1
ATOM 2854 N N . ALA A 1 369 ? 15.5 -5.637 -10.688 1 97.5 369 ALA A N 1
ATOM 2855 C CA . ALA A 1 369 ? 15.156 -6.293 -11.945 1 97.5 369 ALA A CA 1
ATOM 2856 C C . ALA A 1 369 ? 16.406 -6.637 -12.75 1 97.5 369 ALA A C 1
ATOM 2858 O O . ALA A 1 369 ? 16.531 -7.754 -13.266 1 97.5 369 ALA A O 1
ATOM 2859 N N . GLU A 1 370 ? 17.312 -5.711 -12.828 1 97.25 370 GLU A N 1
ATOM 2860 C CA . GLU A 1 370 ? 18.547 -5.938 -13.57 1 97.25 370 GLU A CA 1
ATOM 2861 C C . GLU A 1 370 ? 19.359 -7.086 -12.969 1 97.25 370 GLU A C 1
ATOM 2863 O O . GLU A 1 370 ? 19.906 -7.91 -13.695 1 97.25 370 GLU A O 1
ATOM 2868 N N . GLU A 1 371 ? 19.375 -7.129 -11.703 1 98 371 GLU A N 1
ATOM 2869 C CA . GLU A 1 371 ? 20.141 -8.172 -11.031 1 98 371 GLU A CA 1
ATOM 2870 C C . GLU A 1 371 ? 19.484 -9.539 -11.203 1 98 371 GLU A C 1
ATOM 2872 O O . GLU A 1 371 ? 20.172 -10.562 -11.273 1 98 371 GLU A O 1
ATOM 2877 N N . VAL A 1 372 ? 18.172 -9.609 -11.234 1 98.56 372 VAL A N 1
ATOM 2878 C CA . VAL A 1 372 ? 17.484 -10.875 -11.508 1 98.56 372 VAL A CA 1
ATOM 2879 C C . VAL A 1 372 ? 17.875 -11.391 -12.891 1 98.56 372 VAL A C 1
ATOM 2881 O O . VAL A 1 372 ? 18.125 -12.586 -13.062 1 98.56 372 VAL A O 1
ATOM 2884 N N . LEU A 1 373 ? 17.953 -10.508 -13.852 1 98.31 373 LEU A N 1
ATOM 2885 C CA . LEU A 1 373 ? 18.312 -10.898 -15.211 1 98.31 373 LEU A CA 1
ATOM 2886 C C . LEU A 1 373 ? 19.766 -11.359 -15.266 1 98.31 373 LEU A C 1
ATOM 2888 O O . LEU A 1 373 ? 20.094 -12.305 -15.992 1 98.31 373 LEU A O 1
ATOM 2892 N N . GLN A 1 374 ? 20.625 -10.688 -14.539 1 98.12 374 GLN A N 1
ATOM 2893 C CA . GLN A 1 374 ? 22.016 -11.141 -14.438 1 98.12 374 GLN A CA 1
ATOM 2894 C C . GLN A 1 374 ? 22.094 -12.531 -13.812 1 98.12 374 GLN A C 1
ATOM 2896 O O . GLN A 1 374 ? 22.859 -13.383 -14.266 1 98.12 374 GLN A O 1
ATOM 2901 N N . LEU A 1 375 ? 21.312 -12.695 -12.781 1 98.62 375 LEU A N 1
ATOM 2902 C CA . LEU A 1 375 ? 21.25 -14.008 -12.148 1 98.62 375 LEU A CA 1
ATOM 2903 C C . LEU A 1 375 ? 20.797 -15.07 -13.141 1 98.62 375 LEU A C 1
ATOM 2905 O O . LEU A 1 375 ? 21.391 -16.156 -13.203 1 98.62 375 LEU A O 1
ATOM 2909 N N . ALA A 1 376 ? 19.75 -14.781 -13.883 1 98.75 376 ALA A N 1
ATOM 2910 C CA . ALA A 1 376 ? 19.266 -15.711 -14.906 1 98.75 376 ALA A CA 1
ATOM 2911 C C . ALA A 1 376 ? 20.391 -16.078 -15.875 1 98.75 376 ALA A C 1
ATOM 2913 O O . ALA A 1 376 ? 20.562 -17.266 -16.203 1 98.75 376 ALA A O 1
ATOM 2914 N N . ASP A 1 377 ? 21.109 -15.094 -16.297 1 98.06 377 ASP A N 1
ATOM 2915 C CA . ASP A 1 377 ? 22.234 -15.328 -17.203 1 98.06 377 ASP A CA 1
ATOM 2916 C C . ASP A 1 377 ? 23.266 -16.25 -16.578 1 98.06 377 ASP A C 1
ATOM 2918 O O . ASP A 1 377 ? 23.719 -17.219 -17.203 1 98.06 377 ASP A O 1
ATOM 2922 N N . LEU A 1 378 ? 23.609 -16 -15.344 1 97.62 378 LEU A N 1
ATOM 2923 C CA . LEU A 1 378 ? 24.578 -16.797 -14.609 1 97.62 378 LEU A CA 1
ATOM 2924 C C . LEU A 1 378 ? 24.125 -18.25 -14.492 1 97.62 378 LEU A C 1
ATOM 2926 O O . LEU A 1 378 ? 24.938 -19.172 -14.461 1 97.62 378 LEU A O 1
ATOM 2930 N N . LEU A 1 379 ? 22.812 -18.469 -14.477 1 98.12 379 LEU A N 1
ATOM 2931 C CA . LEU A 1 379 ? 22.266 -19.797 -14.219 1 98.12 379 LEU A CA 1
ATOM 2932 C C . LEU A 1 379 ? 22 -20.547 -15.531 1 98.12 379 LEU A C 1
ATOM 2934 O O . LEU A 1 379 ? 21.469 -21.656 -15.516 1 98.12 379 LEU A O 1
ATOM 2938 N N . GLY A 1 380 ? 22.266 -19.906 -16.625 1 98.31 380 GLY A N 1
ATOM 2939 C CA . GLY A 1 380 ? 22.234 -20.641 -17.891 1 98.31 380 GLY A CA 1
ATOM 2940 C C . GLY A 1 380 ? 21.047 -20.266 -18.75 1 98.31 380 GLY A C 1
ATOM 2941 O O . GLY A 1 380 ? 20.656 -21.047 -19.625 1 98.31 380 GLY A O 1
ATOM 2942 N N . PHE A 1 381 ? 20.516 -19.078 -18.562 1 98.75 381 PHE A N 1
ATOM 2943 C CA . PHE A 1 381 ? 19.438 -18.609 -19.422 1 98.75 381 PHE A CA 1
ATOM 2944 C C . PHE A 1 381 ? 19.953 -17.594 -20.453 1 98.75 381 PHE A C 1
ATOM 2946 O O . PHE A 1 381 ? 20.891 -16.844 -20.156 1 98.75 381 PHE A O 1
ATOM 2953 N N . ASP A 1 382 ? 19.406 -17.641 -21.578 1 98.38 382 ASP A N 1
ATOM 2954 C CA . ASP A 1 382 ? 19.5 -16.547 -22.531 1 98.38 382 ASP A CA 1
ATOM 2955 C C . ASP A 1 382 ? 18.266 -15.648 -22.469 1 98.38 382 ASP A C 1
ATOM 2957 O O . ASP A 1 382 ? 17.188 -16.016 -22.969 1 98.38 382 ASP A O 1
ATOM 2961 N N . VAL A 1 383 ? 18.438 -14.492 -21.922 1 97.38 383 VAL A N 1
ATOM 2962 C CA . VAL A 1 383 ? 17.328 -13.555 -21.734 1 97.38 383 VAL A CA 1
ATOM 2963 C C . VAL A 1 383 ? 17.047 -12.828 -23.047 1 97.38 383 VAL A C 1
ATOM 2965 O O . VAL A 1 383 ? 17.969 -12.352 -23.703 1 97.38 383 VAL A O 1
ATOM 2968 N N . ASP A 1 384 ? 15.828 -12.789 -23.422 1 97.31 384 ASP A N 1
ATOM 2969 C CA . ASP A 1 384 ? 15.43 -11.961 -24.562 1 97.31 384 ASP A CA 1
ATOM 2970 C C . ASP A 1 384 ? 15.203 -10.508 -24.141 1 97.31 384 ASP A C 1
ATOM 2972 O O . ASP A 1 384 ? 14.094 -10.133 -23.75 1 97.31 384 ASP A O 1
ATOM 2976 N N . HIS A 1 385 ? 16.125 -9.695 -24.312 1 95.38 385 HIS A N 1
ATOM 2977 C CA . HIS A 1 385 ? 16.078 -8.312 -23.844 1 95.38 385 HIS A CA 1
ATOM 2978 C C . HIS A 1 385 ? 15.094 -7.484 -24.656 1 95.38 385 HIS A C 1
ATOM 2980 O O . HIS A 1 385 ? 14.641 -6.434 -24.203 1 95.38 385 HIS A O 1
ATOM 2986 N N . THR A 1 386 ? 14.719 -7.988 -25.781 1 95.31 386 THR A N 1
ATOM 2987 C CA . THR A 1 386 ? 13.758 -7.266 -26.609 1 95.31 386 THR A CA 1
ATOM 2988 C C . THR A 1 386 ? 12.336 -7.465 -26.094 1 95.31 386 THR A C 1
ATOM 2990 O O . THR A 1 386 ? 11.438 -6.688 -26.422 1 95.31 386 THR A O 1
ATOM 2993 N N . SER A 1 387 ? 12.227 -8.484 -25.312 1 94.38 387 SER A N 1
ATOM 2994 C CA . SER A 1 387 ? 10.898 -8.781 -24.797 1 94.38 387 SER A CA 1
ATOM 2995 C C . SER A 1 387 ? 10.609 -7.977 -23.531 1 94.38 387 SER A C 1
ATOM 2997 O O . SER A 1 387 ? 9.453 -7.875 -23.109 1 94.38 387 SER A O 1
ATOM 2999 N N . ARG A 1 388 ? 11.578 -7.41 -22.953 1 96.69 388 ARG A N 1
ATOM 3000 C CA . ARG A 1 388 ? 11.453 -6.805 -21.641 1 96.69 388 ARG A CA 1
ATOM 3001 C C . ARG A 1 388 ? 10.469 -5.637 -21.656 1 96.69 388 ARG A C 1
ATOM 3003 O O . ARG A 1 388 ? 10.523 -4.797 -22.562 1 96.69 388 ARG A O 1
ATOM 3010 N N . LYS A 1 389 ? 9.633 -5.609 -20.719 1 96.75 389 LYS A N 1
ATOM 3011 C CA . LYS A 1 389 ? 8.734 -4.473 -20.547 1 96.75 389 LYS A CA 1
ATOM 3012 C C . LYS A 1 389 ? 8.188 -4.406 -19.125 1 96.75 389 LYS A C 1
ATOM 3014 O O . LYS A 1 389 ? 8.203 -5.406 -18.406 1 96.75 389 LYS A O 1
ATOM 3019 N N . SER A 1 390 ? 7.836 -3.281 -18.719 1 96.69 390 SER A N 1
ATOM 3020 C CA . SER A 1 390 ? 7.129 -3.049 -17.469 1 96.69 390 SER A CA 1
ATOM 3021 C C . SER A 1 390 ? 5.621 -2.971 -17.688 1 96.69 390 SER A C 1
ATOM 3023 O O . SER A 1 390 ? 5.164 -2.342 -18.641 1 96.69 390 SER A O 1
ATOM 3025 N N . VAL A 1 391 ? 4.926 -3.678 -16.828 1 97.5 391 VAL A N 1
ATOM 3026 C CA . VAL A 1 391 ? 3.471 -3.705 -16.938 1 97.5 391 VAL A CA 1
ATOM 3027 C C . VAL A 1 391 ? 2.848 -3.268 -15.609 1 97.5 391 VAL A C 1
ATOM 3029 O O . VAL A 1 391 ? 3.049 -3.914 -14.578 1 97.5 391 VAL A O 1
ATOM 3032 N N . ASP A 1 392 ? 2.084 -2.178 -15.641 1 95.81 392 ASP A N 1
ATOM 3033 C CA . ASP A 1 392 ? 1.356 -1.761 -14.445 1 95.81 392 ASP A CA 1
ATOM 3034 C C . ASP A 1 392 ? 0.196 -2.709 -14.148 1 95.81 392 ASP A C 1
ATOM 3036 O O . ASP A 1 392 ? -0.599 -3.021 -15.039 1 95.81 392 ASP A O 1
ATOM 3040 N N . SER A 1 393 ? 0.187 -3.133 -12.914 1 95.06 393 SER A N 1
ATOM 3041 C CA . SER A 1 393 ? -0.878 -4.051 -12.531 1 95.06 393 SER A CA 1
ATOM 3042 C C . SER A 1 393 ? -1.406 -3.727 -11.133 1 95.06 393 SER A C 1
ATOM 3044 O O . SER A 1 393 ? -0.631 -3.598 -10.188 1 95.06 393 SER A O 1
ATOM 3046 N N . LEU A 1 394 ? -2.711 -3.562 -11.102 1 91.44 394 LEU A N 1
ATOM 3047 C CA . LEU A 1 394 ? -3.344 -3.584 -9.789 1 91.44 394 LEU A CA 1
ATOM 3048 C C . LEU A 1 394 ? -3.412 -5.008 -9.242 1 91.44 394 LEU A C 1
ATOM 3050 O O . LEU A 1 394 ? -2.924 -5.945 -9.875 1 91.44 394 LEU A O 1
ATOM 3054 N N . TYR A 1 395 ? -3.859 -5.09 -7.992 1 87.69 395 TYR A N 1
ATOM 3055 C CA . TYR A 1 395 ? -3.898 -6.43 -7.41 1 87.69 395 TYR A CA 1
ATOM 3056 C C . TYR A 1 395 ? -5.102 -6.59 -6.492 1 87.69 395 TYR A C 1
ATOM 3058 O O . TYR A 1 395 ? -5.031 -6.273 -5.301 1 87.69 395 TYR A O 1
ATOM 3066 N N . ALA A 1 396 ? -6.215 -7.078 -6.957 1 86.5 396 ALA A N 1
ATOM 3067 C CA . ALA A 1 396 ? -7.453 -7.395 -6.254 1 86.5 396 ALA A CA 1
ATOM 3068 C C . ALA A 1 396 ? -8.055 -6.148 -5.605 1 86.5 396 ALA A C 1
ATOM 3070 O O . ALA A 1 396 ? -8.469 -6.184 -4.445 1 86.5 396 ALA A O 1
ATOM 3071 N N . ASP A 1 397 ? -8.031 -5.148 -6.301 1 85 397 ASP A N 1
ATOM 3072 C CA . ASP A 1 397 ? -8.523 -3.881 -5.77 1 85 397 ASP A CA 1
ATOM 3073 C C . ASP A 1 397 ? -10.047 -3.812 -5.852 1 85 397 ASP A C 1
ATOM 3075 O O . ASP A 1 397 ? -10.656 -4.395 -6.754 1 85 397 ASP A O 1
ATOM 3079 N N . GLN A 1 398 ? -10.633 -3.15 -4.879 1 87.62 398 GLN A N 1
ATOM 3080 C CA . GLN A 1 398 ? -12.047 -2.803 -4.949 1 87.62 398 GLN A CA 1
ATOM 3081 C C . GLN A 1 398 ? -12.312 -1.796 -6.062 1 87.62 398 GLN A C 1
ATOM 3083 O O . GLN A 1 398 ? -11.57 -0.823 -6.219 1 87.62 398 GLN A O 1
ATOM 3088 N N . PRO A 1 399 ? -13.375 -2.092 -6.773 1 82.62 399 PRO A N 1
ATOM 3089 C CA . PRO A 1 399 ? -13.727 -1.09 -7.781 1 82.62 399 PRO A CA 1
ATOM 3090 C C . PRO A 1 399 ? -14.008 0.283 -7.176 1 82.62 399 PRO A C 1
ATOM 3092 O O . PRO A 1 399 ? -14.586 0.375 -6.09 1 82.62 399 PRO A O 1
ATOM 3095 N N . ASP A 1 400 ? -13.523 1.353 -7.66 1 85.81 400 ASP A N 1
ATOM 3096 C CA . ASP A 1 400 ? -13.766 2.752 -7.312 1 85.81 400 ASP A CA 1
ATOM 3097 C C . ASP A 1 400 ? -13.07 3.121 -6.004 1 85.81 400 ASP A C 1
ATOM 3099 O O . ASP A 1 400 ? -13.445 4.102 -5.355 1 85.81 400 ASP A O 1
ATOM 3103 N N . THR A 1 401 ? -12.25 2.225 -5.551 1 90.38 401 THR A N 1
ATOM 3104 C CA . THR A 1 401 ? -11.508 2.545 -4.34 1 90.38 401 THR A CA 1
ATOM 3105 C C . THR A 1 401 ? -10.711 3.836 -4.516 1 90.38 401 THR A C 1
ATOM 3107 O O . THR A 1 401 ? -10.297 4.168 -5.629 1 90.38 401 THR A O 1
ATOM 3110 N N . LEU A 1 402 ? -10.516 4.477 -3.432 1 95.19 402 LEU A N 1
ATOM 3111 C CA . LEU A 1 402 ? -9.75 5.719 -3.455 1 95.19 402 LEU A CA 1
ATOM 3112 C C . LEU A 1 402 ? -8.289 5.465 -3.109 1 95.19 402 LEU A C 1
ATOM 3114 O O . LEU A 1 402 ? -7.543 6.402 -2.805 1 95.19 402 LEU A O 1
ATOM 3118 N N . LEU A 1 403 ? -7.875 4.273 -3.062 1 93.81 403 LEU A N 1
ATOM 3119 C CA . LEU A 1 403 ? -6.48 3.863 -2.934 1 93.81 403 LEU A CA 1
ATOM 3120 C C . LEU A 1 403 ? -6.121 2.811 -3.977 1 93.81 403 LEU A C 1
ATOM 3122 O O . LEU A 1 403 ? -6.789 1.778 -4.078 1 93.81 403 LEU A O 1
ATOM 3126 N N . LYS A 1 404 ? -5.078 3.076 -4.691 1 91.5 404 LYS A N 1
ATOM 3127 C CA . LYS A 1 404 ? -4.617 2.141 -5.711 1 91.5 404 LYS A CA 1
ATOM 3128 C C . LYS A 1 404 ? -3.189 1.677 -5.426 1 91.5 404 LYS A C 1
ATOM 3130 O O . LYS A 1 404 ? -2.271 2.494 -5.34 1 91.5 404 LYS A O 1
ATOM 3135 N N . PHE A 1 405 ? -3.082 0.437 -5.199 1 91.19 405 PHE A N 1
ATOM 3136 C CA . PHE A 1 405 ? -1.781 -0.215 -5.105 1 91.19 405 PHE A CA 1
ATOM 3137 C C . PHE A 1 405 ? -1.361 -0.786 -6.453 1 91.19 405 PHE A C 1
ATOM 3139 O O . PHE A 1 405 ? -1.937 -1.77 -6.922 1 91.19 405 PHE A O 1
ATOM 3146 N N . THR A 1 406 ? -0.333 -0.234 -7.078 1 93.94 406 THR A N 1
ATOM 3147 C CA . THR A 1 406 ? 0.062 -0.644 -8.422 1 93.94 406 THR A CA 1
ATOM 3148 C C . THR A 1 406 ? 1.456 -1.264 -8.406 1 93.94 406 THR A C 1
ATOM 3150 O O . THR A 1 406 ? 2.43 -0.609 -8.031 1 93.94 406 THR A O 1
ATOM 3153 N N . TYR A 1 407 ? 1.509 -2.461 -8.836 1 95.69 407 TYR A N 1
ATOM 3154 C CA . TYR A 1 407 ? 2.799 -3.082 -9.117 1 95.69 407 TYR A CA 1
ATOM 3155 C C . TYR A 1 407 ? 3.277 -2.719 -10.523 1 95.69 407 TYR A C 1
ATOM 3157 O O . TYR A 1 407 ? 2.523 -2.832 -11.492 1 95.69 407 TYR A O 1
ATOM 3165 N N . VAL A 1 408 ? 4.473 -2.234 -10.578 1 96.62 408 VAL A N 1
ATOM 3166 C CA . VAL A 1 408 ? 5.145 -2.17 -11.875 1 96.62 408 VAL A CA 1
ATOM 3167 C C . VAL A 1 408 ? 5.84 -3.498 -12.164 1 96.62 408 VAL A C 1
ATOM 3169 O O . VAL A 1 408 ? 7.047 -3.633 -11.953 1 96.62 408 VAL A O 1
ATOM 3172 N N . THR A 1 409 ? 5.039 -4.359 -12.648 1 97.81 409 THR A N 1
ATOM 3173 C CA . THR A 1 409 ? 5.512 -5.727 -12.836 1 97.81 409 THR A CA 1
ATOM 3174 C C . THR A 1 409 ? 6.523 -5.797 -13.984 1 97.81 409 THR A C 1
ATOM 3176 O O . THR A 1 409 ? 6.449 -5.012 -14.93 1 97.81 409 THR A O 1
ATOM 3179 N N . GLN A 1 410 ? 7.465 -6.703 -13.883 1 98.25 410 GLN A N 1
ATOM 3180 C CA . GLN A 1 410 ? 8.539 -6.867 -14.859 1 98.25 410 GLN A CA 1
ATOM 3181 C C . GLN A 1 410 ? 8.32 -8.117 -15.711 1 98.25 410 GLN A C 1
ATOM 3183 O O . GLN A 1 410 ? 8.172 -9.219 -15.18 1 98.25 410 GLN A O 1
ATOM 3188 N N . PHE A 1 411 ? 8.312 -7.902 -17.031 1 98.69 411 PHE A N 1
ATOM 3189 C CA . PHE A 1 411 ? 8.125 -9 -17.969 1 98.69 411 PHE A CA 1
ATOM 3190 C C . PHE A 1 411 ? 9.414 -9.297 -18.719 1 98.69 411 PHE A C 1
ATOM 3192 O O . PHE A 1 411 ? 10.125 -8.375 -19.141 1 98.69 411 PHE A O 1
ATOM 3199 N N . TRP A 1 412 ? 9.711 -10.578 -18.859 1 98.62 412 TRP A N 1
ATOM 3200 C CA . TRP A 1 412 ? 10.758 -11.039 -19.781 1 98.62 412 TRP A CA 1
ATOM 3201 C C . TRP A 1 412 ? 10.555 -12.5 -20.156 1 98.62 412 TRP A C 1
ATOM 3203 O O . TRP A 1 412 ? 9.773 -13.211 -19.516 1 98.62 412 TRP A O 1
ATOM 3213 N N . THR A 1 413 ? 11.133 -12.891 -21.219 1 98.75 413 THR A N 1
ATOM 3214 C CA . THR A 1 413 ? 11.297 -14.297 -21.562 1 98.75 413 THR A CA 1
ATOM 3215 C C . THR A 1 413 ? 12.773 -14.68 -21.578 1 98.75 413 THR A C 1
ATOM 3217 O O . THR A 1 413 ? 13.633 -13.844 -21.859 1 98.75 413 THR A O 1
ATOM 3220 N N . ALA A 1 414 ? 13.031 -15.844 -21.203 1 98.81 414 ALA A N 1
ATOM 3221 C CA . ALA A 1 414 ? 14.383 -16.391 -21.203 1 98.81 414 ALA A CA 1
ATOM 3222 C C . ALA A 1 414 ? 14.391 -17.859 -21.609 1 98.81 414 ALA A C 1
ATOM 3224 O O . ALA A 1 414 ? 13.5 -18.609 -21.219 1 98.81 414 ALA A O 1
ATOM 3225 N N . THR A 1 415 ? 15.367 -18.266 -22.375 1 98.69 415 THR A N 1
ATOM 3226 C CA . THR A 1 415 ? 15.469 -19.641 -22.844 1 98.69 415 THR A CA 1
ATOM 3227 C C . THR A 1 415 ? 16.641 -20.359 -22.172 1 98.69 415 THR A C 1
ATOM 3229 O O . THR A 1 415 ? 17.703 -19.766 -21.984 1 98.69 415 THR A O 1
ATOM 3232 N N . LYS A 1 416 ? 16.359 -21.578 -21.797 1 98.62 416 LYS A N 1
ATOM 3233 C CA . LYS A 1 416 ? 17.453 -22.406 -21.281 1 98.62 416 LYS A CA 1
ATOM 3234 C C . LYS A 1 416 ? 18.484 -22.688 -22.375 1 98.62 416 LYS A C 1
ATOM 3236 O O . LYS A 1 416 ? 18.141 -23.188 -23.453 1 98.62 416 LYS A O 1
ATOM 3241 N N . ARG A 1 417 ? 19.719 -22.406 -22 1 96.31 417 ARG A N 1
ATOM 3242 C CA . ARG A 1 417 ? 20.797 -22.672 -22.938 1 96.31 417 ARG A CA 1
ATOM 3243 C C . ARG A 1 417 ? 20.938 -24.156 -23.203 1 96.31 417 ARG A C 1
ATOM 3245 O O . ARG A 1 417 ? 20.797 -24.984 -22.281 1 96.31 417 ARG A O 1
ATOM 3252 N N . VAL A 1 418 ? 21.25 -24.516 -24.531 1 88.94 418 VAL A N 1
ATOM 3253 C CA . VAL A 1 418 ? 21.391 -25.891 -24.969 1 88.94 418 VAL A CA 1
ATOM 3254 C C . VAL A 1 418 ? 22.766 -26.422 -24.562 1 88.94 418 VAL A C 1
ATOM 3256 O O . VAL A 1 418 ? 23.75 -25.688 -24.578 1 88.94 418 VAL A O 1
ATOM 3259 N N . MET B 1 1 ? 1.515 79.938 -20.453 1 24.5 1 MET B N 1
ATOM 3260 C CA . MET B 1 1 ? 1.171 78.875 -19.516 1 24.5 1 MET B CA 1
ATOM 3261 C C . MET B 1 1 ? 1.021 77.562 -20.219 1 24.5 1 MET B C 1
ATOM 3263 O O . MET B 1 1 ? -0.095 77.125 -20.531 1 24.5 1 MET B O 1
ATOM 3267 N N . HIS B 1 2 ? 1.868 77.188 -21.219 1 25.75 2 HIS B N 1
ATOM 3268 C CA . HIS B 1 2 ? 2.205 76.438 -22.422 1 25.75 2 HIS B CA 1
ATOM 3269 C C . HIS B 1 2 ? 2.508 75 -22.094 1 25.75 2 HIS B C 1
ATOM 3271 O O . HIS B 1 2 ? 3.539 74.688 -21.5 1 25.75 2 HIS B O 1
ATOM 3277 N N . THR B 1 3 ? 1.384 74.188 -21.672 1 27.56 3 THR B N 1
ATOM 3278 C CA . THR B 1 3 ? 1.159 72.875 -21.047 1 27.56 3 THR B CA 1
ATOM 3279 C C . THR B 1 3 ? 1.693 71.75 -21.922 1 27.56 3 THR B C 1
ATOM 3281 O O . THR B 1 3 ? 1.121 71.5 -22.984 1 27.56 3 THR B O 1
ATOM 3284 N N . SER B 1 4 ? 3.059 71.625 -22.047 1 25.19 4 SER B N 1
ATOM 3285 C CA . SER B 1 4 ? 3.93 70.875 -22.969 1 25.19 4 SER B CA 1
ATOM 3286 C C . SER B 1 4 ? 3.709 69.375 -22.828 1 25.19 4 SER B C 1
ATOM 3288 O O . SER B 1 4 ? 3.779 68.812 -21.734 1 25.19 4 SER B O 1
ATOM 3290 N N . ILE B 1 5 ? 2.902 68.625 -23.75 1 28.92 5 ILE B N 1
ATOM 3291 C CA . ILE B 1 5 ? 2.248 67.375 -24.078 1 28.92 5 ILE B CA 1
ATOM 3292 C C . ILE B 1 5 ? 3.299 66.312 -24.234 1 28.92 5 ILE B C 1
ATOM 3294 O O . ILE B 1 5 ? 4.156 66.375 -25.125 1 28.92 5 ILE B O 1
ATOM 3298 N N . TYR B 1 6 ? 3.799 65.625 -23.078 1 25.19 6 TYR B N 1
ATOM 3299 C CA . TYR B 1 6 ? 4.941 64.75 -22.875 1 25.19 6 TYR B CA 1
ATOM 3300 C C . TYR B 1 6 ? 4.805 63.469 -23.719 1 25.19 6 TYR B C 1
ATOM 3302 O O . TYR B 1 6 ? 3.785 62.781 -23.656 1 25.19 6 TYR B O 1
ATOM 3310 N N . PRO B 1 7 ? 5.523 63.219 -24.891 1 26.78 7 PRO B N 1
ATOM 3311 C CA . PRO B 1 7 ? 5.512 62.312 -26.047 1 26.78 7 PRO B CA 1
ATOM 3312 C C . PRO B 1 7 ? 5.879 60.875 -25.656 1 26.78 7 PRO B C 1
ATOM 3314 O O . PRO B 1 7 ? 6.156 60.031 -26.531 1 26.78 7 PRO B O 1
ATOM 3317 N N . SER B 1 8 ? 5.637 60.312 -24.391 1 24.62 8 SER B N 1
ATOM 3318 C CA . SER B 1 8 ? 6.473 59.25 -23.875 1 24.62 8 SER B CA 1
ATOM 3319 C C . SER B 1 8 ? 6.238 57.938 -24.641 1 24.62 8 SER B C 1
ATOM 3321 O O . SER B 1 8 ? 6.555 56.844 -24.141 1 24.62 8 SER B O 1
ATOM 3323 N N . ARG B 1 9 ? 5.402 57.812 -25.688 1 22.11 9 ARG B N 1
ATOM 3324 C CA . ARG B 1 9 ? 4.656 56.594 -25.969 1 22.11 9 ARG B CA 1
ATOM 3325 C C . ARG B 1 9 ? 5.574 55.5 -26.5 1 22.11 9 ARG B C 1
ATOM 3327 O O . ARG B 1 9 ? 5.227 54.312 -26.469 1 22.11 9 ARG B O 1
ATOM 3334 N N . PHE B 1 10 ? 6.621 55.75 -27.375 1 24.3 10 PHE B N 1
ATOM 3335 C CA . PHE B 1 10 ? 6.742 55 -28.609 1 24.3 10 PHE B CA 1
ATOM 3336 C C . PHE B 1 10 ? 7.516 53.688 -28.359 1 24.3 10 PHE B C 1
ATOM 3338 O O . PHE B 1 10 ? 7.879 53 -29.297 1 24.3 10 PHE B O 1
ATOM 3345 N N . LEU B 1 11 ? 8.234 53.438 -27.234 1 24.36 11 LEU B N 1
ATOM 3346 C CA . LEU B 1 11 ? 9.461 52.625 -27.344 1 24.36 11 LEU B CA 1
ATOM 3347 C C . LEU B 1 11 ? 9.141 51.156 -27.578 1 24.36 11 LEU B C 1
ATOM 3349 O O . LEU B 1 11 ? 9.852 50.281 -27.094 1 24.36 11 LEU B O 1
ATOM 3353 N N . ALA B 1 12 ? 7.863 50.719 -27.75 1 22.52 12 ALA B N 1
ATOM 3354 C CA . ALA B 1 12 ? 7.496 49.344 -27.391 1 22.52 12 ALA B CA 1
ATOM 3355 C C . ALA B 1 12 ? 8.109 48.344 -28.375 1 22.52 12 ALA B C 1
ATOM 3357 O O . ALA B 1 12 ? 8.211 47.156 -28.062 1 22.52 12 ALA B O 1
ATOM 3358 N N . LEU B 1 13 ? 8.258 48.594 -29.656 1 23.67 13 LEU B N 1
ATOM 3359 C CA . LEU B 1 13 ? 7.906 47.594 -30.641 1 23.67 13 LEU B CA 1
ATOM 3360 C C . LEU B 1 13 ? 9.047 46.594 -30.844 1 23.67 13 LEU B C 1
ATOM 3362 O O . LEU B 1 13 ? 8.844 45.5 -31.391 1 23.67 13 LEU B O 1
ATOM 3366 N N . SER B 1 14 ? 10.32 46.938 -30.766 1 22.25 14 SER B N 1
ATOM 3367 C CA . SER B 1 14 ? 11.281 46.406 -31.719 1 22.25 14 SER B CA 1
ATOM 3368 C C . SER B 1 14 ? 11.695 45 -31.344 1 22.25 14 SER B C 1
ATOM 3370 O O . SER B 1 14 ? 12.477 44.344 -32.062 1 22.25 14 SER B O 1
ATOM 3372 N N . LEU B 1 15 ? 11.672 44.5 -30.109 1 24.11 15 LEU B N 1
ATOM 3373 C CA . LEU B 1 15 ? 12.719 43.562 -29.719 1 24.11 15 LEU B CA 1
ATOM 3374 C C . LEU B 1 15 ? 12.422 42.156 -30.281 1 24.11 15 LEU B C 1
ATOM 3376 O O . LEU B 1 15 ? 11.906 41.312 -29.578 1 24.11 15 LEU B O 1
ATOM 3380 N N . PHE B 1 16 ? 11.641 41.969 -31.375 1 24.38 16 PHE B N 1
ATOM 3381 C CA . PHE B 1 16 ? 11.086 40.688 -31.766 1 24.38 16 PHE B CA 1
ATOM 3382 C C . PHE B 1 16 ? 12.195 39.719 -32.156 1 24.38 16 PHE B C 1
ATOM 3384 O O . PHE B 1 16 ? 12.031 38.5 -32.062 1 24.38 16 PHE B O 1
ATOM 3391 N N . ILE B 1 17 ? 13.219 40.062 -32.969 1 24.97 17 ILE B N 1
ATOM 3392 C CA . ILE B 1 17 ? 13.68 39.281 -34.125 1 24.97 17 ILE B CA 1
ATOM 3393 C C . ILE B 1 17 ? 14.633 38.188 -33.625 1 24.97 17 ILE B C 1
ATOM 3395 O O . ILE B 1 17 ? 14.789 37.156 -34.281 1 24.97 17 ILE B O 1
ATOM 3399 N N . VAL B 1 18 ? 15.617 38.469 -32.781 1 24.95 18 VAL B N 1
ATOM 3400 C CA . VAL B 1 18 ? 16.953 37.906 -33.031 1 24.95 18 VAL B CA 1
ATOM 3401 C C . VAL B 1 18 ? 17 36.469 -32.562 1 24.95 18 VAL B C 1
ATOM 3403 O O . VAL B 1 18 ? 17.984 35.75 -32.812 1 24.95 18 VAL B O 1
ATOM 3406 N N . PHE B 1 19 ? 16.188 35.906 -31.688 1 23.2 19 PHE B N 1
ATOM 3407 C CA . PHE B 1 19 ? 16.766 34.875 -30.844 1 23.2 19 PHE B CA 1
ATOM 3408 C C . PHE B 1 19 ? 16.844 33.562 -31.594 1 23.2 19 PHE B C 1
ATOM 3410 O O . PHE B 1 19 ? 16.609 32.5 -31.016 1 23.2 19 PHE B O 1
ATOM 3417 N N . PRO B 1 20 ? 16.562 33.531 -32.938 1 23.62 20 PRO B N 1
ATOM 3418 C CA . PRO B 1 20 ? 16.375 32.156 -33.5 1 23.62 20 PRO B CA 1
ATOM 3419 C C . PRO B 1 20 ? 17.656 31.328 -33.406 1 23.62 20 PRO B C 1
ATOM 3421 O O . PRO B 1 20 ? 17.594 30.094 -33.5 1 23.62 20 PRO B O 1
ATOM 3424 N N . LEU B 1 21 ? 18.781 31.922 -33.688 1 24.33 21 LEU B N 1
ATOM 3425 C CA . LEU B 1 21 ? 19.859 31.25 -34.406 1 24.33 21 LEU B CA 1
ATOM 3426 C C . LEU B 1 21 ? 20.5 30.188 -33.531 1 24.33 21 LEU B C 1
ATOM 3428 O O . LEU B 1 21 ? 21.062 29.203 -34.031 1 24.33 21 LEU B O 1
ATOM 3432 N N . TYR B 1 22 ? 20.812 30.469 -32.25 1 22.27 22 TYR B N 1
ATOM 3433 C CA . TYR B 1 22 ? 22 29.844 -31.703 1 22.27 22 TYR B CA 1
ATOM 3434 C C . TYR B 1 22 ? 21.781 28.344 -31.469 1 22.27 22 TYR B C 1
ATOM 3436 O O . TYR B 1 22 ? 22.703 27.641 -31.047 1 22.27 22 TYR B O 1
ATOM 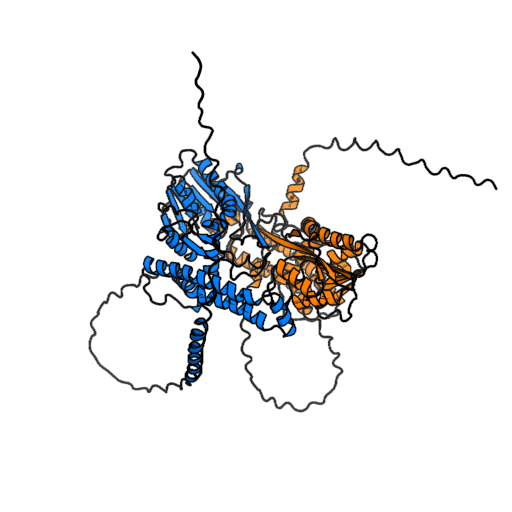3444 N N . LEU B 1 23 ? 20.562 27.844 -31.281 1 22.94 23 LEU B N 1
ATOM 3445 C CA . LEU B 1 23 ? 20.516 26.531 -30.656 1 22.94 23 LEU B CA 1
ATOM 3446 C C . LEU B 1 23 ? 20.938 25.453 -31.641 1 22.94 23 LEU B C 1
ATOM 3448 O O . LEU B 1 23 ? 20.766 24.266 -31.375 1 22.94 23 LEU B O 1
ATOM 3452 N N . ALA B 1 24 ? 21.25 25.844 -32.844 1 23.22 24 ALA B N 1
ATOM 3453 C CA . ALA B 1 24 ? 21.359 24.766 -33.812 1 23.22 24 ALA B CA 1
ATOM 3454 C C . ALA B 1 24 ? 22.484 23.797 -33.438 1 23.22 24 ALA B C 1
ATOM 3456 O O . ALA B 1 24 ? 22.391 22.594 -33.719 1 23.22 24 ALA B O 1
ATOM 3457 N N . ILE B 1 25 ? 23.672 24.234 -33.219 1 22.34 25 ILE B N 1
ATOM 3458 C CA . ILE B 1 25 ? 24.812 23.438 -33.625 1 22.34 25 ILE B CA 1
ATOM 3459 C C . ILE B 1 25 ? 25 22.266 -32.656 1 22.34 25 ILE B C 1
ATOM 3461 O O . ILE B 1 25 ? 25.625 21.25 -33 1 22.34 25 ILE B O 1
ATOM 3465 N N . ARG B 1 26 ? 24.969 22.359 -31.297 1 23.98 26 ARG B N 1
ATOM 3466 C CA . ARG B 1 26 ? 25.859 21.453 -30.578 1 23.98 26 ARG B CA 1
ATOM 3467 C C . ARG B 1 26 ? 25.312 20.031 -30.578 1 23.98 26 ARG B C 1
ATOM 3469 O O . ARG B 1 26 ? 24.109 19.828 -30.453 1 23.98 26 ARG B O 1
ATOM 3476 N N . GLY B 1 27 ? 26.141 18.922 -30.922 1 22.12 27 GLY B N 1
ATOM 3477 C CA . GLY B 1 27 ? 26.109 17.516 -31.328 1 22.12 27 GLY B CA 1
ATOM 3478 C C . GLY B 1 27 ? 25.453 16.625 -30.297 1 22.12 27 GLY B C 1
ATOM 3479 O O . GLY B 1 27 ? 25.234 17.047 -29.156 1 22.12 27 GLY B O 1
ATOM 3480 N N . SER B 1 28 ? 25.172 15.242 -30.609 1 25.77 28 SER B N 1
ATOM 3481 C CA . SER B 1 28 ? 24.391 14.062 -30.266 1 25.77 28 SER B CA 1
ATOM 3482 C C . SER B 1 28 ? 24.797 13.492 -28.906 1 25.77 28 SER B C 1
ATOM 3484 O O . SER B 1 28 ? 24.203 12.523 -28.438 1 25.77 28 SER B O 1
ATOM 3486 N N . SER B 1 29 ? 26.031 13.672 -28.438 1 25.73 29 SER B N 1
ATOM 3487 C CA . SER B 1 29 ? 26.672 12.68 -27.578 1 25.73 29 SER B CA 1
ATOM 3488 C C . SER B 1 29 ? 26.062 12.688 -26.188 1 25.73 29 SER B C 1
ATOM 3490 O O . SER B 1 29 ? 26.406 11.844 -25.344 1 25.73 29 SER B O 1
ATOM 3492 N N . SER B 1 30 ? 25.578 13.828 -25.719 1 25.72 30 SER B N 1
ATOM 3493 C CA . SER B 1 30 ? 25.5 14.023 -24.281 1 25.72 30 SER B CA 1
ATOM 3494 C C . SER B 1 30 ? 24.328 13.266 -23.672 1 25.72 30 SER B C 1
ATOM 3496 O O . SER B 1 30 ? 23.938 13.523 -22.531 1 25.72 30 SER B O 1
ATOM 3498 N N . LEU B 1 31 ? 23.656 12.477 -24.438 1 26.64 31 LEU B N 1
ATOM 3499 C CA . LEU B 1 31 ? 22.469 11.828 -23.875 1 26.64 31 LEU B CA 1
ATOM 3500 C C . LEU B 1 31 ? 22.859 10.836 -22.781 1 26.64 31 LEU B C 1
ATOM 3502 O O . LEU B 1 31 ? 22 10.227 -22.156 1 26.64 31 LEU B O 1
ATOM 3506 N N . SER B 1 32 ? 24.141 10.391 -22.797 1 27.2 32 SER B N 1
ATOM 3507 C CA . SER B 1 32 ? 24.562 9.242 -22 1 27.2 32 SER B CA 1
ATOM 3508 C C . SER B 1 32 ? 24.578 9.578 -20.516 1 27.2 32 SER B C 1
ATOM 3510 O O . SER B 1 32 ? 24.578 8.68 -19.672 1 27.2 32 SER B O 1
ATOM 3512 N N . ASP B 1 33 ? 24.984 10.797 -20.203 1 25.14 33 ASP B N 1
ATOM 3513 C CA . ASP B 1 33 ? 25.359 11.086 -18.828 1 25.14 33 ASP B CA 1
ATOM 3514 C C . ASP B 1 33 ? 24.125 11.117 -17.922 1 25.14 33 ASP B C 1
ATOM 3516 O O . ASP B 1 33 ? 24.25 11.094 -16.703 1 25.14 33 ASP B O 1
ATOM 3520 N N . VAL B 1 34 ? 23.016 11.57 -18.422 1 26.44 34 VAL B N 1
ATOM 3521 C CA . VAL B 1 34 ? 21.906 11.797 -17.5 1 26.44 34 VAL B CA 1
ATOM 3522 C C . VAL B 1 34 ? 21.375 10.453 -17.016 1 26.44 34 VAL B C 1
ATOM 3524 O O . VAL B 1 34 ? 20.625 10.398 -16.047 1 26.44 34 VAL B O 1
ATOM 3527 N N . ALA B 1 35 ? 21.625 9.336 -17.734 1 27.36 35 ALA B N 1
ATOM 3528 C CA . ALA B 1 35 ? 21.141 8.023 -17.312 1 27.36 35 ALA B CA 1
ATOM 3529 C C . ALA B 1 35 ? 21.812 7.594 -16.016 1 27.36 35 ALA B C 1
ATOM 3531 O O . ALA B 1 35 ? 21.266 6.789 -15.258 1 27.36 35 ALA B O 1
ATOM 3532 N N . VAL B 1 36 ? 23.047 7.953 -15.719 1 27.95 36 VAL B N 1
ATOM 3533 C CA . VAL B 1 36 ? 23.828 7.504 -14.57 1 27.95 36 VAL B CA 1
ATOM 3534 C C . VAL B 1 36 ? 23.25 8.102 -13.289 1 27.95 36 VAL B C 1
ATOM 3536 O O . VAL B 1 36 ? 23.219 7.445 -12.242 1 27.95 36 VAL B O 1
ATOM 3539 N N . VAL B 1 37 ? 22.812 9.359 -13.32 1 25.08 37 VAL B N 1
ATOM 3540 C CA . VAL B 1 37 ? 22.422 10.016 -12.078 1 25.08 37 VAL B CA 1
ATOM 3541 C C . VAL B 1 37 ? 21.109 9.445 -11.562 1 25.08 37 VAL B C 1
ATOM 3543 O O . VAL B 1 37 ? 20.938 9.25 -10.359 1 25.08 37 VAL B O 1
ATOM 3546 N N . LEU B 1 38 ? 20.172 9.109 -12.359 1 26.77 38 LEU B N 1
ATOM 3547 C CA . LEU B 1 38 ? 18.828 8.766 -11.906 1 26.77 38 LEU B CA 1
ATOM 3548 C C . LEU B 1 38 ? 18.797 7.371 -11.297 1 26.77 38 LEU B C 1
ATOM 3550 O O . LEU B 1 38 ? 17.797 6.961 -10.719 1 26.77 38 LEU B O 1
ATOM 3554 N N . SER B 1 39 ? 19.75 6.492 -11.477 1 26.39 39 SER B N 1
ATOM 3555 C CA . SER B 1 39 ? 19.734 5.113 -11 1 26.39 39 SER B CA 1
ATOM 3556 C C . SER B 1 39 ? 19.891 5.055 -9.477 1 26.39 39 SER B C 1
ATOM 3558 O O . SER B 1 39 ? 19.562 4.039 -8.859 1 26.39 39 SER B O 1
ATOM 3560 N N . SER B 1 40 ? 20.344 6.012 -8.703 1 22.64 40 SER B N 1
ATOM 3561 C CA . SER B 1 40 ? 20.719 5.879 -7.301 1 22.64 40 SER B CA 1
ATOM 3562 C C . SER B 1 40 ? 19.516 6 -6.387 1 22.64 40 SER B C 1
ATOM 3564 O O . SER B 1 40 ? 19.531 5.516 -5.25 1 22.64 40 SER B O 1
ATOM 3566 N N . LEU B 1 41 ? 18.422 6.691 -6.582 1 22.64 41 LEU B N 1
ATOM 3567 C CA . LEU B 1 41 ? 17.484 7.184 -5.586 1 22.64 41 LEU B CA 1
ATOM 3568 C C . LEU B 1 41 ? 16.406 6.141 -5.297 1 22.64 41 LEU B C 1
ATOM 3570 O O . LEU B 1 41 ? 15.555 6.348 -4.426 1 22.64 41 LEU B O 1
ATOM 3574 N N . SER B 1 42 ? 16.203 4.973 -5.871 1 22.33 42 SER B N 1
ATOM 3575 C CA . SER B 1 42 ? 15.016 4.133 -5.828 1 22.33 42 SER B CA 1
ATOM 3576 C C . SER B 1 42 ? 14.992 3.268 -4.57 1 22.33 42 SER B C 1
ATOM 3578 O O . SER B 1 42 ? 14 2.588 -4.297 1 22.33 42 SER B O 1
ATOM 3580 N N . SER B 1 43 ? 15.914 3.088 -3.611 1 20.81 43 SER B N 1
ATOM 3581 C CA . SER B 1 43 ? 16 2 -2.643 1 20.81 43 SER B CA 1
ATOM 3582 C C . SER B 1 43 ? 15.188 2.311 -1.388 1 20.81 43 SER B C 1
ATOM 3584 O O . SER B 1 43 ? 14.875 1.41 -0.606 1 20.81 43 SER B O 1
ATOM 3586 N N . ARG B 1 44 ? 14.719 3.48 -0.809 1 21.59 44 ARG B N 1
ATOM 3587 C CA . ARG B 1 44 ? 14.422 3.803 0.583 1 21.59 44 ARG B CA 1
ATOM 3588 C C . ARG B 1 44 ? 12.945 3.576 0.891 1 21.59 44 ARG B C 1
ATOM 3590 O O . ARG B 1 44 ? 12.539 3.59 2.055 1 21.59 44 ARG B O 1
ATOM 3597 N N . ALA B 1 45 ? 11.922 3.467 0.062 1 21.34 45 ALA B N 1
ATOM 3598 C CA . ALA B 1 45 ? 10.523 3.656 0.444 1 21.34 45 ALA B CA 1
ATOM 3599 C C . ALA B 1 45 ? 9.906 2.348 0.935 1 21.34 45 ALA B C 1
ATOM 3601 O O . ALA B 1 45 ? 8.758 2.328 1.39 1 21.34 45 ALA B O 1
ATOM 3602 N N . GLU B 1 46 ? 10.461 1.187 0.934 1 22.67 46 GLU B N 1
ATOM 3603 C CA . GLU B 1 46 ? 9.773 -0.081 1.147 1 22.67 46 GLU B CA 1
ATOM 3604 C C . GLU B 1 46 ? 9.477 -0.306 2.629 1 22.67 46 GLU B C 1
ATOM 3606 O O . GLU B 1 46 ? 8.625 -1.124 2.979 1 22.67 46 GLU B O 1
ATOM 3611 N N . ALA B 1 47 ? 10.016 0.322 3.686 1 24.02 47 ALA B N 1
ATOM 3612 C CA . ALA B 1 47 ? 10.031 -0.201 5.047 1 24.02 47 ALA B CA 1
ATOM 3613 C C . ALA B 1 47 ? 8.773 0.206 5.809 1 24.02 47 ALA B C 1
ATOM 3615 O O . ALA B 1 47 ? 8.508 -0.303 6.898 1 24.02 47 ALA B O 1
ATOM 3616 N N . LEU B 1 48 ? 7.961 1.15 5.324 1 22.36 48 LEU B N 1
ATOM 3617 C CA . LEU B 1 48 ? 7.039 1.731 6.297 1 22.36 48 LEU B CA 1
ATOM 3618 C C . LEU B 1 48 ? 5.816 0.841 6.488 1 22.36 48 LEU B C 1
ATOM 3620 O O . LEU B 1 48 ? 5.059 1.014 7.445 1 22.36 48 LEU B O 1
ATOM 3624 N N . HIS B 1 49 ? 5.445 0 5.5 1 25.25 49 HIS B N 1
ATOM 3625 C CA . HIS B 1 49 ? 4.121 -0.577 5.691 1 25.25 49 HIS B CA 1
ATOM 3626 C C . HIS B 1 49 ? 4.133 -1.637 6.789 1 25.25 49 HIS B C 1
ATOM 3628 O O . HIS B 1 49 ? 3.08 -2.158 7.164 1 25.25 49 HIS B O 1
ATOM 3634 N N . ILE B 1 50 ? 5.293 -2.221 6.969 1 25.98 50 ILE B N 1
ATOM 3635 C CA . ILE B 1 50 ? 5.215 -3.42 7.797 1 25.98 50 ILE B CA 1
ATOM 3636 C C . ILE B 1 50 ? 4.93 -3.029 9.242 1 25.98 50 ILE B C 1
ATOM 3638 O O . ILE B 1 50 ? 4.551 -3.875 10.055 1 25.98 50 ILE B O 1
ATOM 3642 N N . SER B 1 51 ? 5.234 -1.773 9.523 1 27.02 51 SER B N 1
ATOM 3643 C CA . SER B 1 51 ? 5.34 -1.555 10.961 1 27.02 51 SER B CA 1
ATOM 3644 C C . SER B 1 51 ? 3.965 -1.533 11.617 1 27.02 51 SER B C 1
ATOM 3646 O O . SER B 1 51 ? 3.854 -1.321 12.828 1 27.02 51 SER B O 1
ATOM 3648 N N . LEU B 1 52 ? 2.994 -1.355 10.734 1 23.7 52 LEU B N 1
ATOM 3649 C CA . LEU B 1 52 ? 1.846 -0.912 11.523 1 23.7 52 LEU B CA 1
ATOM 3650 C C . LEU B 1 52 ? 1.266 -2.064 12.336 1 23.7 52 LEU B C 1
ATOM 3652 O O . LEU B 1 52 ? 0.402 -1.854 13.188 1 23.7 52 LEU B O 1
ATOM 3656 N N . THR B 1 53 ? 1.36 -3.244 11.727 1 24.5 53 THR B N 1
ATOM 3657 C CA . THR B 1 53 ? 0.445 -4.16 12.398 1 24.5 53 THR B CA 1
ATOM 3658 C C . THR B 1 53 ? 1.078 -4.719 13.664 1 24.5 53 THR B C 1
ATOM 3660 O O . THR B 1 53 ? 0.788 -5.848 14.062 1 24.5 53 THR B O 1
ATOM 3663 N N . SER B 1 54 ? 2.139 -4.07 14.117 1 23.98 54 SER B N 1
ATOM 3664 C CA . SER B 1 54 ? 2.697 -4.781 15.266 1 23.98 54 SER B CA 1
ATOM 3665 C C . SER B 1 54 ? 1.692 -4.859 16.406 1 23.98 54 SER B C 1
ATOM 3667 O O . SER B 1 54 ? 1.084 -3.854 16.781 1 23.98 54 SER B O 1
ATOM 3669 N N . PRO B 1 55 ? 1.192 -6.004 16.688 1 23.19 55 PRO B N 1
ATOM 3670 C CA . PRO B 1 55 ? 0.249 -6.203 17.781 1 23.19 55 PRO B CA 1
ATOM 3671 C C . PRO B 1 55 ? 0.752 -5.625 19.109 1 23.19 55 PRO B C 1
ATOM 3673 O O . PRO B 1 55 ? 1.946 -5.707 19.406 1 23.19 55 PRO B O 1
ATOM 3676 N N . ILE B 1 56 ? 0.242 -4.531 19.469 1 22.02 56 ILE B N 1
ATOM 3677 C CA . ILE B 1 56 ? 0.487 -3.898 20.766 1 22.02 56 ILE B CA 1
ATOM 3678 C C . ILE B 1 56 ? 0.548 -4.961 21.859 1 22.02 56 ILE B C 1
ATOM 3680 O O . ILE B 1 56 ? -0.385 -5.754 22.016 1 22.02 56 ILE B O 1
ATOM 3684 N N . ALA B 1 57 ? 1.758 -5.387 22.281 1 23.03 57 ALA B N 1
ATOM 3685 C CA . ALA B 1 57 ? 2.102 -6.258 23.391 1 23.03 57 ALA B CA 1
ATOM 3686 C C . ALA B 1 57 ? 1.24 -5.945 24.625 1 23.03 57 ALA B C 1
ATOM 3688 O O . ALA B 1 57 ? 1.078 -4.781 24.984 1 23.03 57 ALA B O 1
ATOM 3689 N N . ALA B 1 58 ? 0.421 -6.895 25.109 1 21.94 58 ALA B N 1
ATOM 3690 C CA . ALA B 1 58 ? -0.442 -6.953 26.281 1 21.94 58 ALA B CA 1
ATOM 3691 C C . ALA B 1 58 ? 0.285 -6.438 27.516 1 21.94 58 ALA B C 1
ATOM 3693 O O . ALA B 1 58 ? 1.406 -6.863 27.812 1 21.94 58 ALA B O 1
ATOM 3694 N N . THR B 1 59 ? 0.079 -5.145 27.922 1 21.39 59 THR B N 1
ATOM 3695 C CA . THR B 1 59 ? 0.612 -4.465 29.094 1 21.39 59 THR B CA 1
ATOM 3696 C C . THR B 1 59 ? 0.441 -5.328 30.344 1 21.39 59 THR B C 1
ATOM 3698 O O . THR B 1 59 ? -0.663 -5.793 30.625 1 21.39 59 THR B O 1
ATOM 3701 N N . PRO B 1 60 ? 1.516 -5.941 30.781 1 22.39 60 PRO B N 1
ATOM 3702 C CA . PRO B 1 60 ? 1.481 -6.832 31.953 1 22.39 60 PRO B CA 1
ATOM 3703 C C . PRO B 1 60 ? 0.775 -6.203 33.156 1 22.39 60 PRO B C 1
ATOM 3705 O O . PRO B 1 60 ? 0.716 -4.977 33.25 1 22.39 60 PRO B O 1
ATOM 3708 N N . ALA B 1 61 ? -0.128 -7.012 33.781 1 22.03 61 ALA B N 1
ATOM 3709 C CA . ALA B 1 61 ? -0.99 -6.758 34.938 1 22.03 61 ALA B CA 1
ATOM 3710 C C . ALA B 1 61 ? -0.185 -6.219 36.094 1 22.03 61 ALA B C 1
ATOM 3712 O O . ALA B 1 61 ? 0.87 -6.762 36.438 1 22.03 61 ALA B O 1
ATOM 3713 N N . PRO B 1 62 ? -0.254 -4.863 36.344 1 22.31 62 PRO B N 1
ATOM 3714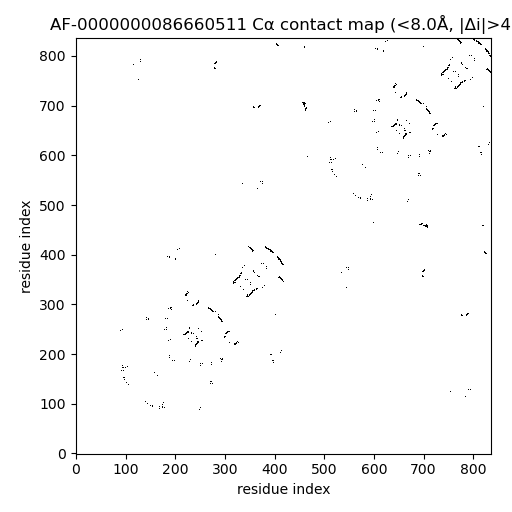 C CA . PRO B 1 62 ? 0.467 -4.203 37.438 1 22.31 62 PRO B CA 1
ATOM 3715 C C . PRO B 1 62 ? 0.24 -4.879 38.812 1 22.31 62 PRO B C 1
ATOM 3717 O O . PRO B 1 62 ? -0.889 -5.254 39.125 1 22.31 62 PRO B O 1
ATOM 3720 N N . THR B 1 63 ? 1.123 -5.855 39.156 1 23.58 63 THR B N 1
ATOM 3721 C CA . THR B 1 63 ? 1.075 -6.484 40.469 1 23.58 63 THR B CA 1
ATOM 3722 C C . THR B 1 63 ? 1.01 -5.434 41.562 1 23.58 63 THR B C 1
ATOM 3724 O O . THR B 1 63 ? 1.807 -4.492 41.594 1 23.58 63 THR B O 1
ATOM 3727 N N . ASN B 1 64 ? -0.159 -5.273 42.156 1 21.61 64 ASN B N 1
ATOM 3728 C CA . ASN B 1 64 ? -0.588 -4.352 43.188 1 21.61 64 ASN B CA 1
ATOM 3729 C C . ASN B 1 64 ? 0.254 -4.5 44.469 1 21.61 64 ASN B C 1
ATOM 3731 O O . ASN B 1 64 ? -0.057 -5.324 45.344 1 21.61 64 ASN B O 1
ATOM 3735 N N . GLN B 1 65 ? 1.617 -4.828 44.312 1 22.59 65 GLN B N 1
ATOM 3736 C CA . GLN B 1 65 ? 2.16 -5.062 45.625 1 22.59 65 GLN B CA 1
ATOM 3737 C C . GLN B 1 65 ? 2.018 -3.82 46.5 1 22.59 65 GLN B C 1
ATOM 3739 O O . GLN B 1 65 ? 2.467 -2.734 46.156 1 22.59 65 GLN B O 1
ATOM 3744 N N . THR B 1 66 ? 1.001 -3.775 47.25 1 22.11 66 THR B N 1
ATOM 3745 C CA . THR B 1 66 ? 0.639 -2.748 48.25 1 22.11 66 THR B CA 1
ATOM 3746 C C . THR B 1 66 ? 1.744 -2.572 49.281 1 22.11 66 THR B C 1
ATOM 3748 O O . THR B 1 66 ? 1.91 -3.412 50.156 1 22.11 66 THR B O 1
ATOM 3751 N N . VAL B 1 67 ? 3.033 -2.588 48.844 1 21.33 67 VAL B N 1
ATOM 3752 C CA . VAL B 1 67 ? 3.922 -2.537 50 1 21.33 67 VAL B CA 1
ATOM 3753 C C . VAL B 1 67 ? 3.625 -1.287 50.812 1 21.33 67 VAL B C 1
ATOM 3755 O O . VAL B 1 67 ? 3.414 -0.205 50.281 1 21.33 67 VAL B O 1
ATOM 3758 N N . GLU B 1 68 ? 3.273 -1.453 52.031 1 23.77 68 GLU B N 1
ATOM 3759 C CA . GLU B 1 68 ? 2.848 -0.618 53.156 1 23.77 68 GLU B CA 1
ATOM 3760 C C . GLU B 1 68 ? 3.967 0.32 53.594 1 23.77 68 GLU B C 1
ATOM 3762 O O . GLU B 1 68 ? 3.812 1.063 54.562 1 23.77 68 GLU B O 1
ATOM 3767 N N . SER B 1 69 ? 4.762 0.897 52.594 1 21.94 69 SER B N 1
ATOM 3768 C CA . SER B 1 69 ? 5.918 1.539 53.219 1 21.94 69 SER B CA 1
ATOM 3769 C C . SER B 1 69 ? 5.484 2.656 54.156 1 21.94 69 SER B C 1
ATOM 3771 O O . SER B 1 69 ? 4.543 3.396 53.875 1 21.94 69 SER B O 1
ATOM 3773 N N . SER B 1 70 ? 5.77 2.551 55.406 1 25.55 70 SER B N 1
ATOM 3774 C CA . SER B 1 70 ? 5.582 3.33 56.625 1 25.55 70 SER B CA 1
ATOM 3775 C C . SER B 1 70 ? 6.312 4.668 56.562 1 25.55 70 SER B C 1
ATOM 3777 O O . SER B 1 70 ? 6.379 5.406 57.531 1 25.55 70 SER B O 1
ATOM 3779 N N . GLY B 1 71 ? 6.633 5.184 55.344 1 22.55 71 GLY B N 1
ATOM 3780 C CA . GLY B 1 71 ? 7.629 6.242 55.406 1 22.55 71 GLY B CA 1
ATOM 3781 C C . GLY B 1 71 ? 7.172 7.438 56.25 1 22.55 71 GLY B C 1
ATOM 3782 O O . GLY B 1 71 ? 5.973 7.656 56.406 1 22.55 71 GLY B O 1
ATOM 3783 N N . GLU B 1 72 ? 8.102 7.824 57.219 1 28.56 72 GLU B N 1
ATOM 3784 C CA . GLU B 1 72 ? 8.188 8.969 58.125 1 28.56 72 GLU B CA 1
ATOM 3785 C C . GLU B 1 72 ? 7.961 10.281 57.375 1 28.56 72 GLU B C 1
ATOM 3787 O O . GLU B 1 72 ? 8.32 10.406 56.219 1 28.56 72 GLU B O 1
ATOM 3792 N N . PRO B 1 73 ? 7.188 11.188 58.031 1 26.55 73 PRO B N 1
ATOM 3793 C CA . PRO B 1 73 ? 6.633 12.43 57.5 1 26.55 73 PRO B CA 1
ATOM 3794 C C . PRO B 1 73 ? 7.711 13.445 57.094 1 26.55 73 PRO B C 1
ATOM 3796 O O . PRO B 1 73 ? 8.453 13.922 57.969 1 26.55 73 PRO B O 1
ATOM 3799 N N . ALA B 1 74 ? 8.734 13.164 56.281 1 29.16 74 ALA B N 1
ATOM 3800 C CA . ALA B 1 74 ? 9.734 14.203 56.062 1 29.16 74 ALA B CA 1
ATOM 3801 C C . ALA B 1 74 ? 9.078 15.547 55.75 1 29.16 74 ALA B C 1
ATOM 3803 O O . ALA B 1 74 ? 7.945 15.594 55.281 1 29.16 74 ALA B O 1
ATOM 3804 N N . GLY B 1 75 ? 9.703 16.594 56.25 1 28.61 75 GLY B N 1
ATOM 3805 C CA . GLY B 1 75 ? 9.594 18.047 56.125 1 28.61 75 GLY B CA 1
ATOM 3806 C C . GLY B 1 75 ? 9.5 18.5 54.656 1 28.61 75 GLY B C 1
ATOM 3807 O O . GLY B 1 75 ? 10.102 17.906 53.781 1 28.61 75 GLY B O 1
ATOM 3808 N N . SER B 1 76 ? 8.375 19.125 54.438 1 25.81 76 SER B N 1
ATOM 3809 C CA . SER B 1 76 ? 7.953 19.594 53.094 1 25.81 76 SER B CA 1
ATOM 3810 C C . SER B 1 76 ? 8.93 20.609 52.531 1 25.81 76 SER B C 1
ATOM 3812 O O . SER B 1 76 ? 8.961 21.766 53 1 25.81 76 SER B O 1
ATOM 3814 N N . LYS B 1 77 ? 10.352 20.359 52.656 1 30.92 77 LYS B N 1
ATOM 3815 C CA . LYS B 1 77 ? 11.031 21.375 51.875 1 30.92 77 LYS B CA 1
ATOM 3816 C C . LYS B 1 77 ? 10.344 21.578 50.531 1 30.92 77 LYS B C 1
ATOM 3818 O O . LYS B 1 77 ? 10.25 20.625 49.719 1 30.92 77 LYS B O 1
ATOM 3823 N N . SER B 1 78 ? 9.336 22.469 50.594 1 28.58 78 SER B N 1
ATOM 3824 C CA . SER B 1 78 ? 8.766 22.922 49.344 1 28.58 78 SER B CA 1
ATOM 3825 C C . SER B 1 78 ? 9.852 23.406 48.375 1 28.58 78 SER B C 1
ATOM 3827 O O . SER B 1 78 ? 10.344 24.531 48.5 1 28.58 78 SER B O 1
ATOM 3829 N N . GLY B 1 79 ? 11.008 22.797 48.375 1 32.53 79 GLY B N 1
ATOM 3830 C CA . GLY B 1 79 ? 11.836 23.312 47.281 1 32.53 79 GLY B CA 1
ATOM 3831 C C . GLY B 1 79 ? 11.062 23.562 46 1 32.53 79 GLY B C 1
ATOM 3832 O O . GLY B 1 79 ? 10.18 22.781 45.656 1 32.53 79 GLY B O 1
ATOM 3833 N N . LYS B 1 80 ? 10.961 24.828 45.688 1 32.91 80 LYS B N 1
ATOM 3834 C CA . LYS B 1 80 ? 10.531 25.172 44.344 1 32.91 80 LYS B CA 1
ATOM 3835 C C . LYS B 1 80 ? 11.133 24.203 43.312 1 32.91 80 LYS B C 1
ATOM 3837 O O . LYS B 1 80 ? 12.305 24.328 42.969 1 32.91 80 LYS B O 1
ATOM 3842 N N . GLN B 1 81 ? 10.906 22.984 43.5 1 34.41 81 GLN B N 1
ATOM 3843 C CA . GLN B 1 81 ? 11.227 22.188 42.312 1 34.41 81 GLN B CA 1
ATOM 3844 C C . GLN B 1 81 ? 10.914 22.953 41.031 1 34.41 81 GLN B C 1
ATOM 3846 O O . GLN B 1 81 ? 9.773 23.375 40.812 1 34.41 81 GLN B O 1
ATOM 3851 N N . HIS B 1 82 ? 11.805 23.844 40.562 1 33.72 82 HIS B N 1
ATOM 3852 C CA . HIS B 1 82 ? 11.68 24.219 39.156 1 33.72 82 HIS B CA 1
ATOM 3853 C C . HIS B 1 82 ? 10.875 23.172 38.375 1 33.72 82 HIS B C 1
ATOM 3855 O O . HIS B 1 82 ? 11.258 22 38.312 1 33.72 82 HIS B O 1
ATOM 3861 N N . ARG B 1 83 ? 9.617 23.266 38.469 1 37.75 83 ARG B N 1
ATOM 3862 C CA . ARG B 1 83 ? 8.805 22.484 37.531 1 37.75 83 ARG B CA 1
ATOM 3863 C C . ARG B 1 83 ? 9.516 22.281 36.219 1 37.75 83 ARG B C 1
ATOM 3865 O O . ARG B 1 83 ? 9.734 23.234 35.469 1 37.75 83 ARG B O 1
ATOM 3872 N N . GLN B 1 84 ? 10.578 21.547 36.094 1 41.47 84 GLN B N 1
ATOM 3873 C CA . GLN B 1 84 ? 11.008 21.078 34.781 1 41.47 84 GLN B CA 1
ATOM 3874 C C . GLN B 1 84 ? 9.844 21.094 33.781 1 41.47 84 GLN B C 1
ATOM 3876 O O . GLN B 1 84 ? 8.828 20.438 34 1 41.47 84 GLN B O 1
ATOM 3881 N N . SER B 1 85 ? 9.5 22.219 33.281 1 51.44 85 SER B N 1
ATOM 3882 C CA . SER B 1 85 ? 8.508 22.391 32.219 1 51.44 85 SER B CA 1
ATOM 3883 C C . SER B 1 85 ? 8.352 21.125 31.375 1 51.44 85 SER B C 1
ATOM 3885 O O . SER B 1 85 ? 9.328 20.578 30.875 1 51.44 85 SER B O 1
ATOM 3887 N N . SER B 1 86 ? 7.461 20.234 31.688 1 74 86 SER B N 1
ATOM 3888 C CA . SER B 1 86 ? 7.129 18.969 31.047 1 74 86 SER B CA 1
ATOM 3889 C C . SER B 1 86 ? 7.168 19.094 29.516 1 74 86 SER B C 1
ATOM 3891 O O . SER B 1 86 ? 6.629 20.047 28.953 1 74 86 SER B O 1
ATOM 3893 N N . LEU B 1 87 ? 8.141 18.672 28.906 1 84.06 87 LEU B N 1
ATOM 3894 C CA . LEU B 1 87 ? 8.281 18.609 27.453 1 84.06 87 LEU B CA 1
ATOM 3895 C C . LEU B 1 87 ? 6.969 18.219 26.797 1 84.06 87 LEU B C 1
ATOM 3897 O O . LEU B 1 87 ? 6.219 17.406 27.344 1 84.06 87 LEU B O 1
ATOM 3901 N N . PRO B 1 88 ? 6.691 18.969 25.766 1 87.62 88 PRO B N 1
ATOM 3902 C CA . PRO B 1 88 ? 5.5 18.547 25.031 1 87.62 88 PRO B CA 1
ATOM 3903 C C . PRO B 1 88 ? 5.5 17.062 24.703 1 87.62 88 PRO B C 1
ATOM 3905 O O . PRO B 1 88 ? 6.562 16.469 24.5 1 87.62 88 PRO B O 1
ATOM 3908 N N . ASN B 1 89 ? 4.312 16.547 24.719 1 87.31 89 ASN B N 1
ATOM 3909 C CA . ASN B 1 89 ? 4.156 15.141 24.391 1 87.31 89 ASN B CA 1
ATOM 3910 C C . ASN B 1 89 ? 4.699 14.82 23 1 87.31 89 ASN B C 1
ATOM 3912 O O . ASN B 1 89 ? 4.371 15.5 22.031 1 87.31 89 ASN B O 1
ATOM 3916 N N . GLY B 1 90 ? 5.539 13.867 22.875 1 94 90 GLY B N 1
ATOM 3917 C CA . GLY B 1 90 ? 6.078 13.406 21.609 1 94 90 GLY B CA 1
ATOM 3918 C C . GLY B 1 90 ? 7.438 13.992 21.281 1 94 90 GLY B C 1
ATOM 3919 O O . GLY B 1 90 ? 8.148 13.484 20.422 1 94 90 GLY B O 1
ATOM 3920 N N . LEU B 1 91 ? 7.777 15.117 21.938 1 96 91 LEU B N 1
ATOM 3921 C CA . LEU B 1 91 ? 9.039 15.797 21.641 1 96 91 LEU B CA 1
ATOM 3922 C C . LEU B 1 91 ? 10.227 14.914 22 1 96 91 LEU B C 1
ATOM 3924 O O . LEU B 1 91 ? 11.125 14.719 21.172 1 96 91 LEU B O 1
ATOM 3928 N N . ALA B 1 92 ? 10.195 14.391 23.219 1 95.5 92 ALA B N 1
ATOM 3929 C CA . ALA B 1 92 ? 11.281 13.531 23.672 1 95.5 92 ALA B CA 1
ATOM 3930 C C . ALA B 1 92 ? 11.453 12.32 22.75 1 95.5 92 ALA B C 1
ATOM 3932 O O . ALA B 1 92 ? 12.57 11.953 22.406 1 95.5 92 ALA B O 1
ATOM 3933 N N . HIS B 1 93 ? 10.328 11.766 22.422 1 96.25 93 HIS B N 1
ATOM 3934 C CA . HIS B 1 93 ? 10.32 10.617 21.516 1 96.25 93 HIS B CA 1
ATOM 3935 C C . HIS B 1 93 ? 10.961 10.953 20.188 1 96.25 93 HIS B C 1
ATOM 3937 O O . HIS B 1 93 ? 11.781 10.188 19.672 1 96.25 93 HIS B O 1
ATOM 3943 N N . ALA B 1 94 ? 10.664 12.094 19.641 1 97.44 94 ALA B N 1
ATOM 3944 C CA . ALA B 1 94 ? 11.18 12.508 18.344 1 97.44 94 ALA B CA 1
ATOM 3945 C C . ALA B 1 94 ? 12.688 12.766 18.422 1 97.44 94 ALA B C 1
ATOM 3947 O O . ALA B 1 94 ? 13.453 12.258 17.594 1 97.44 94 ALA B O 1
ATOM 3948 N N . ILE B 1 95 ? 13.117 13.531 19.391 1 97.5 95 ILE B N 1
ATOM 3949 C CA . ILE B 1 95 ? 14.539 13.852 19.531 1 97.5 95 ILE B CA 1
ATOM 3950 C C . ILE B 1 95 ? 15.344 12.562 19.688 1 97.5 95 ILE B C 1
ATOM 3952 O O . ILE B 1 95 ? 16.359 12.367 19 1 97.5 95 ILE B O 1
ATOM 3956 N N . THR B 1 96 ? 14.812 11.703 20.547 1 97.12 96 THR B N 1
ATOM 3957 C CA . THR B 1 96 ? 15.508 10.445 20.797 1 97.12 96 THR B CA 1
ATOM 3958 C C . THR B 1 96 ? 15.578 9.609 19.531 1 97.12 96 THR B C 1
ATOM 3960 O O . THR B 1 96 ? 16.594 8.969 19.25 1 97.12 96 THR B O 1
ATOM 3963 N N . SER B 1 97 ? 14.547 9.578 18.75 1 98.25 97 SER B N 1
ATOM 3964 C CA . SER B 1 97 ? 14.523 8.812 17.516 1 98.25 97 SER B CA 1
ATOM 3965 C C . SER B 1 97 ? 15.547 9.352 16.516 1 98.25 97 SER B C 1
ATOM 3967 O O . SER B 1 97 ? 16.234 8.57 15.859 1 98.25 97 SER B O 1
ATOM 3969 N N . PHE B 1 98 ? 15.664 10.641 16.422 1 98.19 98 PHE B N 1
ATOM 3970 C CA . PHE B 1 98 ? 16.672 11.227 15.531 1 98.19 98 PHE B CA 1
ATOM 3971 C C . PHE B 1 98 ? 18.078 10.906 16.031 1 98.19 98 PHE B C 1
ATOM 3973 O O . PHE B 1 98 ? 18.969 10.609 15.227 1 98.19 98 PHE B O 1
ATOM 3980 N N . GLU B 1 99 ? 18.281 10.93 17.281 1 97.44 99 GLU B N 1
ATOM 3981 C CA . GLU B 1 99 ? 19.594 10.656 17.859 1 97.44 99 GLU B CA 1
ATOM 3982 C C . GLU B 1 99 ? 20 9.195 17.672 1 97.44 99 GLU B C 1
ATOM 3984 O O . GLU B 1 99 ? 21.172 8.898 17.453 1 97.44 99 GLU B O 1
ATOM 3989 N N . GLN B 1 100 ? 19.047 8.352 17.75 1 97.5 100 GLN B N 1
ATOM 3990 C CA . GLN B 1 100 ? 19.312 6.914 17.719 1 97.5 100 GLN B CA 1
ATOM 3991 C C . GLN B 1 100 ? 19.25 6.371 16.297 1 97.5 100 GLN B C 1
ATOM 3993 O O . GLN B 1 100 ? 19.422 5.168 16.078 1 97.5 100 GLN B O 1
ATOM 3998 N N . TYR B 1 101 ? 19.078 7.156 15.305 1 98 101 TYR B N 1
ATOM 3999 C CA . TYR B 1 101 ? 18.922 6.734 13.914 1 98 101 TYR B CA 1
ATOM 4000 C C . TYR B 1 101 ? 20.078 5.828 13.484 1 98 101 TYR B C 1
ATOM 4002 O O . TYR B 1 101 ? 19.844 4.789 12.859 1 98 101 TYR B O 1
ATOM 4010 N N . PRO B 1 102 ? 21.375 6.215 13.773 1 97.56 102 PRO B N 1
ATOM 4011 C CA . PRO B 1 102 ? 22.469 5.352 13.289 1 97.56 102 PRO B CA 1
ATOM 4012 C C . PRO B 1 102 ? 22.328 3.91 13.773 1 97.56 102 PRO B C 1
ATOM 4014 O O . PRO B 1 102 ? 22.516 2.975 12.992 1 97.56 102 PRO B O 1
ATOM 4017 N N . LEU B 1 103 ? 21.969 3.766 15.016 1 97.19 103 LEU B N 1
ATOM 4018 C CA . LEU B 1 103 ? 21.812 2.43 15.578 1 97.19 103 LEU B CA 1
ATOM 4019 C C . LEU B 1 103 ? 20.625 1.712 14.969 1 97.19 103 LEU B C 1
ATOM 4021 O O . LEU B 1 103 ? 20.703 0.537 14.602 1 97.19 103 LEU B O 1
ATOM 4025 N N . LEU B 1 104 ? 19.531 2.393 14.867 1 97.75 104 LEU B N 1
ATOM 4026 C CA . LEU B 1 104 ? 18.312 1.809 14.336 1 97.75 104 LEU B CA 1
ATOM 4027 C C . LEU B 1 104 ? 18.484 1.411 12.875 1 97.75 104 LEU B C 1
ATOM 4029 O O . LEU B 1 104 ? 18.062 0.334 12.461 1 97.75 104 LEU B O 1
ATOM 4033 N N . ALA B 1 105 ? 19.109 2.281 12.094 1 98.06 105 ALA B N 1
ATOM 4034 C CA . ALA B 1 105 ? 19.359 2 10.68 1 98.06 105 ALA B CA 1
ATOM 4035 C C . ALA B 1 105 ? 20.297 0.816 10.508 1 98.06 105 ALA B C 1
ATOM 4037 O O . ALA B 1 105 ? 20.094 -0.029 9.633 1 98.06 105 ALA B O 1
ATOM 4038 N N . GLU B 1 106 ? 21.297 0.774 11.305 1 97.38 106 GLU B N 1
ATOM 4039 C CA . GLU B 1 106 ? 22.234 -0.341 11.242 1 97.38 106 GLU B CA 1
ATOM 4040 C C . GLU B 1 106 ? 21.547 -1.659 11.594 1 97.38 106 GLU B C 1
ATOM 4042 O O . GLU B 1 106 ? 21.906 -2.709 11.055 1 97.38 106 GLU B O 1
ATOM 4047 N N . ARG B 1 107 ? 20.688 -1.626 12.547 1 96.69 107 ARG B N 1
ATOM 4048 C CA . ARG B 1 107 ? 19.938 -2.824 12.891 1 96.69 107 ARG B CA 1
ATOM 4049 C C . ARG B 1 107 ? 19.125 -3.318 11.695 1 96.69 107 ARG B C 1
ATOM 4051 O O . ARG B 1 107 ? 19.047 -4.523 11.445 1 96.69 107 ARG B O 1
ATOM 4058 N N . ALA B 1 108 ? 18.484 -2.41 11.008 1 95.38 108 ALA B N 1
ATOM 4059 C CA . ALA B 1 108 ? 17.75 -2.77 9.797 1 95.38 108 ALA B CA 1
ATOM 4060 C C . ALA B 1 108 ? 18.672 -3.424 8.773 1 95.38 108 ALA B C 1
ATOM 4062 O O . ALA B 1 108 ? 18.312 -4.426 8.156 1 95.38 108 ALA B O 1
ATOM 4063 N N . LEU B 1 109 ? 19.844 -2.875 8.586 1 96.5 109 LEU B N 1
ATOM 4064 C CA . LEU B 1 109 ? 20.828 -3.428 7.648 1 96.5 109 LEU B CA 1
ATOM 4065 C C . LEU B 1 109 ? 21.328 -4.785 8.125 1 96.5 109 LEU B C 1
ATOM 4067 O O . LEU B 1 109 ? 21.5 -5.703 7.324 1 96.5 109 LEU B O 1
ATOM 4071 N N . HIS B 1 110 ? 21.5 -4.926 9.414 1 96.62 110 HIS B N 1
ATOM 4072 C CA . HIS B 1 110 ? 22 -6.164 10.008 1 96.62 110 HIS B CA 1
ATOM 4073 C C . HIS B 1 110 ? 21.031 -7.312 9.789 1 96.62 110 HIS B C 1
ATOM 4075 O O . HIS B 1 110 ? 21.438 -8.461 9.586 1 96.62 110 HIS B O 1
ATOM 4081 N N . ARG B 1 111 ? 19.781 -7.047 9.875 1 95.62 111 ARG B N 1
ATOM 4082 C CA . ARG B 1 111 ? 18.766 -8.07 9.602 1 95.62 111 ARG B CA 1
ATOM 4083 C C . ARG B 1 111 ? 18.922 -8.633 8.188 1 95.62 111 ARG B C 1
ATOM 4085 O O . ARG B 1 111 ? 18.859 -9.844 7.988 1 95.62 111 ARG B O 1
ATOM 4092 N N . LYS B 1 112 ? 19.156 -7.793 7.223 1 95.62 112 LYS B N 1
ATOM 4093 C CA . LYS B 1 112 ? 19.375 -8.227 5.848 1 95.62 112 LYS B CA 1
ATOM 4094 C C . LYS B 1 112 ? 20.656 -9.039 5.73 1 95.62 112 LYS B C 1
ATOM 4096 O O . LYS B 1 112 ? 20.688 -10.07 5.047 1 95.62 112 LYS B O 1
ATOM 4101 N N . HIS B 1 113 ? 21.656 -8.562 6.391 1 96.62 113 HIS B N 1
ATOM 4102 C CA . HIS B 1 113 ? 22.938 -9.258 6.363 1 96.62 113 HIS B CA 1
ATOM 4103 C C . HIS B 1 113 ? 22.828 -10.648 6.984 1 96.62 113 HIS B C 1
ATOM 4105 O O . HIS B 1 113 ? 23.453 -11.594 6.504 1 96.62 113 HIS B O 1
ATOM 4111 N N . THR B 1 114 ? 22.062 -10.75 8.031 1 96.75 114 THR B N 1
ATOM 4112 C CA . THR B 1 114 ? 21.859 -12.039 8.688 1 96.75 114 THR B CA 1
ATOM 4113 C C . THR B 1 114 ? 21.219 -13.039 7.738 1 96.75 114 THR B C 1
ATOM 4115 O O . THR B 1 114 ? 21.641 -14.195 7.668 1 96.75 114 THR B O 1
ATOM 4118 N N . ARG B 1 115 ? 20.25 -12.641 7.027 1 95.19 115 ARG B N 1
ATOM 4119 C CA . ARG B 1 115 ? 19.594 -13.5 6.047 1 95.19 115 ARG B CA 1
ATOM 4120 C C . ARG B 1 115 ? 20.547 -13.891 4.93 1 95.19 115 ARG B C 1
ATOM 4122 O O . ARG B 1 115 ? 20.594 -15.047 4.52 1 95.19 115 ARG B O 1
ATOM 4129 N N . TYR B 1 116 ? 21.297 -12.938 4.469 1 96.69 116 TYR B N 1
ATOM 4130 C CA . TYR B 1 116 ? 22.312 -13.18 3.453 1 96.69 116 TYR B CA 1
ATOM 4131 C C . TYR B 1 116 ? 23.328 -14.203 3.941 1 96.69 116 TYR B C 1
ATOM 4133 O O . TYR B 1 116 ? 23.719 -15.102 3.193 1 96.69 116 TYR B O 1
ATOM 4141 N N . SER B 1 117 ? 23.719 -14.117 5.191 1 96.44 117 SER B N 1
ATOM 4142 C CA . SER B 1 117 ? 24.781 -14.938 5.75 1 96.44 117 SER B CA 1
ATOM 4143 C C . SER B 1 117 ? 24.344 -16.375 5.926 1 96.44 117 SER B C 1
ATOM 4145 O O . SER B 1 117 ? 25.172 -17.281 6.059 1 96.44 117 SER B O 1
ATOM 4147 N N . LYS B 1 118 ? 23.094 -16.641 5.906 1 95.75 118 LYS B N 1
ATOM 4148 C CA . LYS B 1 118 ? 22.562 -17.984 6.129 1 95.75 118 LYS B CA 1
ATOM 4149 C C . LYS B 1 118 ? 22.562 -18.797 4.836 1 95.75 118 LYS B C 1
ATOM 4151 O O . LYS B 1 118 ? 22.219 -19.969 4.836 1 95.75 118 LYS B O 1
ATOM 4156 N N . GLN B 1 119 ? 23.031 -18.188 3.801 1 97.25 119 GLN B N 1
ATOM 4157 C CA . GLN B 1 119 ? 23.094 -18.891 2.521 1 97.25 119 GLN B CA 1
ATOM 4158 C C . GLN B 1 119 ? 24.078 -20.047 2.574 1 97.25 119 GLN B C 1
ATOM 4160 O O . GLN B 1 119 ? 25.062 -20 3.311 1 97.25 119 GLN B O 1
ATOM 4165 N N . THR B 1 120 ? 23.781 -21.078 1.758 1 97.25 120 THR B N 1
ATOM 4166 C CA . THR B 1 120 ? 24.75 -22.156 1.559 1 97.25 120 THR B CA 1
ATOM 4167 C C . THR B 1 120 ? 25.969 -21.656 0.79 1 97.25 120 THR B C 1
ATOM 4169 O O . THR B 1 120 ? 25.922 -20.562 0.202 1 97.25 120 THR B O 1
ATOM 4172 N N . SER B 1 121 ? 27.031 -22.438 0.786 1 97.56 121 SER B N 1
ATOM 4173 C CA . SER B 1 121 ? 28.25 -22.062 0.077 1 97.56 121 SER B CA 1
ATOM 4174 C C . SER B 1 121 ? 28 -21.906 -1.417 1 97.56 121 SER B C 1
ATOM 4176 O O . SER B 1 121 ? 28.531 -20.984 -2.047 1 97.56 121 SER B O 1
ATOM 4178 N N . ALA B 1 122 ? 27.203 -22.734 -1.922 1 97.31 122 ALA B N 1
ATOM 4179 C CA . ALA B 1 122 ? 26.891 -22.672 -3.348 1 97.31 122 ALA B CA 1
ATOM 4180 C C . ALA B 1 122 ? 26.109 -21.406 -3.682 1 97.31 122 ALA B C 1
ATOM 4182 O O . ALA B 1 122 ? 26.422 -20.719 -4.664 1 97.31 122 ALA B O 1
ATOM 4183 N N . GLN B 1 123 ? 25.156 -21.078 -2.867 1 97.5 123 GLN B N 1
ATOM 4184 C CA . GLN B 1 123 ? 24.359 -19.875 -3.047 1 97.5 123 GLN B CA 1
ATOM 4185 C C . GLN B 1 123 ? 25.234 -18.625 -2.934 1 97.5 123 GLN B C 1
ATOM 4187 O O . GLN B 1 123 ? 25.125 -17.703 -3.75 1 97.5 123 GLN B O 1
ATOM 4192 N N . LYS B 1 124 ? 26.094 -18.641 -2.008 1 97 124 LYS B N 1
ATOM 4193 C CA . LYS B 1 124 ? 26.984 -17.516 -1.771 1 97 124 LYS B CA 1
ATOM 4194 C C . LYS B 1 124 ? 27.922 -17.281 -2.959 1 97 124 LYS B C 1
ATOM 4196 O O . LYS B 1 124 ? 28.219 -16.141 -3.309 1 97 124 LYS B O 1
ATOM 4201 N N . ALA B 1 125 ? 28.375 -18.359 -3.475 1 97.81 125 ALA B N 1
ATOM 4202 C CA . ALA B 1 125 ? 29.234 -18.234 -4.648 1 97.81 125 ALA B CA 1
ATOM 4203 C C . ALA B 1 125 ? 28.516 -17.5 -5.777 1 97.81 125 ALA B C 1
ATOM 4205 O O . ALA B 1 125 ? 29.109 -16.641 -6.434 1 97.81 125 ALA B O 1
ATOM 4206 N N . ILE B 1 126 ? 27.266 -17.781 -5.941 1 97.94 126 ILE B N 1
ATOM 4207 C CA . ILE B 1 126 ? 26.484 -17.156 -6.996 1 97.94 126 ILE B CA 1
ATOM 4208 C C . ILE B 1 126 ? 26.219 -15.695 -6.645 1 97.94 126 ILE B C 1
ATOM 4210 O O . ILE B 1 126 ? 26.391 -14.805 -7.477 1 97.94 126 ILE B O 1
ATOM 4214 N N . SER B 1 127 ? 25.766 -15.422 -5.414 1 97.19 127 SER B N 1
ATOM 4215 C CA . SER B 1 127 ? 25.469 -14.055 -5.016 1 97.19 127 SER B CA 1
ATOM 4216 C C . SER B 1 127 ? 26.719 -13.18 -5.023 1 97.19 127 SER B C 1
ATOM 4218 O O . SER B 1 127 ? 26.641 -11.984 -5.324 1 97.19 127 SER B O 1
ATOM 4220 N N . ASN B 1 128 ? 27.875 -13.789 -4.73 1 97.06 128 ASN B N 1
ATOM 4221 C CA . ASN B 1 128 ? 29.141 -13.055 -4.824 1 97.06 128 ASN B CA 1
ATOM 4222 C C . ASN B 1 128 ? 29.453 -12.672 -6.266 1 97.06 128 ASN B C 1
ATOM 4224 O O . ASN B 1 128 ? 29.938 -11.57 -6.527 1 97.06 128 ASN B O 1
ATOM 4228 N N . LYS B 1 129 ? 29.219 -13.523 -7.164 1 97.56 129 LYS B N 1
ATOM 4229 C CA . LYS B 1 129 ? 29.438 -13.234 -8.578 1 97.56 129 LYS B CA 1
ATOM 4230 C C . LYS B 1 129 ? 28.547 -12.086 -9.047 1 97.56 129 LYS B C 1
ATOM 4232 O O . LYS B 1 129 ? 28.922 -11.328 -9.938 1 97.56 129 LYS B O 1
ATOM 4237 N N . LEU B 1 130 ? 27.391 -11.93 -8.43 1 96.88 130 LEU B N 1
ATOM 4238 C CA . LEU B 1 130 ? 26.469 -10.852 -8.75 1 96.88 130 LEU B CA 1
ATOM 4239 C C . LEU B 1 130 ? 26.938 -9.531 -8.141 1 96.88 130 LEU B C 1
ATOM 4241 O O . LEU B 1 130 ? 26.438 -8.461 -8.492 1 96.88 130 LEU B O 1
ATOM 4245 N N . GLY B 1 131 ? 27.844 -9.547 -7.191 1 96.56 131 GLY B N 1
ATOM 4246 C CA . GLY B 1 131 ? 28.297 -8.352 -6.496 1 96.56 131 GLY B CA 1
ATOM 4247 C C . GLY B 1 131 ? 27.359 -7.914 -5.387 1 96.56 131 GLY B C 1
ATOM 4248 O O . GLY B 1 131 ? 27.359 -6.742 -4.996 1 96.56 131 GLY B O 1
ATOM 4249 N N . TYR B 1 132 ? 26.547 -8.883 -4.844 1 97.38 132 TYR B N 1
ATOM 4250 C CA . TYR B 1 132 ? 25.484 -8.547 -3.906 1 97.38 132 TYR B CA 1
ATOM 4251 C C . TYR B 1 132 ? 26.047 -7.938 -2.629 1 97.38 132 TYR B C 1
ATOM 4253 O O . TYR B 1 132 ? 25.469 -7.004 -2.066 1 97.38 132 TYR B O 1
ATOM 4261 N N . PRO B 1 133 ? 27.266 -8.344 -2.127 1 96.94 133 PRO B N 1
ATOM 4262 C CA . PRO B 1 133 ? 27.797 -7.812 -0.867 1 96.94 133 PRO B CA 1
ATOM 4263 C C . PRO B 1 133 ? 28.078 -6.312 -0.929 1 96.94 133 PRO B C 1
ATOM 4265 O O . PRO B 1 133 ? 28.109 -5.641 0.107 1 96.94 133 PRO B O 1
ATOM 4268 N N . THR B 1 134 ? 28.281 -5.754 -2.125 1 97.19 134 THR B N 1
ATOM 4269 C CA . THR B 1 134 ? 28.547 -4.328 -2.273 1 97.19 134 THR B CA 1
ATOM 4270 C C . THR B 1 134 ? 27.359 -3.498 -1.786 1 97.19 134 THR B C 1
ATOM 4272 O O . THR B 1 134 ? 27.531 -2.336 -1.411 1 97.19 134 THR B O 1
ATOM 4275 N N . HIS B 1 135 ? 26.156 -4.078 -1.804 1 97.44 135 HIS B N 1
ATOM 4276 C CA . HIS B 1 135 ? 24.969 -3.371 -1.327 1 97.44 135 HIS B CA 1
ATOM 4277 C C . HIS B 1 135 ? 25.125 -2.965 0.134 1 97.44 135 HIS B C 1
ATOM 4279 O O . HIS B 1 135 ? 24.703 -1.875 0.527 1 97.44 135 HIS B O 1
ATOM 4285 N N . PHE B 1 136 ? 25.734 -3.824 0.968 1 97.56 136 PHE B N 1
ATOM 4286 C CA . PHE B 1 136 ? 25.875 -3.543 2.391 1 97.56 136 PHE B CA 1
ATOM 4287 C C . PHE B 1 136 ? 26.812 -2.365 2.619 1 97.56 136 PHE B C 1
ATOM 4289 O O . PHE B 1 136 ? 26.562 -1.518 3.477 1 97.56 136 PHE B O 1
ATOM 4296 N N . GLU B 1 137 ? 27.812 -2.283 1.818 1 97.06 137 GLU B N 1
ATOM 4297 C CA . GLU B 1 137 ? 28.766 -1.184 1.934 1 97.06 137 GLU B CA 1
ATOM 4298 C C . GLU B 1 137 ? 28.125 0.139 1.501 1 97.06 137 GLU B C 1
ATOM 4300 O O . GLU B 1 137 ? 28.25 1.147 2.199 1 97.06 137 GLU B O 1
ATOM 4305 N N . LYS B 1 138 ? 27.516 0.105 0.394 1 97.25 138 LYS B N 1
ATOM 4306 C CA . LYS B 1 138 ? 26.891 1.313 -0.127 1 97.25 138 LYS B CA 1
ATOM 4307 C C . LYS B 1 138 ? 25.781 1.804 0.808 1 97.25 138 LYS B C 1
ATOM 4309 O O . LYS B 1 138 ? 25.656 3.008 1.04 1 97.25 138 LYS B O 1
ATOM 4314 N N . ALA B 1 139 ? 24.984 0.878 1.329 1 97.5 139 ALA B N 1
ATOM 4315 C CA . ALA B 1 139 ? 23.922 1.236 2.277 1 97.5 139 ALA B CA 1
ATOM 4316 C C . ALA B 1 139 ? 24.516 1.889 3.525 1 97.5 139 ALA B C 1
ATOM 4318 O O . ALA B 1 139 ? 23.969 2.871 4.035 1 97.5 139 ALA B O 1
ATOM 4319 N N . ARG B 1 140 ? 25.625 1.343 4.012 1 97.56 140 ARG B N 1
ATOM 4320 C CA . ARG B 1 140 ? 26.266 1.894 5.207 1 97.56 140 ARG B CA 1
ATOM 4321 C C . ARG B 1 140 ? 26.734 3.32 4.965 1 97.56 140 ARG B C 1
ATOM 4323 O O . ARG B 1 140 ? 26.641 4.176 5.848 1 97.56 140 ARG B O 1
ATOM 4330 N N . GLN B 1 141 ? 27.25 3.604 3.783 1 97.44 141 GLN B N 1
ATOM 4331 C CA . GLN B 1 141 ? 27.656 4.957 3.434 1 97.44 141 GLN B CA 1
ATOM 4332 C C . GLN B 1 141 ? 26.469 5.922 3.482 1 97.44 141 GLN B C 1
ATOM 4334 O O . GLN B 1 141 ? 26.594 7.035 3.996 1 97.44 141 GLN B O 1
ATOM 4339 N N . GLY B 1 142 ? 25.328 5.473 2.938 1 97.44 142 GLY B N 1
ATOM 4340 C CA . GLY B 1 142 ? 24.125 6.285 2.998 1 97.44 142 GLY B CA 1
ATOM 4341 C C . GLY B 1 142 ? 23.609 6.504 4.41 1 97.44 142 GLY B C 1
ATOM 4342 O O . GLY B 1 142 ? 23.188 7.609 4.762 1 97.44 142 GLY B O 1
ATOM 4343 N N . ILE B 1 143 ? 23.703 5.453 5.203 1 98.19 143 ILE B N 1
ATOM 4344 C CA . ILE B 1 143 ? 23.281 5.527 6.602 1 98.19 143 ILE B CA 1
ATOM 4345 C C . ILE B 1 143 ? 24.156 6.535 7.348 1 98.19 143 ILE B C 1
ATOM 4347 O O . ILE B 1 143 ? 23.656 7.332 8.141 1 98.19 143 ILE B O 1
ATOM 4351 N N . ASP B 1 144 ? 25.438 6.551 7.07 1 97.75 144 ASP B N 1
ATOM 4352 C CA . ASP B 1 144 ? 26.359 7.48 7.711 1 97.75 144 ASP B CA 1
ATOM 4353 C C . ASP B 1 144 ? 26.016 8.93 7.352 1 97.75 144 ASP B C 1
ATOM 4355 O O . ASP B 1 144 ? 26.031 9.805 8.211 1 97.75 144 ASP B O 1
ATOM 4359 N N . ALA B 1 145 ? 25.766 9.125 6.125 1 97 145 ALA B N 1
ATOM 4360 C CA . ALA B 1 145 ? 25.375 10.461 5.688 1 97 145 ALA B CA 1
ATOM 4361 C C . ALA B 1 145 ? 24.078 10.906 6.371 1 97 145 ALA B C 1
ATOM 4363 O O . ALA B 1 145 ? 23.984 12.031 6.859 1 97 145 ALA B O 1
ATOM 4364 N N . ASN B 1 146 ? 23.094 10.031 6.395 1 98.5 146 ASN B N 1
ATOM 4365 C CA . ASN B 1 146 ? 21.828 10.328 7.055 1 98.5 146 ASN B CA 1
ATOM 4366 C C . ASN B 1 146 ? 22.031 10.602 8.539 1 98.5 146 ASN B C 1
ATOM 4368 O O . ASN B 1 146 ? 21.344 11.461 9.117 1 98.5 146 ASN B O 1
ATOM 4372 N N . ALA B 1 147 ? 22.953 9.852 9.117 1 98.25 147 ALA B N 1
ATOM 4373 C CA . ALA B 1 147 ? 23.219 9.992 10.547 1 98.25 147 ALA B CA 1
ATOM 4374 C C . ALA B 1 147 ? 23.719 11.398 10.875 1 98.25 147 ALA B C 1
ATOM 4376 O O . ALA B 1 147 ? 23.328 11.977 11.891 1 98.25 147 ALA B O 1
ATOM 4377 N N . ARG B 1 148 ? 24.484 11.984 10.031 1 96.88 148 ARG B N 1
ATOM 4378 C CA . ARG B 1 148 ? 24.969 13.344 10.234 1 96.88 148 ARG B CA 1
ATOM 4379 C C . ARG B 1 148 ? 23.812 14.344 10.18 1 96.88 148 ARG B C 1
ATOM 4381 O O . ARG B 1 148 ? 23.75 15.266 10.992 1 96.88 148 ARG B O 1
ATOM 4388 N N . PHE B 1 149 ? 23 14.125 9.32 1 97.56 149 PHE B N 1
ATOM 4389 C CA . PHE B 1 149 ? 21.844 15.016 9.148 1 97.56 149 PHE B CA 1
ATOM 4390 C C . PHE B 1 149 ? 20.906 14.922 10.344 1 97.56 149 PHE B C 1
ATOM 4392 O O . PHE B 1 149 ? 20.469 15.938 10.875 1 97.56 149 PHE B O 1
ATOM 4399 N N . THR B 1 150 ? 20.578 13.641 10.766 1 98.31 150 THR B N 1
ATOM 4400 C CA . THR B 1 150 ? 19.656 13.453 11.875 1 98.31 150 THR B CA 1
ATOM 4401 C C . THR B 1 150 ? 20.25 14.008 13.172 1 98.31 150 THR B C 1
ATOM 4403 O O . THR B 1 150 ? 19.516 14.508 14.023 1 98.31 150 THR B O 1
ATOM 4406 N N . GLU B 1 151 ? 21.531 13.891 13.297 1 97.19 151 GLU B N 1
ATOM 4407 C CA . GLU B 1 151 ? 22.203 14.484 14.453 1 97.19 151 GLU B CA 1
ATOM 4408 C C . GLU B 1 151 ? 22.031 15.992 14.484 1 97.19 151 GLU B C 1
ATOM 4410 O O . GLU B 1 151 ? 21.812 16.578 15.547 1 97.19 151 GLU B O 1
ATOM 4415 N N . GLN B 1 152 ? 22.109 16.625 13.391 1 96.88 152 GLN B N 1
ATOM 4416 C CA . GLN B 1 152 ? 21.906 18.062 13.305 1 96.88 152 GLN B CA 1
ATOM 4417 C C . GLN B 1 152 ? 20.484 18.438 13.742 1 96.88 152 GLN B C 1
ATOM 4419 O O . GLN B 1 152 ? 20.297 19.391 14.508 1 96.88 152 GLN B O 1
ATOM 4424 N N . ILE B 1 153 ? 19.531 17.703 13.289 1 97.94 153 ILE B N 1
ATOM 4425 C CA . ILE B 1 153 ? 18.156 17.969 13.672 1 97.94 153 ILE B CA 1
ATOM 4426 C C . ILE B 1 153 ? 18 17.875 15.188 1 97.94 153 ILE B C 1
ATOM 4428 O O . ILE B 1 153 ? 17.406 18.75 15.82 1 97.94 153 ILE B O 1
ATOM 4432 N N . ALA B 1 154 ? 18.562 16.797 15.719 1 97.19 154 ALA B N 1
ATOM 4433 C CA . ALA B 1 154 ? 18.469 16.562 17.156 1 97.19 154 ALA B CA 1
ATOM 4434 C C . ALA B 1 154 ? 19.141 17.688 17.953 1 97.19 154 ALA B C 1
ATOM 4436 O O . ALA B 1 154 ? 18.594 18.172 18.938 1 97.19 154 ALA B O 1
ATOM 4437 N N . GLN B 1 155 ? 20.297 18.109 17.5 1 96.38 155 GLN B N 1
ATOM 4438 C CA . GLN B 1 155 ? 21.047 19.156 18.188 1 96.38 155 GLN B CA 1
ATOM 4439 C C . GLN B 1 155 ? 20.281 20.484 18.156 1 96.38 155 GLN B C 1
ATOM 4441 O O . GLN B 1 155 ? 20.188 21.172 19.172 1 96.38 155 GLN B O 1
ATOM 4446 N N . ILE B 1 156 ? 19.797 20.766 17.062 1 95.56 156 ILE B N 1
ATOM 4447 C CA . ILE B 1 156 ?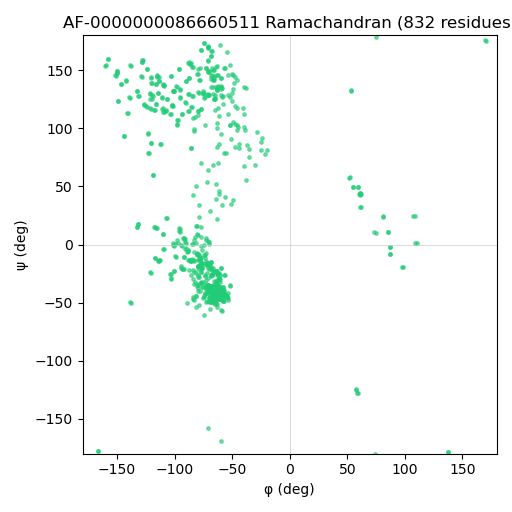 19.031 22 16.922 1 95.56 156 ILE B CA 1
ATOM 4448 C C . ILE B 1 156 ? 17.781 21.953 17.797 1 95.56 156 ILE B C 1
ATOM 4450 O O . ILE B 1 156 ? 17.422 22.938 18.438 1 95.56 156 ILE B O 1
ATOM 4454 N N . ALA B 1 157 ? 17.141 20.812 17.781 1 96.31 157 ALA B N 1
ATOM 4455 C CA . ALA B 1 157 ? 15.953 20.641 18.609 1 96.31 157 ALA B CA 1
ATOM 4456 C C . ALA B 1 157 ? 16.266 20.828 20.078 1 96.31 157 ALA B C 1
ATOM 4458 O O . ALA B 1 157 ? 15.539 21.516 20.797 1 96.31 157 ALA B O 1
ATOM 4459 N N . ARG B 1 158 ? 17.312 20.219 20.547 1 95.88 158 ARG B N 1
ATOM 4460 C CA . ARG B 1 158 ? 17.703 20.344 21.938 1 95.88 158 ARG B CA 1
ATOM 4461 C C . ARG B 1 158 ? 17.953 21.812 22.312 1 95.88 158 ARG B C 1
ATOM 4463 O O . ARG B 1 158 ? 17.562 22.25 23.391 1 95.88 158 ARG B O 1
ATOM 4470 N N . ALA B 1 159 ? 18.609 22.5 21.453 1 95.5 159 ALA B N 1
ATOM 4471 C CA . ALA B 1 159 ? 18.875 23.922 21.688 1 95.5 159 ALA B CA 1
ATOM 4472 C C . ALA B 1 159 ? 17.594 24.734 21.688 1 95.5 159 ALA B C 1
ATOM 4474 O O . ALA B 1 159 ? 17.375 25.578 22.562 1 95.5 159 ALA B O 1
ATOM 4475 N N . HIS B 1 160 ? 16.766 24.453 20.75 1 94.25 160 HIS B N 1
ATOM 4476 C CA . HIS B 1 160 ? 15.531 25.203 20.578 1 94.25 160 HIS B CA 1
ATOM 4477 C C . HIS B 1 160 ? 14.594 25.016 21.766 1 94.25 160 HIS B C 1
ATOM 4479 O O . HIS B 1 160 ? 13.984 25.984 22.234 1 94.25 160 HIS B O 1
ATOM 4485 N N . TYR B 1 161 ? 14.555 23.828 22.234 1 95.56 161 TYR B N 1
ATOM 4486 C CA . TYR B 1 161 ? 13.609 23.516 23.297 1 95.56 161 TYR B CA 1
ATOM 4487 C C . TYR B 1 161 ? 14.305 23.484 24.656 1 95.56 161 TYR B C 1
ATOM 4489 O O . TYR B 1 161 ? 13.695 23.125 25.656 1 95.56 161 TYR B O 1
ATOM 4497 N N . HIS B 1 162 ? 15.539 23.75 24.703 1 94.62 162 HIS B N 1
ATOM 4498 C CA . HIS B 1 162 ? 16.328 23.859 25.938 1 94.62 162 HIS B CA 1
ATOM 4499 C C . HIS B 1 162 ? 16.203 22.609 26.781 1 94.62 162 HIS B C 1
ATOM 4501 O O . HIS B 1 162 ? 15.938 22.688 27.984 1 94.62 162 HIS B O 1
ATOM 4507 N N . THR B 1 163 ? 16.391 21.453 26.156 1 94.25 163 THR B N 1
ATOM 4508 C CA . THR B 1 163 ? 16.172 20.188 26.859 1 94.25 163 THR B CA 1
ATOM 4509 C C . THR B 1 163 ? 17.422 19.812 27.672 1 94.25 163 THR B C 1
ATOM 4511 O O . THR B 1 163 ? 17.359 18.922 28.531 1 94.25 163 THR B O 1
ATOM 4514 N N . GLY B 1 164 ? 18.578 20.453 27.438 1 91.38 164 GLY B N 1
ATOM 4515 C CA . GLY B 1 164 ? 19.828 20.047 28.047 1 91.38 164 GLY B CA 1
ATOM 4516 C C . GLY B 1 164 ? 20.406 18.781 27.453 1 91.38 164 GLY B C 1
ATOM 4517 O O . GLY B 1 164 ? 19.844 18.219 26.5 1 91.38 164 GLY B O 1
ATOM 4518 N N . PRO B 1 165 ? 21.516 18.312 27.906 1 89.5 165 PRO B N 1
ATOM 4519 C CA . PRO B 1 165 ? 22.219 17.188 27.281 1 89.5 165 PRO B CA 1
ATOM 4520 C C . PRO B 1 165 ? 21.766 15.836 27.828 1 89.5 165 PRO B C 1
ATOM 4522 O O . PRO B 1 165 ? 22.109 14.797 27.266 1 89.5 165 PRO B O 1
ATOM 4525 N N . GLN B 1 166 ? 20.953 15.797 28.828 1 89.38 166 GLN B N 1
ATOM 4526 C CA . GLN B 1 166 ? 20.547 14.555 29.469 1 89.38 166 GLN B CA 1
ATOM 4527 C C . GLN B 1 166 ? 19.609 13.742 28.562 1 89.38 166 GLN B C 1
ATOM 4529 O O . GLN B 1 166 ? 18.969 14.297 27.672 1 89.38 166 GLN B O 1
ATOM 4534 N N . ALA B 1 167 ? 19.594 12.438 28.891 1 87.88 167 ALA B N 1
ATOM 4535 C CA . ALA B 1 167 ? 18.703 11.555 28.141 1 87.88 167 ALA B CA 1
ATOM 4536 C C . ALA B 1 167 ? 17.234 11.953 28.344 1 87.88 167 ALA B C 1
ATOM 4538 O O . ALA B 1 167 ? 16.812 12.242 29.469 1 87.88 167 ALA B O 1
ATOM 4539 N N . LEU B 1 168 ? 16.516 12.039 27.312 1 88.25 168 LEU B N 1
ATOM 4540 C CA . LEU B 1 168 ? 15.133 12.477 27.359 1 88.25 168 LEU B CA 1
ATOM 4541 C C . LEU B 1 168 ? 14.195 11.281 27.5 1 88.25 168 LEU B C 1
ATOM 4543 O O . LEU B 1 168 ? 13.055 11.43 27.969 1 88.25 168 LEU B O 1
ATOM 4547 N N . GLY B 1 169 ? 14.562 10.102 27.172 1 80 169 GLY B N 1
ATOM 4548 C CA . GLY B 1 169 ? 13.766 8.891 27.25 1 80 169 GLY B CA 1
ATOM 4549 C C . GLY B 1 169 ? 14.586 7.621 27.094 1 80 169 GLY B C 1
ATOM 4550 O O . GLY B 1 169 ? 15.82 7.672 27.109 1 80 169 GLY B O 1
ATOM 4551 N N . ASP B 1 170 ? 13.773 6.609 27.125 1 85.12 170 ASP B N 1
ATOM 4552 C CA . ASP B 1 170 ? 14.406 5.309 26.922 1 85.12 170 ASP B CA 1
ATOM 4553 C C . ASP B 1 170 ? 14.758 5.102 25.453 1 85.12 170 ASP B C 1
ATOM 4555 O O . ASP B 1 170 ? 13.914 5.301 24.578 1 85.12 170 ASP B O 1
ATOM 4559 N N . ASP B 1 171 ? 15.938 4.73 25.25 1 84.94 171 ASP B N 1
ATOM 4560 C CA . ASP B 1 171 ? 16.406 4.465 23.906 1 84.94 171 ASP B CA 1
ATOM 4561 C C . ASP B 1 171 ? 15.539 3.418 23.219 1 84.94 171 ASP B C 1
ATOM 4563 O O . ASP B 1 171 ? 15.398 3.424 21.984 1 84.94 171 ASP B O 1
ATOM 4567 N N . GLU B 1 172 ? 14.93 2.596 24 1 85.31 172 GLU B N 1
ATOM 4568 C CA . GLU B 1 172 ? 14.094 1.527 23.453 1 85.31 172 GLU B CA 1
ATOM 4569 C C . GLU B 1 172 ? 12.82 2.084 22.844 1 85.31 172 GLU B C 1
ATOM 4571 O O . GLU B 1 172 ? 12.172 1.416 22.031 1 85.31 172 GLU B O 1
ATOM 4576 N N . ASP B 1 173 ? 12.555 3.295 23.203 1 89.38 173 ASP B N 1
ATOM 4577 C CA . ASP B 1 173 ? 11.336 3.916 22.688 1 89.38 173 ASP B CA 1
ATOM 4578 C C . ASP B 1 173 ? 11.586 4.574 21.328 1 89.38 173 ASP B C 1
ATOM 4580 O O . ASP B 1 173 ? 10.641 4.988 20.656 1 89.38 173 ASP B O 1
ATOM 4584 N N . ALA B 1 174 ? 12.875 4.723 20.984 1 94.19 174 ALA B N 1
ATOM 4585 C CA . ALA B 1 174 ? 13.219 5.324 19.703 1 94.19 174 ALA B CA 1
ATOM 4586 C C . ALA B 1 174 ? 12.633 4.512 18.547 1 94.19 174 ALA B C 1
ATOM 4588 O O . ALA B 1 174 ? 12.547 3.285 18.625 1 94.19 174 ALA B O 1
ATOM 4589 N N . GLU B 1 175 ? 12.211 5.203 17.531 1 96.56 175 GLU B N 1
ATOM 4590 C CA . GLU B 1 175 ? 11.531 4.555 16.406 1 96.56 175 GLU B CA 1
ATOM 4591 C C . GLU B 1 175 ? 12.188 4.91 15.078 1 96.56 175 GLU B C 1
ATOM 4593 O O . GLU B 1 175 ? 12.203 6.074 14.688 1 96.56 175 GLU B O 1
ATOM 4598 N N . PHE B 1 176 ? 12.672 3.855 14.383 1 97.19 176 PHE B N 1
ATOM 4599 C CA . PHE B 1 176 ? 13.211 4.039 13.039 1 97.19 176 PHE B CA 1
ATOM 4600 C C . PHE B 1 176 ? 12.164 4.652 12.117 1 97.19 176 PHE B C 1
ATOM 4602 O O . PHE B 1 176 ? 12.492 5.496 11.273 1 97.19 176 PHE B O 1
ATOM 4609 N N . GLY B 1 177 ? 10.93 4.242 12.336 1 96.62 177 GLY B N 1
ATOM 4610 C CA . GLY B 1 177 ? 9.828 4.652 11.484 1 96.62 177 GLY B CA 1
ATOM 4611 C C . GLY B 1 177 ? 9.586 6.152 11.5 1 96.62 177 GLY B C 1
ATOM 4612 O O . GLY B 1 177 ? 9.234 6.738 10.477 1 96.62 177 GLY B O 1
ATOM 4613 N N . LEU B 1 178 ? 9.773 6.746 12.602 1 97.38 178 LEU B N 1
ATOM 4614 C CA . LEU B 1 178 ? 9.594 8.188 12.711 1 97.38 178 LEU B CA 1
ATOM 4615 C C . LEU B 1 178 ? 10.586 8.93 11.82 1 97.38 178 LEU B C 1
ATOM 4617 O O . LEU B 1 178 ? 10.211 9.852 11.094 1 97.38 178 LEU B O 1
ATOM 4621 N N . VAL B 1 179 ? 11.828 8.555 11.836 1 97.88 179 VAL B N 1
ATOM 4622 C CA . VAL B 1 179 ? 12.883 9.203 11.055 1 97.88 179 VAL B CA 1
ATOM 4623 C C . VAL B 1 179 ? 12.672 8.914 9.57 1 97.88 179 VAL B C 1
ATOM 4625 O O . VAL B 1 179 ? 12.812 9.805 8.734 1 97.88 179 VAL B O 1
ATOM 4628 N N . ASP B 1 180 ? 12.297 7.66 9.352 1 96.62 180 ASP B N 1
ATOM 4629 C CA . ASP B 1 180 ? 12.023 7.258 7.973 1 96.62 180 ASP B CA 1
ATOM 4630 C C . ASP B 1 180 ? 10.914 8.109 7.363 1 96.62 180 ASP B C 1
ATOM 4632 O O . ASP B 1 180 ? 11.023 8.555 6.223 1 96.62 180 ASP B O 1
ATOM 4636 N N . LEU B 1 181 ? 9.875 8.312 8.109 1 96.25 181 LEU B N 1
ATOM 4637 C CA . LEU B 1 181 ? 8.766 9.141 7.652 1 96.25 181 LEU B CA 1
ATOM 4638 C C . LEU B 1 181 ? 9.219 10.578 7.438 1 96.25 181 LEU B C 1
ATOM 4640 O O . LEU B 1 181 ? 8.82 11.219 6.465 1 96.25 181 LEU B O 1
ATOM 4644 N N . ALA B 1 182 ? 10.016 11.109 8.281 1 97.5 182 ALA B N 1
ATOM 4645 C CA . ALA B 1 182 ? 10.539 12.461 8.133 1 97.5 182 ALA B CA 1
ATOM 4646 C C . ALA B 1 182 ? 11.344 12.602 6.84 1 97.5 182 ALA B C 1
ATOM 4648 O O . ALA B 1 182 ? 11.203 13.594 6.117 1 97.5 182 ALA B O 1
ATOM 4649 N N . PHE B 1 183 ? 12.156 11.617 6.535 1 97.25 183 PHE B N 1
ATOM 4650 C CA . PHE B 1 183 ? 12.93 11.641 5.297 1 97.25 183 PHE B CA 1
ATOM 4651 C C . PHE B 1 183 ? 12.008 11.625 4.082 1 97.25 183 PHE B C 1
ATOM 4653 O O . PHE B 1 183 ? 12.25 12.344 3.107 1 97.25 183 PHE B O 1
ATOM 4660 N N . GLY B 1 184 ? 10.969 10.789 4.203 1 95.88 184 GLY B N 1
ATOM 4661 C CA . GLY B 1 184 ? 9.992 10.773 3.125 1 95.88 184 GLY B CA 1
ATOM 4662 C C . GLY B 1 184 ? 9.336 12.117 2.889 1 95.88 184 GLY B C 1
ATOM 4663 O O . GLY B 1 184 ? 9.195 12.555 1.744 1 95.88 184 GLY B O 1
ATOM 4664 N N . HIS B 1 185 ? 9 12.797 3.939 1 97.12 185 HIS B N 1
ATOM 4665 C CA . HIS B 1 185 ? 8.336 14.086 3.84 1 97.12 185 HIS B CA 1
ATOM 4666 C C . HIS B 1 185 ? 9.297 15.164 3.336 1 97.12 185 HIS B C 1
ATOM 4668 O O . HIS B 1 185 ? 8.891 16.047 2.584 1 97.12 185 HIS B O 1
ATOM 4674 N N . LEU B 1 186 ? 10.539 15.117 3.744 1 97.69 186 LEU B N 1
ATOM 4675 C CA . LEU B 1 186 ? 11.539 16.047 3.217 1 97.69 186 LEU B CA 1
ATOM 4676 C C . LEU B 1 186 ? 11.711 15.852 1.714 1 97.69 186 LEU B C 1
ATOM 4678 O O . LEU B 1 186 ? 11.773 16.828 0.963 1 97.69 186 LEU B O 1
ATOM 4682 N N . SER B 1 187 ? 11.75 14.57 1.353 1 96.12 187 SER B N 1
ATOM 4683 C CA . SER B 1 187 ? 11.891 14.258 -0.065 1 96.12 187 SER B CA 1
ATOM 4684 C C . SER B 1 187 ? 10.695 14.758 -0.865 1 96.12 187 SER B C 1
ATOM 4686 O O . SER B 1 187 ? 10.867 15.391 -1.912 1 96.12 187 SER B O 1
ATOM 4688 N N . ARG B 1 188 ? 9.523 14.602 -0.364 1 96.38 188 ARG B N 1
ATOM 4689 C CA . ARG B 1 188 ? 8.281 14.969 -1.049 1 96.38 188 ARG B CA 1
ATOM 4690 C C . ARG B 1 188 ? 8.117 16.484 -1.107 1 96.38 188 ARG B C 1
ATOM 4692 O O . ARG B 1 188 ? 7.785 17.031 -2.158 1 96.38 188 ARG B O 1
ATOM 4699 N N . ASP B 1 189 ? 8.414 17.156 -0.07 1 97.81 189 ASP B N 1
ATOM 4700 C CA . ASP B 1 189 ? 7.965 18.531 0.077 1 97.81 189 ASP B CA 1
ATOM 4701 C C . ASP B 1 189 ? 9.102 19.516 -0.193 1 97.81 189 ASP B C 1
ATOM 4703 O O . ASP B 1 189 ? 8.859 20.656 -0.602 1 97.81 189 ASP B O 1
ATOM 4707 N N . TRP B 1 190 ? 10.344 19.094 -0.001 1 98.31 190 TRP B N 1
ATOM 4708 C CA . TRP B 1 190 ? 11.391 20.109 0.017 1 98.31 190 TRP B CA 1
ATOM 4709 C C . TRP B 1 190 ? 12.562 19.703 -0.873 1 98.31 190 TRP B C 1
ATOM 4711 O O . TRP B 1 190 ? 13.68 20.188 -0.695 1 98.31 190 TRP B O 1
ATOM 4721 N N . SER B 1 191 ? 12.32 18.766 -1.761 1 97.56 191 SER B N 1
ATOM 4722 C CA . SER B 1 191 ? 13.367 18.359 -2.697 1 97.56 191 SER B CA 1
ATOM 4723 C C . SER B 1 191 ? 12.867 18.406 -4.137 1 97.56 191 SER B C 1
ATOM 4725 O O . SER B 1 191 ? 11.656 18.344 -4.379 1 97.56 191 SER B O 1
ATOM 4727 N N . PRO B 1 192 ? 13.812 18.484 -5.113 1 96.56 192 PRO B N 1
ATOM 4728 C CA . PRO B 1 192 ? 13.406 18.422 -6.52 1 96.56 192 PRO B CA 1
ATOM 4729 C C . PRO B 1 192 ? 12.719 17.109 -6.875 1 96.56 192 PRO B C 1
ATOM 4731 O O . PRO B 1 192 ? 11.859 17.078 -7.758 1 96.56 192 PRO B O 1
ATOM 4734 N N . GLN B 1 193 ? 13.008 16.109 -6.141 1 93.62 193 GLN B N 1
ATOM 4735 C CA . GLN B 1 193 ? 12.438 14.797 -6.414 1 93.62 193 GLN B CA 1
ATOM 4736 C C . GLN B 1 193 ? 10.938 14.781 -6.141 1 93.62 193 GLN B C 1
ATOM 4738 O O . GLN B 1 193 ? 10.195 14.008 -6.75 1 93.62 193 GLN B O 1
ATOM 4743 N N . GLY B 1 194 ? 10.508 15.617 -5.285 1 95.19 194 GLY B N 1
ATOM 4744 C CA . GLY B 1 194 ? 9.117 15.625 -4.875 1 95.19 194 GLY B CA 1
ATOM 4745 C C . GLY B 1 194 ? 8.25 16.547 -5.707 1 95.19 194 GLY B C 1
ATOM 4746 O O . GLY B 1 194 ? 7.051 16.672 -5.465 1 95.19 194 GLY B O 1
ATOM 4747 N N . VAL B 1 195 ? 8.805 17.156 -6.754 1 96.12 195 VAL B N 1
ATOM 4748 C CA . VAL B 1 195 ? 8.117 18.203 -7.512 1 96.12 195 VAL B CA 1
ATOM 4749 C C . VAL B 1 195 ? 6.867 17.609 -8.172 1 96.12 195 VAL B C 1
ATOM 4751 O O . VAL B 1 195 ? 5.805 18.234 -8.164 1 96.12 195 VAL B O 1
ATOM 4754 N N . LYS B 1 196 ? 6.992 16.422 -8.711 1 93.94 196 LYS B N 1
ATOM 4755 C CA . LYS B 1 196 ? 5.855 15.797 -9.391 1 93.94 196 LYS B CA 1
ATOM 4756 C C . LYS B 1 196 ? 4.688 15.586 -8.43 1 93.94 196 LYS B C 1
ATOM 4758 O O . LYS B 1 196 ? 3.535 15.836 -8.781 1 93.94 196 LYS B O 1
ATOM 4763 N N . GLU B 1 197 ? 4.953 15.156 -7.254 1 95.06 197 GLU B N 1
ATOM 4764 C CA . GLU B 1 197 ? 3.914 14.945 -6.254 1 95.06 197 GLU B CA 1
ATOM 4765 C C . GLU B 1 197 ? 3.295 16.266 -5.809 1 95.06 197 GLU B C 1
ATOM 4767 O O . GLU B 1 197 ? 2.076 16.359 -5.641 1 95.06 197 GLU B O 1
ATOM 4772 N N . ARG B 1 198 ? 4.07 17.281 -5.629 1 97.5 198 ARG B N 1
ATOM 4773 C CA . ARG B 1 198 ? 3.564 18.578 -5.223 1 97.5 198 ARG B CA 1
ATOM 4774 C C . ARG B 1 198 ? 2.689 19.203 -6.309 1 97.5 198 ARG B C 1
ATOM 4776 O O . ARG B 1 198 ? 1.638 19.766 -6.016 1 97.5 198 ARG B O 1
ATOM 4783 N N . LEU B 1 199 ? 3.098 19.016 -7.539 1 97.44 199 LEU B N 1
ATOM 4784 C CA . LEU B 1 199 ? 2.363 19.594 -8.656 1 97.44 199 LEU B CA 1
ATOM 4785 C C . LEU B 1 199 ? 1.005 18.922 -8.828 1 97.44 199 LEU B C 1
ATOM 4787 O O . LEU B 1 199 ? 0.096 19.484 -9.438 1 97.44 199 LEU B O 1
ATOM 4791 N N . ALA B 1 200 ? 0.912 17.766 -8.258 1 97.25 200 ALA B N 1
ATOM 4792 C CA . ALA B 1 200 ? -0.374 17.078 -8.336 1 97.25 200 ALA B CA 1
ATOM 4793 C C . ALA B 1 200 ? -1.377 17.688 -7.355 1 97.25 200 ALA B C 1
ATOM 4795 O O . ALA B 1 200 ? -2.572 17.766 -7.648 1 97.25 200 ALA B O 1
ATOM 4796 N N . VAL B 1 201 ? -0.901 18.172 -6.238 1 98 201 VAL B N 1
ATOM 4797 C CA . VAL B 1 201 ? -1.876 18.422 -5.18 1 98 201 VAL B CA 1
ATOM 4798 C C . VAL B 1 201 ? -1.846 19.906 -4.793 1 98 201 VAL B C 1
ATOM 4800 O O . VAL B 1 201 ? -2.848 20.453 -4.328 1 98 201 VAL B O 1
ATOM 4803 N N . PHE B 1 202 ? -0.793 20.656 -4.98 1 98.5 202 PHE B N 1
ATOM 4804 C CA . PHE B 1 202 ? -0.712 22.047 -4.543 1 98.5 202 PHE B CA 1
ATOM 4805 C C . PHE B 1 202 ? -1.544 22.953 -5.445 1 98.5 202 PHE B C 1
ATOM 4807 O O . PHE B 1 202 ? -2.332 23.766 -4.961 1 98.5 202 PHE B O 1
ATOM 4814 N N . PRO B 1 203 ? -1.459 22.781 -6.773 1 98.38 203 PRO B N 1
ATOM 4815 C CA . PRO B 1 203 ? -2.15 23.734 -7.652 1 98.38 203 PRO B CA 1
ATOM 4816 C C . PRO B 1 203 ? -3.66 23.75 -7.426 1 98.38 203 PRO B C 1
ATOM 4818 O O . PRO B 1 203 ? -4.262 24.828 -7.344 1 98.38 203 PRO B O 1
ATOM 4821 N N . PRO B 1 204 ? -4.305 22.594 -7.238 1 98.38 204 PRO B N 1
ATOM 4822 C CA . PRO B 1 204 ? -5.742 22.672 -6.965 1 98.38 204 PRO B CA 1
ATOM 4823 C C . PRO B 1 204 ? -6.059 23.453 -5.695 1 98.38 204 PRO B C 1
ATOM 4825 O O . PRO B 1 204 ? -7.031 24.219 -5.656 1 98.38 204 PRO B O 1
ATOM 4828 N N . VAL B 1 205 ? -5.297 23.297 -4.723 1 98.69 205 VAL B N 1
ATOM 4829 C CA . VAL B 1 205 ? -5.508 23.969 -3.447 1 98.69 205 VAL B CA 1
ATOM 4830 C C . VAL B 1 205 ? -5.336 25.469 -3.627 1 98.69 205 VAL B C 1
ATOM 4832 O O . VAL B 1 205 ? -6.195 26.266 -3.211 1 98.69 205 VAL B O 1
ATOM 4835 N N . LEU B 1 206 ? -4.254 25.859 -4.27 1 98.31 206 LEU B N 1
ATOM 4836 C CA . LEU B 1 206 ? -3.975 27.281 -4.5 1 98.31 206 LEU B CA 1
ATOM 4837 C C . LEU B 1 206 ? -5.043 27.906 -5.387 1 98.31 206 LEU B C 1
ATOM 4839 O O . LEU B 1 206 ? -5.457 29.047 -5.156 1 98.31 206 LEU B O 1
ATOM 4843 N N . ALA B 1 207 ? -5.484 27.141 -6.363 1 97.88 207 ALA B N 1
ATOM 4844 C CA . ALA B 1 207 ? -6.547 27.625 -7.242 1 97.88 207 ALA B CA 1
ATOM 4845 C C . ALA B 1 207 ? -7.848 27.828 -6.469 1 97.88 207 ALA B C 1
ATOM 4847 O O . ALA B 1 207 ? -8.602 28.766 -6.742 1 97.88 207 ALA B O 1
ATOM 4848 N N . GLY B 1 208 ? -8.109 26.906 -5.523 1 98.06 208 GLY B N 1
ATOM 4849 C CA . GLY B 1 208 ? -9.281 27.078 -4.688 1 98.06 208 GLY B CA 1
ATOM 4850 C C . GLY B 1 208 ? -9.281 28.375 -3.895 1 98.06 208 GLY B C 1
ATOM 4851 O O . GLY B 1 208 ? -10.297 29.062 -3.814 1 98.06 208 GLY B O 1
ATOM 4852 N N . LEU B 1 209 ? -8.133 28.75 -3.33 1 98.38 209 LEU B N 1
ATOM 4853 C CA . LEU B 1 209 ? -7.992 30.016 -2.613 1 98.38 209 LEU B CA 1
ATOM 4854 C C . LEU B 1 209 ? -8.172 31.203 -3.559 1 98.38 209 LEU B C 1
ATOM 4856 O O . LEU B 1 209 ? -8.898 32.156 -3.24 1 98.38 209 LEU B O 1
ATOM 4860 N N . GLN B 1 210 ? -7.574 31.078 -4.691 1 97.31 210 GLN B N 1
ATOM 4861 C CA . GLN B 1 210 ? -7.637 32.156 -5.672 1 97.31 210 GLN B CA 1
ATOM 4862 C C . GLN B 1 210 ? -9.062 32.375 -6.164 1 97.31 210 GLN B C 1
ATOM 4864 O O . GLN B 1 210 ? -9.492 33.5 -6.375 1 97.31 210 GLN B O 1
ATOM 4869 N N . GLU B 1 211 ? -9.711 31.312 -6.418 1 96.81 211 GLU B N 1
ATOM 4870 C CA . GLU B 1 211 ? -11.086 31.391 -6.895 1 96.81 211 GLU B CA 1
ATOM 4871 C C . GLU B 1 211 ? -11.984 32.094 -5.871 1 96.81 211 GLU B C 1
ATOM 4873 O O . GLU B 1 211 ? -12.891 32.844 -6.242 1 96.81 211 GLU B O 1
ATOM 4878 N N . HIS B 1 212 ? -11.719 31.844 -4.637 1 97 212 HIS B N 1
ATOM 4879 C CA . HIS B 1 212 ? -12.562 32.406 -3.586 1 97 212 HIS B CA 1
ATOM 4880 C C . HIS B 1 212 ? -12.227 33.875 -3.334 1 97 212 HIS B C 1
ATOM 4882 O O . HIS B 1 212 ? -13.133 34.719 -3.199 1 97 212 HIS B O 1
ATOM 4888 N N . PHE B 1 213 ? -10.906 34.219 -3.35 1 97.19 213 PHE B N 1
ATOM 4889 C CA . PHE B 1 213 ? -10.508 35.562 -2.908 1 97.19 213 PHE B CA 1
ATOM 4890 C C . PHE B 1 213 ? -10.242 36.469 -4.102 1 97.19 213 PHE B C 1
ATOM 4892 O O . PHE B 1 213 ? -10.242 37.688 -3.967 1 97.19 213 PHE B O 1
ATOM 4899 N N . GLY B 1 214 ? -9.938 35.844 -5.227 1 92.81 214 GLY B N 1
ATOM 4900 C CA . GLY B 1 214 ? -9.547 36.656 -6.367 1 92.81 214 GLY B CA 1
ATOM 4901 C C . GLY B 1 214 ? -8.328 37.5 -6.102 1 92.81 214 GLY B C 1
ATOM 4902 O O . GLY B 1 214 ? -7.305 37.031 -5.629 1 92.81 214 GLY B O 1
ATOM 4903 N N . GLU B 1 215 ? -8.477 38.812 -6.383 1 89.06 215 GLU B N 1
ATOM 4904 C CA . GLU B 1 215 ? -7.387 39.781 -6.199 1 89.06 215 GLU B CA 1
ATOM 4905 C C . GLU B 1 215 ? -7.285 40.219 -4.746 1 89.06 215 GLU B C 1
ATOM 4907 O O . GLU B 1 215 ? -6.375 40.969 -4.387 1 89.06 215 GLU B O 1
ATOM 4912 N N . HIS B 1 216 ? -8.094 39.719 -3.881 1 88.12 216 HIS B N 1
ATOM 4913 C CA . HIS B 1 216 ? -8.172 40.188 -2.5 1 88.12 216 HIS B CA 1
ATOM 4914 C C . HIS B 1 216 ? -7.539 39.156 -1.546 1 88.12 216 HIS B C 1
ATOM 4916 O O . HIS B 1 216 ? -7.871 39.156 -0.358 1 88.12 216 HIS B O 1
ATOM 4922 N N . GLY B 1 217 ? -6.734 38.406 -2.049 1 91.06 217 GLY B N 1
ATOM 4923 C CA . GLY B 1 217 ? -6.152 37.375 -1.229 1 91.06 217 GLY B CA 1
ATOM 4924 C C . GLY B 1 217 ? -5.07 37.875 -0.293 1 91.06 217 GLY B C 1
ATOM 4925 O O . GLY B 1 217 ? -4.84 37.281 0.768 1 91.06 217 GLY B O 1
ATOM 4926 N N . ASN B 1 218 ? -4.535 39 -0.625 1 93.94 218 ASN B N 1
ATOM 4927 C CA . ASN B 1 218 ? -3.426 39.531 0.159 1 93.94 218 ASN B CA 1
ATOM 4928 C C . ASN B 1 218 ? -3.863 39.906 1.573 1 93.94 218 ASN B C 1
ATOM 4930 O O . ASN B 1 218 ? -4.875 40.562 1.756 1 93.94 218 ASN B O 1
ATOM 4934 N N . GLY B 1 219 ? -3.166 39.344 2.514 1 96.44 219 GLY B N 1
ATOM 4935 C CA . GLY B 1 219 ? -3.416 39.688 3.904 1 96.44 219 GLY B CA 1
ATOM 4936 C C . GLY B 1 219 ? -4.504 38.844 4.543 1 96.44 219 GLY B C 1
ATOM 4937 O O . GLY B 1 219 ? -4.742 38.938 5.746 1 96.44 219 GLY B O 1
ATOM 4938 N N . LYS B 1 220 ? -5.172 38.062 3.77 1 98.38 220 LYS B N 1
ATOM 4939 C CA . LYS B 1 220 ? -6.176 37.188 4.344 1 98.38 220 LYS B CA 1
ATOM 4940 C C . LYS B 1 220 ? -5.523 36.125 5.238 1 98.38 220 LYS B C 1
ATOM 4942 O O . LYS B 1 220 ? -4.43 35.625 4.941 1 98.38 220 LYS B O 1
ATOM 4947 N N . ASN B 1 221 ? -6.203 35.812 6.34 1 98.81 221 ASN B N 1
ATOM 4948 C CA . ASN B 1 221 ? -5.703 34.844 7.301 1 98.81 221 ASN B CA 1
ATOM 4949 C C . ASN B 1 221 ? -6.062 33.406 6.891 1 98.81 221 ASN B C 1
ATOM 4951 O O . ASN B 1 221 ? -7.242 33.062 6.832 1 98.81 221 ASN B O 1
ATOM 4955 N N . VAL B 1 222 ? -5.039 32.594 6.66 1 98.94 222 VAL B N 1
ATOM 4956 C CA . VAL B 1 222 ? -5.234 31.203 6.223 1 98.94 222 VAL B CA 1
ATOM 4957 C C . VAL B 1 222 ? -4.637 30.25 7.25 1 98.94 222 VAL B C 1
ATOM 4959 O O . VAL B 1 222 ? -3.494 30.422 7.68 1 98.94 222 VAL B O 1
ATOM 4962 N N . LEU B 1 223 ? -5.426 29.297 7.68 1 98.94 223 LEU B N 1
ATOM 4963 C CA . LEU B 1 223 ? -4.953 28.234 8.562 1 98.94 223 LEU B CA 1
ATOM 4964 C C . LEU B 1 223 ? -4.684 26.953 7.781 1 98.94 223 LEU B C 1
ATOM 4966 O O . LEU B 1 223 ? -5.508 26.547 6.961 1 98.94 223 LEU B O 1
ATOM 4970 N N . VAL B 1 224 ? -3.535 26.359 8.016 1 98.94 224 VAL B N 1
ATOM 4971 C CA . VAL B 1 224 ? -3.178 25.062 7.438 1 98.94 224 VAL B CA 1
ATOM 4972 C C . VAL B 1 224 ? -2.906 24.047 8.555 1 98.94 224 VAL B C 1
ATOM 4974 O O . VAL B 1 224 ? -1.757 23.859 8.953 1 98.94 224 VAL B O 1
ATOM 4977 N N . PRO B 1 225 ? -3.914 23.375 9.039 1 98.88 225 PRO B N 1
ATOM 4978 C CA . PRO B 1 225 ? -3.689 22.312 10.039 1 98.88 225 PRO B CA 1
ATOM 4979 C C . PRO B 1 225 ? -3.057 21.062 9.438 1 98.88 225 PRO B C 1
ATOM 4981 O O . PRO B 1 225 ? -3.301 20.75 8.273 1 98.88 225 PRO B O 1
ATOM 4984 N N . GLY B 1 226 ? -2.305 20.328 10.258 1 98.38 226 GLY B N 1
ATOM 4985 C CA . GLY B 1 226 ? -1.551 19.203 9.711 1 98.38 226 GLY B CA 1
ATOM 4986 C C . GLY B 1 226 ? -0.568 19.625 8.633 1 98.38 226 GLY B C 1
ATOM 4987 O O . GLY B 1 226 ? -0.532 19.031 7.555 1 98.38 226 GLY B O 1
ATOM 4988 N N . SER B 1 227 ? 0.217 20.625 8.93 1 98.5 227 SER B N 1
ATOM 4989 C CA . SER B 1 227 ? 1.003 21.312 7.906 1 98.5 227 SER B CA 1
ATOM 4990 C C . SER B 1 227 ? 2.268 20.531 7.566 1 98.5 227 SER B C 1
ATOM 4992 O O . SER B 1 227 ? 2.953 20.844 6.59 1 98.5 227 SER B O 1
ATOM 4994 N N . GLY B 1 228 ? 2.562 19.469 8.328 1 97.44 228 GLY B N 1
ATOM 4995 C CA . GLY B 1 228 ? 3.795 18.734 8.086 1 97.44 228 GLY B CA 1
ATOM 4996 C C . GLY B 1 228 ? 5.035 19.609 8.188 1 97.44 228 GLY B C 1
ATOM 4997 O O . GLY B 1 228 ? 5.219 20.328 9.18 1 97.44 228 GLY B O 1
ATOM 4998 N N . MET B 1 229 ? 5.824 19.609 7.16 1 96.94 229 MET B N 1
ATOM 4999 C CA . MET B 1 229 ? 7.078 20.359 7.188 1 96.94 229 MET B CA 1
ATOM 5000 C C . MET B 1 229 ? 6.902 21.75 6.566 1 96.94 229 MET B C 1
ATOM 5002 O O . MET B 1 229 ? 7.875 22.359 6.125 1 96.94 229 MET B O 1
ATOM 5006 N N . GLY B 1 230 ? 5.695 22.125 6.383 1 98.25 230 GLY B N 1
ATOM 5007 C CA . GLY B 1 230 ? 5.367 23.531 6.168 1 98.25 230 GLY B CA 1
ATOM 5008 C C . GLY B 1 230 ? 5.488 23.953 4.719 1 98.25 230 GLY B C 1
ATOM 5009 O O . GLY B 1 230 ? 5.434 25.156 4.41 1 98.25 230 GLY B O 1
ATOM 5010 N N . ARG B 1 231 ? 5.648 23.031 3.789 1 98.69 231 ARG B N 1
ATOM 5011 C CA . ARG B 1 231 ? 5.898 23.422 2.406 1 98.69 231 ARG B CA 1
ATOM 5012 C C . ARG B 1 231 ? 4.691 24.156 1.814 1 98.69 231 ARG B C 1
ATOM 5014 O O . ARG B 1 231 ? 4.82 25.25 1.277 1 98.69 231 ARG B O 1
ATOM 5021 N N . LEU B 1 232 ? 3.512 23.578 1.934 1 98.81 232 LEU B N 1
ATOM 5022 C CA . LEU B 1 232 ? 2.318 24.219 1.393 1 98.81 232 LEU B CA 1
ATOM 5023 C C . LEU B 1 232 ? 2.053 25.547 2.086 1 98.81 232 LEU B C 1
ATOM 5025 O O . LEU B 1 232 ? 1.701 26.531 1.433 1 98.81 232 LEU B O 1
ATOM 5029 N N . ALA B 1 233 ? 2.191 25.562 3.369 1 98.81 233 ALA B N 1
ATOM 5030 C CA . ALA B 1 233 ? 2.025 26.812 4.113 1 98.81 233 ALA B CA 1
ATOM 5031 C C . ALA B 1 233 ? 2.941 27.906 3.566 1 98.81 233 ALA B C 1
ATOM 5033 O O . ALA B 1 233 ? 2.52 29.047 3.398 1 98.81 233 ALA B O 1
ATOM 5034 N N . SER B 1 234 ? 4.176 27.547 3.303 1 98.69 234 SER B N 1
ATOM 5035 C CA . SER B 1 234 ? 5.141 28.469 2.734 1 98.69 234 SER B CA 1
ATOM 5036 C C . SER B 1 234 ? 4.691 28.969 1.364 1 98.69 234 SER B C 1
ATOM 5038 O O . SER B 1 234 ? 4.738 30.172 1.085 1 98.69 234 SER B O 1
ATOM 5040 N N . ASP B 1 235 ? 4.23 28.016 0.528 1 98.56 235 ASP B N 1
ATOM 5041 C CA . ASP B 1 235 ? 3.793 28.375 -0.816 1 98.56 235 ASP B CA 1
ATOM 5042 C C . ASP B 1 235 ? 2.582 29.312 -0.769 1 98.56 235 ASP B C 1
ATOM 5044 O O . ASP B 1 235 ? 2.471 30.234 -1.575 1 98.56 235 ASP B O 1
ATOM 5048 N N . ILE B 1 236 ? 1.671 29.094 0.165 1 98.75 236 ILE B N 1
ATOM 5049 C CA . ILE B 1 236 ? 0.509 29.953 0.336 1 98.75 236 ILE B CA 1
ATOM 5050 C C . ILE B 1 236 ? 0.958 31.328 0.814 1 98.75 236 ILE B C 1
ATOM 5052 O O . ILE B 1 236 ? 0.477 32.344 0.319 1 98.75 236 ILE B O 1
ATOM 5056 N N . ALA B 1 237 ? 1.887 31.375 1.727 1 98.56 237 ALA B N 1
ATOM 5057 C CA . ALA B 1 237 ? 2.412 32.656 2.232 1 98.56 237 ALA B CA 1
ATOM 5058 C C . ALA B 1 237 ? 3.105 33.438 1.124 1 98.56 237 ALA B C 1
ATOM 5060 O O . ALA B 1 237 ? 3.021 34.656 1.082 1 98.56 237 ALA B O 1
ATOM 5061 N N . ASP B 1 238 ? 3.77 32.75 0.259 1 97.94 238 ASP B N 1
ATOM 5062 C CA . ASP B 1 238 ? 4.453 33.375 -0.865 1 97.94 238 ASP B CA 1
ATOM 5063 C C . ASP B 1 238 ? 3.469 34.125 -1.755 1 97.94 238 ASP B C 1
ATOM 5065 O O . ASP B 1 238 ? 3.861 35.031 -2.492 1 97.94 238 ASP B O 1
ATOM 5069 N N . LEU B 1 239 ? 2.232 33.781 -1.661 1 97.44 239 LEU B N 1
ATOM 5070 C CA . LEU B 1 239 ? 1.208 34.406 -2.477 1 97.44 239 LEU B CA 1
ATOM 5071 C C . LEU B 1 239 ? 0.627 35.625 -1.764 1 97.44 239 LEU B C 1
ATOM 5073 O O . LEU B 1 239 ? -0.276 36.281 -2.285 1 97.44 239 LEU B O 1
ATOM 5077 N N . GLY B 1 240 ? 1.037 35.906 -0.564 1 97.62 240 GLY B N 1
ATOM 5078 C CA . GLY B 1 240 ? 0.659 37.125 0.108 1 97.62 240 GLY B CA 1
ATOM 5079 C C . GLY B 1 240 ? -0.308 36.906 1.256 1 97.62 240 GLY B C 1
ATOM 5080 O O . GLY B 1 240 ? -0.703 37.875 1.933 1 97.62 240 GLY B O 1
ATOM 5081 N N . TYR B 1 241 ? -0.658 35.688 1.531 1 98.5 241 TYR B N 1
ATOM 5082 C CA . TYR B 1 241 ? -1.564 35.406 2.635 1 98.5 241 TYR B CA 1
ATOM 5083 C C . TYR B 1 241 ? -0.831 35.438 3.971 1 98.5 241 TYR B C 1
ATOM 5085 O O . TYR B 1 241 ? 0.384 35.219 4.023 1 98.5 241 TYR B O 1
ATOM 5093 N N . ASN B 1 242 ? -1.556 35.781 5.027 1 98.69 242 ASN B N 1
ATOM 5094 C CA . ASN B 1 242 ? -1.097 35.531 6.391 1 98.69 242 ASN B CA 1
ATOM 5095 C C . ASN B 1 242 ? -1.381 34.094 6.836 1 98.69 242 ASN B C 1
ATOM 5097 O O . ASN B 1 242 ? -2.531 33.75 7.09 1 98.69 242 ASN B O 1
ATOM 5101 N N . VAL B 1 243 ? -0.312 33.312 6.965 1 98.88 243 VAL B N 1
ATOM 5102 C CA . VAL B 1 243 ? -0.533 31.875 7.098 1 98.88 243 VAL B CA 1
ATOM 5103 C C . VAL B 1 243 ? -0.158 31.422 8.508 1 98.88 243 VAL B C 1
ATOM 5105 O O . VAL B 1 243 ? 0.917 31.75 9.008 1 98.88 243 VAL B O 1
ATOM 5108 N N . THR B 1 244 ? -1.059 30.766 9.172 1 98.94 244 THR B N 1
ATOM 5109 C CA . THR B 1 244 ? -0.794 29.984 10.375 1 98.94 244 THR B CA 1
ATOM 5110 C C . THR B 1 244 ? -0.748 28.484 10.055 1 98.94 244 THR B C 1
ATOM 5112 O O . THR B 1 244 ? -1.716 27.938 9.539 1 98.94 244 THR B O 1
ATOM 5115 N N . ALA B 1 245 ? 0.375 27.891 10.328 1 98.88 245 ALA B N 1
ATOM 5116 C CA . ALA B 1 245 ? 0.541 26.438 10.195 1 98.88 245 ALA B CA 1
ATOM 5117 C C . ALA B 1 245 ? 0.396 25.75 11.555 1 98.88 245 ALA B C 1
ATOM 5119 O O . ALA B 1 245 ? 0.883 26.25 12.57 1 98.88 245 ALA B O 1
ATOM 5120 N N . ASN B 1 246 ? -0.333 24.641 11.586 1 98.88 246 ASN B N 1
ATOM 5121 C CA . ASN B 1 246 ? -0.508 23.844 12.797 1 98.88 246 ASN B CA 1
ATOM 5122 C C . ASN B 1 246 ? -0.022 22.406 12.602 1 98.88 246 ASN B C 1
ATOM 5124 O O . ASN B 1 246 ? -0.325 21.781 11.586 1 98.88 246 ASN B O 1
ATOM 5128 N N . GLU B 1 247 ? 0.769 21.938 13.492 1 98.5 247 GLU B N 1
ATOM 5129 C CA . GLU B 1 247 ? 1.328 20.594 13.391 1 98.5 247 GLU B CA 1
ATOM 5130 C C . GLU B 1 247 ? 1.514 19.953 14.766 1 98.5 247 GLU B C 1
ATOM 5132 O O . GLU B 1 247 ? 1.934 20.625 15.711 1 98.5 247 GLU B O 1
ATOM 5137 N N . LEU B 1 248 ? 1.163 18.672 14.828 1 97.5 248 LEU B N 1
ATOM 5138 C CA . LEU B 1 248 ? 1.257 17.922 16.078 1 97.5 248 LEU B CA 1
ATOM 5139 C C . LEU B 1 248 ? 2.479 17.016 16.078 1 97.5 248 LEU B C 1
ATOM 5141 O O . LEU B 1 248 ? 3.049 16.734 17.125 1 97.5 248 LEU B O 1
ATOM 5145 N N . ASP B 1 249 ? 2.945 16.516 14.969 1 97 249 ASP B N 1
ATOM 5146 C CA . ASP B 1 249 ? 4.012 15.523 14.844 1 97 249 ASP B CA 1
ATOM 5147 C C . ASP B 1 249 ? 5.387 16.172 14.992 1 97 249 ASP B C 1
ATOM 5149 O O . ASP B 1 249 ? 5.82 16.922 14.117 1 97 249 ASP B O 1
ATOM 5153 N N . TYR B 1 250 ? 6.102 15.852 15.992 1 97.5 250 TYR B N 1
ATOM 5154 C CA . TYR B 1 250 ? 7.371 16.516 16.281 1 97.5 250 TYR B CA 1
ATOM 5155 C C . TYR B 1 250 ? 8.469 16.016 15.344 1 97.5 250 TYR B C 1
ATOM 5157 O O . TYR B 1 250 ? 9.508 16.656 15.211 1 97.5 250 TYR B O 1
ATOM 5165 N N . GLY B 1 251 ? 8.312 14.859 14.719 1 97.5 251 GLY B N 1
ATOM 5166 C CA . GLY B 1 251 ? 9.227 14.539 13.641 1 97.5 251 GLY B CA 1
ATOM 5167 C C . GLY B 1 251 ? 9.242 15.578 12.539 1 97.5 251 GLY B C 1
ATOM 5168 O O . GLY B 1 251 ? 10.312 16.016 12.102 1 97.5 251 GLY B O 1
ATOM 5169 N N . SER B 1 252 ? 8.102 16.031 12.148 1 98 252 SER B N 1
ATOM 5170 C CA . SER B 1 252 ? 7.945 17.062 11.125 1 98 252 SER B CA 1
ATOM 5171 C C . SER B 1 252 ? 8.344 18.422 11.656 1 98 252 SER B C 1
ATOM 5173 O O . SER B 1 252 ? 9.023 19.188 10.969 1 98 252 SER B O 1
ATOM 5175 N N . ILE B 1 253 ? 7.945 18.719 12.859 1 98.38 253 ILE B N 1
ATOM 5176 C CA . ILE B 1 253 ? 8.188 20.016 13.461 1 98.38 253 ILE B CA 1
ATOM 5177 C C . ILE B 1 253 ? 9.688 20.281 13.555 1 98.38 253 ILE B C 1
ATOM 5179 O O . ILE B 1 253 ? 10.164 21.359 13.18 1 98.38 253 ILE B O 1
ATOM 5183 N N . LEU B 1 254 ? 10.43 19.328 14.008 1 98.25 254 LEU B N 1
ATOM 5184 C CA . LEU B 1 254 ? 11.867 19.484 14.203 1 98.25 254 LEU B CA 1
ATOM 5185 C C . LEU B 1 254 ? 12.578 19.672 12.867 1 98.25 254 LEU B C 1
ATOM 5187 O O . LEU B 1 254 ? 13.477 20.516 12.758 1 98.25 254 LEU B O 1
ATOM 5191 N N . ALA B 1 255 ? 12.188 18.891 11.898 1 97.75 255 ALA B N 1
ATOM 5192 C CA . ALA B 1 255 ? 12.758 19.062 10.562 1 97.75 255 ALA B CA 1
ATOM 5193 C C . ALA B 1 255 ? 12.422 20.438 10 1 97.75 255 ALA B C 1
ATOM 5195 O O . ALA B 1 255 ? 13.266 21.094 9.375 1 97.75 255 ALA B O 1
ATOM 5196 N N . TYR B 1 256 ? 11.227 20.875 10.211 1 97.44 256 TYR B N 1
ATOM 5197 C CA . TYR B 1 256 ? 10.812 22.188 9.734 1 97.44 256 TYR B CA 1
ATOM 5198 C C . TYR B 1 256 ? 11.609 23.297 10.414 1 97.44 256 TYR B C 1
ATOM 5200 O O . TYR B 1 256 ? 11.984 24.281 9.766 1 97.44 256 TYR B O 1
ATOM 5208 N N . HIS B 1 257 ? 11.867 23.156 11.664 1 96.38 257 HIS B N 1
ATOM 5209 C CA . HIS B 1 257 ? 12.695 24.125 12.383 1 96.38 257 HIS B CA 1
ATOM 5210 C C . HIS B 1 257 ? 14.086 24.234 11.758 1 96.38 257 HIS B C 1
ATOM 5212 O O . HIS B 1 257 ? 14.625 25.328 11.602 1 96.38 257 HIS B O 1
ATOM 5218 N N . LEU B 1 258 ? 14.625 23.094 11.461 1 96.31 258 LEU B N 1
ATOM 5219 C CA . LEU B 1 258 ? 15.922 23.109 10.805 1 96.31 258 LEU B CA 1
ATOM 5220 C C . LEU B 1 258 ? 15.867 23.891 9.492 1 96.31 258 LEU B C 1
ATOM 5222 O O . LEU B 1 258 ? 16.703 24.75 9.234 1 96.31 258 LEU B O 1
ATOM 5226 N N . LEU B 1 259 ? 14.883 23.625 8.641 1 96.31 259 LEU B N 1
ATOM 5227 C CA . LEU B 1 259 ? 14.758 24.25 7.332 1 96.31 259 LEU B CA 1
ATOM 5228 C C . LEU B 1 259 ? 14.555 25.75 7.465 1 96.31 259 LEU B C 1
ATOM 5230 O O . LEU B 1 259 ? 15.148 26.531 6.719 1 96.31 259 LEU B O 1
ATOM 5234 N N . THR B 1 260 ? 13.773 26.156 8.398 1 95.94 260 THR B N 1
ATOM 5235 C CA . THR B 1 260 ? 13.375 27.547 8.516 1 95.94 260 THR B CA 1
ATOM 5236 C C . THR B 1 260 ? 14.484 28.375 9.172 1 95.94 260 THR B C 1
ATOM 5238 O O . THR B 1 260 ? 14.727 29.516 8.781 1 95.94 260 THR B O 1
ATOM 5241 N N . ASN B 1 261 ? 15.18 27.766 10.07 1 94.25 261 ASN B N 1
ATOM 5242 C CA . ASN B 1 261 ? 16.031 28.594 10.922 1 94.25 261 ASN B CA 1
ATOM 5243 C C . ASN B 1 261 ? 17.516 28.312 10.68 1 94.25 261 ASN B C 1
ATOM 5245 O O . ASN B 1 261 ? 18.375 29.078 11.102 1 94.25 261 ASN B O 1
ATOM 5249 N N . HIS B 1 262 ? 17.844 27.25 10.008 1 94.31 262 HIS B N 1
ATOM 5250 C CA . HIS B 1 262 ? 19.25 26.875 9.922 1 94.31 262 HIS B CA 1
ATOM 5251 C C . HIS B 1 262 ? 19.656 26.547 8.484 1 94.31 262 HIS B C 1
ATOM 5253 O O . HIS B 1 262 ? 20.578 25.766 8.25 1 94.31 262 HIS B O 1
ATOM 5259 N N . THR B 1 263 ? 18.844 26.922 7.602 1 93.44 263 THR B N 1
ATOM 5260 C CA . THR B 1 263 ? 19.172 26.812 6.188 1 93.44 263 THR B CA 1
ATOM 5261 C C . THR B 1 263 ? 19.75 28.125 5.668 1 93.44 263 THR B C 1
ATOM 5263 O O . THR B 1 263 ? 19.172 29.188 5.859 1 93.44 263 THR B O 1
ATOM 5266 N N . THR B 1 264 ? 20.938 28.078 5.051 1 96.31 264 THR B N 1
ATOM 5267 C CA . THR B 1 264 ? 21.609 29.266 4.555 1 96.31 264 THR B CA 1
ATOM 5268 C C . THR B 1 264 ? 21.766 29.219 3.037 1 96.31 264 THR B C 1
ATOM 5270 O O . THR B 1 264 ? 22.109 30.219 2.41 1 96.31 264 THR B O 1
ATOM 5273 N N . SER B 1 265 ? 21.516 28.125 2.471 1 97.62 265 SER B N 1
ATOM 5274 C CA . SER B 1 265 ? 21.562 27.953 1.021 1 97.62 265 SER B CA 1
ATOM 5275 C C . SER B 1 265 ? 20.578 26.875 0.557 1 97.62 265 SER B C 1
ATOM 5277 O O . SER B 1 265 ? 20.266 25.953 1.31 1 97.62 265 SER B O 1
ATOM 5279 N N . LEU B 1 266 ? 20.078 27.047 -0.626 1 97.81 266 LEU B N 1
ATOM 5280 C CA . LEU B 1 266 ? 19.297 25.969 -1.222 1 97.81 266 LEU B CA 1
ATOM 5281 C C . LEU B 1 266 ? 20.172 24.734 -1.438 1 97.81 266 LEU B C 1
ATOM 5283 O O . LEU B 1 266 ? 21.375 24.844 -1.697 1 97.81 266 LEU B O 1
ATOM 5287 N N . HIS B 1 267 ? 19.562 23.516 -1.282 1 97.81 267 HIS B N 1
ATOM 5288 C CA . HIS B 1 267 ? 20.234 22.234 -1.462 1 97.81 267 HIS B CA 1
ATOM 5289 C C . HIS B 1 267 ? 21.391 22.062 -0.475 1 97.81 267 HIS B C 1
ATOM 5291 O O . HIS B 1 267 ? 22.406 21.453 -0.797 1 97.81 267 HIS B O 1
ATOM 5297 N N . GLN B 1 268 ? 21.25 22.609 0.679 1 97.25 268 GLN B N 1
ATOM 5298 C CA . GLN B 1 268 ? 22.281 22.625 1.714 1 97.25 268 GLN B CA 1
ATOM 5299 C C . GLN B 1 268 ? 22.516 21.219 2.27 1 97.25 268 GLN B C 1
ATOM 5301 O O . GLN B 1 268 ? 23.656 20.859 2.596 1 97.25 268 GLN B O 1
ATOM 5306 N N . TYR B 1 269 ? 21.469 20.422 2.369 1 97.06 269 TYR B N 1
ATOM 5307 C CA . TYR B 1 269 ? 21.547 19.125 3.016 1 97.06 269 TYR B CA 1
ATOM 5308 C C . TYR B 1 269 ? 21.344 18 2.008 1 97.06 269 TYR B C 1
ATOM 5310 O O . TYR B 1 269 ? 20.5 18.109 1.112 1 97.06 269 TYR B O 1
ATOM 5318 N N . THR B 1 270 ? 22.094 16.938 2.16 1 96.62 270 THR B N 1
ATOM 5319 C CA . THR B 1 270 ? 21.969 15.742 1.329 1 96.62 270 THR B CA 1
ATOM 5320 C C . THR B 1 270 ? 21.5 14.555 2.158 1 96.62 270 THR B C 1
ATOM 5322 O O . THR B 1 270 ? 22.047 14.289 3.234 1 96.62 270 THR B O 1
ATOM 5325 N N . LEU B 1 271 ? 20.484 13.875 1.655 1 96.25 271 LEU B N 1
ATOM 5326 C CA . LEU B 1 271 ? 19.922 12.703 2.32 1 96.25 271 LEU B CA 1
ATOM 5327 C C . LEU B 1 271 ? 19.828 11.523 1.364 1 96.25 271 LEU B C 1
ATOM 5329 O O . LEU B 1 271 ? 19.812 11.703 0.145 1 96.25 271 LEU B O 1
ATOM 5333 N N . HIS B 1 272 ? 19.797 10.359 1.984 1 96.62 272 HIS B N 1
ATOM 5334 C CA . HIS B 1 272 ? 19.562 9.102 1.284 1 96.62 272 HIS B CA 1
ATOM 5335 C C . HIS B 1 272 ? 18.359 8.367 1.857 1 96.62 272 HIS B C 1
ATOM 5337 O O . HIS B 1 272 ? 18.516 7.352 2.541 1 96.62 272 HIS B O 1
ATOM 5343 N N . PRO B 1 273 ? 17.188 8.797 1.48 1 95.94 273 PRO B N 1
ATOM 5344 C CA . PRO B 1 273 ? 15.984 8.344 2.172 1 95.94 273 PRO B CA 1
ATOM 5345 C C . PRO B 1 273 ? 15.688 6.863 1.93 1 95.94 273 PRO B C 1
ATOM 5347 O O . PRO B 1 273 ? 14.977 6.234 2.719 1 95.94 273 PRO B O 1
ATOM 5350 N N . PHE B 1 274 ? 16.297 6.219 0.95 1 94.31 274 PHE B N 1
ATOM 5351 C CA . PHE B 1 274 ? 15.844 4.898 0.538 1 94.31 274 PHE B CA 1
ATOM 5352 C C . PHE B 1 274 ? 16.938 3.855 0.759 1 94.31 274 PHE B C 1
ATOM 5354 O O . PHE B 1 274 ? 16.812 2.719 0.296 1 94.31 274 PHE B O 1
ATOM 5361 N N . VAL B 1 275 ? 17.906 4.18 1.492 1 95.62 275 VAL B N 1
ATOM 5362 C CA . VAL B 1 275 ? 19.125 3.377 1.575 1 95.62 275 VAL B CA 1
ATOM 5363 C C . VAL B 1 275 ? 18.828 2.043 2.252 1 95.62 275 VAL B C 1
ATOM 5365 O O . VAL B 1 275 ? 19.531 1.056 2.039 1 95.62 275 VAL B O 1
ATOM 5368 N N . THR B 1 276 ? 17.781 2.004 3.076 1 94.38 276 THR B N 1
ATOM 5369 C CA . THR B 1 276 ? 17.438 0.759 3.752 1 94.38 276 THR B CA 1
ATOM 5370 C C . THR B 1 276 ? 16.266 0.068 3.051 1 94.38 276 THR B C 1
ATOM 5372 O O . THR B 1 276 ? 15.812 -0.988 3.492 1 94.38 276 THR B O 1
ATOM 5375 N N . LYS B 1 277 ? 15.734 0.588 2.031 1 93.5 277 LYS B N 1
ATOM 5376 C CA . LYS B 1 277 ? 14.609 0.04 1.279 1 93.5 277 LYS B CA 1
ATOM 5377 C C . LYS B 1 277 ? 15.086 -0.714 0.042 1 93.5 277 LYS B C 1
ATOM 5379 O O . LYS B 1 277 ? 15.328 -0.109 -1.004 1 93.5 277 LYS B O 1
ATOM 5384 N N . TRP B 1 278 ? 15.07 -2.01 0.103 1 94.69 278 TRP B N 1
ATOM 5385 C CA . TRP B 1 278 ? 15.742 -2.781 -0.938 1 94.69 278 TRP B CA 1
ATOM 5386 C C . TRP B 1 278 ? 14.727 -3.504 -1.818 1 94.69 278 TRP B C 1
ATOM 5388 O O . TRP B 1 278 ? 15.094 -4.117 -2.824 1 94.69 278 TRP B O 1
ATOM 5398 N N . THR B 1 279 ? 13.438 -3.441 -1.533 1 94.19 279 THR B N 1
ATOM 5399 C CA . THR B 1 279 ? 12.391 -4.086 -2.316 1 94.19 279 THR B CA 1
ATOM 5400 C C . THR B 1 279 ? 11.945 -3.186 -3.465 1 94.19 279 THR B C 1
ATOM 5402 O O . THR B 1 279 ? 12.172 -1.976 -3.438 1 94.19 279 THR B O 1
ATOM 5405 N N . HIS B 1 280 ? 11.398 -3.842 -4.523 1 95.31 280 HIS B N 1
ATOM 5406 C CA . HIS B 1 280 ? 10.773 -3.123 -5.629 1 95.31 280 HIS B CA 1
ATOM 5407 C C . HIS B 1 280 ? 11.773 -2.211 -6.332 1 95.31 280 HIS B C 1
ATOM 5409 O O . HIS B 1 280 ? 11.469 -1.052 -6.621 1 95.31 280 HIS B O 1
ATOM 5415 N N . GLN B 1 281 ? 12.992 -2.709 -6.59 1 95.31 281 GLN B N 1
ATOM 5416 C CA . GLN B 1 281 ? 14.031 -1.935 -7.258 1 95.31 281 GLN B CA 1
ATOM 5417 C C . GLN B 1 281 ? 14.141 -2.316 -8.734 1 95.31 281 GLN B C 1
ATOM 5419 O O . GLN B 1 281 ? 14.219 -3.5 -9.07 1 95.31 281 GLN B O 1
ATOM 5424 N N . ALA B 1 282 ? 14.18 -1.312 -9.594 1 93.56 282 ALA B N 1
ATOM 5425 C CA . ALA B 1 282 ? 14.398 -1.56 -11.016 1 93.56 282 ALA B CA 1
ATOM 5426 C C . ALA B 1 282 ? 15.883 -1.751 -11.305 1 93.56 282 ALA B C 1
ATOM 5428 O O . ALA B 1 282 ? 16.266 -2.652 -12.055 1 93.56 282 ALA B O 1
ATOM 5429 N N . ASN B 1 283 ? 16.609 -0.83 -10.656 1 94.62 283 ASN B N 1
ATOM 5430 C CA . ASN B 1 283 ? 18.047 -0.842 -10.828 1 94.62 283 ASN B CA 1
ATOM 5431 C C . ASN B 1 283 ? 18.781 -0.951 -9.492 1 94.62 283 ASN B C 1
ATOM 5433 O O . ASN B 1 283 ? 18.297 -0.441 -8.477 1 94.62 283 ASN B O 1
ATOM 5437 N N . PRO B 1 284 ? 19.969 -1.55 -9.516 1 93.81 284 PRO B N 1
ATOM 5438 C CA . PRO B 1 284 ? 20.688 -1.746 -8.25 1 93.81 284 PRO B CA 1
ATOM 5439 C C . PRO B 1 284 ? 21.047 -0.43 -7.57 1 93.81 284 PRO B C 1
ATOM 5441 O O . PRO B 1 284 ? 21.141 -0.371 -6.34 1 93.81 284 PRO B O 1
ATOM 5444 N N . SER B 1 285 ? 21.172 0.598 -8.297 1 93.5 285 SER B N 1
ATOM 5445 C CA . SER B 1 285 ? 21.688 1.845 -7.738 1 93.5 285 SER B CA 1
ATOM 5446 C C . SER B 1 285 ? 20.562 2.734 -7.238 1 93.5 285 SER B C 1
ATOM 5448 O O . SER B 1 285 ? 20.797 3.715 -6.535 1 93.5 285 SER B O 1
ATOM 5450 N N . SER B 1 286 ? 19.312 2.377 -7.562 1 90.44 286 SER B N 1
ATOM 5451 C CA . SER B 1 286 ? 18.188 3.232 -7.227 1 90.44 286 SER B CA 1
ATOM 5452 C C . SER B 1 286 ? 18.062 3.422 -5.715 1 90.44 286 SER B C 1
ATOM 5454 O O . SER B 1 286 ? 17.688 4.496 -5.25 1 90.44 286 SER B O 1
ATOM 5456 N N . ARG B 1 287 ? 18.438 2.48 -4.996 1 90.81 287 ARG B N 1
ATOM 5457 C CA . ARG B 1 287 ? 18.266 2.49 -3.549 1 90.81 287 ARG B CA 1
ATOM 5458 C C . ARG B 1 287 ? 19.266 3.426 -2.879 1 90.81 287 ARG B C 1
ATOM 5460 O O . ARG B 1 287 ? 19.125 3.756 -1.7 1 90.81 287 ARG B O 1
ATOM 5467 N N . TYR B 1 288 ? 20.234 3.934 -3.664 1 93.44 288 TYR B N 1
ATOM 5468 C CA . TYR B 1 288 ? 21.266 4.785 -3.074 1 93.44 288 TYR B CA 1
ATOM 5469 C C . TYR B 1 288 ? 21.094 6.23 -3.533 1 93.44 288 TYR B C 1
ATOM 5471 O O . TYR B 1 288 ? 21.969 7.062 -3.295 1 93.44 288 TYR B O 1
ATOM 5479 N N . SER B 1 289 ? 20 6.469 -4.176 1 90.88 289 SER B N 1
ATOM 5480 C CA . SER B 1 289 ? 19.781 7.812 -4.691 1 90.88 289 SER B CA 1
ATOM 5481 C C . SER B 1 289 ? 19.781 8.844 -3.57 1 90.88 289 SER B C 1
ATOM 5483 O O . SER B 1 289 ? 19.188 8.625 -2.516 1 90.88 289 SER B O 1
ATOM 5485 N N . ALA B 1 290 ? 20.469 9.922 -3.852 1 94.44 290 ALA B N 1
ATOM 5486 C CA . ALA B 1 290 ? 20.531 11.031 -2.906 1 94.44 290 ALA B CA 1
ATOM 5487 C C . ALA B 1 290 ? 19.5 12.102 -3.246 1 94.44 290 ALA B C 1
ATOM 5489 O O . ALA B 1 290 ? 19.156 12.281 -4.414 1 94.44 290 ALA B O 1
ATOM 5490 N N . VAL B 1 291 ? 19.078 12.781 -2.229 1 95.38 291 VAL B N 1
ATOM 5491 C CA . VAL B 1 291 ? 18.188 13.93 -2.369 1 95.38 291 VAL B CA 1
ATOM 5492 C C . VAL B 1 291 ? 18.766 15.125 -1.604 1 95.38 291 VAL B C 1
ATOM 5494 O O . VAL B 1 291 ? 19.438 14.945 -0.58 1 95.38 291 VAL B O 1
ATOM 5497 N N . THR B 1 292 ? 18.531 16.312 -2.186 1 97.44 292 THR B N 1
ATOM 5498 C CA . THR B 1 292 ? 18.984 17.516 -1.491 1 97.44 292 THR B CA 1
ATOM 5499 C C . THR B 1 292 ? 17.812 18.375 -1.067 1 97.44 292 THR B C 1
ATOM 5501 O O . THR B 1 292 ? 16.797 18.438 -1.766 1 97.44 292 THR B O 1
ATOM 5504 N N . VAL B 1 293 ? 17.969 18.969 0.052 1 98.12 293 VAL B N 1
ATOM 5505 C CA . VAL B 1 293 ? 16.938 19.844 0.583 1 98.12 293 VAL B CA 1
ATOM 5506 C C . VAL B 1 293 ? 17.594 21.094 1.19 1 98.12 293 VAL B C 1
ATOM 5508 O O . VAL B 1 293 ? 18.75 21.047 1.606 1 98.12 293 VAL B O 1
ATOM 5511 N N . PRO B 1 294 ? 16.906 22.203 1.261 1 98.38 294 PRO B N 1
ATOM 5512 C CA . PRO B 1 294 ? 15.617 22.438 0.604 1 98.38 294 PRO B CA 1
ATOM 5513 C C . PRO B 1 294 ? 15.766 22.922 -0.835 1 98.38 294 PRO B C 1
ATOM 5515 O O . PRO B 1 294 ? 16.812 23.438 -1.211 1 98.38 294 PRO B O 1
ATOM 5518 N N . ASP B 1 295 ? 14.719 22.703 -1.653 1 98.56 295 ASP B N 1
ATOM 5519 C CA . ASP B 1 295 ? 14.734 23.188 -3.029 1 98.56 295 ASP B CA 1
ATOM 5520 C C . ASP B 1 295 ? 13.977 24.516 -3.15 1 98.56 295 ASP B C 1
ATOM 5522 O O . ASP B 1 295 ? 13.797 25.031 -4.254 1 98.56 295 ASP B O 1
ATOM 5526 N N . HIS B 1 296 ? 13.523 25.016 -2.029 1 98.06 296 HIS B N 1
ATOM 5527 C CA . HIS B 1 296 ? 12.781 26.266 -1.902 1 98.06 296 HIS B CA 1
ATOM 5528 C C . HIS B 1 296 ? 12.992 26.891 -0.527 1 98.06 296 HIS B C 1
ATOM 5530 O O . HIS B 1 296 ? 13.141 26.172 0.468 1 98.06 296 HIS B O 1
ATOM 5536 N N . TRP B 1 297 ? 13.016 28.219 -0.482 1 97.75 297 TRP B N 1
ATOM 5537 C CA . TRP B 1 297 ? 13.172 28.906 0.799 1 97.75 297 TRP B CA 1
ATOM 5538 C C . TRP B 1 297 ? 11.883 28.844 1.611 1 97.75 297 TRP B C 1
ATOM 5540 O O . TRP B 1 297 ? 10.812 29.188 1.111 1 97.75 297 TRP B O 1
ATOM 5550 N N . PRO B 1 298 ? 12 28.359 2.834 1 97.62 298 PRO B N 1
ATOM 5551 C CA . PRO B 1 298 ? 10.805 28.469 3.676 1 97.62 298 PRO B CA 1
ATOM 5552 C C . PRO B 1 298 ? 10.398 29.922 3.93 1 97.62 298 PRO B C 1
ATOM 5554 O O . PRO B 1 298 ? 11.258 30.781 4.133 1 97.62 298 PRO B O 1
ATOM 5557 N N . ASN B 1 299 ? 9.102 30.219 3.834 1 98.06 299 ASN B N 1
ATOM 5558 C CA . ASN B 1 299 ? 8.617 31.562 4.141 1 98.06 299 ASN B CA 1
ATOM 5559 C C . ASN B 1 299 ? 8.555 31.797 5.645 1 98.06 299 ASN B C 1
ATOM 5561 O O . ASN B 1 299 ? 7.734 31.203 6.34 1 98.06 299 ASN B O 1
ATOM 5565 N N . LYS B 1 300 ? 9.297 32.688 6.137 1 96.25 300 LYS B N 1
ATOM 5566 C CA . LYS B 1 300 ? 9.5 32.875 7.57 1 96.25 300 LYS B CA 1
ATOM 5567 C C . LYS B 1 300 ? 8.305 33.594 8.203 1 96.25 300 LYS B C 1
ATOM 5569 O O . LYS B 1 300 ? 8.18 33.656 9.422 1 96.25 300 LYS B O 1
ATOM 5574 N N . THR B 1 301 ? 7.461 34.094 7.34 1 97.75 301 THR B N 1
ATOM 5575 C CA . THR B 1 301 ? 6.301 34.781 7.887 1 97.75 301 THR B CA 1
ATOM 5576 C C . THR B 1 301 ? 5.246 33.781 8.359 1 97.75 301 THR B C 1
ATOM 5578 O O . THR B 1 301 ? 4.309 34.156 9.07 1 97.75 301 THR B O 1
ATOM 5581 N N . VAL B 1 302 ? 5.395 32.5 7.977 1 98.62 302 VAL B N 1
ATOM 5582 C CA . VAL B 1 302 ? 4.453 31.484 8.43 1 98.62 302 VAL B CA 1
ATOM 5583 C C . VAL B 1 302 ? 4.547 31.328 9.945 1 98.62 302 VAL B C 1
ATOM 5585 O O . VAL B 1 302 ? 5.641 31.141 10.484 1 98.62 302 VAL B O 1
ATOM 5588 N N . LYS B 1 303 ? 3.457 31.453 10.609 1 98.5 303 LYS B N 1
ATOM 5589 C CA . LYS B 1 303 ? 3.396 31.219 12.047 1 98.5 303 LYS B CA 1
ATOM 5590 C C . LYS B 1 303 ? 3.123 29.75 12.344 1 98.5 303 LYS B C 1
ATOM 5592 O O . LYS B 1 303 ? 2.037 29.234 12.055 1 98.5 303 LYS B O 1
ATOM 5597 N N . LEU B 1 304 ? 4.07 29.094 12.945 1 98.25 304 LEU B N 1
ATOM 5598 C CA . LEU B 1 304 ? 3.887 27.703 13.305 1 98.25 304 LEU B CA 1
ATOM 5599 C C . LEU B 1 304 ? 3.291 27.562 14.703 1 98.25 304 LEU B C 1
ATOM 5601 O O . LEU B 1 304 ? 3.84 28.094 15.672 1 98.25 304 LEU B O 1
ATOM 5605 N N . VAL B 1 305 ? 2.184 26.938 14.805 1 98.44 305 VAL B N 1
ATOM 5606 C CA . VAL B 1 305 ? 1.561 26.578 16.078 1 98.44 305 VAL B CA 1
ATOM 5607 C C . VAL B 1 305 ? 1.693 25.078 16.312 1 98.44 305 VAL B C 1
ATOM 5609 O O . VAL B 1 305 ? 1.14 24.266 15.555 1 98.44 305 VAL B O 1
ATOM 5612 N N . GLU B 1 306 ? 2.418 24.703 17.344 1 97.94 306 GLU B N 1
ATOM 5613 C CA . GLU B 1 306 ? 2.633 23.312 17.703 1 97.94 306 GLU B CA 1
ATOM 5614 C C . GLU B 1 306 ? 1.532 22.797 18.625 1 97.94 306 GLU B C 1
ATOM 5616 O O . GLU B 1 306 ? 1.163 23.469 19.594 1 97.94 306 GLU B O 1
ATOM 5621 N N . GLY B 1 307 ? 0.946 21.625 18.266 1 97.5 307 GLY B N 1
ATOM 5622 C CA . GLY B 1 307 ? -0.035 21.016 19.156 1 97.5 307 GLY B CA 1
ATOM 5623 C C . GLY B 1 307 ? -1.249 20.469 18.422 1 97.5 307 GLY B C 1
ATOM 5624 O O . GLY B 1 307 ? -1.31 20.516 17.188 1 97.5 307 GLY B O 1
ATOM 5625 N N . ASP B 1 308 ? -2.119 19.969 19.172 1 97.56 308 ASP B N 1
ATOM 5626 C CA . ASP B 1 308 ? -3.312 19.328 18.641 1 97.56 308 ASP B CA 1
ATOM 5627 C C . ASP B 1 308 ? -4.266 20.344 18.031 1 97.56 308 ASP B C 1
ATOM 5629 O O . ASP B 1 308 ? -4.598 21.344 18.672 1 97.56 308 ASP B O 1
ATOM 5633 N N . PHE B 1 309 ? -4.703 20.141 16.828 1 98.38 309 PHE B N 1
ATOM 5634 C CA . PHE B 1 309 ? -5.59 21.031 16.078 1 98.38 309 PHE B CA 1
ATOM 5635 C C . PHE B 1 309 ? -6.828 21.375 16.891 1 98.38 309 PHE B C 1
ATOM 5637 O O . PHE B 1 309 ? -7.316 22.5 16.828 1 98.38 309 PHE B O 1
ATOM 5644 N N . LEU B 1 310 ? -7.316 20.484 17.656 1 98.06 310 LEU B N 1
ATOM 5645 C CA . LEU B 1 310 ? -8.57 20.672 18.375 1 98.06 310 LEU B CA 1
ATOM 5646 C C . LEU B 1 310 ? -8.367 21.516 19.625 1 98.06 310 LEU B C 1
ATOM 5648 O O . LEU B 1 310 ? -9.32 22.031 20.203 1 98.06 310 LEU B O 1
ATOM 5652 N N . ASP B 1 311 ? -7.102 21.703 20.016 1 97.56 311 ASP B N 1
ATOM 5653 C CA . ASP B 1 311 ? -6.867 22.312 21.328 1 97.56 311 ASP B CA 1
ATOM 5654 C C . ASP B 1 311 ? -6.223 23.688 21.188 1 97.56 311 ASP B C 1
ATOM 5656 O O . ASP B 1 311 ? -6.285 24.5 22.109 1 97.56 311 ASP B O 1
ATOM 5660 N N . MET B 1 312 ? -5.703 24.078 20.062 1 97.75 312 MET B N 1
ATOM 5661 C CA . MET B 1 312 ? -4.727 25.156 20.016 1 97.75 312 MET B CA 1
ATOM 5662 C C . MET B 1 312 ? -5.391 26.469 19.609 1 97.75 312 MET B C 1
ATOM 5664 O O . MET B 1 312 ? -4.781 27.531 19.734 1 97.75 312 MET B O 1
ATOM 5668 N N . PHE B 1 313 ? -6.609 26.438 19.188 1 98.25 313 PHE B N 1
ATOM 5669 C CA . PHE B 1 313 ? -7.254 27.641 18.688 1 98.25 313 PHE B CA 1
ATOM 5670 C C . PHE B 1 313 ? -8.539 27.922 19.469 1 98.25 313 PHE B C 1
ATOM 5672 O O . PHE B 1 313 ? -9.625 27.547 19.031 1 98.25 313 PHE B O 1
ATOM 5679 N N . PRO B 1 314 ? -8.531 28.734 20.484 1 95.75 314 PRO B N 1
ATOM 5680 C CA . PRO B 1 314 ? -9.695 28.938 21.359 1 95.75 314 PRO B CA 1
ATOM 5681 C C . PRO B 1 314 ? -10.688 29.953 20.797 1 95.75 314 PRO B C 1
ATOM 5683 O O . PRO B 1 314 ? -11.867 29.938 21.156 1 95.75 314 PRO B O 1
ATOM 5686 N N . GLU B 1 315 ? -10.266 30.891 19.906 1 97.62 315 GLU B N 1
ATOM 5687 C CA . GLU B 1 315 ? -11.133 31.953 19.422 1 97.62 315 GLU B CA 1
ATOM 5688 C C . GLU B 1 315 ? -11.875 31.531 18.156 1 97.62 315 GLU B C 1
ATOM 5690 O O . GLU B 1 315 ? -11.297 30.859 17.281 1 97.62 315 GLU B O 1
ATOM 5695 N N . ASP B 1 316 ? -13.094 31.891 18.047 1 98 316 ASP B N 1
ATOM 5696 C CA . ASP B 1 316 ? -13.922 31.578 16.875 1 98 316 ASP B CA 1
ATOM 5697 C C . ASP B 1 316 ? -13.711 32.594 15.766 1 98 316 ASP B C 1
ATOM 5699 O O . ASP B 1 316 ? -13.336 33.75 16.031 1 98 316 ASP B O 1
ATOM 5703 N N . GLY B 1 317 ? -13.93 32.156 14.578 1 98.19 317 GLY B N 1
ATOM 5704 C CA . GLY B 1 317 ? -14.016 33.062 13.438 1 98.19 317 GLY B CA 1
ATOM 5705 C C . GLY B 1 317 ? -12.742 33.844 13.203 1 98.19 317 GLY B C 1
ATOM 5706 O O . GLY B 1 317 ? -12.789 35.062 12.961 1 98.19 317 GLY B O 1
ATOM 5707 N N . GLN B 1 318 ? -11.648 33.188 13.297 1 97.94 318 GLN B N 1
ATOM 5708 C CA . GLN B 1 318 ? -10.359 33.875 13.211 1 97.94 318 GLN B CA 1
ATOM 5709 C C . GLN B 1 318 ? -9.82 33.844 11.781 1 97.94 318 GLN B C 1
ATOM 5711 O O . GLN B 1 318 ? -9.008 34.719 11.406 1 97.94 318 GLN B O 1
ATOM 5716 N N . PHE B 1 319 ? -10.297 32.938 10.977 1 98.88 319 PHE B N 1
ATOM 5717 C CA . PHE B 1 319 ? -9.617 32.688 9.711 1 98.88 319 PHE B CA 1
ATOM 5718 C C . PHE B 1 319 ? -10.562 32.938 8.539 1 98.88 319 PHE B C 1
ATOM 5720 O O . PHE B 1 319 ? -11.766 32.656 8.633 1 98.88 319 PHE B O 1
ATOM 5727 N N . ASP B 1 320 ? -10 33.469 7.453 1 98.81 320 ASP B N 1
ATOM 5728 C CA . ASP B 1 320 ? -10.727 33.656 6.203 1 98.81 320 ASP B CA 1
ATOM 5729 C C . ASP B 1 320 ? -10.805 32.344 5.426 1 98.81 320 ASP B C 1
ATOM 5731 O O . ASP B 1 320 ? -11.742 32.125 4.656 1 98.81 320 ASP B O 1
ATOM 5735 N N . ALA B 1 321 ? -9.828 31.516 5.637 1 98.94 321 ALA B N 1
ATOM 5736 C CA . ALA B 1 321 ? -9.781 30.219 4.969 1 98.94 321 ALA B CA 1
ATOM 5737 C C . ALA B 1 321 ? -9.07 29.172 5.836 1 98.94 321 ALA B C 1
ATOM 5739 O O . ALA B 1 321 ? -8.172 29.516 6.609 1 98.94 321 ALA B O 1
ATOM 5740 N N . VAL B 1 322 ? -9.492 27.953 5.719 1 98.94 322 VAL B N 1
ATOM 5741 C CA . VAL B 1 322 ? -8.805 26.766 6.242 1 98.94 322 VAL B CA 1
ATOM 5742 C C . VAL B 1 322 ? -8.492 25.812 5.102 1 98.94 322 VAL B C 1
ATOM 5744 O O . VAL B 1 322 ? -9.375 25.453 4.32 1 98.94 322 VAL B O 1
ATOM 5747 N N . VAL B 1 323 ? -7.23 25.469 4.988 1 98.94 323 VAL B N 1
ATOM 5748 C CA . VAL B 1 323 ? -6.777 24.547 3.951 1 98.94 323 VAL B CA 1
ATOM 5749 C C . VAL B 1 323 ? -6.355 23.219 4.582 1 98.94 323 VAL B C 1
ATOM 5751 O O . VAL B 1 323 ? -5.453 23.188 5.422 1 98.94 323 VAL B O 1
ATOM 5754 N N . THR B 1 324 ? -7.043 22.188 4.219 1 98.88 324 THR B N 1
ATOM 5755 C CA . THR B 1 324 ? -6.668 20.844 4.684 1 98.88 324 THR B CA 1
ATOM 5756 C C . THR B 1 324 ? -6.109 20.016 3.535 1 98.88 324 THR B C 1
ATOM 5758 O O . THR B 1 324 ? -6.801 19.766 2.547 1 98.88 324 THR B O 1
ATOM 5761 N N . LEU B 1 325 ? -4.902 19.688 3.602 1 98.69 325 LEU B N 1
ATOM 5762 C CA . LEU B 1 325 ? -4.219 18.797 2.672 1 98.69 325 LEU B CA 1
ATOM 5763 C C . LEU B 1 325 ? -3.717 17.547 3.389 1 98.69 325 LEU B C 1
ATOM 5765 O O . LEU B 1 325 ? -2.855 17.625 4.27 1 98.69 325 LEU B O 1
ATOM 5769 N N . PHE B 1 326 ? -4.254 16.328 3.018 1 97.44 326 PHE B N 1
ATOM 5770 C CA . PHE B 1 326 ? -3.898 15.086 3.699 1 97.44 326 PHE B CA 1
ATOM 5771 C C . PHE B 1 326 ? -4.074 15.227 5.207 1 97.44 326 PHE B C 1
ATOM 5773 O O . PHE B 1 326 ? -3.156 14.922 5.973 1 97.44 326 PHE B O 1
ATOM 5780 N N . PHE B 1 327 ? -5.332 15.578 5.641 1 98.31 327 PHE B N 1
ATOM 5781 C CA . PHE B 1 327 ? -5.434 15.961 7.047 1 98.31 327 PHE B CA 1
ATOM 5782 C C . PHE B 1 327 ? -6.684 15.367 7.684 1 98.31 327 PHE B C 1
ATOM 5784 O O . PHE B 1 327 ? -6.605 14.711 8.719 1 98.31 327 PHE B O 1
ATOM 5791 N N . ILE B 1 328 ? -7.832 15.484 7.145 1 98.25 328 ILE B N 1
ATOM 5792 C CA . ILE B 1 328 ? -9.07 15.203 7.859 1 98.25 328 ILE B CA 1
ATOM 5793 C C . ILE B 1 328 ? -9.156 13.711 8.172 1 98.25 328 ILE B C 1
ATOM 5795 O O . ILE B 1 328 ? -9.812 13.312 9.141 1 98.25 328 ILE B O 1
ATOM 5799 N N . ASP B 1 329 ? -8.445 12.891 7.441 1 96.81 329 ASP B N 1
ATOM 5800 C CA . ASP B 1 329 ? -8.586 11.453 7.617 1 96.81 329 ASP B CA 1
ATOM 5801 C C . ASP B 1 329 ? -7.812 10.969 8.836 1 96.81 329 ASP B C 1
ATOM 5803 O O . ASP B 1 329 ? -7.969 9.82 9.266 1 96.81 329 ASP B O 1
ATOM 5807 N N . ILE B 1 330 ? -7.016 11.766 9.453 1 95.31 330 ILE B N 1
ATOM 5808 C CA . ILE B 1 330 ? -6.262 11.336 10.625 1 95.31 330 ILE B CA 1
ATOM 5809 C C . ILE B 1 330 ? -7.074 11.609 11.891 1 95.31 330 ILE B C 1
ATOM 5811 O O . ILE B 1 330 ? -6.625 11.312 13 1 95.31 330 ILE B O 1
ATOM 5815 N N . SER B 1 331 ? -8.258 12.117 11.797 1 94.81 331 SER B N 1
ATOM 5816 C CA . SER B 1 331 ? -9.117 12.438 12.93 1 94.81 331 SER B CA 1
ATOM 5817 C C . SER B 1 331 ? -9.57 11.18 13.656 1 94.81 331 SER B C 1
ATOM 5819 O O . SER B 1 331 ? -9.836 10.156 13.023 1 94.81 331 SER B O 1
ATOM 5821 N N . ASN B 1 332 ? -9.695 11.336 14.953 1 95.31 332 ASN B N 1
ATOM 5822 C CA . ASN B 1 332 ? -10.352 10.273 15.711 1 95.31 332 ASN B CA 1
ATOM 5823 C C . ASN B 1 332 ? -11.859 10.258 15.461 1 95.31 332 ASN B C 1
ATOM 5825 O O . ASN B 1 332 ? -12.5 9.211 15.555 1 95.31 332 ASN B O 1
ATOM 5829 N N . ASN B 1 333 ? -12.344 11.383 15.328 1 97.44 333 ASN B N 1
ATOM 5830 C CA . ASN B 1 333 ? -13.727 11.602 14.898 1 97.44 333 ASN B CA 1
ATOM 5831 C C . ASN B 1 333 ? -13.836 12.789 13.945 1 97.44 333 ASN B C 1
ATOM 5833 O O . ASN B 1 333 ? -13.633 13.938 14.352 1 97.44 333 ASN B O 1
ATOM 5837 N N . VAL B 1 334 ? -14.172 12.516 12.711 1 98.06 334 VAL B N 1
ATOM 5838 C CA . VAL B 1 334 ? -14.164 13.531 11.664 1 98.06 334 VAL B CA 1
ATOM 5839 C C . VAL B 1 334 ? -15.18 14.617 11.984 1 98.06 334 VAL B C 1
ATOM 5841 O O . VAL B 1 334 ? -15.023 15.773 11.57 1 98.06 334 VAL B O 1
ATOM 5844 N N . ILE B 1 335 ? -16.172 14.391 12.75 1 98.5 335 ILE B N 1
ATOM 5845 C CA . ILE B 1 335 ? -17.156 15.383 13.172 1 98.5 335 ILE B CA 1
ATOM 5846 C C . ILE B 1 335 ? -16.453 16.516 13.93 1 98.5 335 ILE B C 1
ATOM 5848 O O . ILE B 1 335 ? -16.734 17.688 13.711 1 98.5 335 ILE B O 1
ATOM 5852 N N . ASP B 1 336 ? -15.508 16.141 14.758 1 98.19 336 ASP B N 1
ATOM 5853 C CA . ASP B 1 336 ? -14.789 17.141 15.555 1 98.19 336 ASP B CA 1
ATOM 5854 C C . ASP B 1 336 ? -13.914 18.016 14.672 1 98.19 336 ASP B C 1
ATOM 5856 O O . ASP B 1 336 ? -13.859 19.234 14.867 1 98.19 336 ASP B O 1
ATOM 5860 N N . PHE B 1 337 ? -13.234 17.438 13.711 1 98.38 337 PHE B N 1
ATOM 5861 C CA . PHE B 1 337 ? -12.375 18.219 12.828 1 98.38 337 PHE B CA 1
ATOM 5862 C C . PHE B 1 337 ? -13.195 19.203 11.992 1 98.38 337 PHE B C 1
ATOM 5864 O O . PHE B 1 337 ? -12.883 20.391 11.938 1 98.38 337 PHE B O 1
ATOM 5871 N N . LEU B 1 338 ? -14.266 18.703 11.43 1 98.81 338 LEU B N 1
ATOM 5872 C CA . LEU B 1 338 ? -15.062 19.578 10.57 1 98.81 338 LEU B CA 1
ATOM 5873 C C . LEU B 1 338 ? -15.773 20.641 11.391 1 98.81 338 LEU B C 1
ATOM 5875 O O . LEU B 1 338 ? -15.906 21.797 10.945 1 98.81 338 LEU B O 1
ATOM 5879 N N . SER B 1 339 ? -16.234 20.281 12.57 1 98.56 339 SER B N 1
ATOM 5880 C CA . SER B 1 339 ? -16.844 21.266 13.461 1 98.56 339 SER B CA 1
ATOM 5881 C C . SER B 1 339 ? -15.852 22.359 13.852 1 98.56 339 SER B C 1
ATOM 5883 O O . SE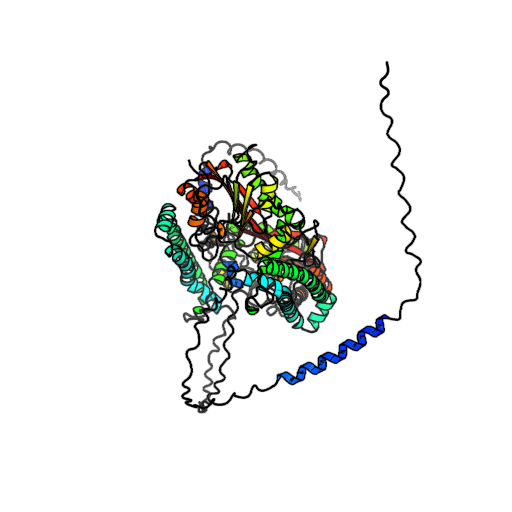R B 1 339 ? -16.203 23.547 13.883 1 98.56 339 SER B O 1
ATOM 5885 N N . ASN B 1 340 ? -14.633 21.906 14.125 1 98.81 340 ASN B N 1
ATOM 5886 C CA . ASN B 1 340 ? -13.602 22.875 14.492 1 98.81 340 ASN B CA 1
ATOM 5887 C C . ASN B 1 340 ? -13.234 23.781 13.32 1 98.81 340 ASN B C 1
ATOM 5889 O O . ASN B 1 340 ? -13.031 24.984 13.5 1 98.81 340 ASN B O 1
ATOM 5893 N N . ILE B 1 341 ? -13.18 23.234 12.109 1 98.94 341 ILE B N 1
ATOM 5894 C CA . ILE B 1 341 ? -12.938 24.031 10.914 1 98.94 341 ILE B CA 1
ATOM 5895 C C . ILE B 1 341 ? -14.039 25.078 10.758 1 98.94 341 ILE B C 1
ATOM 5897 O O . ILE B 1 341 ? -13.758 26.25 10.539 1 98.94 341 ILE B O 1
ATOM 5901 N N . HIS B 1 342 ? -15.273 24.641 10.914 1 98.81 342 HIS B N 1
ATOM 5902 C CA . HIS B 1 342 ? -16.422 25.531 10.82 1 98.81 342 HIS B CA 1
ATOM 5903 C C . HIS B 1 342 ? -16.328 26.656 11.859 1 98.81 342 HIS B C 1
ATOM 5905 O O . HIS B 1 342 ? -16.516 27.828 11.531 1 98.81 342 HIS B O 1
ATOM 5911 N N . ARG B 1 343 ? -16.016 26.266 13.062 1 98.62 343 ARG B N 1
ATOM 5912 C CA . ARG B 1 343 ? -15.914 27.219 14.172 1 98.62 343 ARG B CA 1
ATOM 5913 C C . ARG B 1 343 ? -14.844 28.266 13.898 1 98.62 343 ARG B C 1
ATOM 5915 O O . ARG B 1 343 ? -15.039 29.453 14.172 1 98.62 343 ARG B O 1
ATOM 5922 N N . LEU B 1 344 ? -13.75 27.891 13.383 1 98.88 344 LEU B N 1
ATOM 5923 C CA . LEU B 1 344 ? -12.57 28.734 13.219 1 98.88 344 LEU B CA 1
ATOM 5924 C C . LEU B 1 344 ? -12.742 29.688 12.047 1 98.88 344 LEU B C 1
ATOM 5926 O O . LEU B 1 344 ? -12.102 30.75 11.992 1 98.88 344 LEU B O 1
ATOM 5930 N N . LEU B 1 345 ? -13.586 29.344 11.117 1 98.88 345 LEU B N 1
ATOM 5931 C CA . LEU B 1 345 ? -13.797 30.156 9.93 1 98.88 345 LEU B CA 1
ATOM 5932 C C . LEU B 1 345 ? -14.688 31.344 10.242 1 98.88 345 LEU B C 1
ATOM 5934 O O . LEU B 1 345 ? -15.664 31.219 10.984 1 98.88 345 LEU B O 1
ATOM 5938 N N . LYS B 1 346 ? -14.383 32.531 9.648 1 98.44 346 LYS B N 1
ATOM 5939 C CA . LYS B 1 346 ? -15.312 33.656 9.602 1 98.44 346 LYS B CA 1
ATOM 5940 C C . LYS B 1 346 ? -16.547 33.312 8.781 1 98.44 346 LYS B C 1
ATOM 5942 O O . LYS B 1 346 ? -16.5 32.438 7.906 1 98.44 346 LYS B O 1
ATOM 5947 N N . PRO B 1 347 ? -17.672 34 9.125 1 97.75 347 PRO B N 1
ATOM 5948 C CA . PRO B 1 347 ? -18.797 33.844 8.203 1 97.75 347 PRO B CA 1
ATOM 5949 C C . PRO B 1 347 ? -18.422 34.125 6.754 1 97.75 347 PRO B C 1
ATOM 5951 O O . PRO B 1 347 ? -17.75 35.125 6.469 1 97.75 347 PRO B O 1
ATOM 5954 N N . GLY B 1 348 ? -18.703 33.25 5.918 1 97.69 348 GLY B N 1
ATOM 5955 C CA . GLY B 1 348 ? -18.344 33.406 4.52 1 97.69 348 GLY B CA 1
ATOM 5956 C C . GLY B 1 348 ? -16.953 32.906 4.199 1 97.69 348 GLY B C 1
ATOM 5957 O O . GLY B 1 348 ? -16.531 32.906 3.037 1 97.69 348 GLY B O 1
ATOM 5958 N N . GLY B 1 349 ? -16.25 32.438 5.254 1 98.62 349 GLY B N 1
ATOM 5959 C CA . GLY B 1 349 ? -14.922 31.875 5.035 1 98.62 349 GLY B CA 1
ATOM 5960 C C . GLY B 1 349 ? -14.945 30.562 4.273 1 98.62 349 GLY B C 1
ATOM 5961 O O . GLY B 1 349 ? -15.969 29.891 4.211 1 98.62 349 GLY B O 1
ATOM 5962 N N . VAL B 1 350 ? -13.773 30.172 3.701 1 98.81 350 VAL B N 1
ATOM 5963 C CA . VAL B 1 350 ? -13.758 29.016 2.807 1 98.81 350 VAL B CA 1
ATOM 5964 C C . VAL B 1 350 ? -12.898 27.906 3.412 1 98.81 350 VAL B C 1
ATOM 5966 O O . VAL B 1 350 ? -11.852 28.172 4.004 1 98.81 350 VAL B O 1
ATOM 5969 N N . TRP B 1 351 ? -13.391 26.703 3.301 1 98.94 351 TRP B N 1
ATOM 5970 C CA . TRP B 1 351 ? -12.648 25.469 3.566 1 98.94 351 TRP B CA 1
ATOM 5971 C C . TRP B 1 351 ? -12.227 24.797 2.266 1 98.94 351 TRP B C 1
ATOM 5973 O O . TRP B 1 351 ? -13.07 24.359 1.479 1 98.94 351 TRP B O 1
ATOM 5983 N N . VAL B 1 352 ? -10.945 24.766 1.99 1 98.94 352 VAL B N 1
ATOM 5984 C CA . VAL B 1 352 ? -10.367 24.078 0.836 1 98.94 352 VAL B CA 1
ATOM 5985 C C . VAL B 1 352 ? -9.766 22.75 1.274 1 98.94 352 VAL B C 1
ATOM 5987 O O . VAL B 1 352 ? -8.82 22.719 2.07 1 98.94 352 VAL B O 1
ATOM 5990 N N . ASN B 1 353 ? -10.289 21.672 0.705 1 98.88 353 ASN B N 1
ATOM 5991 C CA . ASN B 1 353 ? -9.836 20.344 1.12 1 98.88 353 ASN B CA 1
ATOM 5992 C C . ASN B 1 353 ? -9.234 19.562 -0.048 1 98.88 353 ASN B C 1
ATOM 5994 O O . ASN B 1 353 ? -9.766 19.609 -1.162 1 98.88 353 ASN B O 1
ATOM 5998 N N . LEU B 1 354 ? -8.172 18.891 0.232 1 98.81 354 LEU B N 1
ATOM 5999 C CA . LEU B 1 354 ? -7.645 17.875 -0.67 1 98.81 354 LEU B CA 1
ATOM 6000 C C . LEU B 1 354 ? -6.941 16.766 0.109 1 98.81 354 LEU B C 1
ATOM 6002 O O . LEU B 1 354 ? -6.023 17.031 0.887 1 98.81 354 LEU B O 1
ATOM 6006 N N . GLY B 1 355 ? -7.387 15.531 -0.097 1 97.88 355 GLY B N 1
ATOM 6007 C CA . GLY B 1 355 ? -6.691 14.461 0.596 1 97.88 355 GLY B CA 1
ATOM 6008 C C . GLY B 1 355 ? -7.414 13.125 0.501 1 97.88 355 GLY B C 1
ATOM 6009 O O . GLY B 1 355 ? -8.5 13.039 -0.076 1 97.88 355 GLY B O 1
ATOM 6010 N N . PRO B 1 356 ? -6.781 12.164 1.029 1 96.25 356 PRO B N 1
ATOM 6011 C CA . PRO B 1 356 ? -7.383 10.836 1.062 1 96.25 356 PRO B CA 1
ATOM 6012 C C . PRO B 1 356 ? -8.445 10.695 2.146 1 96.25 356 PRO B C 1
ATOM 6014 O O . PRO B 1 356 ? -8.609 11.586 2.977 1 96.25 356 PRO B O 1
ATOM 6017 N N . LEU B 1 357 ? -9.172 9.625 2.035 1 95.69 357 LEU B N 1
ATOM 6018 C CA . LEU B 1 357 ? -10.109 9.203 3.066 1 95.69 357 LEU B CA 1
ATOM 6019 C C . LEU B 1 357 ? -9.734 7.828 3.615 1 95.69 357 LEU B C 1
ATOM 6021 O O . LEU B 1 357 ? -10.523 6.887 3.545 1 95.69 357 LEU B O 1
ATOM 6025 N N . LYS B 1 358 ? -8.539 7.789 4.148 1 93.44 358 LYS B N 1
ATOM 6026 C CA . LYS B 1 358 ? -7.926 6.578 4.684 1 93.44 358 LYS B CA 1
ATOM 6027 C C . LYS B 1 358 ? -8.531 6.203 6.035 1 93.44 358 LYS B C 1
ATOM 6029 O O . LYS B 1 358 ? -8.789 5.031 6.305 1 93.44 358 LYS B O 1
ATOM 6034 N N . TRP B 1 359 ? -8.844 7.086 6.824 1 92.62 359 TRP B N 1
ATOM 6035 C CA . TRP B 1 359 ? -9.312 6.988 8.195 1 92.62 359 TRP B CA 1
ATOM 6036 C C . TRP B 1 359 ? -8.367 6.148 9.047 1 92.62 359 TRP B C 1
ATOM 6038 O O . TRP B 1 359 ? -7.969 5.051 8.641 1 92.62 359 TRP B O 1
ATOM 6048 N N . GLY B 1 360 ? -8.016 6.543 10.117 1 84.38 360 GLY B N 1
ATOM 6049 C CA . GLY B 1 360 ? -7.133 5.82 11.023 1 84.38 360 GLY B CA 1
ATOM 6050 C C . GLY B 1 360 ? -7.785 4.605 11.648 1 84.38 360 GLY B C 1
ATOM 6051 O O . GLY B 1 360 ? -9.008 4.438 11.57 1 84.38 360 GLY B O 1
ATOM 6052 N N . THR B 1 361 ? -6.961 3.801 12.297 1 78.81 361 THR B N 1
ATOM 6053 C CA . THR B 1 361 ? -7.379 2.531 12.875 1 78.81 361 THR B CA 1
ATOM 6054 C C . THR B 1 361 ? -8.375 2.762 14.016 1 78.81 361 THR B C 1
ATOM 6056 O O . THR B 1 361 ? -9.242 1.926 14.258 1 78.81 361 THR B O 1
ATOM 6059 N N . HIS B 1 362 ? -8.367 3.908 14.617 1 85.12 362 HIS B N 1
ATOM 6060 C CA . HIS B 1 362 ? -9.172 4.09 15.828 1 85.12 362 HIS B CA 1
ATOM 6061 C C . HIS B 1 362 ? -10.273 5.121 15.602 1 85.12 362 HIS B C 1
ATOM 6063 O O . HIS B 1 362 ? -10.945 5.535 16.547 1 85.12 362 HIS B O 1
ATOM 6069 N N . THR B 1 363 ? -10.484 5.414 14.422 1 93.56 363 THR B N 1
ATOM 6070 C CA . THR B 1 363 ? -11.477 6.445 14.133 1 93.56 363 THR B CA 1
ATOM 6071 C C . THR B 1 363 ? -12.883 5.945 14.438 1 93.56 363 THR B C 1
ATOM 6073 O O . THR B 1 363 ? -13.18 4.762 14.25 1 93.56 363 THR B O 1
ATOM 6076 N N . ALA B 1 364 ? -13.688 6.855 14.812 1 95.75 364 ALA B N 1
ATOM 6077 C CA . ALA B 1 364 ? -15.07 6.527 15.156 1 95.75 364 ALA B CA 1
ATOM 6078 C C . ALA B 1 364 ? -15.906 6.297 13.898 1 95.75 364 ALA B C 1
ATOM 6080 O O . ALA B 1 364 ? -16.844 5.496 13.906 1 95.75 364 ALA B O 1
ATOM 6081 N N . LEU B 1 365 ? -15.586 7.004 12.883 1 97.06 365 LEU B N 1
ATOM 6082 C CA . LEU B 1 365 ? -16.359 6.969 11.648 1 97.06 365 LEU B CA 1
ATOM 6083 C C . LEU B 1 365 ? -15.445 6.809 10.438 1 97.06 365 LEU B C 1
ATOM 6085 O O . LEU B 1 365 ? -14.414 7.473 10.344 1 97.06 365 LEU B O 1
ATOM 6089 N N . GLN B 1 366 ? -15.781 5.906 9.562 1 97.12 366 GLN B N 1
ATOM 6090 C CA . GLN B 1 366 ? -15.133 5.75 8.266 1 97.12 366 GLN B CA 1
ATOM 6091 C C . GLN B 1 366 ? -16.078 6.113 7.129 1 97.12 366 GLN B C 1
ATOM 6093 O O . GLN B 1 366 ? -16.719 5.238 6.535 1 97.12 366 GLN B O 1
ATOM 6098 N N . LEU B 1 367 ? -16.109 7.398 6.816 1 97.88 367 LEU B N 1
ATOM 6099 C CA . LEU B 1 367 ? -17.062 7.949 5.867 1 97.88 367 LEU B CA 1
ATOM 6100 C C . LEU B 1 367 ? -16.531 7.871 4.441 1 97.88 367 LEU B C 1
ATOM 6102 O O . LEU B 1 367 ? -15.328 8.031 4.215 1 97.88 367 LEU B O 1
ATOM 6106 N N . SER B 1 368 ? -17.453 7.605 3.504 1 96.88 368 SER B N 1
ATOM 6107 C CA . SER B 1 368 ? -17.125 7.797 2.094 1 96.88 368 SER B CA 1
ATOM 6108 C C . SER B 1 368 ? -17.016 9.281 1.748 1 96.88 368 SER B C 1
ATOM 6110 O O . SER B 1 368 ? -17.359 10.141 2.559 1 96.88 368 SER B O 1
ATOM 6112 N N . ALA B 1 369 ? -16.531 9.57 0.55 1 97.5 369 ALA B N 1
ATOM 6113 C CA . ALA B 1 369 ? -16.438 10.953 0.095 1 97.5 369 ALA B CA 1
ATOM 6114 C C . ALA B 1 369 ? -17.797 11.633 0.119 1 97.5 369 ALA B C 1
ATOM 6116 O O . ALA B 1 369 ? -17.938 12.758 0.6 1 97.5 369 ALA B O 1
ATOM 6117 N N . GLU B 1 370 ? -18.797 10.945 -0.358 1 97.31 370 GLU B N 1
ATOM 6118 C CA . GLU B 1 370 ? -20.156 11.492 -0.381 1 97.31 370 GLU B CA 1
ATOM 6119 C C . GLU B 1 370 ? -20.656 11.781 1.03 1 97.31 370 GLU B C 1
ATOM 6121 O O . GLU B 1 370 ? -21.281 12.82 1.271 1 97.31 370 GLU B O 1
ATOM 6126 N N . GLU B 1 371 ? -20.359 10.922 1.901 1 98 371 GLU B N 1
ATOM 6127 C CA . GLU B 1 371 ? -20.812 11.094 3.275 1 98 371 GLU B CA 1
ATOM 6128 C C . GLU B 1 371 ? -20.078 12.242 3.963 1 98 371 GLU B C 1
ATOM 6130 O O . GLU B 1 371 ? -20.656 12.938 4.805 1 98 371 GLU B O 1
ATOM 6135 N N . VAL B 1 372 ? -18.812 12.445 3.67 1 98.56 372 VAL B N 1
ATOM 6136 C CA . VAL B 1 372 ? -18.078 13.594 4.211 1 98.56 372 VAL B CA 1
ATOM 6137 C C . VAL B 1 372 ? -18.75 14.891 3.756 1 98.56 372 VAL B C 1
ATOM 6139 O O . VAL B 1 372 ? -18.906 15.828 4.547 1 98.56 372 VAL B O 1
ATOM 6142 N N . LEU B 1 373 ? -19.156 14.953 2.508 1 98.31 373 LEU B N 1
ATOM 6143 C CA . LEU B 1 373 ? -19.797 16.141 1.975 1 98.31 373 LEU B CA 1
ATOM 6144 C C . LEU B 1 373 ? -21.156 16.359 2.625 1 98.31 373 LEU B C 1
ATOM 6146 O O . LEU B 1 373 ? -21.547 17.5 2.893 1 98.31 373 LEU B O 1
ATOM 6150 N N . GLN B 1 374 ? -21.875 15.289 2.867 1 98.12 374 GLN B N 1
ATOM 6151 C CA . GLN B 1 374 ? -23.141 15.391 3.598 1 98.12 374 GLN B CA 1
ATOM 6152 C C . GLN B 1 374 ? -22.906 15.914 5.012 1 98.12 374 GLN B C 1
ATOM 6154 O O . GLN B 1 374 ? -23.688 16.75 5.504 1 98.12 374 GLN B O 1
ATOM 6159 N N . LEU B 1 375 ? -21.891 15.375 5.609 1 98.62 375 LEU B N 1
ATOM 6160 C CA . LEU B 1 375 ? -21.531 15.852 6.941 1 98.62 375 LEU B CA 1
ATOM 6161 C C . LEU B 1 375 ? -21.234 17.344 6.922 1 98.62 375 LEU B C 1
ATOM 6163 O O . LEU B 1 375 ? -21.703 18.078 7.797 1 98.62 375 LEU B O 1
ATOM 6167 N N . ALA B 1 376 ? -20.453 17.781 5.961 1 98.75 376 ALA B N 1
ATOM 6168 C CA . ALA B 1 376 ? -20.141 19.203 5.824 1 98.75 376 ALA B CA 1
ATOM 6169 C C . ALA B 1 376 ? -21.422 20.031 5.727 1 98.75 376 ALA B C 1
ATOM 6171 O O . ALA B 1 376 ? -21.531 21.062 6.383 1 98.75 376 ALA B O 1
ATOM 6172 N N . ASP B 1 377 ? -22.312 19.562 4.934 1 98.06 377 ASP B N 1
ATOM 6173 C CA . ASP B 1 377 ? -23.594 20.25 4.777 1 98.06 377 ASP B CA 1
ATOM 6174 C C . ASP B 1 377 ? -24.344 20.344 6.109 1 98.06 377 ASP B C 1
ATOM 6176 O O . ASP B 1 377 ? -24.828 21.406 6.48 1 98.06 377 ASP B O 1
ATOM 6180 N N . LEU B 1 378 ? -24.375 19.266 6.832 1 97.62 378 LEU B N 1
ATOM 6181 C CA . LEU B 1 378 ? -25.047 19.203 8.125 1 97.62 378 LEU B CA 1
ATOM 6182 C C . LEU B 1 378 ? -24.422 20.172 9.109 1 97.62 378 LEU B C 1
ATOM 6184 O O . LEU B 1 378 ? -25.109 20.719 9.984 1 97.62 378 LEU B O 1
ATOM 6188 N N . LEU B 1 379 ? -23.141 20.453 8.953 1 98.12 379 LEU B N 1
ATOM 6189 C CA . LEU B 1 379 ? -22.406 21.25 9.922 1 98.12 379 LEU B CA 1
ATOM 6190 C C . LEU B 1 379 ? -22.391 22.719 9.516 1 98.12 379 LEU B C 1
ATOM 6192 O O . LEU B 1 379 ? -21.766 23.547 10.18 1 98.12 379 LEU B O 1
ATOM 6196 N N . GLY B 1 380 ? -23.016 23.031 8.398 1 98.31 380 GLY B N 1
ATOM 6197 C CA . GLY B 1 380 ? -23.203 24.438 8.078 1 98.31 380 GLY B CA 1
ATOM 6198 C C . GLY B 1 380 ? -22.312 24.922 6.953 1 98.31 380 GLY B C 1
ATOM 6199 O O . GLY B 1 380 ? -22.062 26.125 6.828 1 98.31 380 GLY B O 1
ATOM 6200 N N . PHE B 1 381 ? -21.891 24 6.102 1 98.75 381 PHE B N 1
ATOM 6201 C CA . PHE B 1 381 ? -21.109 24.391 4.934 1 98.75 381 PHE B CA 1
ATOM 6202 C C . PHE B 1 381 ? -21.969 24.359 3.674 1 98.75 381 PHE B C 1
ATOM 6204 O O . PHE B 1 381 ? -22.859 23.516 3.549 1 98.75 381 PHE B O 1
ATOM 6211 N N . ASP B 1 382 ? -21.703 25.266 2.814 1 98.38 382 ASP B N 1
ATOM 6212 C CA . ASP B 1 382 ? -22.156 25.156 1.429 1 98.38 382 ASP B CA 1
ATOM 6213 C C . ASP B 1 382 ? -21.047 24.609 0.535 1 98.38 382 ASP B C 1
ATOM 6215 O O . ASP B 1 382 ? -20.094 25.344 0.202 1 98.38 382 ASP B O 1
ATOM 6219 N N . VAL B 1 383 ? -21.188 23.391 0.125 1 97.38 383 VAL B N 1
ATOM 6220 C CA . VAL B 1 383 ? -20.188 22.719 -0.692 1 97.38 383 VAL B CA 1
ATOM 6221 C C . VAL B 1 383 ? -20.312 23.172 -2.146 1 97.38 383 VAL B C 1
ATOM 6223 O O . VAL B 1 383 ? -21.422 23.203 -2.689 1 97.38 383 VAL B O 1
ATOM 6226 N N . ASP B 1 384 ? -19.234 23.547 -2.73 1 97.31 384 ASP B N 1
ATOM 6227 C CA . ASP B 1 384 ? -19.234 23.812 -4.164 1 97.31 384 ASP B CA 1
ATOM 6228 C C . ASP B 1 384 ? -19.062 22.516 -4.961 1 97.31 384 ASP B C 1
ATOM 6230 O O . ASP B 1 384 ? -17.938 22.109 -5.242 1 97.31 384 ASP B O 1
ATOM 6234 N N . HIS B 1 385 ? -20.078 21.984 -5.438 1 95.44 385 HIS B N 1
ATOM 6235 C CA . HIS B 1 385 ? -20.078 20.688 -6.117 1 95.44 385 HIS B CA 1
ATOM 6236 C C . HIS B 1 385 ? -19.406 20.797 -7.488 1 95.44 385 HIS B C 1
ATOM 6238 O O . HIS B 1 385 ? -18.969 19.781 -8.047 1 95.44 385 HIS B O 1
ATOM 6244 N N . THR B 1 386 ? -19.266 21.984 -7.957 1 95.38 386 THR B N 1
ATOM 6245 C CA . THR B 1 386 ? -18.625 22.172 -9.258 1 95.38 386 THR B CA 1
ATOM 6246 C C . THR B 1 386 ? -17.109 22.094 -9.133 1 95.38 386 THR B C 1
ATOM 6248 O O . THR B 1 386 ? -16.406 21.891 -10.125 1 95.38 386 THR B O 1
ATOM 6251 N N . SER B 1 387 ? -16.703 22.266 -7.926 1 94.56 387 SER B N 1
ATOM 6252 C CA . SER B 1 387 ? -15.258 22.25 -7.703 1 94.56 387 SER B CA 1
ATOM 6253 C C . SER B 1 387 ? -14.742 20.828 -7.508 1 94.56 387 SER B C 1
ATOM 6255 O O . SER B 1 387 ? -13.539 20.578 -7.59 1 94.56 387 SER B O 1
ATOM 6257 N N . ARG B 1 388 ? -15.602 19.922 -7.293 1 96.75 388 ARG B N 1
ATOM 6258 C CA . ARG B 1 388 ? -15.211 18.578 -6.875 1 96.75 388 ARG B CA 1
ATOM 6259 C C . ARG B 1 388 ? -14.398 17.891 -7.961 1 96.75 388 ARG B C 1
ATOM 6261 O O . ARG B 1 388 ? -14.758 17.922 -9.141 1 96.75 388 ARG B O 1
ATOM 6268 N N . LYS B 1 389 ? -13.367 17.281 -7.57 1 96.81 389 LYS B N 1
ATOM 6269 C CA . LYS B 1 389 ? -12.578 16.469 -8.492 1 96.81 389 LYS B CA 1
ATOM 6270 C C . LYS B 1 389 ? -11.711 15.469 -7.727 1 96.81 389 LYS B C 1
ATOM 6272 O O . LYS B 1 389 ? -11.438 15.656 -6.539 1 96.81 389 LYS B O 1
ATOM 6277 N N . SER B 1 390 ? -11.391 14.422 -8.328 1 96.75 390 SER B N 1
ATOM 6278 C CA . SER B 1 390 ? -10.422 13.445 -7.84 1 96.75 390 SER B CA 1
ATOM 6279 C C . SER B 1 390 ? -9.031 13.703 -8.422 1 96.75 390 SER B C 1
ATOM 6281 O O . SER B 1 390 ? -8.898 13.984 -9.609 1 96.75 390 SER B O 1
ATOM 6283 N N . VAL B 1 391 ? -8.07 13.68 -7.523 1 97.62 391 VAL B N 1
ATOM 6284 C CA . VAL B 1 391 ? -6.688 13.922 -7.938 1 97.62 391 VAL B CA 1
ATOM 6285 C C . VAL B 1 391 ? -5.809 12.75 -7.523 1 97.62 391 VAL B C 1
ATOM 6287 O O . VAL B 1 391 ? -5.68 12.445 -6.332 1 97.62 391 VAL B O 1
ATOM 6290 N N . ASP B 1 392 ? -5.199 12.07 -8.492 1 96.06 392 ASP B N 1
ATOM 6291 C CA . ASP B 1 392 ? -4.246 11.008 -8.18 1 96.06 392 ASP B CA 1
ATOM 6292 C C . ASP B 1 392 ? -2.955 11.586 -7.602 1 96.06 392 ASP B C 1
ATOM 6294 O O . ASP B 1 392 ? -2.375 12.516 -8.172 1 96.06 392 ASP B O 1
ATOM 6298 N N . SER B 1 393 ? -2.594 11.031 -6.48 1 95.38 393 SER B N 1
ATOM 6299 C CA . SER B 1 393 ? -1.376 11.516 -5.84 1 95.38 393 SER B CA 1
ATOM 6300 C C . SER B 1 393 ? -0.556 10.359 -5.273 1 95.38 393 SER B C 1
ATOM 6302 O O . SER B 1 393 ? -1.079 9.523 -4.535 1 95.38 393 SER B O 1
ATOM 6304 N N . LEU B 1 394 ? 0.693 10.352 -5.695 1 91.88 394 LEU B N 1
ATOM 6305 C CA . LEU B 1 394 ? 1.634 9.508 -4.965 1 91.88 394 LEU B CA 1
ATOM 6306 C C . LEU B 1 394 ? 1.983 10.133 -3.617 1 91.88 394 LEU B C 1
ATOM 6308 O O . LEU B 1 394 ? 1.467 11.195 -3.264 1 91.88 394 LEU B O 1
ATOM 6312 N N . TYR B 1 395 ? 2.723 9.359 -2.846 1 88.19 395 TYR B N 1
ATOM 6313 C CA . TYR B 1 395 ? 3.045 9.883 -1.524 1 88.19 395 TYR B CA 1
ATOM 6314 C C . TYR B 1 395 ? 4.449 9.469 -1.1 1 88.19 395 TYR B C 1
ATOM 6316 O O . TYR B 1 395 ? 4.641 8.391 -0.531 1 88.19 395 TYR B O 1
ATOM 6324 N N . ALA B 1 396 ? 5.465 10.25 -1.324 1 87.19 396 ALA B N 1
ATOM 6325 C CA . ALA B 1 396 ? 6.867 10.102 -0.943 1 87.19 396 ALA B CA 1
ATOM 6326 C C . ALA B 1 396 ? 7.469 8.836 -1.549 1 87.19 396 ALA B C 1
ATOM 6328 O O . ALA B 1 396 ? 8.148 8.078 -0.858 1 87.19 396 ALA B O 1
ATOM 6329 N N . ASP B 1 397 ? 7.168 8.633 -2.719 1 85.62 397 ASP B N 1
ATOM 6330 C CA . ASP B 1 397 ? 7.641 7.43 -3.393 1 85.62 397 ASP B CA 1
ATOM 6331 C C . ASP B 1 397 ? 9.086 7.59 -3.857 1 85.62 397 ASP B C 1
ATOM 6333 O O . ASP B 1 397 ? 9.523 8.695 -4.18 1 85.62 397 ASP B O 1
ATOM 6337 N N . GLN B 1 398 ? 9.797 6.492 -3.838 1 87.5 398 GLN B N 1
ATOM 6338 C CA . GLN B 1 398 ? 11.109 6.441 -4.465 1 87.5 398 GLN B CA 1
ATOM 6339 C C . GLN B 1 398 ? 11 6.551 -5.984 1 87.5 398 GLN B C 1
ATOM 6341 O O . GLN B 1 398 ? 10.141 5.914 -6.598 1 87.5 398 GLN B O 1
ATOM 6346 N N . PRO B 1 399 ? 11.883 7.367 -6.504 1 82.31 399 PRO B N 1
ATOM 6347 C CA . PRO B 1 399 ? 11.875 7.41 -7.969 1 82.31 399 PRO B CA 1
ATOM 6348 C C . PRO B 1 399 ? 12.148 6.047 -8.602 1 82.31 399 PRO B C 1
ATOM 6350 O O . PRO B 1 399 ? 12.961 5.273 -8.078 1 82.31 399 PRO B O 1
ATOM 6353 N N . ASP B 1 400 ? 11.453 5.602 -9.57 1 85.5 400 ASP B N 1
ATOM 6354 C CA . ASP B 1 400 ? 11.617 4.406 -10.391 1 85.5 400 ASP B CA 1
ATOM 6355 C C . ASP B 1 400 ? 11.242 3.148 -9.609 1 85.5 400 ASP B C 1
ATOM 6357 O O . ASP B 1 400 ? 11.656 2.045 -9.969 1 85.5 400 ASP B O 1
ATOM 6361 N N . THR B 1 401 ? 10.648 3.375 -8.484 1 90.31 401 THR B N 1
ATOM 6362 C CA . THR B 1 401 ? 10.203 2.215 -7.719 1 90.31 401 THR B CA 1
ATOM 6363 C C . THR B 1 401 ? 9.258 1.352 -8.555 1 90.31 401 THR B C 1
ATOM 6365 O O . THR B 1 401 ? 8.547 1.861 -9.422 1 90.31 401 THR B O 1
ATOM 6368 N N . LEU B 1 402 ? 9.266 0.11 -8.234 1 95.25 402 LEU B N 1
ATOM 6369 C CA . LEU B 1 402 ? 8.391 -0.824 -8.938 1 95.25 402 LEU B CA 1
ATOM 6370 C C . LEU B 1 402 ? 7.094 -1.046 -8.164 1 95.25 402 LEU B C 1
ATOM 6372 O O . LEU B 1 402 ? 6.363 -2.004 -8.43 1 95.25 402 LEU B O 1
ATOM 6376 N N . LEU B 1 403 ? 6.832 -0.272 -7.203 1 93.94 403 LEU B N 1
ATOM 6377 C CA . LEU B 1 403 ? 5.566 -0.223 -6.48 1 93.94 403 LEU B CA 1
ATOM 6378 C C . LEU B 1 403 ? 5.074 1.214 -6.34 1 93.94 403 LEU B C 1
ATOM 6380 O O . LEU B 1 403 ? 5.809 2.076 -5.844 1 93.94 403 LEU B O 1
ATOM 6384 N N . LYS B 1 404 ? 3.855 1.425 -6.727 1 91.62 404 LYS B N 1
ATOM 6385 C CA . LYS B 1 404 ? 3.258 2.752 -6.625 1 91.62 404 LYS B CA 1
ATOM 6386 C C . LYS B 1 404 ? 2.002 2.725 -5.754 1 91.62 404 LYS B C 1
ATOM 6388 O O . LYS B 1 404 ? 1.058 1.987 -6.047 1 91.62 404 LYS B O 1
ATOM 6393 N N . PHE B 1 405 ? 2.076 3.43 -4.707 1 91.25 405 PHE B N 1
ATOM 6394 C CA . PHE B 1 405 ? 0.911 3.68 -3.871 1 91.25 405 PHE B CA 1
ATOM 6395 C C . PHE B 1 405 ? 0.236 4.988 -4.258 1 91.25 405 PHE B C 1
ATOM 6397 O O . PHE B 1 405 ? 0.781 6.07 -4.02 1 91.25 405 PHE B O 1
ATOM 6404 N N . THR B 1 406 ? -0.952 4.93 -4.805 1 94.12 406 THR B N 1
ATOM 6405 C CA . THR B 1 406 ? -1.623 6.125 -5.309 1 94.12 406 THR B CA 1
ATOM 6406 C C . THR B 1 406 ? -2.898 6.398 -4.516 1 94.12 406 THR B C 1
ATOM 6408 O O . THR B 1 406 ? -3.807 5.566 -4.484 1 94.12 406 THR B O 1
ATOM 6411 N N . TYR B 1 407 ? -2.934 7.523 -3.93 1 95.81 407 TYR B N 1
ATOM 6412 C CA . TYR B 1 407 ? -4.184 8.023 -3.363 1 95.81 407 TYR B CA 1
ATOM 6413 C C . TYR B 1 407 ? -5.027 8.711 -4.426 1 95.81 407 TYR B C 1
ATOM 6415 O O . TYR B 1 407 ? -4.531 9.555 -5.176 1 95.81 407 TYR B O 1
ATOM 6423 N N . VAL B 1 408 ? -6.246 8.281 -4.508 1 96.62 408 VAL B N 1
ATOM 6424 C CA . VAL B 1 408 ? -7.215 9.086 -5.246 1 96.62 408 VAL B CA 1
ATOM 6425 C C . VAL B 1 408 ? -7.816 10.148 -4.324 1 96.62 408 VAL B C 1
ATOM 6427 O O . VAL B 1 408 ? -8.914 9.961 -3.791 1 96.62 408 VAL B O 1
ATOM 6430 N N . THR B 1 409 ? -7.082 11.172 -4.23 1 97.88 409 THR B N 1
ATOM 6431 C CA . THR B 1 409 ? -7.441 12.219 -3.275 1 97.88 409 THR B CA 1
ATOM 6432 C C . THR B 1 409 ? -8.688 12.969 -3.734 1 97.88 409 THR B C 1
ATOM 6434 O O . THR B 1 409 ? -8.93 13.102 -4.934 1 97.88 409 THR B O 1
ATOM 6437 N N . GLN B 1 410 ? -9.461 13.43 -2.799 1 98.31 410 GLN B N 1
ATOM 6438 C CA . GLN B 1 410 ? -10.719 14.125 -3.062 1 98.31 410 GLN B CA 1
ATOM 6439 C C . GLN B 1 410 ? -10.586 15.625 -2.797 1 98.31 410 GLN B C 1
ATOM 6441 O O . GLN B 1 410 ? -10.188 16.031 -1.704 1 98.31 410 GLN B O 1
ATOM 6446 N N . PHE B 1 411 ? -10.938 16.406 -3.832 1 98.69 411 PHE B N 1
ATOM 6447 C CA . PHE B 1 411 ? -10.875 17.859 -3.729 1 98.69 411 PHE B CA 1
ATOM 6448 C C . PHE B 1 411 ? -12.273 18.469 -3.693 1 98.69 411 PHE B C 1
ATOM 6450 O O . PHE B 1 411 ? -13.148 18.047 -4.445 1 98.69 411 PHE B O 1
ATOM 6457 N N . TRP B 1 412 ? -12.453 19.438 -2.783 1 98.62 412 TRP B N 1
ATOM 6458 C CA . TRP B 1 412 ? -13.633 20.281 -2.809 1 98.62 412 TRP B CA 1
ATOM 6459 C C . TRP B 1 412 ? -13.375 21.594 -2.08 1 98.62 412 TRP B C 1
ATOM 6461 O O . TRP B 1 412 ? -12.391 21.719 -1.345 1 98.62 412 TRP B O 1
ATOM 6471 N N . THR B 1 413 ? -14.156 22.562 -2.361 1 98.75 413 THR B N 1
ATOM 6472 C CA . THR B 1 413 ? -14.25 23.781 -1.555 1 98.75 413 THR B CA 1
ATOM 6473 C C . THR B 1 413 ? -15.641 23.906 -0.931 1 98.75 413 THR B C 1
ATOM 6475 O O . THR B 1 413 ? -16.625 23.422 -1.496 1 98.75 413 THR B O 1
ATOM 6478 N N . ALA B 1 414 ? -15.664 24.422 0.211 1 98.81 414 ALA B N 1
ATOM 6479 C CA . ALA B 1 414 ? -16.922 24.656 0.929 1 98.81 414 ALA B CA 1
ATOM 6480 C C . ALA B 1 414 ? -16.875 25.969 1.698 1 98.81 414 ALA B C 1
ATOM 6482 O O . ALA B 1 414 ? -15.836 26.328 2.275 1 98.81 414 ALA B O 1
ATOM 6483 N N . THR B 1 415 ? -17.969 26.688 1.728 1 98.69 415 THR B N 1
ATOM 6484 C CA . THR B 1 415 ? -18.031 27.969 2.422 1 98.69 415 THR B CA 1
ATOM 6485 C C . THR B 1 415 ? -18.906 27.859 3.662 1 98.69 415 THR B C 1
ATOM 6487 O O . THR B 1 415 ? -19.953 27.203 3.639 1 98.69 415 THR B O 1
ATOM 6490 N N . LYS B 1 416 ? -18.422 28.484 4.707 1 98.62 416 LYS B N 1
ATOM 6491 C CA . LYS B 1 416 ? -19.266 28.578 5.898 1 98.62 416 LYS B CA 1
ATOM 6492 C C . LYS B 1 416 ? -20.484 29.438 5.637 1 98.62 416 LYS B C 1
ATOM 6494 O O . LYS B 1 416 ? -20.375 30.578 5.188 1 98.62 416 LYS B O 1
ATOM 6499 N N . ARG B 1 417 ? -21.609 28.844 6.004 1 96.19 417 ARG B N 1
ATOM 6500 C CA . ARG B 1 417 ? -22.859 29.578 5.832 1 96.19 417 ARG B CA 1
ATOM 6501 C C . ARG B 1 417 ? -22.906 30.781 6.754 1 96.19 417 ARG B C 1
ATOM 6503 O O . ARG B 1 417 ? -22.453 30.719 7.898 1 96.19 417 ARG B O 1
ATOM 6510 N N . VAL B 1 418 ? -23.484 31.938 6.195 1 88.69 418 VAL B N 1
ATOM 6511 C CA . VAL B 1 418 ? -23.594 33.188 6.926 1 88.69 418 VAL B CA 1
ATOM 6512 C C . VAL B 1 418 ? -24.766 33.125 7.898 1 88.69 418 VAL B C 1
ATOM 6514 O O . VAL B 1 418 ? -25.812 32.562 7.586 1 88.69 418 VAL B O 1
#

Sequence (836 aa):
MHTSIYPSRFLALSLFIVFPLYLAIRGSSSLSDVAVVLSSLSSRAEALHISLTSPIAATPAPTNQTVESSGEPAGSKSGKQHRQSSLPNGLAHAITSFEQYPLLAERALHRKHTRYSKQTSAQKAISNKLGYPTHFEKARQGIDANARFTEQIAQIARAHYHTGPQALGDDEDAEFGLVDLAFGHLSRDWSPQGVKERLAVFPPVLAGLQEHFGEHGNGKNVLVPGSGMGRLASDIADLGYNVTANELDYGSILAYHLLTNHTTSLHQYTLHPFVTKWTHQANPSSRYSAVTVPDHWPNKTVKLVEGDFLDMFPEDGQFDAVVTLFFIDISNNVIDFLSNIHRLLKPGGVWVNLGPLKWGTHTALQLSAEEVLQLADLLGFDVDHTSRKSVDSLYADQPDTLLKFTYVTQFWTATKRVMHTSIYPSRFLALSLFIVFPLYLAIRGSSSLSDVAVVLSSLSSRAEALHISLTSPIAATPAPTNQTVESSGEPAGSKSGKQHRQSSLPNGLAHAITSFEQYPLLAERALHRKHTRYSKQTSAQKAISNKLGYPTHFEKARQGIDANARFTEQIAQIARAHYHTGPQALGDDEDAEFGLVDLAFGHLSRDWSPQGVKERLAVFPPVLAGLQEHFGEHGNGKNVLVPGSGMGRLASDIADLGYNVTANELDYGSILAYHLLTNHTTSLHQYTLHPFVTKWTHQANPSSRYSAVTVPDHWPNKTVKLVEGDFLDMFPEDGQFDAVVTLFFIDISNNVIDFLSNIHRLLKPGGVWVNLGPLKWGTHTALQLSAEEVLQLADLLGFDVDHTSRKSVDSLYADQPDTLLKFTYVTQFWTATKRV

pLDDT: mean 81.58, std 29.07, range [17.61, 98.94]

Solvent-accessible surface area (backbone atoms only — not comparable to full-atom values): 46412 Å² total; per-residue (Å²): 147,83,86,84,79,85,80,89,71,80,79,85,74,73,93,75,79,78,83,76,71,79,80,73,67,85,85,87,72,94,76,70,78,74,69,64,75,71,65,72,77,66,65,73,72,64,66,80,68,64,70,79,66,67,71,83,69,81,79,74,81,83,77,80,79,74,80,76,83,78,86,79,86,76,74,81,73,73,62,75,68,73,73,73,76,76,71,62,84,53,43,44,52,32,42,45,15,31,61,43,34,53,60,45,54,47,50,58,52,46,54,51,48,52,36,43,66,69,48,51,72,70,54,43,55,53,43,52,74,70,48,55,69,55,53,61,56,54,28,49,55,31,46,53,47,35,36,56,51,31,40,49,40,28,53,52,42,32,62,74,66,64,63,63,90,61,84,72,64,62,75,84,68,37,36,60,64,53,49,52,49,38,39,30,49,44,40,30,61,28,16,73,84,11,45,69,48,43,63,49,55,47,53,61,53,55,48,52,53,39,70,73,39,52,93,60,39,60,65,37,34,34,36,25,48,54,34,56,60,38,46,64,49,21,58,49,34,74,68,41,30,39,30,37,31,26,32,60,57,40,49,30,46,39,53,29,48,41,53,63,74,68,54,89,50,75,51,66,41,68,38,31,76,34,36,85,50,54,52,24,30,50,42,80,62,57,34,62,46,72,46,40,32,35,68,62,82,64,44,81,78,48,41,77,44,80,39,54,81,91,72,72,65,87,63,66,44,70,19,48,27,38,41,35,52,65,35,70,27,70,35,54,41,50,67,58,56,54,50,48,52,52,45,31,29,22,75,62,12,38,39,36,39,35,28,50,44,57,41,44,96,71,27,33,58,62,56,16,54,55,49,48,53,51,49,40,43,74,70,42,32,49,68,40,75,84,59,48,45,78,38,70,32,62,71,57,68,63,82,71,42,26,59,45,58,31,32,43,16,44,33,39,39,28,28,34,59,117,140,82,83,79,82,81,79,83,73,75,82,74,77,74,87,72,74,74,83,72,66,78,78,69,72,84,80,85,73,71,70,63,63,65,62,66,64,69,36,20,33,13,7,19,58,59,66,68,74,70,63,68,71,62,73,78,74,80,75,75,80,79,75,78,73,76,72,75,77,74,77,74,86,72,78,77,73,74,60,80,63,72,69,72,75,74,70,60,85,54,42,45,50,32,41,45,15,30,61,43,34,54,60,45,52,48,51,59,52,46,54,50,49,52,36,41,66,68,49,53,72,71,53,43,54,53,42,53,75,72,50,55,70,56,53,59,56,54,28,49,55,32,46,53,47,36,33,55,52,31,39,49,39,27,52,51,43,32,62,74,66,63,64,63,89,63,83,72,64,61,75,85,68,38,37,60,63,54,49,52,50,38,38,3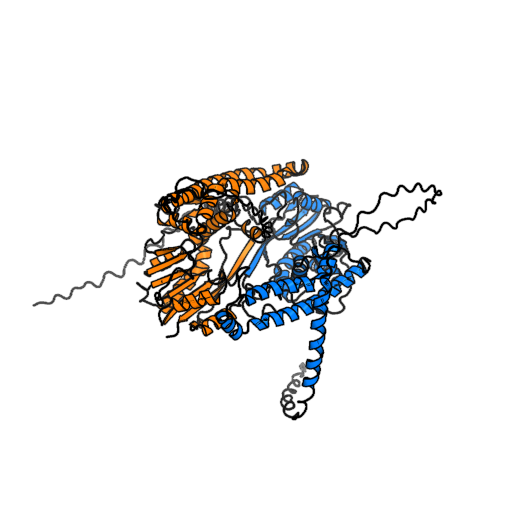1,50,44,41,29,61,26,17,72,83,10,47,68,48,43,64,50,54,48,54,63,53,55,48,51,53,39,70,74,40,52,92,60,38,58,65,38,34,32,35,25,47,53,35,56,61,38,46,66,50,21,58,49,33,74,67,41,31,40,30,38,31,25,31,58,57,40,49,30,46,38,51,29,47,41,54,62,73,68,54,88,50,75,51,68,40,67,37,31,66,7,37,84,5,54,37,21,23,49,39,81,42,9,20,62,12,72,45,40,29,34,68,60,82,63,44,81,76,48,42,77,44,80,39,55,80,90,71,71,65,87,62,65,43,71,18,49,28,38,40,35,53,65,35,69,28,70,34,55,41,50,65,57,56,53,51,48,53,53,46,30,28,24,75,63,12,38,39,39,38,36,28,49,45,56,40,44,96,72,25,34,58,62,56,16,54,55,51,48,53,51,48,40,44,76,70,42,31,49,67,41,74,84,58,49,46,77,39,70,31,62,71,49,68,33,59,72,36,26,58,46,58,33,32,42,15,45,32,38,39,28,28,34,58,118

Secondary structure (DSSP, 8-state):
-----------TT---S-TTSGGG---S---SGGGGGGSGGGGGGSGGGSGGG-----------------------------------TTHHHHHHHHHTHHHHHHHHHHHHHHHHHTS-HHHHHHHHHTTTTHHHHHHHHHHHHHHHHHHHHHHHHHHHHT--SS--S-GGG--HHHHHHHHHHHHHHHSGGGHHHHHHHHHHHHHHHHHHHGGG-TT-EEEEES-TTSHHHHHHHTTT-EEEEEE--HHHHHHHHHHHHS--STT-EEE-TTTT--SS-SSTTGGG--EEE-SSPPPTT-EEEES-TTTS--SSS-EEEEEEES-GGG-SSHHHHHHHHHHHEEEEEEEEEEE-----TT-S----HHHHHHHHHHTTEEE-TTT-EEEEE--SPPTT-SEEEEEEEEEEEEEE--/-------TT-TTS-TTS-TTGGGG---SGGGGSHHHHTTSGGGSGGGGGGGGG-----------------------------------TTHHHHHHHHHTHHHHHHHHHHHHHHHHHTS-HHHHHHHHHTTTTHHHHHHHHHHHHHHHHHHHHHHHHHHHHT--SS--S-GGG--HHHHHHHHHHHHHHHSGGGHHHHHHHHHHHHHHHHHHHGGG-TT-EEEEES-TTSHHHHHHHHTT-EEEEEE--HHHHHHHHHHHHS--STT-EEE-TTTT--SS-SSTTGGG--EEE-SSPPPTT-EEEES-TTTS--SSS-EEEEEEES-GGG-SSHHHHHHHHHHHEEEEEEEEEEE-----TT-S----HHHHHHHHHHTTEEE-TTT-EEEEE--SPPTT-SEEEEEEEEEEEEEE--